Protein AF-0000000076642488 (afdb_homodimer)

Radius of gyration: 38.29 Å; Cα contacts (8 Å, |Δi|>4): 2053; chains: 2; bounding box: 122×156×118 Å

InterPro domains:
  IPR004659 Ribonuclease E/G [PTHR30001] (4-519)
  IPR004659 Ribonuclease E/G [TIGR00757] (14-444)
  IPR012340 Nucleic acid-binding, OB-fold [G3DSA:2.40.50.140] (31-150)
  IPR012340 Nucleic acid-binding, OB-fold [SSF50249] (39-150)
  IPR019307 RNA-binding protein AU-1/Ribonuclease E/G [PF10150] (146-414)

Foldseek 3Di:
DFWEWEWEDDDFKIKIFIDDPLATQAIAMDGPLFWDFAQWKWWWFFAAFDVVQLWTWIGLPDPGTAIEHLLLADPCVQVQQCVQPNPVLAPPVLVVVVVVDDPVPDDSVVSSVSSRRGDDGGTIAIWGFQFCADDPHHTYIHSQHWFDFLFKIKTAQDDEEAEPPVPPDPVQRVVVCVLVVVQDDPRMYMYGYPQCGPPDSVLVNLRVVVSVVQVVQLVVQSVPDDPGDGSDGDDIPVQVCCSHPDPPPHQAYEYADPVVLVVNLVSCCSNPVVSSVRRDHDPDPDDSCVVSPCVVVVVCLQAQWAAFPQGKIWGWDDDPQEIEIETGLHPPCPDPCNQVSQLVSLLRVLLVVLSSCSHQVPFAKYKYQGDDHDDPVSQVVSVVSNVVNCVPHPWDKDWDTQDPRRMIMMGTDHRYDTNNSSVDDADQAARNPPDADDLVVVLVVVLVLLQLCLVLHPAQEKEKEAAPVSVCQQPPDPCGVQNVSCVVSVHHYHYHHDSNHYNRDMFMDRVPDPDTCSVVSVVSHDPVVVVVVVVVVVVVVVVVVVVVVVVVVVVDPPPVPPPPPCPPPDPDDDDDDDDDDDD/DFWEWEWEDDDFKIKIFIDDPLATQAIAMDGPLFWDFAQWKWWWFFAAFDVVQLWTWIGLPDPGTAIEHLLLADPCVQVQQCVQPNPVLAPPVLVVVVVVDDPVPDDSVVSSVSSRRNDDGGTIAIWGFQFCADDPHHTYIHSQHWFDFLFKIKTAQDDEEAEPPVPPDPVQRVVVCVLVVVQDDPRMYMYGYPQCGPPDSVLVNLRVVVRVVQVVQLVVQSVPDDPGDGSDGDDIPVQVCCSHDDPRPHQAYEYADPVVLVVNLVSCCRNPVVSSVRRDHDPDPDDSCVVSPCVVVVVCLQAQWAAFPQGKIWGWDDDPQEIEIETGNHPPCPDPCNQVSQLVSLLRVLLVVLSSCSHQVPFAKYKYQGDDHDDPVSQVVSVVSNVVNCVPHPWDKDWDTADPRRMIMMGTDHRYDTNNSSPDDADQAARNPPDADDLVVVLVVVLVLLQLCLVLHDAQEKEKEAAPVSVCQQPPDPCGVQNVSCVVSVHHYHYHHDSNHYNRDMFMDRVPDPDTCSVVSVVSHDPVVVVVVVVVVVVVVVVVVVVVVVVVPVVDPPPPPPPCPVDPPDDDDDDDDDDDDDD

Nearest PDB structures (foldseek):
  6g63-assembly1_L  TM=8.323E-01  e=1.233E-46  Escherichia coli K-12
  6g63-assembly1_N  TM=8.115E-01  e=4.714E-47  Escherichia coli K-12
  6g63-assembly1_G  TM=8.360E-01  e=3.671E-45  Escherichia coli K-12
  6g63-assembly1_A  TM=7.919E-01  e=3.671E-45  Escherichia coli K-12
  5f6c-assembly1_B  TM=5.666E-01  e=3.357E-47  Escherichia coli K-12

Solvent-accessible surface area (backbone atoms only — not comparable to full-atom values): 62747 Å² total; per-residue (Å²): 129,66,16,30,38,39,37,46,58,53,94,69,37,34,39,39,36,35,25,53,70,71,35,79,48,31,51,45,68,39,31,85,88,38,62,64,52,50,56,21,29,30,36,18,28,31,61,41,73,31,59,18,72,41,29,30,36,29,38,56,78,52,101,47,49,26,38,32,40,23,86,33,48,30,96,55,44,67,60,52,37,30,72,64,53,35,79,75,60,41,53,67,72,56,50,56,52,50,74,72,49,60,73,89,77,48,53,72,67,58,54,26,54,47,42,57,68,53,56,51,61,72,39,44,39,64,34,21,30,68,22,41,51,46,90,95,42,36,27,30,33,22,49,60,51,65,39,77,46,71,35,39,31,40,22,74,77,23,84,47,78,45,69,36,82,81,54,73,52,64,70,57,48,52,49,50,49,53,60,49,60,74,64,58,55,88,57,38,14,37,36,36,40,61,72,38,63,92,57,55,68,66,61,52,49,54,37,49,53,50,36,51,51,53,49,51,51,35,53,59,43,54,75,74,57,61,66,48,30,84,51,40,79,48,61,48,63,69,56,42,48,46,54,76,33,47,80,70,67,21,68,36,37,41,25,57,30,71,68,58,42,52,53,50,44,54,51,33,49,73,76,40,53,87,50,42,82,35,53,41,76,50,81,69,88,56,43,67,44,55,75,63,67,38,42,51,63,62,56,46,64,74,43,48,59,44,78,42,94,80,52,18,35,35,39,56,44,79,54,95,72,33,34,40,33,32,54,42,55,53,82,65,51,53,50,88,56,40,69,60,51,38,48,52,48,42,48,54,44,37,52,48,49,50,48,46,33,50,29,35,41,53,46,40,41,33,38,35,41,47,60,75,69,88,49,65,70,60,44,49,50,45,44,52,50,37,56,59,52,46,70,74,44,90,51,60,68,51,78,46,64,61,45,97,85,26,37,30,41,34,39,27,60,61,51,49,57,25,47,60,60,59,45,38,41,69,18,48,57,34,65,40,65,13,38,28,51,40,69,68,53,53,50,52,51,48,51,52,47,52,40,44,40,49,74,75,41,88,65,50,47,35,32,36,35,27,19,50,72,56,50,56,63,34,57,45,67,92,85,9,60,52,53,50,48,27,66,73,63,62,31,50,74,42,80,40,71,30,77,80,38,15,63,71,48,70,43,31,21,47,61,96,46,90,52,76,39,52,64,37,50,61,64,69,46,63,61,66,58,49,51,50,48,50,51,48,49,47,49,49,50,50,47,50,48,49,49,52,48,52,56,51,63,65,60,61,86,72,70,66,66,74,70,79,72,64,77,76,73,77,78,80,82,83,94,89,63,106,66,92,83,74,131,129,64,16,31,39,39,35,46,59,53,94,71,37,35,39,38,37,36,25,52,70,72,34,79,47,32,51,44,68,39,31,86,88,38,61,63,52,50,56,21,29,30,36,19,27,32,61,42,73,31,60,18,71,40,29,31,34,28,38,56,79,52,100,47,51,25,39,30,41,23,86,33,49,30,96,56,46,66,59,53,36,31,72,65,53,35,76,75,60,42,52,67,73,56,51,58,51,52,74,70,50,60,72,88,78,48,53,72,69,57,54,26,54,45,42,59,68,54,58,50,62,71,38,44,41,65,35,23,29,68,22,41,53,46,91,94,43,37,27,30,34,22,50,60,52,65,38,77,46,71,36,39,32,39,23,74,76,24,84,48,78,45,68,35,81,82,55,73,52,64,68,58,48,54,49,51,48,54,59,48,60,76,66,59,56,88,55,36,14,37,38,36,39,64,73,40,63,92,58,55,69,66,62,52,47,50,36,50,52,51,37,51,50,52,50,51,50,35,53,58,44,54,75,74,57,59,69,49,30,83,51,40,79,50,62,47,62,69,57,43,47,45,54,75,33,49,80,70,66,21,67,34,36,42,25,57,29,70,69,57,41,52,52,51,45,55,52,32,50,73,77,39,51,88,48,42,84,36,54,42,76,51,80,67,88,56,42,68,43,56,75,62,67,38,41,51,62,61,57,46,63,76,43,49,59,45,78,43,93,80,51,19,36,35,38,55,44,79,52,95,71,34,35,38,34,32,53,43,56,52,82,65,48,52,49,88,56,40,68,61,51,37,49,52,48,40,47,54,44,37,51,48,50,49,50,47,32,50,29,36,42,53,47,40,41,33,37,35,40,46,60,74,68,89,51,65,69,60,44,48,50,43,45,52,50,36,53,59,51,46,68,75,43,92,50,61,69,50,76,45,64,63,46,99,86,26,36,28,41,35,38,28,59,62,50,50,56,24,46,61,60,58,45,38,42,69,19,49,56,35,65,40,66,12,37,26,50,38,70,68,54,52,49,50,51,49,52,50,48,51,40,43,40,48,73,75,42,88,63,50,45,35,33,36,34,26,20,50,73,56,48,56,63,35,58,43,68,90,84,9,61,51,53,49,48,26,64,72,62,64,31,51,75,42,80,41,71,30,76,80,37,16,64,71,48,69,43,29,19,47,62,97,46,88,52,76,40,51,65,38,48,61,65,68,46,64,61,66,58,51,50,51,49,51,52,47,50,49,50,48,50,50,47,50,50,47,49,54,48,53,58,50,61,68,61,60,83,75,71,62,76,70,72,78,66,70,70,76,71,82,74,76,80,71,90,87,77,92,91,93,82,78,135

Organism: NCBI:txid1194090

pLDDT: mean 85.5, std 17.12, range [14.73, 98.62]

Sequence (1166 aa):
MKNQIIIHASGKQTRIALLENGELAQLFIESEENQRTVGNIYLAKVHKVMSGIRAAFIDMGTPKDAFLHFSDAGDHLKEYVQMLNGKNAIHKNVRGELKKTNFDKISNYEKQKWAGKILRPGQQLLVQIVKEPIGSKGPRVSTDITVAGRFLVLIPMGEYIAVSRKINNYKERRRLKSVVGSMVPDGFGVIIRTVAKGKDKEAIEDDMRNVLKKWERILEQLETAKPPALLYKDLDMTESLVRDLFAKQYDRVLVDDPDMFKQIKSYVSQVAPQMIPNVELYKGREHIFDFMKVAKDVDSIFSPRVRMPSGGYLIFEQTEAMYVVDVNSGPYAAKERQEDNSLKTNLEAAREVAKQLRLRDIGGIIVVDFIDLRKGKNRKKIYDELKKEFKKDPAKTNVIGMSDFGLVQITRQRIRPSVVNSVSKVCPTCGGSGSVVTQNTIIADLDAWLSKFRTTTDYRAVDIYINPYLKSYLEKGFMSIKWKWMLRYWVKISLVPDETISLNEYKATIAGSDIDITDVVMQEKDIDEIIAKAREDEELAAAKERRKNLDYYKKGPNGEKKKDTRKPRPTRSERSNSKYYKNMKNQIIIHASGKQTRIALLENGELAQLFIESEENQRTVGNIYLAKVHKVMSGIRAAFIDMGTPKDAFLHFSDAGDHLKEYVQMLNGKNAIHKNVRGELKKTNFDKISNYEKQKWAGKILRPGQQLLVQIVKEPIGSKGPRVSTDITVAGRFLVLIPMGEYIAVSRKINNYKERRRLKSVVGSMVPDGFGVIIRTVAKGKDKEAIEDDMRNVLKKWERILEQLETAKPPALLYKDLDMTESLVRDLFAKQYDRVLVDDPDMFKQIKSYVSQVAPQMIPNVELYKGREHIFDFMKVAKDVDSIFSPRVRMPSGGYLIFEQTEAMYVVDVNSGPYAAKERQEDNSLKTNLEAAREVAKQLRLRDIGGIIVVDFIDLRKGKNRKKIYDELKKEFKKDPAKTNVIGMSDFGLVQITRQRIRPSVVNSVSKVCPTCGGSGSVVTQNTIIADLDAWLSKFRTTTDYRAVDIYINPYLKSYLEKGFMSIKWKWMLRYWVKISLVPDETISLNEYKATIAGSDIDITDVVMQEKDIDEIIAKAREDEELAAAKERRKNLDYYKKGPNGEKKKDTRKPRPTRSERSNSKYYKN

Secondary structure (DSSP, 8-state):
---EEEEEEETTEEEEEEEETTEEEEEEEEESSS---TT-EEEEEEEEEEGGGTEEEEE-SSSS-EEEEGGGS-TTHHHHHHHHH-GGGS-HHHHHHHHH--GGGS-HHHHHHHHHHH--TT-EEEEEEEE--BTTB--EEESS--EE-SSEEEEET---EEE-TT---HHHHHHHHHHHHTTPPTTEEEEE-GGGTT--HHHHHHHHHHHHHHHHHHHHHHHH--SSEEEE----HHHHHHHHHBTTTB-EEEES-HHHHHHHHHHHHHH-GGGGGGEEE---SS-HHHHTT-HHHHHHTT-SEEE-TTS-EEEEEE-SS-EEEEEE-GGGGGSS-HHHHHHHHHHHHHHHHHHHHHHHT--EEEEEEPPP---HHHHHHHHHHHHHHHTT-SS-EEEE---TTSEEEEEE--SS--HHHHTEEE-TTTTTSSEEE-HHHHHHHHHHHHHHHHHH----EEEEEE-HHHHHHHT-STT-HHHHHHHHHT-EEEEEE-TTS-TT--EEEETT---B-HHHHHTT--HHHHHHHHHHHHHHHHHHHHHHHHHHHTS-S--------------------------/---EEEEEEETTEEEEEEEETTEEEEEEEEESSS---TT-EEEEEEEEEEGGGTEEEEE-SSSS-EEEEGGGS-TTHHHHHHHHH-GGGS-HHHHHHHHH--GGGS-HHHHHHHHHHH--TT-EEEEEEEE--BTTB--EEESS--EE-SSEEEEET---EEE-TT---HHHHHHHHHHHHTTPPTTEEEEE-GGGTT--HHHHHHHHHHHHHHHHHHHHHHHH--SSEEEE----HHHHHHHHHBTTTB-EEEES-HHHHHHHHHHHHHH-GGGGGGEEE---SS-HHHHTT-HHHHHHTT-SEEE-TTS-EEEEEE-SS-EEEEEE-GGGGGSS-HHHHHHHHHHHHHHHHHHHHHHHT--EEEEEEPPP---HHHHHHHHHHHHHHHTT-SS-EEEE---TTSEEEEEE--SS--HHHHTEEE-TTTTTSSEEE-HHHHHHHHHHHHHHHHHH----EEEEEE-HHHHHHHT-STT-HHHHHHHHHT-EEEEEE-TTS-TT--EEEETT---B-HHHHHTT--HHHHHHHHHHHHHHHHHHHHHHHHHHHTS-S--------------------------

Structure (mmCIF, N/CA/C/O backbone):
data_AF-0000000076642488-model_v1
#
loop_
_entity.id
_entity.type
_entity.pdbx_description
1 polymer 'Ribonuclease G'
#
loop_
_atom_site.group_PDB
_atom_site.id
_atom_site.type_symbol
_atom_site.label_atom_id
_atom_site.label_alt_id
_atom_site.label_comp_id
_atom_site.label_asym_id
_atom_site.label_entity_id
_atom_site.label_seq_id
_atom_site.pdbx_PDB_ins_code
_atom_site.Cartn_x
_atom_site.Cartn_y
_atom_site.Cartn_z
_atom_site.occupancy
_atom_site.B_iso_or_equiv
_atom_site.auth_seq_id
_atom_site.auth_comp_id
_atom_site.auth_asym_id
_atom_site.auth_atom_id
_atom_site.pdbx_PDB_model_num
ATOM 1 N N . MET A 1 1 ? -24.594 -30.844 2.332 1 49.03 1 MET A N 1
ATOM 2 C CA . MET A 1 1 ? -24.359 -29.406 2.164 1 49.03 1 MET A CA 1
ATOM 3 C C . MET A 1 1 ? -23.391 -29.156 1.01 1 49.03 1 MET A C 1
ATOM 5 O O . MET A 1 1 ? -22.312 -29.734 0.946 1 49.03 1 MET A O 1
ATOM 9 N N . LYS A 1 2 ? -23.797 -28.641 -0.274 1 76.94 2 LYS A N 1
ATOM 10 C CA . LYS A 1 2 ? -23.375 -29.078 -1.604 1 76.94 2 LYS A CA 1
ATOM 11 C C . LYS A 1 2 ? -22.375 -28.109 -2.221 1 76.94 2 LYS A C 1
ATOM 13 O O . LYS A 1 2 ? -22.641 -26.906 -2.297 1 76.94 2 LYS A O 1
ATOM 18 N N . ASN A 1 3 ? -21.062 -28.453 -2.141 1 91.56 3 ASN A N 1
ATOM 19 C CA . ASN A 1 3 ? -20.016 -27.703 -2.812 1 91.56 3 ASN A CA 1
ATOM 20 C C . ASN A 1 3 ? -20.094 -27.844 -4.328 1 91.56 3 ASN A C 1
ATOM 22 O O . ASN A 1 3 ? -20.344 -28.938 -4.836 1 91.56 3 ASN A O 1
ATOM 26 N N . GLN A 1 4 ? -20.078 -26.672 -4.953 1 95.25 4 GLN A N 1
ATOM 27 C CA . GLN A 1 4 ? -20.234 -26.672 -6.402 1 95.25 4 GLN A CA 1
ATOM 28 C C . GLN A 1 4 ? -19.141 -25.844 -7.078 1 95.25 4 GLN A C 1
ATOM 30 O O . GLN A 1 4 ? -18.641 -24.875 -6.5 1 95.25 4 GLN A O 1
ATOM 35 N N . ILE A 1 5 ? -18.797 -26.219 -8.281 1 96.19 5 ILE A N 1
ATOM 36 C CA . ILE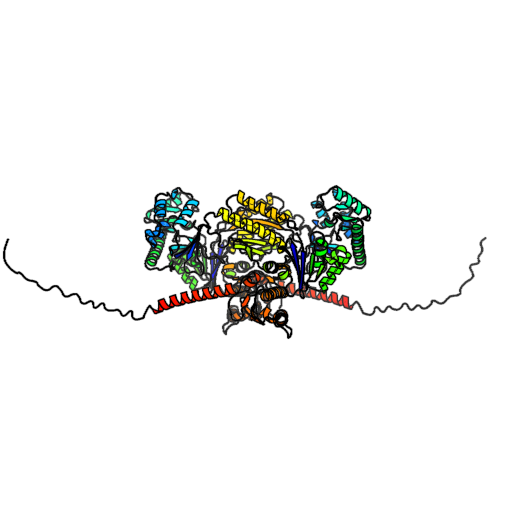 A 1 5 ? -17.906 -25.453 -9.148 1 96.19 5 ILE A CA 1
ATOM 37 C C . ILE A 1 5 ? -18.688 -24.797 -10.266 1 96.19 5 ILE A C 1
ATOM 39 O O . ILE A 1 5 ? -19.328 -25.469 -11.078 1 96.19 5 ILE A O 1
ATOM 43 N N . ILE A 1 6 ? -18.703 -23.5 -10.258 1 97 6 ILE A N 1
ATOM 44 C CA . ILE A 1 6 ? -19.438 -22.75 -11.266 1 97 6 ILE A CA 1
ATOM 45 C C . ILE A 1 6 ? -18.453 -22.094 -12.242 1 97 6 ILE A C 1
ATOM 47 O O . ILE A 1 6 ? -17.547 -21.359 -11.836 1 97 6 ILE A O 1
ATOM 51 N N . ILE A 1 7 ? -18.656 -22.328 -13.578 1 96.44 7 ILE A N 1
ATOM 52 C CA . ILE A 1 7 ? -17.703 -21.859 -14.578 1 96.44 7 ILE A CA 1
ATOM 53 C C . ILE A 1 7 ? -18.422 -20.953 -15.586 1 96.44 7 ILE A C 1
ATOM 55 O O . ILE A 1 7 ? -19.359 -21.391 -16.266 1 96.44 7 ILE A O 1
ATOM 59 N N . HIS A 1 8 ? -17.984 -19.75 -15.641 1 94.44 8 HIS A N 1
ATOM 60 C CA . HIS A 1 8 ? -18.453 -18.797 -16.656 1 94.44 8 HIS A CA 1
ATOM 61 C C . HIS A 1 8 ? -17.375 -18.5 -17.672 1 94.44 8 HIS A C 1
ATOM 63 O O . HIS A 1 8 ? -16.328 -17.938 -17.344 1 94.44 8 HIS A O 1
ATOM 69 N N . ALA A 1 9 ? -17.594 -18.906 -18.859 1 90.25 9 ALA A N 1
ATOM 70 C CA . ALA A 1 9 ? -16.625 -18.641 -19.938 1 90.25 9 ALA A CA 1
ATOM 71 C C . ALA A 1 9 ? -17.188 -17.641 -20.938 1 90.25 9 ALA A C 1
ATOM 73 O O . ALA A 1 9 ? -18.25 -17.844 -21.516 1 90.25 9 ALA A O 1
ATOM 74 N N . SER A 1 10 ? -16.578 -16.484 -20.953 1 79.62 10 SER A N 1
ATOM 75 C CA . SER A 1 10 ? -17 -15.445 -21.891 1 79.62 10 SER A CA 1
ATOM 76 C C . SER A 1 10 ? -15.812 -14.922 -22.688 1 79.62 10 SER A C 1
ATOM 78 O O . SER A 1 10 ? -14.938 -14.234 -22.156 1 79.62 10 SER A O 1
ATOM 80 N N . GLY A 1 11 ? -15.867 -15.18 -23.938 1 74.19 11 GLY A N 1
ATOM 81 C CA . GLY A 1 11 ? -14.812 -14.664 -24.797 1 74.19 11 GLY A CA 1
ATOM 82 C C . GLY A 1 11 ? -13.438 -15.172 -24.406 1 74.19 11 GLY A C 1
ATOM 83 O O . GLY A 1 11 ? -13.188 -16.375 -24.406 1 74.19 11 GLY A O 1
ATOM 84 N N . LYS A 1 12 ? -12.641 -14.156 -23.922 1 80.56 12 LYS A N 1
ATOM 85 C CA . LYS A 1 12 ? -11.227 -14.469 -23.703 1 80.56 12 LYS A CA 1
ATOM 86 C C . LYS A 1 12 ? -10.938 -14.641 -22.203 1 80.56 12 LYS A C 1
ATOM 88 O O . LYS A 1 12 ? -9.773 -14.672 -21.797 1 80.56 12 LYS A O 1
ATOM 93 N N . GLN A 1 13 ? -12.008 -14.734 -21.438 1 88.56 13 GLN A N 1
ATOM 94 C CA . GLN A 1 13 ? -11.812 -14.883 -19.984 1 88.56 13 GLN A CA 1
ATOM 95 C C . GLN A 1 13 ? -12.742 -15.945 -19.422 1 88.56 13 GLN A C 1
ATOM 97 O O . GLN A 1 13 ? -13.906 -16.047 -19.828 1 88.56 13 GLN A O 1
ATOM 102 N N . THR A 1 14 ? -12.25 -16.797 -18.594 1 93 14 THR A N 1
ATOM 103 C CA . THR A 1 14 ? -13.023 -17.781 -17.859 1 93 14 THR A CA 1
ATOM 104 C C . THR A 1 14 ? -12.969 -17.516 -16.359 1 93 14 THR A C 1
ATOM 106 O O . THR A 1 14 ? -11.883 -17.344 -15.797 1 93 14 THR A O 1
ATOM 109 N N . ARG A 1 15 ? -14.109 -17.391 -15.781 1 94.12 15 ARG A N 1
ATOM 110 C CA . ARG A 1 15 ? -14.203 -17.219 -14.336 1 94.12 15 ARG A CA 1
ATOM 111 C C . ARG A 1 15 ? -14.727 -18.484 -13.664 1 94.12 15 ARG A C 1
ATOM 113 O O . ARG A 1 15 ? -15.742 -19.047 -14.094 1 94.12 15 ARG A O 1
ATOM 120 N N . ILE A 1 16 ? -14.055 -18.984 -12.695 1 95.94 16 ILE A N 1
ATOM 121 C CA . ILE A 1 16 ? -14.414 -20.203 -11.977 1 95.94 16 ILE A CA 1
ATOM 122 C C . ILE A 1 16 ? -14.727 -19.859 -10.523 1 95.94 16 ILE A C 1
ATOM 124 O O . ILE A 1 16 ? -13.852 -19.406 -9.789 1 95.94 16 ILE A O 1
ATOM 128 N N . ALA A 1 17 ? -15.945 -20.094 -10.125 1 96.44 17 ALA A N 1
ATOM 129 C CA . ALA A 1 17 ? -16.375 -19.844 -8.758 1 96.44 17 ALA A CA 1
ATOM 130 C C . ALA A 1 17 ? -16.547 -21.141 -7.98 1 96.44 17 ALA A C 1
ATOM 132 O O . ALA A 1 17 ? -17.266 -22.047 -8.43 1 96.44 17 ALA A O 1
ATOM 133 N N . LEU A 1 18 ? -15.906 -21.312 -6.879 1 95.81 18 LEU A N 1
ATOM 134 C CA . LEU A 1 18 ? -16.125 -22.422 -5.953 1 95.81 18 LEU A CA 1
ATOM 135 C C . LEU A 1 18 ? -17.141 -22.031 -4.883 1 95.81 18 LEU A C 1
ATOM 137 O O . LEU A 1 18 ? -16.906 -21.094 -4.105 1 95.81 18 LEU A O 1
ATOM 141 N N . LEU A 1 19 ? -18.203 -22.672 -4.859 1 95.75 19 LEU A N 1
ATOM 142 C CA . LEU A 1 19 ? -19.25 -22.406 -3.877 1 95.75 19 LEU A CA 1
ATOM 143 C C . LEU A 1 19 ? -19.266 -23.469 -2.785 1 95.75 19 LEU A C 1
ATOM 145 O O . LEU A 1 19 ? -19.25 -24.672 -3.078 1 95.75 19 LEU A O 1
ATOM 149 N N . GLU A 1 20 ? -19.188 -23.078 -1.567 1 93.25 20 GLU A N 1
ATOM 150 C CA . GLU A 1 20 ? -19.328 -23.953 -0.402 1 93.25 20 GLU A CA 1
ATOM 151 C C . GLU A 1 20 ? -20.531 -23.562 0.44 1 93.25 20 GLU A C 1
ATOM 153 O O . GLU A 1 20 ? -20.594 -22.453 0.982 1 93.25 20 GLU A O 1
ATOM 158 N N . ASN A 1 21 ? -21.5 -24.375 0.552 1 90.56 21 ASN A N 1
ATOM 159 C CA . ASN A 1 21 ? -22.75 -24.125 1.261 1 90.56 21 ASN A CA 1
ATOM 160 C C . ASN A 1 21 ? -23.469 -22.891 0.72 1 90.56 21 ASN A C 1
ATOM 162 O O . ASN A 1 21 ? -23.891 -22.031 1.489 1 90.56 21 ASN A O 1
ATOM 166 N N . GLY A 1 22 ? -23.344 -22.766 -0.544 1 91 22 GLY A N 1
ATOM 167 C CA . GLY A 1 22 ? -24.078 -21.703 -1.228 1 91 22 GLY A CA 1
ATOM 168 C C . GLY A 1 22 ? -23.344 -20.375 -1.227 1 91 22 GLY A C 1
ATOM 169 O O . GLY A 1 22 ? -23.828 -19.391 -1.794 1 91 22 GLY A O 1
ATOM 170 N N . GLU A 1 23 ? -22.172 -20.375 -0.636 1 92.75 23 GLU A N 1
ATOM 171 C CA . GLU A 1 23 ? -21.391 -19.141 -0.556 1 92.75 23 GLU A CA 1
ATOM 172 C C . GLU A 1 23 ? -20.141 -19.219 -1.418 1 92.75 23 GLU A C 1
ATOM 174 O O . GLU A 1 23 ? -19.531 -20.281 -1.538 1 92.75 23 GLU A O 1
ATOM 179 N N . LEU A 1 24 ? -19.828 -18.062 -1.996 1 95.25 24 LEU A N 1
ATOM 180 C CA . LEU A 1 24 ? -18.609 -18 -2.799 1 95.25 24 LEU A CA 1
ATOM 181 C C . LEU A 1 24 ? -17.375 -18.141 -1.921 1 95.25 24 LEU A C 1
ATOM 183 O O . LEU A 1 24 ? -17.094 -17.266 -1.092 1 95.25 24 LEU A O 1
ATOM 187 N N . ALA A 1 25 ? -16.625 -19.172 -2.102 1 93.94 25 ALA A N 1
ATOM 188 C CA . ALA A 1 25 ? -15.445 -19.438 -1.276 1 93.94 25 ALA A CA 1
ATOM 189 C C . ALA A 1 25 ? -14.172 -18.953 -1.958 1 93.94 25 ALA A C 1
ATOM 191 O O . ALA A 1 25 ? -13.273 -18.422 -1.3 1 93.94 25 ALA A O 1
ATOM 192 N N . GLN A 1 26 ? -14.141 -19.188 -3.258 1 95.12 26 GLN A N 1
ATOM 193 C CA . GLN A 1 26 ? -12.961 -18.797 -4.027 1 95.12 26 GLN A CA 1
ATOM 194 C C . GLN A 1 26 ? -13.328 -18.469 -5.473 1 95.12 26 GLN A C 1
ATOM 196 O O . GLN A 1 26 ? -14.289 -19.016 -6.012 1 95.12 26 GLN A O 1
ATOM 201 N N . LEU A 1 27 ? -12.586 -17.578 -5.996 1 95.12 27 LEU A N 1
ATOM 202 C CA . LEU A 1 27 ? -12.734 -17.203 -7.402 1 95.12 27 LEU A CA 1
ATOM 203 C C . LEU A 1 27 ? -11.406 -17.328 -8.141 1 95.12 27 LEU A C 1
ATOM 205 O O . LEU A 1 27 ? -10.359 -16.953 -7.605 1 95.12 27 LEU A O 1
ATOM 209 N N . PHE A 1 28 ? -11.484 -17.891 -9.305 1 94.5 28 PHE A N 1
ATOM 210 C CA . PHE A 1 28 ? -10.336 -17.953 -10.203 1 94.5 28 PHE A CA 1
ATOM 211 C C . PHE A 1 28 ? -10.672 -17.328 -11.555 1 94.5 28 PHE A C 1
ATOM 213 O O . PHE A 1 28 ? -11.805 -17.438 -12.031 1 94.5 28 PHE A O 1
ATOM 220 N N . ILE A 1 29 ? -9.734 -16.641 -12.078 1 93 29 ILE A N 1
ATOM 221 C CA . ILE A 1 29 ? -9.906 -16.094 -13.414 1 93 29 ILE A CA 1
ATOM 222 C C . ILE A 1 29 ? -8.766 -16.547 -14.32 1 93 29 ILE A C 1
ATOM 224 O O . ILE A 1 29 ? -7.59 -16.438 -13.961 1 93 29 ILE A O 1
ATOM 228 N N . GLU A 1 30 ? -9.125 -17.062 -15.391 1 91.12 30 GLU A N 1
ATOM 229 C CA . GLU A 1 30 ? -8.164 -17.531 -16.391 1 91.12 30 GLU A CA 1
ATOM 230 C C . GLU A 1 30 ? -8.359 -16.797 -17.719 1 91.12 30 GLU A C 1
ATOM 232 O O . GLU A 1 30 ? -9.492 -16.547 -18.125 1 91.12 30 GLU A O 1
ATOM 237 N N . SER A 1 31 ? -7.305 -16.344 -18.266 1 87.94 31 SER A N 1
ATOM 238 C CA . SER A 1 31 ? -7.285 -15.727 -19.594 1 87.94 31 SER A CA 1
ATOM 239 C C . SER A 1 31 ? -6.047 -16.141 -20.375 1 87.94 31 SER A C 1
ATOM 241 O O . SER A 1 31 ? -5.219 -16.906 -19.875 1 87.94 31 SER A O 1
ATOM 243 N N . GLU A 1 32 ? -6.039 -15.734 -21.578 1 81.62 32 GLU A N 1
ATOM 244 C CA . GLU A 1 32 ? -4.867 -16.047 -22.391 1 81.62 32 GLU A CA 1
ATOM 245 C C . GLU A 1 32 ? -3.6 -15.445 -21.797 1 81.62 32 GLU A C 1
ATOM 247 O O . GLU A 1 32 ? -2.521 -16.031 -21.891 1 81.62 32 GLU A O 1
ATOM 252 N N . GLU A 1 33 ? -3.768 -14.367 -21.141 1 80.25 33 GLU A N 1
ATOM 253 C CA . GLU A 1 33 ? -2.621 -13.672 -20.562 1 80.25 33 GLU A CA 1
ATOM 254 C C . GLU A 1 33 ? -2.25 -14.258 -19.203 1 80.25 33 GLU A C 1
ATOM 256 O O . GLU A 1 33 ? -1.114 -14.117 -18.75 1 80.25 33 GLU A O 1
ATOM 261 N N . ASN A 1 34 ? -3.186 -14.867 -18.656 1 85.81 34 ASN A N 1
ATOM 262 C CA . ASN A 1 34 ? -2.988 -15.414 -17.312 1 85.81 34 ASN A CA 1
ATOM 263 C C . ASN A 1 34 ? -3.305 -16.906 -17.266 1 85.81 34 ASN A C 1
ATOM 265 O O . ASN A 1 34 ? -4.293 -17.312 -16.656 1 85.81 34 ASN A O 1
ATOM 269 N N . GLN A 1 35 ? -2.396 -17.641 -17.797 1 89.38 35 GLN A N 1
ATOM 270 C CA . GLN A 1 35 ? -2.576 -19.094 -17.797 1 89.38 35 GLN A CA 1
ATOM 271 C C . GLN A 1 35 ? -1.834 -19.734 -16.625 1 89.38 35 GLN A C 1
ATOM 273 O O . GLN A 1 35 ? -0.743 -19.297 -16.266 1 89.38 35 GLN A O 1
ATOM 278 N N . ARG A 1 36 ? -2.459 -20.734 -16.172 1 91.81 36 ARG A N 1
ATOM 279 C CA . ARG A 1 36 ? -1.826 -21.516 -15.109 1 91.81 36 ARG A CA 1
ATOM 280 C C . ARG A 1 36 ? -0.563 -22.203 -15.609 1 91.81 36 ARG A C 1
ATOM 282 O O . ARG A 1 36 ? -0.583 -22.859 -16.656 1 91.81 36 ARG A O 1
ATOM 289 N N . THR A 1 37 ? 0.519 -22.016 -14.82 1 93.81 37 THR A N 1
ATOM 290 C CA . THR A 1 37 ? 1.766 -22.625 -15.266 1 93.81 37 THR A CA 1
ATOM 291 C C . THR A 1 37 ? 2.324 -23.547 -14.195 1 93.81 37 THR A C 1
ATOM 293 O O . THR A 1 37 ? 3.26 -24.312 -14.453 1 93.81 37 THR A O 1
ATOM 296 N N . VAL A 1 38 ? 1.779 -23.531 -13.023 1 94.25 38 VAL A N 1
ATOM 297 C CA . VAL A 1 38 ? 2.246 -24.406 -11.953 1 94.25 38 VAL A CA 1
ATOM 298 C C . VAL A 1 38 ? 2.152 -25.859 -12.406 1 94.25 38 VAL A C 1
ATOM 300 O O . VAL A 1 38 ? 1.146 -26.266 -12.984 1 94.25 38 VAL A O 1
ATOM 303 N N . GLY A 1 39 ? 3.199 -26.656 -12.148 1 94.88 39 GLY A N 1
ATOM 304 C CA . GLY A 1 39 ? 3.219 -28.062 -12.508 1 94.88 39 GLY A CA 1
ATOM 305 C C . GLY A 1 39 ? 3.91 -28.328 -13.828 1 94.88 39 GLY A C 1
ATOM 306 O O . GLY A 1 39 ? 4.273 -29.469 -14.125 1 94.88 39 GLY A O 1
ATOM 307 N N . ASN A 1 40 ? 4.027 -27.25 -14.609 1 96.56 40 ASN A N 1
ATOM 308 C CA . ASN A 1 40 ? 4.766 -27.422 -15.859 1 96.56 40 ASN A CA 1
ATOM 309 C C . ASN A 1 40 ? 6.199 -27.875 -15.602 1 96.56 40 ASN A C 1
ATOM 311 O O . ASN A 1 40 ? 6.828 -27.453 -14.633 1 96.56 40 ASN A O 1
ATOM 315 N N . ILE A 1 41 ? 6.652 -28.75 -16.453 1 97.75 41 ILE A N 1
ATOM 316 C CA . ILE A 1 41 ? 8.016 -29.25 -16.344 1 97.75 41 ILE A CA 1
ATOM 317 C C . ILE A 1 41 ? 8.828 -28.797 -17.562 1 97.75 41 ILE A C 1
ATOM 319 O O . ILE A 1 41 ? 8.383 -28.922 -18.703 1 97.75 41 ILE A O 1
ATOM 323 N N . TYR A 1 42 ? 9.992 -28.266 -17.281 1 97.69 42 TYR A N 1
ATOM 324 C CA . TYR A 1 42 ? 10.852 -27.719 -18.328 1 97.69 42 TYR A CA 1
ATOM 325 C C . TYR A 1 42 ? 12.227 -28.359 -18.297 1 97.69 42 TYR A C 1
ATOM 327 O O . TYR A 1 42 ? 12.711 -28.75 -17.234 1 97.69 42 TYR A O 1
ATOM 335 N N . LEU A 1 43 ? 12.789 -28.531 -19.5 1 98.06 43 LEU A N 1
ATOM 336 C CA . LEU A 1 43 ? 14.242 -28.594 -19.609 1 98.06 43 LEU A CA 1
ATOM 337 C C . LEU A 1 43 ? 14.852 -27.203 -19.719 1 98.06 43 LEU A C 1
ATOM 339 O O . LEU A 1 43 ? 14.555 -26.469 -20.656 1 98.06 43 LEU A O 1
ATOM 343 N N . ALA A 1 44 ? 15.625 -26.844 -18.719 1 97.81 44 ALA A N 1
ATOM 344 C CA . ALA A 1 44 ? 16.109 -25.469 -18.641 1 97.81 44 ALA A CA 1
ATOM 345 C C . ALA A 1 44 ? 17.641 -25.438 -18.531 1 97.81 44 ALA A C 1
ATOM 347 O O . ALA A 1 44 ? 18.297 -26.484 -18.641 1 97.81 44 ALA A O 1
ATOM 348 N N . LYS A 1 45 ? 18.141 -24.188 -18.469 1 97.5 45 LYS A N 1
ATOM 349 C CA . LYS A 1 45 ? 19.578 -23.984 -18.312 1 97.5 45 LYS A CA 1
ATOM 350 C C . LYS A 1 45 ? 19.875 -23.078 -17.109 1 97.5 45 LYS A C 1
ATOM 352 O O . LYS A 1 45 ? 19.203 -22.078 -16.906 1 97.5 45 LYS A O 1
ATOM 357 N N . VAL A 1 46 ? 20.906 -23.531 -16.359 1 96.94 46 VAL A N 1
ATOM 358 C CA . VAL A 1 46 ? 21.328 -22.672 -15.25 1 96.94 46 VAL A CA 1
ATOM 359 C C . VAL A 1 46 ? 21.953 -21.391 -15.805 1 96.94 46 VAL A C 1
ATOM 361 O O . VAL A 1 46 ? 22.969 -21.438 -16.516 1 96.94 46 VAL A O 1
ATOM 364 N N . HIS A 1 47 ? 21.359 -20.266 -15.516 1 96.19 47 HIS A N 1
ATOM 365 C CA . HIS A 1 47 ? 21.875 -18.984 -15.953 1 96.19 47 HIS A CA 1
ATOM 366 C C . HIS A 1 47 ? 22.953 -18.453 -15 1 96.19 47 HIS A C 1
ATOM 368 O O . HIS A 1 47 ? 24.047 -18.109 -15.43 1 96.19 47 HIS A O 1
ATOM 374 N N . LYS A 1 48 ? 22.656 -18.406 -13.75 1 94.06 48 LYS A N 1
ATOM 375 C CA . LYS A 1 48 ? 23.594 -17.953 -12.727 1 94.06 48 LYS A CA 1
ATOM 376 C C . LYS A 1 48 ? 23.281 -18.578 -11.375 1 94.06 48 LYS A C 1
ATOM 378 O O . LYS A 1 48 ? 22.125 -18.906 -11.078 1 94.06 48 LYS A O 1
ATOM 383 N N . VAL A 1 49 ? 24.406 -18.797 -10.609 1 91.94 49 VAL A N 1
ATOM 384 C CA . VAL A 1 49 ? 24.281 -19.328 -9.258 1 91.94 49 VAL A CA 1
ATOM 385 C C . VAL A 1 49 ? 24.703 -18.266 -8.242 1 91.94 49 VAL A C 1
ATOM 387 O O . VAL A 1 49 ? 25.781 -17.688 -8.359 1 91.94 49 VAL A O 1
ATOM 390 N N . MET A 1 50 ? 23.797 -18.016 -7.332 1 85.69 50 MET A N 1
ATOM 391 C CA . MET A 1 50 ? 24.062 -17.016 -6.301 1 85.69 50 MET A CA 1
ATOM 392 C C . MET A 1 50 ? 23.969 -17.625 -4.91 1 85.69 50 MET A C 1
ATOM 394 O O . MET A 1 50 ? 22.906 -17.625 -4.285 1 85.69 50 MET A O 1
ATOM 398 N N . SER A 1 51 ? 25.031 -18 -4.363 1 80.19 51 SER A N 1
ATOM 399 C CA . SER A 1 51 ? 25.078 -18.688 -3.078 1 80.19 51 SER A CA 1
ATOM 400 C C . SER A 1 51 ? 24.703 -17.75 -1.934 1 80.19 51 SER A C 1
ATOM 402 O O . SER A 1 51 ? 24.188 -18.188 -0.907 1 80.19 51 SER A O 1
ATOM 404 N N . GLY A 1 52 ? 24.984 -16.516 -2.125 1 73.44 52 GLY A N 1
ATOM 405 C CA . GLY A 1 52 ? 24.656 -15.531 -1.1 1 73.44 52 GLY A CA 1
ATOM 406 C C . GLY A 1 52 ? 23.188 -15.531 -0.72 1 73.44 52 GLY A C 1
ATOM 407 O O . GLY A 1 52 ? 22.844 -15.398 0.457 1 73.44 52 GLY A O 1
ATOM 408 N N . ILE A 1 53 ? 22.344 -15.781 -1.768 1 76.69 53 ILE A N 1
ATOM 409 C CA . ILE A 1 53 ? 20.906 -15.789 -1.484 1 76.69 53 ILE A CA 1
ATOM 410 C C . ILE A 1 53 ? 20.375 -17.219 -1.572 1 76.69 53 ILE A C 1
ATOM 412 O O . ILE A 1 53 ? 19.156 -17.438 -1.621 1 76.69 53 ILE A O 1
ATOM 416 N N . ARG A 1 54 ? 21.281 -18.109 -1.721 1 84.06 54 ARG A N 1
ATOM 417 C CA . ARG A 1 54 ? 20.969 -19.531 -1.752 1 84.06 54 ARG A CA 1
ATOM 418 C C . ARG A 1 54 ? 19.984 -19.859 -2.871 1 84.06 54 ARG A C 1
ATOM 420 O O . ARG A 1 54 ? 18.969 -20.5 -2.635 1 84.06 54 ARG A O 1
ATOM 427 N N . ALA A 1 55 ? 20.375 -19.312 -3.984 1 91.06 55 ALA A N 1
ATOM 428 C CA . ALA A 1 55 ? 19.469 -19.562 -5.102 1 91.06 55 ALA A CA 1
ATOM 429 C C . ALA A 1 55 ? 20.234 -19.547 -6.43 1 91.06 55 ALA A C 1
ATOM 431 O O . ALA A 1 55 ? 21.391 -19.156 -6.488 1 91.06 55 ALA A O 1
ATOM 432 N N . ALA A 1 56 ? 19.625 -20.078 -7.379 1 93.94 56 ALA A N 1
ATOM 433 C CA . ALA A 1 56 ? 20.094 -20.016 -8.766 1 93.94 56 ALA A CA 1
ATOM 434 C C . ALA A 1 56 ? 19 -19.453 -9.672 1 93.94 56 ALA A C 1
ATOM 436 O O . ALA A 1 56 ? 17.812 -19.641 -9.414 1 93.94 56 ALA A O 1
ATOM 437 N N . PHE A 1 57 ? 19.438 -18.766 -10.625 1 94.94 57 PHE A N 1
ATOM 438 C CA . PHE A 1 57 ? 18.516 -18.266 -11.648 1 94.94 57 PHE A CA 1
ATOM 439 C C . PHE A 1 57 ? 18.547 -19.172 -12.883 1 94.94 57 PHE A C 1
ATOM 441 O O . PHE A 1 57 ? 19.625 -19.516 -13.375 1 94.94 57 PHE A O 1
ATOM 448 N N . ILE A 1 58 ? 17.391 -19.531 -13.297 1 97.44 58 ILE A N 1
ATOM 449 C CA . ILE A 1 58 ? 17.25 -20.562 -14.32 1 97.44 58 ILE A CA 1
ATOM 450 C C . ILE A 1 58 ? 16.609 -19.969 -15.57 1 97.44 58 ILE A C 1
ATOM 452 O O . ILE A 1 58 ? 15.547 -19.359 -15.5 1 97.44 58 ILE A O 1
ATOM 456 N N . ASP A 1 59 ? 17.234 -20.188 -16.656 1 96.88 59 ASP A N 1
ATOM 457 C CA . ASP A 1 59 ? 16.688 -19.781 -17.938 1 96.88 59 ASP A CA 1
ATOM 458 C C . ASP A 1 59 ? 15.734 -20.828 -18.5 1 96.88 59 ASP A C 1
ATOM 460 O O . ASP A 1 59 ? 16.172 -21.891 -18.969 1 96.88 59 ASP A O 1
ATOM 464 N N . MET A 1 60 ? 14.516 -20.578 -18.516 1 95.38 60 MET A N 1
ATOM 465 C CA . MET A 1 60 ? 13.508 -21.5 -19.031 1 95.38 60 MET A CA 1
ATOM 466 C C . MET A 1 60 ? 12.875 -20.969 -20.312 1 95.38 60 MET A C 1
ATOM 468 O O . MET A 1 60 ? 11.859 -21.5 -20.766 1 95.38 60 MET A O 1
ATOM 472 N N . GLY A 1 61 ? 13.367 -19.891 -20.828 1 92.31 61 GLY A N 1
ATOM 473 C CA . GLY A 1 61 ? 12.805 -19.297 -22.031 1 92.31 61 GLY A CA 1
ATOM 474 C C . GLY A 1 61 ? 11.664 -18.344 -21.734 1 92.31 61 GLY A C 1
ATOM 475 O O . GLY A 1 61 ? 10.922 -17.953 -22.641 1 92.31 61 GLY A O 1
ATOM 476 N N . THR A 1 62 ? 11.453 -18.031 -20.531 1 88.5 62 THR A N 1
ATOM 477 C CA . THR A 1 62 ? 10.445 -17.062 -20.125 1 88.5 62 THR A CA 1
ATOM 478 C C . THR A 1 62 ? 11.047 -15.664 -20.047 1 88.5 62 THR A C 1
ATOM 480 O O . THR A 1 62 ? 12.266 -15.508 -20 1 88.5 62 THR A O 1
ATOM 483 N N . PRO A 1 63 ? 10.18 -14.648 -20.094 1 83.62 63 PRO A N 1
ATOM 484 C CA . PRO A 1 63 ? 10.695 -13.273 -20.078 1 83.62 63 PRO A CA 1
ATOM 485 C C . PRO A 1 63 ? 11.602 -13.008 -18.875 1 83.62 63 PRO A C 1
ATOM 487 O O . PRO A 1 63 ? 12.594 -12.273 -18.984 1 83.62 63 PRO A O 1
ATOM 490 N N . LYS A 1 64 ? 11.32 -13.625 -17.781 1 89.19 64 LYS A N 1
ATOM 491 C CA . LYS A 1 64 ? 12.141 -13.523 -16.578 1 89.19 64 LYS A CA 1
ATOM 492 C C . LYS A 1 64 ? 12.695 -14.891 -16.172 1 89.19 64 LYS A C 1
ATOM 494 O O . LYS A 1 64 ? 12.016 -15.914 -16.328 1 89.19 64 LYS A O 1
ATOM 499 N N . ASP A 1 65 ? 13.859 -14.789 -15.602 1 93.75 65 ASP A N 1
ATOM 500 C CA . ASP A 1 65 ? 14.453 -16.031 -15.109 1 93.75 65 ASP A CA 1
ATOM 501 C C . ASP A 1 65 ? 13.625 -16.609 -13.961 1 93.75 65 ASP A C 1
ATOM 503 O O . ASP A 1 65 ? 13.078 -15.875 -13.148 1 93.75 65 ASP A O 1
ATOM 507 N N . ALA A 1 66 ? 13.641 -17.906 -14.023 1 96.62 66 ALA A N 1
ATOM 508 C CA . ALA A 1 66 ? 13.039 -18.594 -12.883 1 96.62 66 ALA A CA 1
ATOM 509 C C . ALA A 1 66 ? 13.984 -18.609 -11.688 1 96.62 66 ALA A C 1
ATOM 511 O O . ALA A 1 66 ? 15.195 -18.438 -11.844 1 96.62 66 ALA A O 1
ATOM 512 N N . PHE A 1 67 ? 13.406 -18.766 -10.578 1 94.19 67 PHE A N 1
ATOM 513 C CA . PHE A 1 67 ? 14.133 -18.75 -9.312 1 94.19 67 PHE A CA 1
ATOM 514 C C . PHE A 1 67 ? 14.164 -20.141 -8.688 1 94.19 67 PHE A C 1
ATOM 516 O O . PHE A 1 67 ? 13.117 -20.688 -8.352 1 94.19 67 PHE A O 1
ATOM 523 N N . LEU A 1 68 ? 15.328 -20.703 -8.484 1 96.44 68 LEU A N 1
ATOM 524 C CA . LEU A 1 68 ? 15.516 -21.969 -7.801 1 96.44 68 LEU A CA 1
ATOM 525 C C . LEU A 1 68 ? 16.203 -21.766 -6.453 1 96.44 68 LEU A C 1
ATOM 527 O O . LEU A 1 68 ? 17.422 -21.641 -6.379 1 96.44 68 LEU A O 1
ATOM 531 N N . HIS A 1 69 ? 15.352 -21.781 -5.492 1 93.44 69 HIS A N 1
ATOM 532 C CA . HIS A 1 69 ? 15.945 -21.75 -4.156 1 93.44 69 HIS A CA 1
ATOM 533 C C . HIS A 1 69 ? 16.625 -23.078 -3.816 1 93.44 69 HIS A C 1
ATOM 535 O O . HIS A 1 69 ? 16.094 -24.141 -4.152 1 93.44 69 HIS A O 1
ATOM 541 N N . PHE A 1 70 ? 17.672 -23.047 -3.076 1 91.69 70 PHE A N 1
ATOM 542 C CA . PHE A 1 70 ? 18.438 -24.266 -2.799 1 91.69 70 PHE A CA 1
ATOM 543 C C . PHE A 1 70 ? 17.609 -25.25 -1.977 1 91.69 70 PHE A C 1
ATOM 545 O O . PHE A 1 70 ? 17.859 -26.453 -1.998 1 91.69 70 PHE A O 1
ATOM 552 N N . SER A 1 71 ? 16.641 -24.734 -1.261 1 90.19 71 SER A N 1
ATOM 553 C CA . SER A 1 71 ? 15.734 -25.641 -0.54 1 90.19 71 SER A CA 1
ATOM 554 C C . SER A 1 71 ? 14.844 -26.422 -1.502 1 90.19 71 SER A C 1
ATOM 556 O O . SER A 1 71 ? 14.266 -27.438 -1.128 1 90.19 71 SER A O 1
ATOM 558 N N . ASP A 1 72 ? 14.727 -25.922 -2.703 1 92.56 72 ASP A N 1
ATOM 559 C CA . ASP A 1 72 ? 13.898 -26.578 -3.711 1 92.56 72 ASP A CA 1
ATOM 560 C C . ASP A 1 72 ? 14.742 -27.453 -4.645 1 92.56 72 ASP A C 1
ATOM 562 O O . ASP A 1 72 ? 14.227 -28.031 -5.594 1 92.56 72 ASP A O 1
ATOM 566 N N . ALA A 1 73 ? 16.047 -27.391 -4.336 1 91.19 73 ALA A N 1
ATOM 567 C CA . ALA A 1 73 ? 16.922 -28.328 -5.02 1 91.19 73 ALA A CA 1
ATOM 568 C C . ALA A 1 73 ? 16.859 -29.703 -4.367 1 91.19 73 ALA A C 1
ATOM 570 O O . ALA A 1 73 ? 17.453 -29.922 -3.305 1 91.19 73 ALA A O 1
ATOM 571 N N . GLY A 1 74 ? 16.109 -30.531 -4.871 1 81.56 74 GLY A N 1
ATOM 572 C CA . GLY A 1 74 ? 15.727 -31.797 -4.273 1 81.56 74 GLY A CA 1
ATOM 573 C C . GLY A 1 74 ? 16.922 -32.688 -3.984 1 81.56 74 GLY A C 1
ATOM 574 O O . GLY A 1 74 ? 18.031 -32.406 -4.398 1 81.56 74 GLY A O 1
ATOM 575 N N . ASP A 1 75 ? 16.609 -33.75 -3.305 1 79.44 75 ASP A N 1
ATOM 576 C CA . ASP A 1 75 ? 17.609 -34.719 -2.844 1 79.44 75 ASP A CA 1
ATOM 577 C C . ASP A 1 75 ? 18.266 -35.406 -4.02 1 79.44 75 ASP A C 1
ATOM 579 O O . ASP A 1 75 ? 19.375 -35.969 -3.885 1 79.44 75 ASP A O 1
ATOM 583 N N . HIS A 1 76 ? 17.703 -35.312 -5.164 1 85.25 76 HIS A N 1
ATOM 584 C CA . HIS A 1 76 ? 18.219 -36.062 -6.312 1 85.25 76 HIS A CA 1
ATOM 585 C C . HIS A 1 76 ? 18.828 -35.094 -7.344 1 85.25 76 HIS A C 1
ATOM 587 O O . HIS A 1 76 ? 18.953 -35.469 -8.516 1 85.25 76 HIS A O 1
ATOM 593 N N . LEU A 1 77 ? 19.141 -33.938 -6.914 1 90 77 LEU A N 1
ATOM 594 C CA . LEU A 1 77 ? 19.734 -32.938 -7.793 1 90 77 LEU A CA 1
ATOM 595 C C . LEU A 1 77 ? 20.969 -33.469 -8.492 1 90 77 LEU A C 1
ATOM 597 O O . LEU A 1 77 ? 21.125 -33.344 -9.703 1 90 77 LEU A O 1
ATOM 601 N N . LYS A 1 78 ? 21.812 -34.125 -7.758 1 87.5 78 LYS A N 1
ATOM 602 C CA . LYS A 1 78 ? 23.062 -34.688 -8.297 1 87.5 78 LYS A CA 1
ATOM 603 C C . LYS A 1 78 ? 22.781 -35.656 -9.453 1 87.5 78 LYS A C 1
ATOM 605 O O . LYS A 1 78 ? 23.406 -35.531 -10.516 1 87.5 78 LYS A O 1
ATOM 610 N N . GLU A 1 79 ? 21.859 -36.5 -9.234 1 87.38 79 GLU A N 1
ATOM 611 C CA . GLU A 1 79 ? 21.516 -37.531 -10.227 1 87.38 79 GLU A CA 1
ATOM 612 C C . GLU A 1 79 ? 20.969 -36.875 -11.492 1 87.38 79 GLU A C 1
ATOM 614 O O . GLU A 1 79 ? 21.344 -37.25 -12.609 1 87.38 79 GLU A O 1
ATOM 619 N N . TYR A 1 80 ? 20.141 -35.906 -11.305 1 89.62 80 TYR A N 1
ATOM 620 C CA . TYR A 1 80 ? 19.547 -35.25 -12.453 1 89.62 80 TYR A CA 1
ATOM 621 C C . TYR A 1 80 ? 20.594 -34.469 -13.242 1 89.62 80 TYR A C 1
ATOM 623 O O . TYR A 1 80 ? 20.594 -34.5 -14.477 1 89.62 80 TYR A O 1
ATOM 631 N N . VAL A 1 81 ? 21.484 -33.812 -12.578 1 92.75 81 VAL A N 1
ATOM 632 C CA . VAL A 1 81 ? 22.531 -33.031 -13.227 1 92.75 81 VAL A CA 1
ATOM 633 C C . VAL A 1 81 ? 23.469 -33.969 -14.016 1 92.75 81 VAL A C 1
ATOM 635 O O . VAL A 1 81 ? 23.812 -33.656 -15.164 1 92.75 81 VAL A O 1
ATOM 638 N N . GLN A 1 82 ? 23.781 -35.031 -13.438 1 91.31 82 GLN A N 1
ATOM 639 C CA . GLN A 1 82 ? 24.688 -35.969 -14.102 1 91.31 82 GLN A CA 1
ATOM 640 C C . GLN A 1 82 ? 24 -36.656 -15.297 1 91.31 82 GLN A C 1
ATOM 642 O O . GLN A 1 82 ? 24.641 -36.875 -16.328 1 91.31 82 GLN A O 1
ATOM 647 N N . MET A 1 83 ? 22.797 -36.906 -15.141 1 89.44 83 MET A N 1
ATOM 648 C CA . MET A 1 83 ? 22.031 -37.531 -16.203 1 89.44 83 MET A CA 1
ATOM 649 C C . MET A 1 83 ? 21.938 -36.625 -17.422 1 89.44 83 MET A C 1
ATOM 651 O O . MET A 1 83 ? 22.078 -37.062 -18.562 1 89.44 83 MET A O 1
ATOM 655 N N . LEU A 1 84 ? 21.828 -35.375 -17.203 1 93.81 84 LEU A N 1
ATOM 656 C CA . LEU A 1 84 ? 21.547 -34.438 -18.266 1 93.81 84 LEU A CA 1
ATOM 657 C C . LEU A 1 84 ? 22.828 -33.844 -18.828 1 93.81 84 LEU A C 1
ATOM 659 O O . LEU A 1 84 ? 22.859 -33.375 -19.984 1 93.81 84 LEU A O 1
ATOM 663 N N . ASN A 1 85 ? 23.891 -33.812 -17.984 1 94.56 85 ASN A N 1
ATOM 664 C CA . ASN A 1 85 ? 25.094 -33.094 -18.391 1 94.56 85 ASN A CA 1
ATOM 665 C C . ASN A 1 85 ? 26.312 -34 -18.422 1 94.56 85 ASN A C 1
ATOM 667 O O . ASN A 1 85 ? 27.391 -33.594 -18.828 1 94.56 85 ASN A O 1
ATOM 671 N N . GLY A 1 86 ? 26.188 -35.188 -18.062 1 91 86 GLY A N 1
ATOM 672 C CA . GLY A 1 86 ? 27.312 -36.094 -17.984 1 91 86 GLY A CA 1
ATOM 673 C C . GLY A 1 86 ? 27.953 -36.156 -16.609 1 91 86 GLY A C 1
ATOM 674 O O . GLY A 1 86 ? 27.75 -35.25 -15.797 1 91 86 GLY A O 1
ATOM 675 N N . LYS A 1 87 ? 28.719 -37.156 -16.312 1 85.06 87 LYS A N 1
ATOM 676 C CA . LYS A 1 87 ? 29.328 -37.406 -15.016 1 85.06 87 LYS A CA 1
ATOM 677 C C . LYS A 1 87 ? 30.312 -36.281 -14.648 1 85.06 87 LYS A C 1
ATOM 679 O O . LYS A 1 87 ? 30.484 -35.969 -13.469 1 85.06 87 LYS A O 1
ATOM 684 N N . ASN A 1 88 ? 30.859 -35.656 -15.609 1 86.12 88 ASN A N 1
ATOM 685 C CA . ASN A 1 88 ? 31.891 -34.656 -15.359 1 86.12 88 ASN A CA 1
ATOM 686 C C . ASN A 1 88 ? 31.297 -33.281 -15.164 1 86.12 88 ASN A C 1
ATOM 688 O O . ASN A 1 88 ? 32.031 -32.281 -14.992 1 86.12 88 ASN A O 1
ATOM 692 N N . ALA A 1 89 ? 30 -33.219 -15.133 1 88.88 89 ALA A N 1
ATOM 693 C CA . ALA A 1 89 ? 29.359 -31.906 -14.969 1 88.88 89 ALA A CA 1
ATOM 694 C C . ALA A 1 89 ? 29.562 -31.375 -13.555 1 88.88 89 ALA A C 1
ATOM 696 O O . ALA A 1 89 ? 29.516 -30.156 -13.328 1 88.88 89 ALA A O 1
ATOM 697 N N . ILE A 1 90 ? 29.812 -32.25 -12.625 1 88.5 90 ILE A N 1
ATOM 698 C CA . ILE A 1 90 ? 30.141 -31.859 -11.25 1 88.5 90 ILE A CA 1
ATOM 699 C C . ILE A 1 90 ? 31.641 -32.031 -11.008 1 88.5 90 ILE A C 1
ATOM 701 O O . ILE A 1 90 ? 32.219 -33.031 -11.367 1 88.5 90 ILE A O 1
ATOM 705 N N . HIS A 1 91 ? 32.125 -30.953 -10.469 1 86.44 91 HIS A N 1
ATOM 706 C CA . HIS A 1 91 ? 33.562 -30.938 -10.258 1 86.44 91 HIS A CA 1
ATOM 707 C C . HIS A 1 91 ? 34 -32.156 -9.445 1 86.44 91 HIS A C 1
ATOM 709 O O . HIS A 1 91 ? 33.312 -32.562 -8.5 1 86.44 91 HIS A O 1
ATOM 715 N N . LYS A 1 92 ? 35.188 -32.625 -9.734 1 83.94 92 LYS A N 1
ATOM 716 C CA . LYS A 1 92 ? 35.75 -33.844 -9.133 1 83.94 92 LYS A CA 1
ATOM 717 C C . LYS A 1 92 ? 35.844 -33.719 -7.617 1 83.94 92 LYS A C 1
ATOM 719 O O . LYS A 1 92 ? 35.5 -34.625 -6.883 1 83.94 92 LYS A O 1
ATOM 724 N N . ASN A 1 93 ? 36.281 -32.531 -7.195 1 84.38 93 ASN A N 1
ATOM 725 C CA . ASN A 1 93 ? 36.438 -32.312 -5.758 1 84.38 93 ASN A CA 1
ATOM 726 C C . ASN A 1 93 ? 35.094 -32.375 -5.043 1 84.38 93 ASN A C 1
ATOM 728 O O . ASN A 1 93 ? 35 -32.938 -3.951 1 84.38 93 ASN A O 1
ATOM 732 N N . VAL A 1 94 ? 34.125 -31.844 -5.703 1 86.88 94 VAL A N 1
ATOM 733 C CA . VAL A 1 94 ? 32.781 -31.828 -5.117 1 86.88 94 VAL A CA 1
ATOM 734 C C . VAL A 1 94 ? 32.188 -33.25 -5.121 1 86.88 94 VAL A C 1
ATOM 736 O O . VAL A 1 94 ? 31.562 -33.656 -4.148 1 86.88 94 VAL A O 1
ATOM 739 N N . ARG A 1 95 ? 32.469 -34 -6.109 1 84.81 95 ARG A N 1
ATOM 740 C CA . ARG A 1 95 ? 31.969 -35.375 -6.219 1 84.81 95 ARG A CA 1
ATOM 741 C C . ARG A 1 95 ? 32.531 -36.25 -5.102 1 84.81 95 ARG A C 1
ATOM 743 O O . ARG A 1 95 ? 31.812 -37.062 -4.512 1 84.81 95 ARG A O 1
ATOM 750 N N . GLY A 1 96 ? 33.812 -36 -4.906 1 80.81 96 GLY A N 1
ATOM 751 C CA . GLY A 1 96 ? 34.438 -36.75 -3.834 1 80.81 96 GLY A CA 1
ATOM 752 C C . GLY A 1 96 ? 33.875 -36.438 -2.465 1 80.81 96 GLY A C 1
ATOM 753 O O . GLY A 1 96 ? 33.656 -37.375 -1.661 1 80.81 96 GLY A O 1
ATOM 754 N N . GLU A 1 97 ? 33.562 -35.25 -2.227 1 84.88 97 GLU A N 1
ATOM 755 C CA . GLU A 1 97 ? 32.969 -34.844 -0.955 1 84.88 97 GLU A CA 1
ATOM 756 C C . GLU A 1 97 ? 31.547 -35.344 -0.811 1 84.88 97 GLU A C 1
ATOM 758 O O . GLU A 1 97 ? 31.141 -35.781 0.274 1 84.88 97 GLU A O 1
ATOM 763 N N . LEU A 1 98 ? 30.875 -35.312 -1.898 1 82.06 98 LEU A N 1
ATOM 764 C CA . LEU A 1 98 ? 29.484 -35.75 -1.913 1 82.06 98 LEU A CA 1
ATOM 765 C C . LEU A 1 98 ? 29.375 -37.25 -1.595 1 82.06 98 LEU A C 1
ATOM 767 O O . LEU A 1 98 ? 28.453 -37.656 -0.891 1 82.06 98 LEU A O 1
ATOM 771 N N . LYS A 1 99 ? 30.297 -38 -2.158 1 79.94 99 LYS A N 1
ATOM 772 C CA . LYS A 1 99 ? 30.281 -39.438 -1.933 1 79.94 99 LYS A CA 1
ATOM 773 C C . LYS A 1 99 ? 30.484 -39.781 -0.455 1 79.94 99 LYS A C 1
ATOM 775 O O . LYS A 1 99 ? 29.969 -40.781 0.036 1 79.94 99 LYS A O 1
ATOM 780 N N . LYS A 1 100 ? 31.141 -38.875 0.211 1 79.38 100 LYS A N 1
ATOM 781 C CA . LYS A 1 100 ? 31.453 -39.094 1.619 1 79.38 100 LYS A CA 1
ATOM 782 C C . LYS A 1 100 ? 30.359 -38.531 2.521 1 79.38 100 LYS A C 1
ATOM 784 O O . LYS A 1 100 ? 30.359 -38.781 3.729 1 79.38 100 LYS A O 1
ATOM 789 N N . THR A 1 101 ? 29.453 -37.812 1.903 1 79.38 101 THR A N 1
ATOM 790 C CA . THR A 1 101 ? 28.438 -37.156 2.703 1 79.38 101 THR A CA 1
ATOM 791 C C . THR A 1 101 ? 27.172 -38 2.805 1 79.38 101 THR A C 1
ATOM 793 O O . THR A 1 101 ? 26.672 -38.5 1.795 1 79.38 101 THR A O 1
ATOM 796 N N . ASN A 1 102 ? 26.781 -38.312 3.977 1 77.12 102 ASN A N 1
ATOM 797 C CA . ASN A 1 102 ? 25.5 -38.969 4.211 1 77.12 102 ASN A CA 1
ATOM 798 C C . ASN A 1 102 ? 24.359 -37.969 4.281 1 77.12 102 ASN A C 1
ATOM 800 O O . ASN A 1 102 ? 24.109 -37.375 5.336 1 77.12 102 ASN A O 1
ATOM 804 N N . PHE A 1 103 ? 23.562 -37.781 3.238 1 75.94 103 PHE A N 1
ATOM 805 C CA . PHE A 1 103 ? 22.547 -36.75 3.088 1 75.94 103 PHE A CA 1
ATOM 806 C C . PHE A 1 103 ? 21.406 -36.969 4.078 1 75.94 103 PHE A C 1
ATOM 808 O O . PHE A 1 103 ? 20.688 -36 4.41 1 75.94 103 PHE A O 1
ATOM 815 N N . ASP A 1 104 ? 21.25 -38.156 4.496 1 71.62 104 ASP A N 1
ATOM 816 C CA . ASP A 1 104 ? 20.172 -38.438 5.453 1 71.62 104 ASP A CA 1
ATOM 817 C C . ASP A 1 104 ? 20.516 -37.875 6.832 1 71.62 104 ASP A C 1
ATOM 819 O O . ASP A 1 104 ? 19.625 -37.688 7.668 1 71.62 104 ASP A O 1
ATOM 823 N N . LYS A 1 105 ? 21.75 -37.594 7.066 1 77.19 105 LYS A N 1
ATOM 824 C CA . LYS A 1 105 ? 22.188 -37.219 8.414 1 77.19 105 LYS A CA 1
ATOM 825 C C . LYS A 1 105 ? 22.547 -35.75 8.477 1 77.19 105 LYS A C 1
ATOM 827 O O . LYS A 1 105 ? 23.078 -35.281 9.484 1 77.19 105 LYS A O 1
ATOM 832 N N . ILE A 1 106 ? 22.375 -35.125 7.41 1 77.19 106 ILE A N 1
ATOM 833 C CA . ILE A 1 106 ? 22.781 -33.719 7.449 1 77.19 106 ILE A CA 1
ATOM 834 C C . ILE A 1 106 ? 21.531 -32.844 7.484 1 77.19 106 ILE A C 1
ATOM 836 O O . ILE A 1 106 ? 20.453 -33.25 7.078 1 77.19 106 ILE A O 1
ATOM 840 N N . SER A 1 107 ? 21.703 -31.641 8.047 1 77.5 107 SER A N 1
ATOM 841 C CA . SER A 1 107 ? 20.609 -30.688 8.203 1 77.5 107 SER A CA 1
ATOM 842 C C . SER A 1 107 ? 20.141 -30.156 6.855 1 77.5 107 SER A C 1
ATOM 844 O O . SER A 1 107 ? 20.859 -30.281 5.855 1 77.5 107 SER A O 1
ATOM 846 N N . ASN A 1 108 ? 18.922 -29.672 6.816 1 76.81 108 ASN A N 1
ATOM 847 C CA . ASN A 1 108 ? 18.391 -29.062 5.609 1 76.81 108 ASN A CA 1
ATOM 848 C C . ASN A 1 108 ? 19.266 -27.891 5.137 1 76.81 108 ASN A C 1
ATOM 850 O O . ASN A 1 108 ? 19.438 -27.688 3.936 1 76.81 108 ASN A O 1
ATOM 854 N N . TYR A 1 109 ? 19.766 -27.297 6.066 1 75.94 109 TYR A N 1
ATOM 855 C CA . TYR A 1 109 ? 20.641 -26.172 5.742 1 75.94 109 TYR A CA 1
ATOM 856 C C . TYR A 1 109 ? 21.906 -26.656 5.035 1 75.94 109 TYR A C 1
ATOM 858 O O . TYR A 1 109 ? 22.344 -26.047 4.047 1 75.94 109 TYR A O 1
ATOM 866 N N . GLU A 1 110 ? 22.469 -27.703 5.496 1 78 110 GLU A N 1
ATOM 867 C CA . GLU A 1 110 ? 23.688 -28.266 4.891 1 78 110 GLU A CA 1
ATOM 868 C C . GLU A 1 110 ? 23.391 -28.812 3.494 1 78 110 GLU A C 1
ATOM 870 O O . GLU A 1 110 ? 24.219 -28.688 2.59 1 78 110 GLU A O 1
ATOM 875 N N . LYS A 1 111 ? 22.25 -29.375 3.371 1 79.19 111 LYS A N 1
ATOM 876 C CA . LYS A 1 111 ? 21.859 -29.875 2.059 1 79.19 111 LYS A CA 1
ATOM 877 C C . LYS A 1 111 ? 21.812 -28.75 1.033 1 79.19 111 LYS A C 1
ATOM 879 O O . LYS A 1 111 ? 22.219 -28.938 -0.117 1 79.19 111 LYS A O 1
ATOM 884 N N . GLN A 1 112 ? 21.391 -27.578 1.471 1 81.69 112 GLN A N 1
ATOM 885 C CA . GLN A 1 112 ? 21.281 -26.422 0.595 1 81.69 112 GLN A CA 1
ATOM 886 C C . GLN A 1 112 ? 22.672 -25.969 0.118 1 81.69 112 GLN A C 1
ATOM 888 O O . GLN A 1 112 ? 22.828 -25.531 -1.026 1 81.69 112 GLN A O 1
ATOM 893 N N . LYS A 1 113 ? 23.625 -26.141 0.986 1 80.81 113 LYS A N 1
ATOM 894 C CA . LYS A 1 113 ? 24.984 -25.781 0.613 1 80.81 113 LYS A CA 1
ATOM 895 C C . LYS A 1 113 ? 25.5 -26.625 -0.55 1 80.81 113 LYS A C 1
ATOM 897 O O . LYS A 1 113 ? 26.25 -26.141 -1.396 1 80.81 113 LYS A O 1
ATOM 902 N N . TRP A 1 114 ? 25.031 -27.75 -0.534 1 85 114 TRP A N 1
ATOM 903 C CA . TRP A 1 114 ? 25.469 -28.672 -1.579 1 85 114 TRP A CA 1
ATOM 904 C C . TRP A 1 114 ? 24.906 -28.266 -2.936 1 85 114 TRP A C 1
ATOM 906 O O . TRP A 1 114 ? 25.578 -28.406 -3.963 1 85 114 TRP A O 1
ATOM 916 N N . ALA A 1 115 ? 23.734 -27.75 -2.979 1 88.44 115 ALA A N 1
ATOM 917 C CA . ALA A 1 115 ? 23.141 -27.281 -4.23 1 88.44 115 ALA A CA 1
ATOM 918 C C . ALA A 1 115 ? 24 -26.203 -4.871 1 88.44 115 ALA A C 1
ATOM 920 O O . ALA A 1 115 ? 24.219 -26.219 -6.086 1 88.44 115 ALA A O 1
ATOM 921 N N . GLY A 1 116 ? 24.516 -25.359 -4.031 1 87.81 116 GLY A N 1
ATOM 922 C CA . GLY A 1 116 ? 25.391 -24.312 -4.52 1 87.81 116 GLY A CA 1
ATOM 923 C C . GLY A 1 116 ? 26.688 -24.844 -5.105 1 87.81 116 GLY A C 1
ATOM 924 O O . GLY A 1 116 ? 27.25 -24.25 -6.023 1 87.81 116 GLY A O 1
ATOM 925 N N . LYS A 1 117 ? 27.094 -25.938 -4.617 1 88.06 117 LYS A N 1
ATOM 926 C CA . LYS A 1 117 ? 28.344 -26.531 -5.078 1 88.06 117 LYS A CA 1
ATOM 927 C C . LYS A 1 117 ? 28.125 -27.359 -6.348 1 88.06 117 LYS A C 1
ATOM 929 O O . LYS A 1 117 ? 29.031 -27.484 -7.176 1 88.06 117 LYS A O 1
ATOM 934 N N . ILE A 1 118 ? 27.016 -27.844 -6.484 1 91.88 118 ILE A N 1
ATOM 935 C CA . ILE A 1 118 ? 26.703 -28.75 -7.586 1 91.88 118 ILE A CA 1
ATOM 936 C C . ILE A 1 118 ? 26.344 -27.953 -8.836 1 91.88 118 ILE A C 1
ATOM 938 O O . ILE A 1 118 ? 26.797 -28.281 -9.938 1 91.88 118 ILE A O 1
ATOM 942 N N . LEU A 1 119 ? 25.609 -26.906 -8.664 1 93.69 119 LEU A N 1
ATOM 943 C CA . LEU A 1 119 ? 25.062 -26.141 -9.781 1 93.69 119 LEU A CA 1
ATOM 944 C C . LEU A 1 119 ? 26.125 -25.234 -10.391 1 93.69 119 LEU A C 1
ATOM 946 O O . LEU A 1 119 ? 26.922 -24.625 -9.672 1 93.69 119 LEU A O 1
ATOM 950 N N . ARG A 1 120 ? 26.094 -25.234 -11.719 1 93.56 120 ARG A N 1
ATOM 951 C CA . ARG A 1 120 ? 26.984 -24.359 -12.477 1 93.56 120 ARG A CA 1
ATOM 952 C C . ARG A 1 120 ? 26.266 -23.734 -13.664 1 93.56 120 ARG A C 1
ATOM 954 O O . ARG A 1 120 ? 25.391 -24.359 -14.266 1 93.56 120 ARG A O 1
ATOM 961 N N . PRO A 1 121 ? 26.703 -22.5 -13.953 1 94.12 121 PRO A N 1
ATOM 962 C CA . PRO A 1 121 ? 26.094 -21.891 -15.133 1 94.12 121 PRO A CA 1
ATOM 963 C C . PRO A 1 121 ? 26.266 -22.734 -16.391 1 94.12 121 PRO A C 1
ATOM 965 O O . PRO A 1 121 ? 27.312 -23.328 -16.609 1 94.12 121 PRO A O 1
ATOM 968 N N . GLY A 1 122 ? 25.234 -22.812 -17.172 1 94.5 122 GLY A N 1
ATOM 969 C CA . GLY A 1 122 ? 25.297 -23.516 -18.438 1 94.5 122 GLY A CA 1
ATOM 970 C C . GLY A 1 122 ? 24.75 -24.922 -18.359 1 94.5 122 GLY A C 1
ATOM 971 O O . GLY A 1 122 ? 24.406 -25.531 -19.391 1 94.5 122 GLY A O 1
ATOM 972 N N . GLN A 1 123 ? 24.609 -25.469 -17.156 1 95.44 123 GLN A N 1
ATOM 973 C CA . GLN A 1 123 ? 24.109 -26.812 -16.953 1 95.44 123 GLN A CA 1
ATOM 974 C C . GLN A 1 123 ? 22.625 -26.922 -17.344 1 95.44 123 GLN A C 1
ATOM 976 O O . GLN A 1 123 ? 21.859 -25.984 -17.109 1 95.44 123 GLN A O 1
ATOM 981 N N . GLN A 1 124 ? 22.328 -28.094 -17.953 1 96.81 124 GLN A N 1
ATOM 982 C CA . GLN A 1 124 ? 20.922 -28.406 -18.188 1 96.81 124 GLN A CA 1
ATOM 983 C C . GLN A 1 124 ? 20.266 -28.938 -16.922 1 96.81 124 GLN A C 1
ATOM 985 O O . GLN A 1 124 ? 20.891 -29.672 -16.156 1 96.81 124 GLN A O 1
ATOM 990 N N . LEU A 1 125 ? 19.031 -28.516 -16.703 1 95.75 125 LEU A N 1
ATOM 991 C CA . LEU A 1 125 ? 18.312 -28.906 -15.508 1 95.75 125 LEU A CA 1
ATOM 992 C C . LEU A 1 125 ? 16.844 -29.203 -15.82 1 95.75 125 LEU A C 1
ATOM 994 O O . LEU A 1 125 ? 16.219 -28.469 -16.594 1 95.75 125 LEU A O 1
ATOM 998 N N . LEU A 1 126 ? 16.375 -30.266 -15.273 1 96.38 126 LEU A N 1
ATOM 999 C CA . LEU A 1 126 ? 14.93 -30.516 -15.25 1 96.38 126 LEU A CA 1
ATOM 1000 C C . LEU A 1 126 ? 14.273 -29.766 -14.094 1 96.38 126 LEU A C 1
ATOM 1002 O O . LEU A 1 126 ? 14.633 -29.969 -12.93 1 96.38 126 LEU A O 1
ATOM 1006 N N . VAL A 1 127 ? 13.328 -28.844 -14.453 1 97.5 127 VAL A N 1
ATOM 1007 C CA . VAL A 1 127 ? 12.719 -28.062 -13.391 1 97.5 127 VAL A CA 1
ATOM 1008 C C . VAL A 1 127 ? 11.195 -28.062 -13.539 1 97.5 127 VAL A C 1
ATOM 1010 O O . VAL A 1 127 ? 10.68 -28.219 -14.648 1 97.5 127 VAL A O 1
ATOM 1013 N N . GLN A 1 128 ? 10.562 -27.969 -12.43 1 97.69 128 GLN A N 1
ATOM 1014 C CA . GLN A 1 128 ? 9.109 -27.875 -12.375 1 97.69 128 GLN A CA 1
ATOM 1015 C C . GLN A 1 128 ? 8.664 -26.594 -11.68 1 97.69 128 GLN A C 1
ATOM 1017 O O . GLN A 1 128 ? 9.195 -26.234 -10.625 1 97.69 128 GLN A O 1
ATOM 1022 N N . ILE A 1 129 ? 7.68 -25.875 -12.273 1 97 129 ILE A N 1
ATOM 1023 C CA . ILE A 1 129 ? 7.203 -24.625 -11.68 1 97 129 ILE A CA 1
ATOM 1024 C C . ILE A 1 129 ? 6.375 -24.938 -10.43 1 97 129 ILE A C 1
ATOM 1026 O O . ILE A 1 129 ? 5.426 -25.719 -10.492 1 97 129 ILE A O 1
ATOM 1030 N N . VAL A 1 130 ? 6.758 -24.328 -9.305 1 95.56 130 VAL A N 1
ATOM 1031 C CA . VAL A 1 130 ? 6.043 -24.578 -8.055 1 95.56 130 VAL A CA 1
ATOM 1032 C C . VAL A 1 130 ? 5.297 -23.312 -7.629 1 95.56 130 VAL A C 1
ATOM 1034 O O . VAL A 1 130 ? 4.355 -23.391 -6.836 1 95.56 130 VAL A O 1
ATOM 1037 N N . LYS A 1 131 ? 5.715 -22.188 -8.086 1 94.31 131 LYS A N 1
ATOM 1038 C CA . LYS A 1 131 ? 5.02 -20.906 -7.938 1 94.31 131 LYS A CA 1
ATOM 1039 C C . LYS A 1 131 ? 5.027 -20.109 -9.242 1 94.31 131 LYS A C 1
ATOM 1041 O O . LYS A 1 131 ? 6.043 -20.062 -9.938 1 94.31 131 LYS A O 1
ATOM 1046 N N . GLU A 1 132 ? 3.904 -19.531 -9.539 1 93.81 132 GLU A N 1
ATOM 1047 C CA . GLU A 1 132 ? 3.799 -18.719 -10.75 1 93.81 132 GLU A CA 1
ATOM 1048 C C . GLU A 1 132 ? 4.516 -17.391 -10.586 1 93.81 132 GLU A C 1
ATOM 1050 O O . GLU A 1 132 ? 4.816 -16.969 -9.461 1 93.81 132 GLU A O 1
ATOM 1055 N N . PRO A 1 133 ? 4.898 -16.781 -11.727 1 89.81 133 PRO A N 1
ATOM 1056 C CA . PRO A 1 133 ? 5.496 -15.453 -11.625 1 89.81 133 PRO A CA 1
ATOM 1057 C C . PRO A 1 133 ? 4.559 -14.438 -10.984 1 89.81 133 PRO A C 1
ATOM 1059 O O . PRO A 1 133 ? 3.363 -14.414 -11.289 1 89.81 133 PRO A O 1
ATOM 1062 N N . ILE A 1 134 ? 5.012 -13.656 -10.133 1 84.94 134 ILE A N 1
ATOM 1063 C CA . ILE A 1 134 ? 4.223 -12.641 -9.445 1 84.94 134 ILE A CA 1
ATOM 1064 C C . ILE A 1 134 ? 4.957 -11.305 -9.484 1 84.94 134 ILE A C 1
ATOM 1066 O O . ILE A 1 134 ? 6.07 -11.18 -8.961 1 84.94 134 ILE A O 1
ATOM 1070 N N . GLY A 1 135 ? 4.348 -10.281 -10.047 1 76.69 135 GLY A N 1
ATOM 1071 C CA . GLY A 1 135 ? 4.98 -8.969 -10.148 1 76.69 135 GLY A CA 1
ATOM 1072 C C . GLY A 1 135 ? 6.23 -8.977 -11.008 1 76.69 135 GLY A C 1
ATOM 1073 O O . GLY A 1 135 ? 6.188 -9.406 -12.164 1 76.69 135 GLY A O 1
ATOM 1074 N N . SER A 1 136 ? 7.324 -8.523 -10.344 1 75.81 136 SER A N 1
ATOM 1075 C CA . SER A 1 136 ? 8.586 -8.414 -11.07 1 75.81 136 SER A CA 1
ATOM 1076 C C . SER A 1 136 ? 9.414 -9.688 -10.93 1 75.81 136 SER A C 1
ATOM 1078 O O . SER A 1 136 ? 10.461 -9.828 -11.57 1 75.81 136 SER A O 1
ATOM 1080 N N . LYS A 1 137 ? 8.875 -10.656 -10.219 1 83.31 137 LYS A N 1
ATOM 1081 C CA . LYS A 1 137 ? 9.609 -11.891 -9.969 1 83.31 137 LYS A CA 1
ATOM 1082 C C . LYS A 1 137 ? 9.188 -12.984 -10.945 1 83.31 137 LYS A C 1
ATOM 1084 O O . LYS A 1 137 ? 8.008 -13.109 -11.273 1 83.31 137 LYS A O 1
ATOM 1089 N N . GLY A 1 138 ? 10.156 -13.734 -11.383 1 90.44 138 GLY A N 1
ATOM 1090 C CA . GLY A 1 138 ? 9.859 -14.883 -12.219 1 90.44 138 GLY A CA 1
ATOM 1091 C C . GLY A 1 138 ? 9.305 -16.062 -11.453 1 90.44 138 GLY A C 1
ATOM 1092 O O . GLY A 1 138 ? 9.078 -15.969 -10.242 1 90.44 138 GLY A O 1
ATOM 1093 N N . PRO A 1 139 ? 9.016 -17.141 -12.148 1 95 139 PRO A N 1
ATOM 1094 C CA . PRO A 1 139 ? 8.469 -18.312 -11.469 1 95 139 PRO A CA 1
ATOM 1095 C C . PRO A 1 139 ? 9.484 -18.984 -10.531 1 95 139 PRO A C 1
ATOM 1097 O O . PRO A 1 139 ? 10.688 -18.906 -10.766 1 95 139 PRO A O 1
ATOM 1100 N N . ARG A 1 140 ? 8.984 -19.562 -9.516 1 95.94 140 ARG A N 1
ATOM 1101 C CA . ARG A 1 140 ? 9.805 -20.422 -8.664 1 95.94 140 ARG A CA 1
ATOM 1102 C C . ARG A 1 140 ? 9.766 -21.875 -9.141 1 95.94 140 ARG A C 1
ATOM 1104 O O . ARG A 1 140 ? 8.703 -22.375 -9.523 1 95.94 140 ARG A O 1
ATOM 1111 N N . VAL A 1 141 ? 10.93 -22.516 -9.086 1 97.31 141 VAL A N 1
ATOM 1112 C CA . VAL A 1 141 ? 10.977 -23.875 -9.648 1 97.31 141 VAL A CA 1
ATOM 1113 C C . VAL A 1 141 ? 11.633 -24.828 -8.648 1 97.31 141 VAL A C 1
ATOM 1115 O O . VAL A 1 141 ? 12.273 -24.375 -7.691 1 97.31 141 VAL A O 1
ATOM 1118 N N . SER A 1 142 ? 11.375 -26.078 -8.867 1 96.62 142 SER A N 1
ATOM 1119 C CA . SER A 1 142 ? 11.953 -27.172 -8.094 1 96.62 142 SER A CA 1
ATOM 1120 C C . SER A 1 142 ? 12.562 -28.234 -9.008 1 96.62 142 SER A C 1
ATOM 1122 O O . SER A 1 142 ? 12.125 -28.406 -10.141 1 96.62 142 SER A O 1
ATOM 1124 N N . THR A 1 143 ? 13.625 -28.859 -8.492 1 95.31 143 THR A N 1
ATOM 1125 C CA . THR A 1 143 ? 14.172 -30.016 -9.219 1 95.31 143 THR A CA 1
ATOM 1126 C C . THR A 1 143 ? 13.562 -31.312 -8.711 1 95.31 143 THR A C 1
ATOM 1128 O O . THR A 1 143 ? 13.844 -32.375 -9.242 1 95.31 143 THR A O 1
ATOM 1131 N N . ASP A 1 144 ? 12.734 -31.141 -7.656 1 93.38 144 ASP A N 1
ATOM 1132 C CA . ASP A 1 144 ? 11.914 -32.281 -7.238 1 93.38 144 ASP A CA 1
ATOM 1133 C C . ASP A 1 144 ? 10.68 -32.406 -8.125 1 93.38 144 ASP A C 1
ATOM 1135 O O . ASP A 1 144 ? 9.617 -31.859 -7.812 1 93.38 144 ASP A O 1
ATOM 1139 N N . ILE A 1 145 ? 10.844 -33.25 -9.078 1 95.5 145 ILE A N 1
ATOM 1140 C CA . ILE A 1 145 ? 9.805 -33.375 -10.094 1 95.5 145 ILE A CA 1
ATOM 1141 C C . ILE A 1 145 ? 8.703 -34.312 -9.578 1 95.5 145 ILE A C 1
ATOM 1143 O O . ILE A 1 145 ? 8.992 -35.344 -8.984 1 95.5 145 ILE A O 1
ATOM 1147 N N . THR A 1 146 ? 7.496 -33.906 -9.812 1 96.06 146 THR A N 1
ATOM 1148 C CA . THR A 1 146 ? 6.352 -34.719 -9.469 1 96.06 146 THR A CA 1
ATOM 1149 C C . THR A 1 146 ? 5.328 -34.75 -10.602 1 96.06 146 THR A C 1
ATOM 1151 O O . THR A 1 146 ? 5.25 -33.781 -11.383 1 96.06 146 THR A O 1
ATOM 1154 N N . VAL A 1 147 ? 4.641 -35.781 -10.719 1 95.5 147 VAL A N 1
ATOM 1155 C CA . VAL A 1 147 ? 3.549 -35.906 -11.672 1 95.5 147 VAL A CA 1
ATOM 1156 C C . VAL A 1 147 ? 2.25 -36.219 -10.938 1 95.5 147 VAL A C 1
ATOM 1158 O O . VAL A 1 147 ? 2.096 -37.312 -10.398 1 95.5 147 VAL A O 1
ATOM 1161 N N . ALA A 1 148 ? 1.326 -35.312 -11.055 1 91.94 148 ALA A N 1
ATOM 1162 C CA . ALA A 1 148 ? 0.106 -35.438 -10.258 1 91.94 148 ALA A CA 1
ATOM 1163 C C . ALA A 1 148 ? -0.992 -36.156 -11.047 1 91.94 148 ALA A C 1
ATOM 1165 O O . ALA A 1 148 ? -1.216 -35.844 -12.227 1 91.94 148 ALA A O 1
ATOM 1166 N N . GLY A 1 149 ? -1.568 -37.094 -10.438 1 89.38 149 GLY A N 1
ATOM 1167 C CA . GLY A 1 149 ? -2.818 -37.719 -10.883 1 89.38 149 GLY A CA 1
ATOM 1168 C C . GLY A 1 149 ? -4 -37.344 -10.008 1 89.38 149 GLY A C 1
ATOM 1169 O O . GLY A 1 149 ? -3.988 -36.281 -9.352 1 89.38 149 GLY A O 1
ATOM 1170 N N . ARG A 1 150 ? -5 -38.062 -10.07 1 83.88 150 ARG A N 1
ATOM 1171 C CA . ARG A 1 150 ? -6.172 -37.781 -9.242 1 83.88 150 ARG A CA 1
ATOM 1172 C C . ARG A 1 150 ? -5.953 -38.281 -7.812 1 83.88 150 ARG A C 1
ATOM 1174 O O . ARG A 1 150 ? -6.207 -37.531 -6.863 1 83.88 150 ARG A O 1
ATOM 1181 N N . PHE A 1 151 ? -5.406 -39.531 -7.691 1 89.44 151 PHE A N 1
ATOM 1182 C CA . PHE A 1 151 ? -5.289 -40.156 -6.375 1 89.44 151 PHE A CA 1
ATOM 1183 C C . PHE A 1 151 ? -3.836 -40.188 -5.918 1 89.44 151 PHE A C 1
ATOM 1185 O O . PHE A 1 151 ? -3.559 -40.312 -4.727 1 89.44 151 PHE A O 1
ATOM 1192 N N . LEU A 1 152 ? -3.012 -40.125 -6.926 1 93.62 152 LEU A N 1
ATOM 1193 C CA . LEU A 1 152 ? -1.603 -40.375 -6.625 1 93.62 152 LEU A CA 1
ATOM 1194 C C . LEU A 1 152 ? -0.739 -39.25 -7.176 1 93.62 152 LEU A C 1
ATOM 1196 O O . LEU A 1 152 ? -1.106 -38.594 -8.164 1 93.62 152 LEU A O 1
ATOM 1200 N N . VAL A 1 153 ? 0.339 -38.938 -6.512 1 95.81 153 VAL A N 1
ATOM 1201 C CA . VAL A 1 153 ? 1.421 -38.125 -7.043 1 95.81 153 VAL A CA 1
ATOM 1202 C C . VAL A 1 153 ? 2.684 -38.969 -7.199 1 95.81 153 VAL A C 1
ATOM 1204 O O . VAL A 1 153 ? 3.221 -39.469 -6.215 1 95.81 153 VAL A O 1
ATOM 1207 N N . LEU A 1 154 ? 3.086 -39.125 -8.422 1 96.44 154 LEU A N 1
ATOM 1208 C CA . LEU A 1 154 ? 4.277 -39.906 -8.727 1 96.44 154 LEU A CA 1
ATOM 1209 C C . LEU A 1 154 ? 5.543 -39.094 -8.492 1 96.44 154 LEU A C 1
ATOM 1211 O O . LEU A 1 154 ? 5.613 -37.906 -8.875 1 96.44 154 LEU A O 1
ATOM 1215 N N . ILE A 1 155 ? 6.473 -39.688 -7.844 1 95.5 155 ILE A N 1
ATOM 1216 C CA . ILE A 1 155 ? 7.762 -39.062 -7.59 1 95.5 155 ILE A CA 1
ATOM 1217 C C . ILE A 1 155 ? 8.875 -39.875 -8.25 1 95.5 155 ILE A C 1
ATOM 1219 O O . ILE A 1 155 ? 9.383 -40.812 -7.66 1 95.5 155 ILE A O 1
ATOM 1223 N N . PRO A 1 156 ? 9.32 -39.375 -9.398 1 93.56 156 PRO A N 1
ATOM 1224 C CA . PRO A 1 156 ? 10.453 -40.062 -10.008 1 93.56 156 PRO A CA 1
ATOM 1225 C C . PRO A 1 156 ? 11.695 -40.062 -9.125 1 93.56 156 PRO A C 1
ATOM 1227 O O . PRO A 1 156 ? 11.992 -39.062 -8.477 1 93.56 156 PRO A O 1
ATOM 1230 N N . MET A 1 157 ? 12.391 -41.156 -9 1 86.88 157 MET A N 1
ATOM 1231 C CA . MET A 1 157 ? 13.609 -41.375 -8.219 1 86.88 157 MET A CA 1
ATOM 1232 C C . MET A 1 157 ? 13.305 -41.312 -6.723 1 86.88 157 MET A C 1
ATOM 1234 O O . MET A 1 157 ? 14.227 -41.312 -5.898 1 86.88 157 MET A O 1
ATOM 1238 N N . GLY A 1 158 ? 12 -41.25 -6.637 1 84.75 158 GLY A N 1
ATOM 1239 C CA . GLY A 1 158 ? 11.602 -41.344 -5.242 1 84.75 158 GLY A CA 1
ATOM 1240 C C . GLY A 1 158 ? 11.492 -42.781 -4.758 1 84.75 158 GLY A C 1
ATOM 1241 O O . GLY A 1 158 ? 11.352 -43.688 -5.566 1 84.75 158 GLY A O 1
ATOM 1242 N N . GLU A 1 159 ? 11.852 -43.156 -3.434 1 84.94 159 GLU A N 1
ATOM 1243 C CA . GLU A 1 159 ? 11.789 -44.531 -2.955 1 84.94 159 GLU A CA 1
ATOM 1244 C C . GLU A 1 159 ? 10.953 -44.656 -1.68 1 84.94 159 GLU A C 1
ATOM 1246 O O . GLU A 1 159 ? 11.328 -45.375 -0.749 1 84.94 159 GLU A O 1
ATOM 1251 N N . TYR A 1 160 ? 9.852 -43.938 -1.77 1 90.44 160 TYR A N 1
ATOM 1252 C CA . TYR A 1 160 ? 9.008 -44 -0.581 1 90.44 160 TYR A CA 1
ATOM 1253 C C . TYR A 1 160 ? 7.535 -43.844 -0.945 1 90.44 160 TYR A C 1
ATOM 1255 O O . TYR A 1 160 ? 7.203 -43.375 -2.029 1 90.44 160 TYR A O 1
ATOM 1263 N N . ILE A 1 161 ? 6.727 -44.406 -0.113 1 94.81 161 ILE A N 1
ATOM 1264 C CA . ILE A 1 161 ? 5.281 -44.25 -0.227 1 94.81 161 ILE A CA 1
ATOM 1265 C C . ILE A 1 161 ? 4.758 -43.438 0.954 1 94.81 161 ILE A C 1
ATOM 1267 O O . ILE A 1 161 ? 4.949 -43.812 2.111 1 94.81 161 ILE A O 1
ATOM 1271 N N . ALA A 1 162 ? 4.223 -42.312 0.689 1 95.12 162 ALA A N 1
ATOM 1272 C CA . ALA A 1 162 ? 3.658 -41.469 1.726 1 95.12 162 ALA A CA 1
ATOM 1273 C C . ALA A 1 162 ? 2.145 -41.344 1.575 1 95.12 162 ALA A C 1
ATOM 1275 O O . ALA A 1 162 ? 1.625 -41.312 0.457 1 95.12 162 ALA A O 1
ATOM 1276 N N . VAL A 1 163 ? 1.478 -41.406 2.709 1 95.06 163 VAL A N 1
ATOM 1277 C CA . VAL A 1 163 ? 0.03 -41.219 2.736 1 95.06 163 VAL A CA 1
ATOM 1278 C C . VAL A 1 163 ? -0.305 -39.844 3.305 1 95.06 163 VAL A C 1
ATOM 1280 O O . VAL A 1 163 ? 0.301 -39.406 4.285 1 95.06 163 VAL A O 1
ATOM 1283 N N . SER A 1 164 ? -1.239 -39.156 2.594 1 89.62 164 SER A N 1
ATOM 1284 C CA . SER A 1 164 ? -1.662 -37.844 3.055 1 89.62 164 SER A CA 1
ATOM 1285 C C . SER A 1 164 ? -1.938 -37.844 4.555 1 89.62 164 SER A C 1
ATOM 1287 O O . SER A 1 164 ? -2.609 -38.719 5.066 1 89.62 164 SER A O 1
ATOM 1289 N N . ARG A 1 165 ? -1.462 -36.812 5.238 1 85.62 165 ARG A N 1
ATOM 1290 C CA . ARG A 1 165 ? -1.621 -36.688 6.684 1 85.62 165 ARG A CA 1
ATOM 1291 C C . ARG A 1 165 ? -3.088 -36.5 7.059 1 85.62 165 ARG A C 1
ATOM 1293 O O . ARG A 1 165 ? -3.479 -36.75 8.203 1 85.62 165 ARG A O 1
ATOM 1300 N N . LYS A 1 166 ? -3.842 -36.156 6.094 1 79.31 166 LYS A N 1
ATOM 1301 C CA . LYS A 1 166 ? -5.258 -35.906 6.34 1 79.31 166 LYS A CA 1
ATOM 1302 C C . LYS A 1 166 ? -6.035 -37.188 6.484 1 79.31 166 LYS A C 1
ATOM 1304 O O . LYS A 1 166 ? -7.16 -37.219 6.984 1 79.31 166 LYS A O 1
ATOM 1309 N N . ILE A 1 167 ? -5.457 -38.281 6.023 1 87.81 167 ILE A N 1
ATOM 1310 C CA . ILE A 1 167 ? -6.043 -39.594 6.242 1 87.81 167 ILE A CA 1
ATOM 1311 C C . ILE A 1 167 ? -5.613 -40.125 7.605 1 87.81 167 ILE A C 1
ATOM 1313 O O . ILE A 1 167 ? -4.508 -40.656 7.754 1 87.81 167 ILE A O 1
ATOM 1317 N N . ASN A 1 168 ? -6.449 -40 8.57 1 87 168 ASN A N 1
ATOM 1318 C CA . ASN A 1 168 ? -6.086 -40.281 9.961 1 87 168 ASN A CA 1
ATOM 1319 C C . ASN A 1 168 ? -6.391 -41.719 10.352 1 87 168 ASN A C 1
ATOM 1321 O O . ASN A 1 168 ? -5.863 -42.219 11.344 1 87 168 ASN A O 1
ATOM 1325 N N . ASN A 1 169 ? -7.262 -42.406 9.695 1 90.38 169 ASN A N 1
ATOM 1326 C CA . ASN A 1 169 ? -7.621 -43.781 10.008 1 90.38 169 ASN A CA 1
ATOM 1327 C C . ASN A 1 169 ? -6.461 -44.75 9.734 1 90.38 169 ASN A C 1
ATOM 1329 O O . ASN A 1 169 ? -6.051 -44.906 8.586 1 90.38 169 ASN A O 1
ATOM 1333 N N . TYR A 1 170 ? -6.02 -45.406 10.766 1 93.31 170 TYR A N 1
ATOM 1334 C CA . TYR A 1 170 ? -4.836 -46.25 10.68 1 93.31 170 TYR A CA 1
ATOM 1335 C C . TYR A 1 170 ? -5.082 -47.438 9.75 1 93.31 170 TYR A C 1
ATOM 1337 O O . TYR A 1 170 ? -4.207 -47.812 8.961 1 93.31 170 TYR A O 1
ATOM 1345 N N . LYS A 1 171 ? -6.211 -48.031 9.875 1 94.25 171 LYS A N 1
ATOM 1346 C CA . LYS A 1 171 ? -6.539 -49.156 9.023 1 94.25 171 LYS A CA 1
ATOM 1347 C C . LYS A 1 171 ? -6.539 -48.781 7.547 1 94.25 171 LYS A C 1
ATOM 1349 O O . LYS A 1 171 ? -6.012 -49.5 6.703 1 94.25 171 LYS A O 1
ATOM 1354 N N . GLU A 1 172 ? -7.086 -47.625 7.297 1 94.88 172 GLU A N 1
ATOM 1355 C CA . GLU A 1 172 ? -7.152 -47.125 5.926 1 94.88 172 GLU A CA 1
ATOM 1356 C C . GLU A 1 172 ? -5.766 -46.781 5.402 1 94.88 172 GLU A C 1
ATOM 1358 O O . GLU A 1 172 ? -5.453 -47.031 4.238 1 94.88 172 GLU A O 1
ATOM 1363 N N . ARG A 1 173 ? -4.93 -46.219 6.152 1 95.5 173 ARG A N 1
ATOM 1364 C CA . ARG A 1 173 ? -3.562 -45.875 5.777 1 95.5 173 ARG A CA 1
ATOM 1365 C C . ARG A 1 173 ? -2.775 -47.125 5.395 1 95.5 173 ARG A C 1
ATOM 1367 O O . ARG A 1 173 ? -2.09 -47.156 4.371 1 95.5 173 ARG A O 1
ATOM 1374 N N . ARG A 1 174 ? -2.959 -48.125 6.238 1 95.06 174 ARG A N 1
ATOM 1375 C CA . ARG A 1 174 ? -2.262 -49.375 5.992 1 95.06 174 ARG A CA 1
ATOM 1376 C C . ARG A 1 174 ? -2.758 -50.031 4.707 1 95.06 174 ARG A C 1
ATOM 1378 O O . ARG A 1 174 ? -1.962 -50.562 3.924 1 95.06 174 ARG A O 1
ATOM 1385 N N . ARG A 1 175 ? -4.059 -49.969 4.547 1 95.44 175 ARG A N 1
ATOM 1386 C CA . ARG A 1 175 ? -4.641 -50.531 3.338 1 95.44 175 ARG A CA 1
ATOM 1387 C C . ARG A 1 175 ? -4.082 -49.875 2.09 1 95.44 175 ARG A C 1
ATOM 1389 O O . ARG A 1 175 ? -3.635 -50.531 1.16 1 95.44 175 ARG A O 1
ATOM 1396 N N . LEU A 1 176 ? -4.125 -48.594 2.102 1 96.31 176 LEU A N 1
ATOM 1397 C CA . LEU A 1 176 ? -3.689 -47.812 0.95 1 96.31 176 LEU A CA 1
ATOM 1398 C C . LEU A 1 176 ? -2.207 -48.031 0.669 1 96.31 176 LEU A C 1
ATOM 1400 O O . LEU A 1 176 ? -1.804 -48.156 -0.488 1 96.31 176 LEU A O 1
ATOM 1404 N N . LYS A 1 177 ? -1.412 -48.062 1.668 1 95.5 177 LYS A N 1
ATOM 1405 C CA . LYS A 1 177 ? 0.017 -48.344 1.508 1 95.5 177 LYS A CA 1
ATOM 1406 C C . LYS A 1 177 ? 0.269 -49.688 0.872 1 95.5 177 LYS A C 1
ATOM 1408 O O . LYS A 1 177 ? 1.155 -49.844 0.027 1 95.5 177 LYS A O 1
ATOM 1413 N N . SER A 1 178 ? -0.476 -50.594 1.333 1 95 178 SER A N 1
ATOM 1414 C CA . SER A 1 178 ? -0.32 -51.938 0.81 1 95 178 SER A CA 1
ATOM 1415 C C . SER A 1 178 ? -0.726 -52.031 -0.659 1 95 178 SER A C 1
ATOM 1417 O O . SER A 1 178 ? -0.01 -52.594 -1.477 1 95 178 SER A O 1
ATOM 1419 N N . VAL A 1 179 ? -1.846 -51.406 -0.94 1 95.12 179 VAL A N 1
ATOM 1420 C CA . VAL A 1 179 ? -2.361 -51.438 -2.305 1 95.12 179 VAL A CA 1
ATOM 1421 C C . VAL A 1 179 ? -1.366 -50.75 -3.24 1 95.12 179 VAL A C 1
ATOM 1423 O O . VAL A 1 179 ? -1.014 -51.281 -4.289 1 95.12 179 VAL A O 1
ATOM 1426 N N . VAL A 1 180 ? -0.873 -49.625 -2.869 1 96.25 180 VAL A N 1
ATOM 1427 C CA . VAL A 1 180 ? 0.01 -48.812 -3.713 1 96.25 180 VAL A CA 1
ATOM 1428 C C . VAL A 1 180 ? 1.399 -49.469 -3.75 1 96.25 180 VAL A C 1
ATOM 1430 O O . VAL A 1 180 ? 2.068 -49.438 -4.785 1 96.25 180 VAL A O 1
ATOM 1433 N N . GLY A 1 181 ? 1.807 -49.969 -2.639 1 94.25 181 GLY A N 1
ATOM 1434 C CA . GLY A 1 181 ? 3.105 -50.625 -2.555 1 94.25 181 GLY A CA 1
ATOM 1435 C C . GLY A 1 181 ? 3.289 -51.75 -3.578 1 94.25 181 GLY A C 1
ATOM 1436 O O . GLY A 1 181 ? 4.387 -51.938 -4.105 1 94.25 181 GLY A O 1
ATOM 1437 N N . SER A 1 182 ? 2.281 -52.375 -3.881 1 92.19 182 SER A N 1
ATOM 1438 C CA . SER A 1 182 ? 2.348 -53.5 -4.797 1 92.19 182 SER A CA 1
ATOM 1439 C C . SER A 1 182 ? 2.396 -53.062 -6.25 1 92.19 182 SER A C 1
ATOM 1441 O O . SER A 1 182 ? 2.76 -53.812 -7.141 1 92.19 182 SER A O 1
ATOM 1443 N N . MET A 1 183 ? 2.137 -51.812 -6.449 1 93.88 183 MET A N 1
ATOM 1444 C CA . MET A 1 183 ? 1.987 -51.344 -7.82 1 93.88 183 MET A CA 1
ATOM 1445 C C . MET A 1 183 ? 3.119 -50.406 -8.195 1 93.88 183 MET A C 1
ATOM 1447 O O . MET A 1 183 ? 3.385 -50.188 -9.375 1 93.88 183 MET A O 1
ATOM 1451 N N . VAL A 1 184 ? 3.836 -49.875 -7.32 1 94.62 184 VAL A N 1
ATOM 1452 C CA . VAL A 1 184 ? 4.844 -48.844 -7.578 1 94.62 184 VAL A CA 1
ATOM 1453 C C . VAL A 1 184 ? 6.105 -49.5 -8.141 1 94.62 184 VAL A C 1
ATOM 1455 O O . VAL A 1 184 ? 6.676 -50.406 -7.523 1 94.62 184 VAL A O 1
ATOM 1458 N N . PRO A 1 185 ? 6.504 -49.156 -9.305 1 94.06 185 PRO A N 1
ATOM 1459 C CA . PRO A 1 185 ? 7.746 -49.688 -9.844 1 94.06 185 PRO A CA 1
ATOM 1460 C C . PRO A 1 185 ? 8.977 -49.25 -9.055 1 94.06 185 PRO A C 1
ATOM 1462 O O . PRO A 1 185 ? 8.938 -48.25 -8.352 1 94.06 185 PRO A O 1
ATOM 1465 N N . ASP A 1 186 ? 10.008 -49.969 -9.25 1 92.12 186 ASP A N 1
ATOM 1466 C CA . ASP A 1 186 ? 11.273 -49.625 -8.617 1 92.12 186 ASP A CA 1
ATOM 1467 C C . ASP A 1 186 ? 11.766 -48.25 -9.094 1 92.12 186 ASP A C 1
ATOM 1469 O O . ASP A 1 186 ? 11.641 -47.938 -10.273 1 92.12 186 ASP A O 1
ATOM 1473 N N . GLY A 1 187 ? 12.242 -47.531 -8.078 1 91.5 187 GLY A N 1
ATOM 1474 C CA . GLY A 1 187 ? 12.836 -46.281 -8.445 1 91.5 187 GLY A CA 1
ATOM 1475 C C . GLY A 1 187 ? 11.867 -45.094 -8.344 1 91.5 187 GLY A C 1
ATOM 1476 O O . GLY A 1 187 ? 12.227 -43.969 -8.609 1 91.5 187 GLY A O 1
ATOM 1477 N N . PHE A 1 188 ? 10.648 -45.438 -7.996 1 95.12 188 PHE A N 1
ATOM 1478 C CA . PHE A 1 188 ? 9.648 -44.375 -7.891 1 95.12 188 PHE A CA 1
ATOM 1479 C C . PHE A 1 188 ? 9.109 -44.281 -6.469 1 95.12 188 PHE A C 1
ATOM 1481 O O . PHE A 1 188 ? 9.125 -45.25 -5.73 1 95.12 188 PHE A O 1
ATOM 1488 N N . GLY A 1 189 ? 8.844 -43.094 -6.07 1 94.81 189 GLY A N 1
ATOM 1489 C CA . GLY A 1 189 ? 8.008 -42.844 -4.902 1 94.81 189 GLY A CA 1
ATOM 1490 C C . GLY A 1 189 ? 6.617 -42.375 -5.258 1 94.81 189 GLY A C 1
ATOM 1491 O O . GLY A 1 189 ? 6.363 -41.969 -6.398 1 94.81 189 GLY A O 1
ATOM 1492 N N . VAL A 1 190 ? 5.723 -42.5 -4.254 1 96.81 190 VAL A N 1
ATOM 1493 C CA . VAL A 1 190 ? 4.344 -42.094 -4.516 1 96.81 190 VAL A CA 1
ATOM 1494 C C . VAL A 1 190 ? 3.754 -41.469 -3.266 1 96.81 190 VAL A C 1
ATOM 1496 O O . VAL A 1 190 ? 4.016 -41.906 -2.145 1 96.81 190 VAL A O 1
ATOM 1499 N N . ILE A 1 191 ? 3.049 -40.375 -3.473 1 95.88 191 ILE A N 1
ATOM 1500 C CA . ILE A 1 191 ? 2.23 -39.781 -2.42 1 95.88 191 ILE A CA 1
ATOM 1501 C C . ILE A 1 191 ? 0.756 -40.094 -2.682 1 95.88 191 ILE A C 1
ATOM 1503 O O . ILE A 1 191 ? 0.24 -39.812 -3.764 1 95.88 191 ILE A O 1
ATOM 1507 N N . ILE A 1 192 ? 0.151 -40.688 -1.683 1 95 192 ILE A N 1
ATOM 1508 C CA . ILE A 1 192 ? -1.274 -41 -1.774 1 95 192 ILE A CA 1
ATOM 1509 C C . ILE A 1 192 ? -2.082 -39.812 -1.275 1 95 192 ILE A C 1
ATOM 1511 O O . ILE A 1 192 ? -1.987 -39.406 -0.105 1 95 192 ILE A O 1
ATOM 1515 N N . ARG A 1 193 ? -2.846 -39.219 -2.156 1 88.62 193 ARG A N 1
ATOM 1516 C CA . ARG A 1 193 ? -3.594 -38 -1.846 1 88.62 193 ARG A CA 1
ATOM 1517 C C . ARG A 1 193 ? -4.824 -38.312 -1.001 1 88.62 193 ARG A C 1
ATOM 1519 O O . ARG A 1 193 ? -5.277 -39.469 -0.96 1 88.62 193 ARG A O 1
ATOM 1526 N N . THR A 1 194 ? -5.434 -37.438 -0.389 1 82.56 194 THR A N 1
ATOM 1527 C CA . THR A 1 194 ? -6.566 -37.594 0.519 1 82.56 194 THR A CA 1
ATOM 1528 C C . THR A 1 194 ? -7.77 -38.188 -0.209 1 82.56 194 THR A C 1
ATOM 1530 O O . THR A 1 194 ? -8.523 -38.969 0.365 1 82.56 194 THR A O 1
ATOM 1533 N N . VAL A 1 195 ? -7.977 -37.906 -1.463 1 78.81 195 VAL A N 1
ATOM 1534 C CA . VAL A 1 195 ? -9.148 -38.312 -2.238 1 78.81 195 VAL A CA 1
ATOM 1535 C C . VAL A 1 195 ? -9.086 -39.812 -2.537 1 78.81 195 VAL A C 1
ATOM 1537 O O . VAL A 1 195 ? -10.086 -40.406 -2.936 1 78.81 195 VAL A O 1
ATOM 1540 N N . ALA A 1 196 ? -7.969 -40.375 -2.301 1 87.88 196 ALA A N 1
ATOM 1541 C CA . ALA A 1 196 ? -7.816 -41.812 -2.514 1 87.88 196 ALA A CA 1
ATOM 1542 C C . ALA A 1 196 ? -8.516 -42.625 -1.413 1 87.88 196 ALA A C 1
ATOM 1544 O O . ALA A 1 196 ? -8.711 -43.844 -1.543 1 87.88 196 ALA A O 1
ATOM 1545 N N . LYS A 1 197 ? -8.891 -41.906 -0.387 1 87.44 197 LYS A N 1
ATOM 1546 C CA . LYS A 1 197 ? -9.531 -42.594 0.74 1 87.44 197 LYS A CA 1
ATOM 1547 C C . LYS A 1 197 ? -10.781 -43.344 0.293 1 87.44 197 LYS A C 1
ATOM 1549 O O . LYS A 1 197 ? -11.648 -42.781 -0.378 1 87.44 197 LYS A O 1
ATOM 1554 N N . GLY A 1 198 ? -10.867 -44.562 0.73 1 85.5 198 GLY A N 1
ATOM 1555 C CA . GLY A 1 198 ? -12.047 -45.375 0.472 1 85.5 198 GLY A CA 1
ATOM 1556 C C . GLY A 1 198 ? -12.148 -45.844 -0.968 1 85.5 198 GLY A C 1
ATOM 1557 O O . GLY A 1 198 ? -13.078 -46.562 -1.329 1 85.5 198 GLY A O 1
ATOM 1558 N N . LYS A 1 199 ? -11.203 -45.5 -1.83 1 86.5 199 LYS A N 1
ATOM 1559 C CA . LYS A 1 199 ? -11.25 -45.906 -3.23 1 86.5 199 LYS A CA 1
ATOM 1560 C C . LYS A 1 199 ? -10.758 -47.344 -3.396 1 86.5 199 LYS A C 1
ATOM 1562 O O . LYS A 1 199 ? -9.945 -47.844 -2.6 1 86.5 199 LYS A O 1
ATOM 1567 N N . ASP A 1 200 ? -11.273 -48 -4.434 1 88.38 200 ASP A N 1
ATOM 1568 C CA . ASP A 1 200 ? -10.906 -49.375 -4.641 1 88.38 200 ASP A CA 1
ATOM 1569 C C . ASP A 1 200 ? -9.562 -49.5 -5.355 1 88.38 200 ASP A C 1
ATOM 1571 O O . ASP A 1 200 ? -9.047 -48.531 -5.887 1 88.38 200 ASP A O 1
ATOM 1575 N N . LYS A 1 201 ? -9.047 -50.656 -5.355 1 92.44 201 LYS A N 1
ATOM 1576 C CA . LYS A 1 201 ? -7.73 -50.938 -5.914 1 92.44 201 LYS A CA 1
ATOM 1577 C C . LYS A 1 201 ? -7.688 -50.625 -7.406 1 92.44 201 LYS A C 1
ATOM 1579 O O . LYS A 1 201 ? -6.684 -50.125 -7.91 1 92.44 201 LYS A O 1
ATOM 1584 N N . GLU A 1 202 ? -8.734 -50.906 -8.07 1 89.81 202 GLU A N 1
ATOM 1585 C CA . GLU A 1 202 ? -8.781 -50.719 -9.523 1 89.81 202 GLU A CA 1
ATOM 1586 C C . GLU A 1 202 ? -8.648 -49.25 -9.891 1 89.81 202 GLU A C 1
ATOM 1588 O O . GLU A 1 202 ? -7.914 -48.906 -10.82 1 89.81 202 GLU A O 1
ATOM 1593 N N . ALA A 1 203 ? -9.312 -48.438 -9.188 1 87.06 203 ALA A N 1
ATOM 1594 C CA . ALA A 1 203 ? -9.25 -47 -9.438 1 87.06 203 ALA A CA 1
ATOM 1595 C C . ALA A 1 203 ? -7.848 -46.469 -9.188 1 87.06 203 ALA A C 1
ATOM 1597 O O . ALA A 1 203 ? -7.352 -45.656 -9.961 1 87.06 203 ALA A O 1
ATOM 1598 N N . ILE A 1 204 ? -7.246 -46.906 -8.195 1 92.06 204 ILE A N 1
ATOM 1599 C CA . ILE A 1 204 ? -5.902 -46.469 -7.832 1 92.06 204 ILE A CA 1
ATOM 1600 C C . ILE A 1 204 ? -4.898 -46.969 -8.867 1 92.06 204 ILE A C 1
ATOM 1602 O O . ILE A 1 204 ? -3.982 -46.25 -9.258 1 92.06 204 ILE A O 1
ATOM 1606 N N . GLU A 1 205 ? -5.152 -48.156 -9.297 1 93.19 205 GLU A N 1
ATOM 1607 C CA . GLU A 1 205 ? -4.281 -48.75 -10.305 1 93.19 205 GLU A CA 1
ATOM 1608 C C . GLU A 1 205 ? -4.363 -48 -11.625 1 93.19 205 GLU A C 1
ATOM 1610 O O . GLU A 1 205 ? -3.348 -47.781 -12.297 1 93.19 205 GLU A O 1
ATOM 1615 N N . ASP A 1 206 ? -5.531 -47.625 -11.953 1 89.88 206 ASP A N 1
ATOM 1616 C CA . ASP A 1 206 ? -5.719 -46.844 -13.164 1 89.88 206 ASP A CA 1
ATOM 1617 C C . ASP A 1 206 ? -4.988 -45.5 -13.07 1 89.88 206 ASP A C 1
ATOM 1619 O O . ASP A 1 206 ? -4.383 -45.062 -14.047 1 89.88 206 ASP A O 1
ATOM 1623 N N . ASP A 1 207 ? -5.066 -44.938 -11.992 1 91.44 207 ASP A N 1
ATOM 1624 C CA . ASP A 1 207 ? -4.375 -43.656 -11.766 1 91.44 207 ASP A CA 1
ATOM 1625 C C . ASP A 1 207 ? -2.859 -43.844 -11.844 1 91.44 207 ASP A C 1
ATOM 1627 O O . ASP A 1 207 ? -2.158 -43 -12.414 1 91.44 207 ASP A O 1
ATOM 1631 N N . MET A 1 208 ? -2.393 -44.906 -11.336 1 94.5 208 MET A N 1
ATOM 1632 C CA . MET A 1 208 ? -0.969 -45.25 -11.383 1 94.5 208 MET A CA 1
ATOM 1633 C C . MET A 1 208 ? -0.495 -45.406 -12.828 1 94.5 208 MET A C 1
ATOM 1635 O O . MET A 1 208 ? 0.539 -44.844 -13.203 1 94.5 208 MET A O 1
ATOM 1639 N N . ARG A 1 209 ? -1.257 -46.094 -13.539 1 93.75 209 ARG A N 1
ATOM 1640 C CA . ARG A 1 209 ? -0.915 -46.281 -14.945 1 93.75 209 ARG A CA 1
ATOM 1641 C C . ARG A 1 209 ? -0.854 -44.938 -15.68 1 93.75 209 ARG A C 1
ATOM 1643 O O . ARG A 1 209 ? 0.045 -44.719 -16.484 1 93.75 209 ARG A O 1
ATOM 1650 N N . ASN A 1 210 ? -1.786 -44.156 -15.359 1 91.06 210 ASN A N 1
ATOM 1651 C CA . ASN A 1 210 ? -1.865 -42.844 -16.016 1 91.06 210 ASN A CA 1
ATOM 1652 C C . ASN A 1 210 ? -0.659 -41.969 -15.68 1 91.06 210 ASN A C 1
ATOM 1654 O O . ASN A 1 210 ? -0.089 -41.344 -16.562 1 91.06 210 ASN A O 1
ATOM 1658 N N . VAL A 1 211 ? -0.278 -41.875 -14.453 1 94.81 211 VAL A N 1
ATOM 1659 C CA . VAL A 1 211 ? 0.831 -41.031 -14.047 1 94.81 211 VAL A CA 1
ATOM 1660 C C . VAL A 1 211 ? 2.145 -41.594 -14.586 1 94.81 211 VAL A C 1
ATOM 1662 O O . VAL A 1 211 ? 3.049 -40.844 -14.945 1 94.81 211 VAL A O 1
ATOM 1665 N N . LEU A 1 212 ? 2.264 -42.875 -14.688 1 96 212 LEU A N 1
ATOM 1666 C CA . LEU A 1 212 ? 3.457 -43.5 -15.258 1 96 212 LEU A CA 1
ATOM 1667 C C . LEU A 1 212 ? 3.566 -43.188 -16.75 1 96 212 LEU A C 1
ATOM 1669 O O . LEU A 1 212 ? 4.656 -42.938 -17.25 1 96 212 LEU A O 1
ATOM 1673 N N . LYS A 1 213 ? 2.436 -43.281 -17.359 1 95.38 213 LYS A N 1
ATOM 1674 C CA . LYS A 1 213 ? 2.412 -42.969 -18.781 1 95.38 213 LYS A CA 1
ATOM 1675 C C . LYS A 1 213 ? 2.826 -41.5 -19.031 1 95.38 213 LYS A C 1
ATOM 1677 O O . LYS A 1 213 ? 3.545 -41.219 -20 1 95.38 213 LYS A O 1
ATOM 1682 N N . LYS A 1 214 ? 2.33 -40.625 -18.234 1 94.62 214 LYS A N 1
ATOM 1683 C CA . LYS A 1 214 ? 2.725 -39.219 -18.328 1 94.62 214 LYS A CA 1
ATOM 1684 C C . LYS A 1 214 ? 4.234 -39.062 -18.172 1 94.62 214 LYS A C 1
ATOM 1686 O O . LYS A 1 214 ? 4.867 -38.312 -18.938 1 94.62 214 LYS A O 1
ATOM 1691 N N . TRP A 1 215 ? 4.766 -39.75 -17.219 1 96.5 215 TRP A N 1
ATOM 1692 C CA . TRP A 1 215 ? 6.203 -39.656 -16.969 1 96.5 215 TRP A CA 1
ATOM 1693 C C . TRP A 1 215 ? 6.988 -40.188 -18.156 1 96.5 215 TRP A C 1
ATOM 1695 O O . TRP A 1 215 ? 7.984 -39.594 -18.578 1 96.5 215 TRP A O 1
ATOM 1705 N N . GLU A 1 216 ? 6.555 -41.25 -18.734 1 96.38 216 GLU A N 1
ATOM 1706 C CA . GLU A 1 216 ? 7.195 -41.812 -19.906 1 96.38 216 GLU A CA 1
ATOM 1707 C C . GLU A 1 216 ? 7.207 -40.844 -21.078 1 96.38 216 GLU A C 1
ATOM 1709 O O . GLU A 1 216 ? 8.203 -40.719 -21.781 1 96.38 216 GLU A O 1
ATOM 1714 N N . ARG A 1 217 ? 6.133 -40.219 -21.203 1 96.06 217 ARG A N 1
ATOM 1715 C CA . ARG A 1 217 ? 6.035 -39.219 -22.266 1 96.06 217 ARG A CA 1
ATOM 1716 C C . ARG A 1 217 ? 7.023 -38.062 -22.031 1 96.06 217 ARG A C 1
ATOM 1718 O O . ARG A 1 217 ? 7.609 -37.562 -22.984 1 96.06 217 ARG A O 1
ATOM 1725 N N . ILE A 1 218 ? 7.129 -37.625 -20.797 1 96.62 218 ILE A N 1
ATOM 1726 C CA . ILE A 1 218 ? 8.07 -36.562 -20.453 1 96.62 218 ILE A CA 1
ATOM 1727 C C . ILE A 1 218 ? 9.492 -37 -20.797 1 96.62 218 ILE A C 1
ATOM 1729 O O . ILE A 1 218 ? 10.258 -36.219 -21.375 1 96.62 218 ILE A O 1
ATOM 1733 N N . LEU A 1 219 ? 9.852 -38.25 -20.516 1 95.5 219 LEU A N 1
ATOM 1734 C CA . LEU A 1 219 ? 11.18 -38.781 -20.797 1 95.5 219 LEU A CA 1
ATOM 1735 C C . LEU A 1 219 ? 11.414 -38.875 -22.312 1 95.5 219 LEU A C 1
ATOM 1737 O O . LEU A 1 219 ? 12.516 -38.594 -22.781 1 95.5 219 LEU A O 1
ATOM 1741 N N . GLU A 1 220 ? 10.398 -39.281 -22.984 1 96.31 220 GLU A N 1
ATOM 1742 C CA . GLU A 1 220 ? 10.5 -39.344 -24.438 1 96.31 220 GLU A CA 1
ATOM 1743 C C . GLU A 1 220 ? 10.805 -37.969 -25.031 1 96.31 220 GLU A C 1
ATOM 1745 O O . GLU A 1 220 ? 11.648 -37.844 -25.922 1 96.31 220 GLU A O 1
ATOM 1750 N N . GLN A 1 221 ? 10.141 -37 -24.484 1 96.31 221 GLN A N 1
ATOM 1751 C CA . GLN A 1 221 ? 10.367 -35.625 -24.953 1 96.31 221 GLN A CA 1
ATOM 1752 C C . GLN A 1 221 ? 11.758 -35.125 -24.578 1 96.31 221 GLN A C 1
ATOM 1754 O O . GLN A 1 221 ? 12.391 -34.375 -25.328 1 96.31 221 GLN A O 1
ATOM 1759 N N . LEU A 1 222 ? 12.164 -35.562 -23.484 1 95.81 222 LEU A N 1
ATOM 1760 C CA . LEU A 1 222 ? 13.453 -35.125 -22.953 1 95.81 222 LEU A CA 1
ATOM 1761 C C . LEU A 1 222 ? 14.586 -35.594 -23.859 1 95.81 222 LEU A C 1
ATOM 1763 O O . LEU A 1 222 ? 15.609 -34.906 -23.984 1 95.81 222 LEU A O 1
ATOM 1767 N N . GLU A 1 223 ? 14.492 -36.688 -24.516 1 93.75 223 GLU A N 1
ATOM 1768 C CA . GLU A 1 223 ? 15.531 -37.312 -25.344 1 93.75 223 GLU A CA 1
ATOM 1769 C C . GLU A 1 223 ? 15.914 -36.406 -26.5 1 93.75 223 GLU A C 1
ATOM 1771 O O . GLU A 1 223 ? 17.078 -36.344 -26.891 1 93.75 223 GLU A O 1
ATOM 1776 N N . THR A 1 224 ? 15.008 -35.656 -26.969 1 94.56 224 THR A N 1
ATOM 1777 C CA . THR A 1 224 ? 15.289 -34.875 -28.156 1 94.56 224 THR A CA 1
ATOM 1778 C C . THR A 1 224 ? 15.227 -33.375 -27.844 1 94.56 224 THR A C 1
ATOM 1780 O O . THR A 1 224 ? 15.516 -32.531 -28.703 1 94.56 224 THR A O 1
ATOM 1783 N N . ALA A 1 225 ? 14.945 -33.031 -26.656 1 94.75 225 ALA A N 1
ATOM 1784 C CA . ALA A 1 225 ? 14.695 -31.625 -26.328 1 94.75 225 ALA A CA 1
ATOM 1785 C C . ALA A 1 225 ? 16 -30.859 -26.172 1 94.75 225 ALA A C 1
ATOM 1787 O O . ALA A 1 225 ? 17.016 -31.422 -25.75 1 94.75 225 ALA A O 1
ATOM 1788 N N . LYS A 1 226 ? 15.93 -29.594 -26.656 1 94.31 226 LYS A N 1
ATOM 1789 C CA . LYS A 1 226 ? 17 -28.641 -26.391 1 94.31 226 LYS A CA 1
ATOM 1790 C C . LYS A 1 226 ? 16.531 -27.516 -25.469 1 94.31 226 LYS A C 1
ATOM 1792 O O . LYS A 1 226 ? 15.461 -26.922 -25.703 1 94.31 226 LYS A O 1
ATOM 1797 N N . PRO A 1 227 ? 17.266 -27.297 -24.391 1 94.12 227 PRO A N 1
ATOM 1798 C CA . PRO A 1 227 ? 16.828 -26.25 -23.469 1 94.12 227 PRO A CA 1
ATOM 1799 C C . PRO A 1 227 ? 16.891 -24.859 -24.078 1 94.12 227 PRO A C 1
ATOM 1801 O O . PRO A 1 227 ? 17.781 -24.578 -24.891 1 94.12 227 PRO A O 1
ATOM 1804 N N . PRO A 1 228 ? 16.062 -23.969 -23.797 1 96 228 PRO A N 1
ATOM 1805 C CA . PRO A 1 228 ? 14.898 -24.188 -22.922 1 96 228 PRO A CA 1
ATOM 1806 C C . PRO A 1 228 ? 13.727 -24.844 -23.656 1 96 228 PRO A C 1
ATOM 1808 O O . PRO A 1 228 ? 13.492 -24.562 -24.844 1 96 228 PRO A O 1
ATOM 1811 N N . ALA A 1 229 ? 13.102 -25.766 -23.016 1 97 229 ALA A N 1
ATOM 1812 C CA . ALA A 1 229 ? 12 -26.469 -23.672 1 97 229 ALA A CA 1
ATOM 1813 C C . ALA A 1 229 ? 10.938 -26.891 -22.656 1 97 229 ALA A C 1
ATOM 1815 O O . ALA A 1 229 ? 11.258 -27.359 -21.562 1 97 229 ALA A O 1
ATOM 1816 N N . LEU A 1 230 ? 9.727 -26.609 -23.031 1 97.06 230 LEU A N 1
ATOM 1817 C CA . LEU A 1 230 ? 8.602 -27.141 -22.266 1 97.06 230 LEU A CA 1
ATOM 1818 C C . LEU A 1 230 ? 8.391 -28.625 -22.562 1 97.06 230 LEU A C 1
ATOM 1820 O O . LEU A 1 230 ? 8.109 -29 -23.703 1 97.06 230 LEU A O 1
ATOM 1824 N N . LEU A 1 231 ? 8.531 -29.5 -21.578 1 97.12 231 LEU A N 1
ATOM 1825 C CA . LEU A 1 231 ? 8.414 -30.938 -21.766 1 97.12 231 LEU A CA 1
ATOM 1826 C C . LEU A 1 231 ? 7.008 -31.422 -21.438 1 97.12 231 LEU A C 1
ATOM 1828 O O . LEU A 1 231 ? 6.535 -32.406 -22.016 1 97.12 231 LEU A O 1
ATOM 1832 N N . TYR A 1 232 ? 6.422 -30.797 -20.422 1 96.56 232 TYR A N 1
ATOM 1833 C CA . TYR A 1 232 ? 5.109 -31.188 -19.922 1 96.56 232 TYR A CA 1
ATOM 1834 C C . TYR A 1 232 ? 4.305 -29.984 -19.469 1 96.56 232 TYR A C 1
ATOM 1836 O O . TYR A 1 232 ? 4.75 -29.219 -18.625 1 96.56 232 TYR A O 1
ATOM 1844 N N . LYS A 1 233 ? 3.205 -29.812 -20.094 1 95 233 LYS A N 1
ATOM 1845 C CA . LYS A 1 233 ? 2.242 -28.797 -19.672 1 95 233 LYS A CA 1
ATOM 1846 C C . LYS A 1 233 ? 1.149 -29.406 -18.797 1 95 233 LYS A C 1
ATOM 1848 O O . LYS A 1 233 ? 0.396 -30.266 -19.25 1 95 233 LYS A O 1
ATOM 1853 N N . ASP A 1 234 ? 1.1 -28.969 -17.609 1 92.25 234 ASP A N 1
ATOM 1854 C CA . ASP A 1 234 ? 0.057 -29.453 -16.703 1 92.25 234 ASP A CA 1
ATOM 1855 C C . ASP A 1 234 ? -1.311 -28.906 -17.094 1 92.25 234 ASP A C 1
ATOM 1857 O O . ASP A 1 234 ? -1.423 -28.125 -18.047 1 92.25 234 ASP A O 1
ATOM 1861 N N . LEU A 1 235 ? -2.303 -29.359 -16.375 1 87.69 235 LEU A N 1
ATOM 1862 C CA . LEU A 1 235 ? -3.693 -29 -16.656 1 87.69 235 LEU A CA 1
ATOM 1863 C C . LEU A 1 235 ? -3.92 -27.5 -16.5 1 87.69 235 LEU A C 1
ATOM 1865 O O . LEU A 1 235 ? -3.197 -26.828 -15.758 1 87.69 235 LEU A O 1
ATOM 1869 N N . ASP A 1 236 ? -4.879 -26.984 -17.281 1 89.25 236 ASP A N 1
ATOM 1870 C CA . ASP A 1 236 ? -5.27 -25.594 -17.078 1 89.25 236 ASP A CA 1
ATOM 1871 C C . ASP A 1 236 ? -6.023 -25.422 -15.766 1 89.25 236 ASP A C 1
ATOM 1873 O O . ASP A 1 236 ? -6.215 -26.391 -15.023 1 89.25 236 ASP A O 1
ATOM 1877 N N . MET A 1 237 ? -6.379 -24.25 -15.484 1 89.69 237 MET A N 1
ATOM 1878 C CA . MET A 1 237 ? -6.969 -23.938 -14.188 1 89.69 237 MET A CA 1
ATOM 1879 C C . MET A 1 237 ? -8.273 -24.703 -13.984 1 89.69 237 MET A C 1
ATOM 1881 O O . MET A 1 237 ? -8.484 -25.312 -12.93 1 89.69 237 MET A O 1
ATOM 1885 N N . THR A 1 238 ? -9.109 -24.719 -14.969 1 90.25 238 THR A N 1
ATOM 1886 C CA . THR A 1 238 ? -10.406 -25.375 -14.875 1 90.25 238 THR A CA 1
ATOM 1887 C C . THR A 1 238 ? -10.242 -26.875 -14.633 1 90.25 238 THR A C 1
ATOM 1889 O O . THR A 1 238 ? -10.805 -27.422 -13.68 1 90.25 238 THR A O 1
ATOM 1892 N N . GLU A 1 239 ? -9.469 -27.469 -15.391 1 89 239 GLU A N 1
ATOM 1893 C CA . GLU A 1 239 ? -9.266 -28.906 -15.281 1 89 239 GLU A CA 1
ATOM 1894 C C . GLU A 1 239 ? -8.57 -29.281 -13.977 1 89 239 GLU A C 1
ATOM 1896 O O . GLU A 1 239 ? -8.875 -30.312 -13.375 1 89 239 GLU A O 1
ATOM 1901 N N . SER A 1 240 ? -7.672 -28.453 -13.617 1 90.12 240 SER A N 1
ATOM 1902 C CA . SER A 1 240 ? -6.965 -28.734 -12.375 1 90.12 240 SER A CA 1
ATOM 1903 C C . SER A 1 240 ? -7.906 -28.672 -11.18 1 90.12 240 SER A C 1
ATOM 1905 O O . SER A 1 240 ? -7.809 -29.5 -10.266 1 90.12 240 SER A O 1
ATOM 1907 N N . LEU A 1 241 ? -8.789 -27.734 -11.188 1 90.31 241 LEU A N 1
ATOM 1908 C CA . LEU A 1 241 ? -9.758 -27.609 -10.102 1 90.31 241 LEU A CA 1
ATOM 1909 C C . LEU A 1 241 ? -10.727 -28.781 -10.102 1 90.31 241 LEU A C 1
ATOM 1911 O O . LEU A 1 241 ? -11.086 -29.297 -9.039 1 90.31 241 LEU A O 1
ATOM 1915 N N . VAL A 1 242 ? -11.094 -29.172 -11.258 1 88.75 242 VAL A N 1
ATOM 1916 C CA . VAL A 1 242 ? -11.992 -30.312 -11.367 1 88.75 242 VAL A CA 1
ATOM 1917 C C . VAL A 1 242 ? -11.281 -31.578 -10.867 1 88.75 242 VAL A C 1
ATOM 1919 O O . VAL A 1 242 ? -11.859 -32.344 -10.109 1 88.75 242 VAL A O 1
ATOM 1922 N N . ARG A 1 243 ? -10.086 -31.75 -11.203 1 82.69 243 ARG A N 1
ATOM 1923 C CA . ARG A 1 243 ? -9.297 -32.906 -10.758 1 82.69 243 ARG A CA 1
ATOM 1924 C C . ARG A 1 243 ? -9.156 -32.906 -9.242 1 82.69 243 ARG A C 1
ATOM 1926 O O . ARG A 1 243 ? -9.398 -33.938 -8.602 1 82.69 243 ARG A O 1
ATOM 1933 N N . ASP A 1 244 ? -8.859 -31.812 -8.688 1 83.19 244 ASP A N 1
ATOM 1934 C CA . ASP A 1 244 ? -8.445 -31.75 -7.289 1 83.19 244 ASP A CA 1
ATOM 1935 C C . ASP A 1 244 ? -9.664 -31.719 -6.363 1 83.19 244 ASP A C 1
ATOM 1937 O O . ASP A 1 244 ? -9.594 -32.188 -5.227 1 83.19 244 ASP A O 1
ATOM 1941 N N . LEU A 1 245 ? -10.773 -31.156 -6.898 1 83.06 245 LEU A N 1
ATOM 1942 C CA . LEU A 1 245 ? -11.852 -30.859 -5.961 1 83.06 245 LEU A CA 1
ATOM 1943 C C . LEU A 1 245 ? -13.094 -31.688 -6.277 1 83.06 245 LEU A C 1
ATOM 1945 O O . LEU A 1 245 ? -13.836 -32.062 -5.371 1 83.06 245 LEU A O 1
ATOM 1949 N N . PHE A 1 246 ? -13.297 -32 -7.5 1 78.44 246 PHE A N 1
ATOM 1950 C CA . PHE A 1 246 ? -14.547 -32.625 -7.934 1 78.44 246 PHE A CA 1
ATOM 1951 C C . PHE A 1 246 ? -14.641 -34.062 -7.449 1 78.44 246 PHE A C 1
ATOM 1953 O O . PHE A 1 246 ? -13.648 -34.781 -7.469 1 78.44 246 PHE A O 1
ATOM 1960 N N . ALA A 1 247 ? -15.703 -34.406 -6.973 1 64.56 247 ALA A N 1
ATOM 1961 C CA . ALA A 1 247 ? -16.047 -35.719 -6.48 1 64.56 247 ALA A CA 1
ATOM 1962 C C . ALA A 1 247 ? -15.508 -35.938 -5.07 1 64.56 247 ALA A C 1
ATOM 1964 O O . ALA A 1 247 ? -15.703 -37 -4.48 1 64.56 247 ALA A O 1
ATOM 1965 N N . LYS A 1 248 ? -14.812 -35.031 -4.539 1 67.31 248 LYS A N 1
ATOM 1966 C CA . LYS A 1 248 ? -14.32 -35.125 -3.168 1 67.31 248 LYS A CA 1
ATOM 1967 C C . LYS A 1 248 ? -15.055 -34.125 -2.26 1 67.31 248 LYS A C 1
ATOM 1969 O O . LYS A 1 248 ? -15.812 -34.531 -1.381 1 67.31 248 LYS A O 1
ATOM 1974 N N . GLN A 1 249 ? -14.867 -33.031 -2.633 1 73.94 249 GLN A N 1
ATOM 1975 C CA . GLN A 1 249 ? -15.383 -31.953 -1.803 1 73.94 249 GLN A CA 1
ATOM 1976 C C . GLN A 1 249 ? -16.531 -31.234 -2.496 1 73.94 249 GLN A C 1
ATOM 1978 O O . GLN A 1 249 ? -17.375 -30.609 -1.837 1 73.94 249 GLN A O 1
ATOM 1983 N N . TYR A 1 250 ? -16.531 -31.453 -3.828 1 83.62 250 TYR A N 1
ATOM 1984 C CA . TYR A 1 250 ? -17.531 -30.766 -4.637 1 83.62 250 TYR A CA 1
ATOM 1985 C C . TYR A 1 250 ? -18.375 -31.766 -5.43 1 83.62 250 TYR A C 1
ATOM 1987 O O . TYR A 1 250 ? -17.844 -32.75 -5.977 1 83.62 250 TYR A O 1
ATOM 1995 N N . ASP A 1 251 ? -19.625 -31.516 -5.547 1 88.06 251 ASP A N 1
ATOM 1996 C CA . ASP A 1 251 ? -20.516 -32.562 -6.055 1 88.06 251 ASP A CA 1
ATOM 1997 C C . ASP A 1 251 ? -21.141 -32.125 -7.383 1 88.06 251 ASP A C 1
ATOM 1999 O O . ASP A 1 251 ? -21.875 -32.906 -8 1 88.06 251 ASP A O 1
ATOM 2003 N N . ARG A 1 252 ? -20.844 -30.906 -7.801 1 93.69 252 ARG A N 1
ATOM 2004 C CA . ARG A 1 252 ? -21.469 -30.422 -9.023 1 93.69 252 ARG A CA 1
ATOM 2005 C C . ARG A 1 252 ? -20.562 -29.422 -9.75 1 93.69 252 ARG A C 1
ATOM 2007 O O . ARG A 1 252 ? -19.891 -28.625 -9.117 1 93.69 252 ARG A O 1
ATOM 2014 N N . VAL A 1 253 ? -20.562 -29.578 -11.125 1 95.69 253 VAL A N 1
ATOM 2015 C CA . VAL A 1 253 ? -19.938 -28.594 -12 1 95.69 253 VAL A CA 1
ATOM 2016 C C . VAL A 1 253 ? -20.969 -27.984 -12.938 1 95.69 253 VAL A C 1
ATOM 2018 O O . VAL A 1 253 ? -21.641 -28.719 -13.672 1 95.69 253 VAL A O 1
ATOM 2021 N N . LEU A 1 254 ? -21.172 -26.719 -12.859 1 96.88 254 LEU A N 1
ATOM 2022 C CA . LEU A 1 254 ? -22.094 -26 -13.734 1 96.88 254 LEU A CA 1
ATOM 2023 C C . LEU A 1 254 ? -21.328 -25.047 -14.648 1 96.88 254 LEU A C 1
ATOM 2025 O O . LEU A 1 254 ? -20.562 -24.203 -14.18 1 96.88 254 LEU A O 1
ATOM 2029 N N . VAL A 1 255 ? -21.469 -25.219 -15.938 1 96.88 255 VAL A N 1
ATOM 2030 C CA . VAL A 1 255 ? -20.719 -24.438 -16.922 1 96.88 255 VAL A CA 1
ATOM 2031 C C . VAL A 1 255 ? -21.688 -23.828 -17.938 1 96.88 255 VAL A C 1
ATOM 2033 O O . VAL A 1 255 ? -22.656 -24.469 -18.328 1 96.88 255 VAL A O 1
ATOM 2036 N N . ASP A 1 256 ? -21.406 -22.609 -18.406 1 95.06 256 ASP A N 1
ATOM 2037 C CA . ASP A 1 256 ? -22.375 -21.953 -19.281 1 95.06 256 ASP A CA 1
ATOM 2038 C C . ASP A 1 256 ? -21.859 -21.906 -20.719 1 95.06 256 ASP A C 1
ATOM 2040 O O . ASP A 1 256 ? -22.453 -21.234 -21.578 1 95.06 256 ASP A O 1
ATOM 2044 N N . ASP A 1 257 ? -20.719 -22.453 -21.016 1 93.88 257 ASP A N 1
ATOM 2045 C CA . ASP A 1 257 ? -20.156 -22.5 -22.359 1 93.88 257 ASP A CA 1
ATOM 2046 C C . ASP A 1 257 ? -20.125 -23.922 -22.906 1 93.88 257 ASP A C 1
ATOM 2048 O O . ASP A 1 257 ? -19.547 -24.812 -22.281 1 93.88 257 ASP A O 1
ATOM 2052 N N . PRO A 1 258 ? -20.625 -24.188 -24.078 1 94.81 258 PRO A N 1
ATOM 2053 C CA . PRO A 1 258 ? -20.719 -25.547 -24.609 1 94.81 258 PRO A CA 1
ATOM 2054 C C . PRO A 1 258 ? -19.359 -26.188 -24.859 1 94.81 258 PRO A C 1
ATOM 2056 O O . PRO A 1 258 ? -19.188 -27.391 -24.641 1 94.81 258 PRO A O 1
ATOM 2059 N N . ASP A 1 259 ? -18.469 -25.391 -25.359 1 93.25 259 ASP A N 1
ATOM 2060 C CA . ASP A 1 259 ? -17.156 -25.953 -25.641 1 93.25 259 ASP A CA 1
ATOM 2061 C C . ASP A 1 259 ? -16.453 -26.375 -24.359 1 93.25 259 ASP A C 1
ATOM 2063 O O . ASP A 1 259 ? -15.875 -27.469 -24.297 1 93.25 259 ASP A O 1
ATOM 2067 N N . MET A 1 260 ? -16.547 -25.547 -23.453 1 92.69 260 MET A N 1
ATOM 2068 C CA . MET A 1 260 ? -15.961 -25.875 -22.156 1 92.69 260 MET A CA 1
ATOM 2069 C C . MET A 1 260 ? -16.672 -27.062 -21.516 1 92.69 260 MET A C 1
ATOM 2071 O O . MET A 1 260 ? -16.031 -27.891 -20.859 1 92.69 260 MET A O 1
ATOM 2075 N N . PHE A 1 261 ? -17.969 -27.156 -21.656 1 94.69 261 PHE A N 1
ATOM 2076 C CA . PHE A 1 261 ? -18.75 -28.281 -21.156 1 94.69 261 PHE A CA 1
ATOM 2077 C C . PHE A 1 261 ? -18.25 -29.594 -21.734 1 94.69 261 PHE A C 1
ATOM 2079 O O . PHE A 1 261 ? -18 -30.562 -20.984 1 94.69 261 PHE A O 1
ATOM 2086 N N . LYS A 1 262 ? -18.016 -29.594 -22.953 1 95.12 262 LYS A N 1
ATOM 2087 C CA . LYS A 1 262 ? -17.516 -30.797 -23.625 1 95.12 262 LYS A CA 1
ATOM 2088 C C . LYS A 1 262 ? -16.125 -31.156 -23.141 1 95.12 262 LYS A C 1
ATOM 2090 O O . LYS A 1 262 ? -15.828 -32.344 -22.906 1 95.12 262 LYS A O 1
ATOM 2095 N N . GLN A 1 263 ? -15.352 -30.156 -23.016 1 91.94 263 GLN A N 1
ATOM 2096 C CA . GLN A 1 263 ? -13.977 -30.375 -22.562 1 91.94 263 GLN A CA 1
ATOM 2097 C C . GLN A 1 263 ? -13.945 -30.953 -21.156 1 91.94 263 GLN A C 1
ATOM 2099 O O . GLN A 1 263 ? -13.234 -31.938 -20.891 1 91.94 263 GLN A O 1
ATOM 2104 N N . ILE A 1 264 ? -14.727 -30.406 -20.281 1 93 264 ILE A N 1
ATOM 2105 C CA . ILE A 1 264 ? -14.758 -30.859 -18.891 1 93 264 ILE A CA 1
ATOM 2106 C C . ILE A 1 264 ? -15.352 -32.25 -18.812 1 93 264 ILE A C 1
ATOM 2108 O O . ILE A 1 264 ? -14.844 -33.125 -18.078 1 93 264 ILE A O 1
ATOM 2112 N N . LYS A 1 265 ? -16.359 -32.469 -19.516 1 93.38 265 LYS A N 1
ATOM 2113 C CA . LYS A 1 265 ? -17 -33.781 -19.547 1 93.38 265 LYS A CA 1
ATOM 2114 C C . LYS A 1 265 ? -16.031 -34.844 -20.031 1 93.38 265 LYS A C 1
ATOM 2116 O O . LYS A 1 265 ? -15.992 -35.938 -19.5 1 93.38 265 LYS A O 1
ATOM 2121 N N . SER A 1 266 ? -15.352 -34.5 -21.031 1 91.81 266 SER A N 1
ATOM 2122 C CA . SER A 1 266 ? -14.352 -35.406 -21.562 1 91.81 266 SER A CA 1
ATOM 2123 C C . SER A 1 266 ? -13.297 -35.75 -20.5 1 91.81 266 SER A C 1
ATOM 2125 O O . SER A 1 266 ? -12.93 -36.906 -20.344 1 91.81 266 SER A O 1
ATOM 2127 N N . TYR A 1 267 ? -12.859 -34.812 -19.859 1 86.25 267 TYR A N 1
ATOM 2128 C CA . TYR A 1 267 ? -11.867 -35.031 -18.812 1 86.25 267 TYR A CA 1
ATOM 2129 C C . TYR A 1 267 ? -12.438 -35.906 -17.688 1 86.25 267 TYR A C 1
ATOM 2131 O O . TYR A 1 267 ? -11.789 -36.844 -17.25 1 86.25 267 TYR A O 1
ATOM 2139 N N . VAL A 1 268 ? -13.633 -35.562 -17.266 1 86.88 268 VAL A N 1
ATOM 2140 C CA . VAL A 1 268 ? -14.273 -36.25 -16.156 1 86.88 268 VAL A CA 1
ATOM 2141 C C . VAL A 1 268 ? -14.562 -37.688 -16.547 1 86.88 268 VAL A C 1
ATOM 2143 O O . VAL A 1 268 ? -14.469 -38.594 -15.719 1 86.88 268 VAL A O 1
ATOM 2146 N N . SER A 1 269 ? -14.805 -37.906 -17.797 1 86.62 269 SER A N 1
ATOM 2147 C CA . SER A 1 269 ? -15.078 -39.25 -18.281 1 86.62 269 SER A CA 1
ATOM 2148 C C . SER A 1 269 ? -13.859 -40.156 -18.125 1 86.62 269 SER A C 1
ATOM 2150 O O . SER A 1 269 ? -14 -41.344 -17.922 1 86.62 269 SER A O 1
ATOM 2152 N N . GLN A 1 270 ? -12.734 -39.531 -18.125 1 74.75 270 GLN A N 1
ATOM 2153 C CA . GLN A 1 270 ? -11.477 -40.281 -18.031 1 74.75 270 GLN A CA 1
ATOM 2154 C C . GLN A 1 270 ? -11.102 -40.531 -16.578 1 74.75 270 GLN A C 1
ATOM 2156 O O . GLN A 1 270 ? -10.555 -41.594 -16.25 1 74.75 270 GLN A O 1
ATOM 2161 N N . VAL A 1 271 ? -11.461 -39.656 -15.789 1 72.94 271 VAL A N 1
ATOM 2162 C CA . VAL A 1 271 ? -10.891 -39.719 -14.445 1 72.94 271 VAL A CA 1
ATOM 2163 C C . VAL A 1 271 ? -11.953 -40.156 -13.453 1 72.94 271 VAL A C 1
ATOM 2165 O O . VAL A 1 271 ? -11.625 -40.719 -12.398 1 72.94 271 VAL A O 1
ATOM 2168 N N . ALA A 1 272 ? -13.227 -39.75 -13.695 1 76.88 272 ALA A N 1
ATOM 2169 C CA . ALA A 1 272 ? -14.328 -40.125 -12.805 1 76.88 272 ALA A CA 1
ATOM 2170 C C . ALA A 1 272 ? -15.633 -40.281 -13.586 1 76.88 272 ALA A C 1
ATOM 2172 O O . ALA A 1 272 ? -16.578 -39.531 -13.398 1 76.88 272 ALA A O 1
ATOM 2173 N N . PRO A 1 273 ? -15.664 -41.312 -14.273 1 79.06 273 PRO A N 1
ATOM 2174 C CA . PRO A 1 273 ? -16.812 -41.531 -15.156 1 79.06 273 PRO A CA 1
ATOM 2175 C C . PRO A 1 273 ? -18.141 -41.469 -14.406 1 79.06 273 PRO A C 1
ATOM 2177 O O . PRO A 1 273 ? -19.156 -41.062 -14.969 1 79.06 273 PRO A O 1
ATOM 2180 N N . GLN A 1 274 ? -18.188 -41.875 -13.156 1 78.06 274 GLN A N 1
ATOM 2181 C CA . GLN A 1 274 ? -19.422 -41.906 -12.383 1 78.06 274 GLN A CA 1
ATOM 2182 C C . GLN A 1 274 ? -19.922 -40.5 -12.078 1 78.06 274 GLN A C 1
ATOM 2184 O O . GLN A 1 274 ? -21.078 -40.312 -11.711 1 78.06 274 GLN A O 1
ATOM 2189 N N . MET A 1 275 ? -19.062 -39.562 -12.297 1 86.19 275 MET A N 1
ATOM 2190 C CA . MET A 1 275 ? -19.422 -38.219 -11.938 1 86.19 275 MET A CA 1
ATOM 2191 C C . MET A 1 275 ? -19.891 -37.406 -13.164 1 86.19 275 MET A C 1
ATOM 2193 O O . MET A 1 275 ? -20.234 -36.25 -13.055 1 86.19 275 MET A O 1
ATOM 2197 N N . ILE A 1 276 ? -19.953 -37.969 -14.258 1 89.62 276 ILE A N 1
ATOM 2198 C CA . ILE A 1 276 ? -20.312 -37.312 -15.516 1 89.62 276 ILE A CA 1
ATOM 2199 C C . ILE A 1 276 ? -21.672 -36.625 -15.367 1 89.62 276 ILE A C 1
ATOM 2201 O O . ILE A 1 276 ? -21.859 -35.5 -15.797 1 89.62 276 ILE A O 1
ATOM 2205 N N . PRO A 1 277 ? -22.672 -37.281 -14.734 1 91.31 277 PRO A N 1
ATOM 2206 C CA . PRO A 1 277 ? -23.984 -36.625 -14.602 1 91.31 277 PRO A CA 1
ATOM 2207 C C . PRO A 1 277 ? -23.938 -35.375 -13.758 1 91.31 277 PRO A C 1
ATOM 2209 O O . PRO A 1 277 ? -24.844 -34.531 -13.828 1 91.31 277 PRO A O 1
ATOM 2212 N N . ASN A 1 278 ? -22.906 -35.25 -12.992 1 93.06 278 ASN A N 1
ATOM 2213 C CA . ASN A 1 278 ? -22.781 -34.094 -12.109 1 93.06 278 ASN A CA 1
ATOM 2214 C C . ASN A 1 278 ? -22.188 -32.906 -12.828 1 93.06 278 ASN A C 1
ATOM 2216 O O . ASN A 1 278 ? -22.062 -31.828 -12.258 1 93.06 278 ASN A O 1
ATOM 2220 N N . VAL A 1 279 ? -21.844 -33.094 -14.117 1 95.38 279 VAL A N 1
ATOM 2221 C CA . VAL A 1 279 ? -21.406 -32 -14.969 1 95.38 279 VAL A CA 1
ATOM 2222 C C . VAL A 1 279 ? -22.578 -31.516 -15.812 1 95.38 279 VAL A C 1
ATOM 2224 O O . VAL A 1 279 ? -23.125 -32.25 -16.625 1 95.38 279 VAL A O 1
ATOM 2227 N N . GLU A 1 280 ? -22.938 -30.281 -15.609 1 96.88 280 GLU A N 1
ATOM 2228 C CA . GLU A 1 280 ? -24.156 -29.766 -16.25 1 96.88 280 GLU A CA 1
ATOM 2229 C C . GLU A 1 280 ? -23.875 -28.5 -17.047 1 96.88 280 GLU A C 1
ATOM 2231 O O . GLU A 1 280 ? -23.016 -27.703 -16.672 1 96.88 280 GLU A O 1
ATOM 2236 N N . LEU A 1 281 ? -24.594 -28.406 -18.109 1 97.31 281 LEU A N 1
ATOM 2237 C CA . LEU A 1 281 ? -24.547 -27.203 -18.922 1 97.31 281 LEU A CA 1
ATOM 2238 C C . LEU A 1 281 ? -25.672 -26.25 -18.547 1 97.31 281 LEU A C 1
ATOM 2240 O O . LEU A 1 281 ? -26.844 -26.625 -18.547 1 97.31 281 LEU A O 1
ATOM 2244 N N . TYR A 1 282 ? -25.328 -25.078 -18.156 1 96.62 282 TYR A N 1
ATOM 2245 C CA . TYR A 1 282 ? -26.312 -24.031 -17.859 1 96.62 282 TYR A CA 1
ATOM 2246 C C . TYR A 1 282 ? -26.766 -23.344 -19.141 1 96.62 282 TYR A C 1
ATOM 2248 O O . TYR A 1 282 ? -25.953 -22.797 -19.875 1 96.62 282 TYR A O 1
ATOM 2256 N N . LYS A 1 283 ? -28.047 -23.234 -19.344 1 93.06 283 LYS A N 1
ATOM 2257 C CA . LYS A 1 283 ? -28.594 -22.656 -20.578 1 93.06 283 LYS A CA 1
ATOM 2258 C C . LYS A 1 283 ? -29.578 -21.531 -20.25 1 93.06 283 LYS A C 1
ATOM 2260 O O . LYS A 1 283 ? -30.359 -21.125 -21.125 1 93.06 283 LYS A O 1
ATOM 2265 N N . GLY A 1 284 ? -29.547 -21.109 -19.078 1 87.5 284 GLY A N 1
ATOM 2266 C CA . GLY A 1 284 ? -30.469 -20.062 -18.688 1 87.5 284 GLY A CA 1
ATOM 2267 C C . GLY A 1 284 ? -30.141 -18.703 -19.297 1 87.5 284 GLY A C 1
ATOM 2268 O O . GLY A 1 284 ? -29.031 -18.5 -19.797 1 87.5 284 GLY A O 1
ATOM 2269 N N . ARG A 1 285 ? -31.062 -17.781 -19.203 1 79.88 285 ARG A N 1
ATOM 2270 C CA . ARG A 1 285 ? -30.906 -16.438 -19.766 1 79.88 285 ARG A CA 1
ATOM 2271 C C . ARG A 1 285 ? -30.109 -15.539 -18.828 1 79.88 285 ARG A C 1
ATOM 2273 O O . ARG A 1 285 ? -29.359 -14.672 -19.281 1 79.88 285 ARG A O 1
ATOM 2280 N N . GLU A 1 286 ? -30.281 -15.727 -17.641 1 86.56 286 GLU A N 1
ATOM 2281 C CA . GLU A 1 286 ? -29.547 -14.906 -16.656 1 86.56 286 GLU A CA 1
ATOM 2282 C C . GLU A 1 286 ? -28.078 -15.336 -16.562 1 86.56 286 GLU A C 1
ATOM 2284 O O . GLU A 1 286 ? -27.734 -16.469 -16.906 1 86.56 286 GLU A O 1
ATOM 2289 N N . HIS A 1 287 ? -27.312 -14.375 -16.188 1 88.94 287 HIS A N 1
ATOM 2290 C CA . HIS A 1 287 ? -25.906 -14.695 -15.961 1 88.94 287 HIS A CA 1
ATOM 2291 C C . HIS A 1 287 ? -25.766 -15.805 -14.922 1 88.94 287 HIS A C 1
ATOM 2293 O O . HIS A 1 287 ? -26.469 -15.812 -13.914 1 88.94 287 HIS A O 1
ATOM 2299 N N . ILE A 1 288 ? -24.922 -16.703 -15.148 1 93.81 288 ILE A N 1
ATOM 2300 C CA . ILE A 1 288 ? -24.781 -17.906 -14.344 1 93.81 288 ILE A CA 1
ATOM 2301 C C . ILE A 1 288 ? -24.516 -17.531 -12.891 1 93.81 288 ILE A C 1
ATOM 2303 O O . ILE A 1 288 ? -25.016 -18.188 -11.969 1 93.81 288 ILE A O 1
ATOM 2307 N N . PHE A 1 289 ? -23.734 -16.484 -12.648 1 93.19 289 PHE A N 1
ATOM 2308 C CA . PHE A 1 289 ? -23.422 -16.078 -11.281 1 93.19 289 PHE A CA 1
ATOM 2309 C C . PHE A 1 289 ? -24.656 -15.461 -10.609 1 93.19 289 PHE A C 1
ATOM 2311 O O . PHE A 1 289 ? -24.781 -15.523 -9.383 1 93.19 289 PHE A O 1
ATOM 2318 N N . ASP A 1 290 ? -25.484 -14.812 -11.422 1 88.94 290 ASP A N 1
ATOM 2319 C CA . ASP A 1 290 ? -26.75 -14.328 -10.875 1 88.94 290 ASP A CA 1
ATOM 2320 C C . ASP A 1 290 ? -27.688 -15.484 -10.523 1 88.94 290 ASP A C 1
ATOM 2322 O O . ASP A 1 290 ? -28.328 -15.469 -9.469 1 88.94 290 ASP A O 1
ATOM 2326 N N . PHE A 1 291 ? -27.766 -16.438 -11.383 1 91 291 PHE A N 1
ATOM 2327 C CA . PHE A 1 291 ? -28.578 -17.625 -11.164 1 91 291 PHE A CA 1
ATOM 2328 C C . PHE A 1 291 ? -28.156 -18.328 -9.875 1 91 291 PHE A C 1
ATOM 2330 O O . PHE A 1 291 ? -29.016 -18.797 -9.117 1 91 291 PHE A O 1
ATOM 2337 N N . MET A 1 292 ? -26.859 -18.312 -9.609 1 93.38 292 MET A N 1
ATOM 2338 C CA . MET A 1 292 ? -26.328 -19 -8.438 1 93.38 292 MET A CA 1
ATOM 2339 C C . MET A 1 292 ? -26.266 -18.062 -7.234 1 93.38 292 MET A C 1
ATOM 2341 O O . MET A 1 292 ? -25.781 -18.438 -6.168 1 93.38 292 MET A O 1
ATOM 2345 N N . LYS A 1 293 ? -26.656 -16.828 -7.383 1 90.38 293 LYS A N 1
ATOM 2346 C CA . LYS A 1 293 ? -26.797 -15.828 -6.336 1 90.38 293 LYS A CA 1
ATOM 2347 C C . LYS A 1 293 ? -25.438 -15.453 -5.75 1 90.38 293 LYS A C 1
ATOM 2349 O O . LYS A 1 293 ? -25.297 -15.281 -4.539 1 90.38 293 LYS A O 1
ATOM 2354 N N . VAL A 1 294 ? -24.375 -15.414 -6.648 1 92.31 294 VAL A N 1
ATOM 2355 C CA . VAL A 1 294 ? -23.047 -15.055 -6.156 1 92.31 294 VAL A CA 1
ATOM 2356 C C . VAL A 1 294 ? -22.484 -13.898 -6.973 1 92.31 294 VAL A C 1
ATOM 2358 O O . VAL A 1 294 ? -21.328 -13.516 -6.809 1 92.31 294 VAL A O 1
ATOM 2361 N N . ALA A 1 295 ? -23.266 -13.281 -7.809 1 88.88 295 ALA A N 1
ATOM 2362 C CA . ALA A 1 295 ? -22.812 -12.211 -8.688 1 88.88 295 ALA A CA 1
ATOM 2363 C C . ALA A 1 295 ? -22.281 -11.031 -7.879 1 88.88 295 ALA A C 1
ATOM 2365 O O . ALA A 1 295 ? -21.234 -10.453 -8.211 1 88.88 295 ALA A O 1
ATOM 2366 N N . LYS A 1 296 ? -22.938 -10.719 -6.844 1 84.56 296 LYS A N 1
ATOM 2367 C CA . LYS A 1 296 ? -22.531 -9.609 -5.988 1 84.56 296 LYS A CA 1
ATOM 2368 C C . LYS A 1 296 ? -21.172 -9.875 -5.359 1 84.56 296 LYS A C 1
ATOM 2370 O O . LYS A 1 296 ? -20.312 -8.984 -5.32 1 84.56 296 LYS A O 1
ATOM 2375 N N . ASP A 1 297 ? -21 -11.039 -4.906 1 88.75 297 ASP A N 1
ATOM 2376 C CA . ASP A 1 297 ? -19.734 -11.414 -4.273 1 88.75 297 ASP A CA 1
ATOM 2377 C C . ASP A 1 297 ? -18.578 -11.375 -5.273 1 88.75 297 ASP A C 1
ATOM 2379 O O . ASP A 1 297 ? -17.5 -10.891 -4.957 1 88.75 297 ASP A O 1
ATOM 2383 N N . VAL A 1 298 ? -18.891 -11.852 -6.441 1 90.94 298 VAL A N 1
ATOM 2384 C CA . VAL A 1 298 ? -17.875 -11.852 -7.492 1 90.94 298 VAL A CA 1
ATOM 2385 C C . VAL A 1 298 ? -17.484 -10.414 -7.836 1 90.94 298 VAL A C 1
ATOM 2387 O O . VAL A 1 298 ? -16.297 -10.094 -7.957 1 90.94 298 VAL A O 1
ATOM 2390 N N . ASP A 1 299 ? -18.438 -9.586 -7.879 1 86.56 299 ASP A N 1
ATOM 2391 C CA . ASP A 1 299 ? -18.219 -8.18 -8.211 1 86.56 299 ASP A CA 1
ATOM 2392 C C . ASP A 1 299 ? -17.422 -7.477 -7.113 1 86.56 299 ASP A C 1
ATOM 2394 O O . ASP A 1 299 ? -16.562 -6.648 -7.402 1 86.56 299 ASP A O 1
ATOM 2398 N N . SER A 1 300 ? -17.625 -7.805 -5.957 1 86.44 300 SER A N 1
ATOM 2399 C CA . SER A 1 300 ? -17.031 -7.137 -4.809 1 86.44 300 SER A CA 1
ATOM 2400 C C . SER A 1 300 ? -15.531 -7.414 -4.73 1 86.44 300 SER A C 1
ATOM 2402 O O . SER A 1 300 ? -14.789 -6.668 -4.094 1 86.44 300 SER A O 1
ATOM 2404 N N . ILE A 1 301 ? -15.102 -8.453 -5.402 1 90.62 301 ILE A N 1
ATOM 2405 C CA . ILE A 1 301 ? -13.711 -8.875 -5.348 1 90.62 301 ILE A CA 1
ATOM 2406 C C . ILE A 1 301 ? -12.812 -7.789 -5.938 1 90.62 301 ILE A C 1
ATOM 2408 O O . ILE A 1 301 ? -11.68 -7.605 -5.496 1 90.62 301 ILE A O 1
ATOM 2412 N N . PHE A 1 302 ? -13.32 -7.051 -6.777 1 87.56 302 PHE A N 1
ATOM 2413 C CA . PHE A 1 302 ? -12.516 -6.086 -7.52 1 87.56 302 PHE A CA 1
ATOM 2414 C C . PHE A 1 302 ? -12.484 -4.742 -6.801 1 87.56 302 PHE A C 1
ATOM 2416 O O . PHE A 1 302 ? -11.742 -3.84 -7.199 1 87.56 302 PHE A O 1
ATOM 2423 N N . SER A 1 303 ? -13.234 -4.637 -5.781 1 87.06 303 SER A N 1
ATOM 2424 C CA . SER A 1 303 ? -13.227 -3.414 -4.98 1 87.06 303 SER A CA 1
ATOM 2425 C C . SER A 1 303 ? -12.258 -3.527 -3.812 1 87.06 303 SER A C 1
ATOM 2427 O O . SER A 1 303 ? -12.227 -4.543 -3.115 1 87.06 303 SER A O 1
ATOM 2429 N N . PRO A 1 304 ? -11.461 -2.459 -3.645 1 90.69 304 PRO A N 1
ATOM 2430 C CA . PRO A 1 304 ? -10.609 -2.477 -2.455 1 90.69 304 PRO A CA 1
ATOM 2431 C C . PRO A 1 304 ? -11.398 -2.336 -1.156 1 90.69 304 PRO A C 1
ATOM 2433 O O . PRO A 1 304 ? -10.883 -2.646 -0.079 1 90.69 304 PRO A O 1
ATOM 2436 N N . ARG A 1 305 ? -12.594 -1.834 -1.263 1 90.81 305 ARG A N 1
ATOM 2437 C CA . ARG A 1 305 ? -13.438 -1.617 -0.093 1 90.81 305 ARG A CA 1
ATOM 2438 C C . ARG A 1 305 ? -14.461 -2.74 0.06 1 90.81 305 ARG A C 1
ATOM 2440 O O . ARG A 1 305 ? -15.125 -3.117 -0.906 1 90.81 305 ARG A O 1
ATOM 2447 N N . VAL A 1 306 ? -14.539 -3.285 1.237 1 93.81 306 VAL A N 1
ATOM 2448 C CA . VAL A 1 306 ? -15.477 -4.355 1.547 1 93.81 306 VAL A CA 1
ATOM 2449 C C . VAL A 1 306 ? -16.375 -3.936 2.711 1 93.81 306 VAL A C 1
ATOM 2451 O O . VAL A 1 306 ? -15.898 -3.715 3.824 1 93.81 306 VAL A O 1
ATOM 2454 N N . ARG A 1 307 ? -17.609 -3.904 2.488 1 90.12 307 ARG A N 1
ATOM 2455 C CA . ARG A 1 307 ? -18.547 -3.527 3.531 1 90.12 307 ARG A CA 1
ATOM 2456 C C . ARG A 1 307 ? -18.906 -4.727 4.402 1 90.12 307 ARG A C 1
ATOM 2458 O O . ARG A 1 307 ? -19.031 -5.852 3.904 1 90.12 307 ARG A O 1
ATOM 2465 N N . MET A 1 308 ? -19.109 -4.453 5.613 1 92 308 MET A N 1
ATOM 2466 C CA . MET A 1 308 ? -19.531 -5.477 6.562 1 92 308 MET A CA 1
ATOM 2467 C C . MET A 1 308 ? -20.984 -5.254 6.992 1 92 308 MET A C 1
ATOM 2469 O O . MET A 1 308 ? -21.484 -4.133 6.926 1 92 308 MET A O 1
ATOM 2473 N N . PRO A 1 309 ? -21.609 -6.262 7.422 1 87 309 PRO A N 1
ATOM 2474 C CA . PRO A 1 309 ? -23.031 -6.16 7.809 1 87 309 PRO A CA 1
ATOM 2475 C C . PRO A 1 309 ? -23.266 -5.129 8.906 1 87 309 PRO A C 1
ATOM 2477 O O . PRO A 1 309 ? -24.297 -4.461 8.922 1 87 309 PRO A O 1
ATOM 2480 N N . SER A 1 310 ? -22.344 -4.93 9.797 1 85.94 310 SER A N 1
ATOM 2481 C CA . SER A 1 310 ? -22.516 -4.02 10.922 1 85.94 310 SER A CA 1
ATOM 2482 C C . SER A 1 310 ? -22.422 -2.564 10.469 1 85.94 310 SER A C 1
ATOM 2484 O O . SER A 1 310 ? -22.766 -1.652 11.234 1 85.94 310 SER A O 1
ATOM 2486 N N . GLY A 1 311 ? -22.031 -2.361 9.25 1 86 311 GLY A N 1
ATOM 2487 C CA . GLY A 1 311 ? -21.844 -1.006 8.758 1 86 311 GLY A CA 1
ATOM 2488 C C . GLY A 1 311 ? -20.375 -0.601 8.656 1 86 311 GLY A C 1
ATOM 2489 O O . GLY A 1 311 ? -20.047 0.362 7.965 1 86 311 GLY A O 1
ATOM 2490 N N . GLY A 1 312 ? -19.547 -1.367 9.328 1 90.38 312 GLY A N 1
ATOM 2491 C CA . GLY A 1 312 ? -18.125 -1.167 9.148 1 90.38 312 GLY A CA 1
ATOM 2492 C C . GLY A 1 312 ? -17.625 -1.61 7.781 1 90.38 312 GLY A C 1
ATOM 2493 O O . GLY A 1 312 ? -18.391 -2.174 6.992 1 90.38 312 GLY A O 1
ATOM 2494 N N . TYR A 1 313 ? -16.406 -1.246 7.473 1 93.5 313 TYR A N 1
ATOM 2495 C CA . TYR A 1 313 ? -15.852 -1.673 6.191 1 93.5 313 TYR A CA 1
ATOM 2496 C C . TYR A 1 313 ? -14.344 -1.881 6.285 1 93.5 313 TYR A C 1
ATOM 2498 O O . TYR A 1 313 ? -13.703 -1.384 7.215 1 93.5 313 TYR A O 1
ATOM 2506 N N . LEU A 1 314 ? -13.828 -2.648 5.391 1 96.5 314 LEU A N 1
ATOM 2507 C CA . LEU A 1 314 ? -12.406 -2.943 5.258 1 96.5 314 LEU A CA 1
ATOM 2508 C C . LEU A 1 314 ? -11.836 -2.318 3.988 1 96.5 314 LEU A C 1
ATOM 2510 O O . LEU A 1 314 ? -12.555 -2.158 2.996 1 96.5 314 LEU A O 1
ATOM 2514 N N . ILE A 1 315 ? -10.641 -1.914 4.039 1 95.75 315 ILE A N 1
ATOM 2515 C CA . ILE A 1 315 ? -9.945 -1.451 2.842 1 95.75 315 ILE A CA 1
ATOM 2516 C C . ILE A 1 315 ? -8.703 -2.309 2.604 1 95.75 315 ILE A C 1
ATOM 2518 O O . ILE A 1 315 ? -7.805 -2.355 3.445 1 95.75 315 ILE A O 1
ATOM 2522 N N . PHE A 1 316 ? -8.633 -2.996 1.472 1 96 316 PHE A N 1
ATOM 2523 C CA . PHE A 1 316 ? -7.504 -3.828 1.069 1 96 316 PHE A CA 1
ATOM 2524 C C . PHE A 1 316 ? -6.598 -3.078 0.102 1 96 316 PHE A C 1
ATOM 2526 O O . PHE A 1 316 ? -7.047 -2.609 -0.944 1 96 316 PHE A O 1
ATOM 2533 N N . GLU A 1 317 ? -5.309 -2.977 0.448 1 94.69 317 GLU A N 1
ATOM 2534 C CA . GLU A 1 317 ? -4.363 -2.299 -0.432 1 94.69 317 GLU A CA 1
ATOM 2535 C C . GLU A 1 317 ? -3.076 -3.105 -0.583 1 94.69 317 GLU A C 1
ATOM 2537 O O . GLU A 1 317 ? -2.566 -3.66 0.392 1 94.69 317 GLU A O 1
ATOM 2542 N N . GLN A 1 318 ? -2.598 -3.146 -1.771 1 92.81 318 GLN A N 1
ATOM 2543 C CA . GLN A 1 318 ? -1.39 -3.91 -2.064 1 92.81 318 GLN A CA 1
ATOM 2544 C C . GLN A 1 318 ? -0.177 -2.992 -2.191 1 92.81 318 GLN A C 1
ATOM 2546 O O . GLN A 1 318 ? -0.269 -1.914 -2.781 1 92.81 318 GLN A O 1
ATOM 2551 N N . THR A 1 319 ? 0.886 -3.357 -1.581 1 93.44 319 THR A N 1
ATOM 2552 C CA . THR A 1 319 ? 2.197 -2.748 -1.78 1 93.44 319 THR A CA 1
ATOM 2553 C C . THR A 1 319 ? 3.186 -3.768 -2.34 1 93.44 319 THR A C 1
ATOM 2555 O O . THR A 1 319 ? 2.838 -4.934 -2.543 1 93.44 319 THR A O 1
ATOM 2558 N N . GLU A 1 320 ? 4.375 -3.314 -2.582 1 89.69 320 GLU A N 1
ATOM 2559 C CA . GLU A 1 320 ? 5.41 -4.215 -3.08 1 89.69 320 GLU A CA 1
ATOM 2560 C C . GLU A 1 320 ? 5.734 -5.301 -2.059 1 89.69 320 GLU A C 1
ATOM 2562 O O . GLU A 1 320 ? 5.883 -6.473 -2.416 1 89.69 320 GLU A O 1
ATOM 2567 N N . ALA A 1 3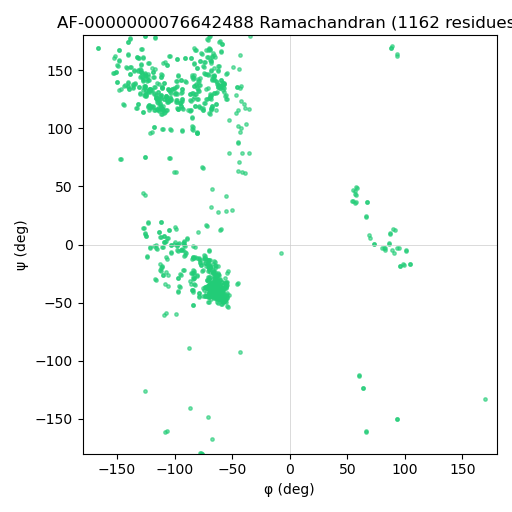21 ? 5.66 -4.953 -0.833 1 92.62 321 ALA A N 1
ATOM 2568 C CA . ALA A 1 321 ? 6.16 -5.852 0.203 1 92.62 321 ALA A CA 1
ATOM 2569 C C . ALA A 1 321 ? 5.027 -6.668 0.817 1 92.62 321 ALA A C 1
ATOM 2571 O O . ALA A 1 321 ? 5.258 -7.762 1.344 1 92.62 321 ALA A O 1
ATOM 2572 N N . MET A 1 322 ? 3.816 -6.086 0.808 1 96.25 322 MET A N 1
ATOM 2573 C CA . MET A 1 322 ? 2.758 -6.734 1.577 1 96.25 322 MET A CA 1
ATOM 2574 C C . MET A 1 322 ? 1.391 -6.168 1.203 1 96.25 322 MET A C 1
ATOM 2576 O O . MET A 1 322 ? 1.303 -5.156 0.503 1 96.25 322 MET A O 1
ATOM 2580 N N . TYR A 1 323 ? 0.368 -6.855 1.685 1 96.5 323 TYR A N 1
ATOM 2581 C CA . TYR A 1 323 ? -0.984 -6.309 1.691 1 96.5 323 TYR A CA 1
ATOM 2582 C C . TYR A 1 323 ? -1.297 -5.645 3.027 1 96.5 323 TYR A C 1
ATOM 2584 O O . TYR A 1 323 ? -0.9 -6.145 4.082 1 96.5 323 TYR A O 1
ATOM 2592 N N . VAL A 1 324 ? -1.993 -4.547 2.936 1 97.94 324 VAL A N 1
ATOM 2593 C CA . VAL A 1 324 ? -2.451 -3.852 4.133 1 97.94 324 VAL A CA 1
ATOM 2594 C C . VAL A 1 324 ? -3.977 -3.816 4.16 1 97.94 324 VAL A C 1
ATOM 2596 O O . VAL A 1 324 ? -4.613 -3.494 3.154 1 97.94 324 VAL A O 1
ATOM 2599 N N . VAL A 1 325 ? -4.535 -4.199 5.266 1 98.38 325 VAL A N 1
ATOM 2600 C CA . VAL A 1 325 ? -5.98 -4.141 5.457 1 98.38 325 VAL A CA 1
ATOM 2601 C C . VAL A 1 325 ? -6.312 -3.166 6.582 1 98.38 325 VAL A C 1
ATOM 2603 O O . VAL A 1 325 ? -5.781 -3.279 7.688 1 98.38 325 VAL A O 1
ATOM 2606 N N . ASP A 1 326 ? -7.133 -2.244 6.336 1 96.81 326 ASP A N 1
ATOM 2607 C CA . ASP A 1 326 ? -7.602 -1.272 7.32 1 96.81 326 ASP A CA 1
ATOM 2608 C C . ASP A 1 326 ? -9.031 -1.589 7.766 1 96.81 326 ASP A C 1
ATOM 2610 O O . ASP A 1 326 ? -9.914 -1.789 6.934 1 96.81 326 ASP A O 1
ATOM 2614 N N . VAL A 1 327 ? -9.266 -1.578 9.039 1 96.81 327 VAL A N 1
ATOM 2615 C CA . VAL A 1 327 ? -10.594 -1.83 9.602 1 96.81 327 VAL A CA 1
ATOM 2616 C C . VAL A 1 327 ? -11.227 -0.513 10.039 1 96.81 327 VAL A C 1
ATOM 2618 O O . VAL A 1 327 ? -10.648 0.219 10.852 1 96.81 327 VAL A O 1
ATOM 2621 N N . ASN A 1 328 ? -12.383 -0.252 9.531 1 90.19 328 ASN A N 1
ATOM 2622 C CA . ASN A 1 328 ? -13.133 0.948 9.883 1 90.19 328 ASN A CA 1
ATOM 2623 C C . ASN A 1 328 ? -14.508 0.603 10.461 1 90.19 328 ASN A C 1
ATOM 2625 O O . ASN A 1 328 ? -15.219 -0.246 9.922 1 90.19 328 ASN A O 1
ATOM 2629 N N . SER A 1 329 ? -14.906 1.198 11.539 1 86.81 329 SER A N 1
ATOM 2630 C CA . SER A 1 329 ? -16.156 0.884 12.219 1 86.81 329 SER A CA 1
ATOM 2631 C C . SER A 1 329 ? -17.344 1.52 11.5 1 86.81 329 SER A C 1
ATOM 2633 O O . SER A 1 329 ? -18.484 1.083 11.672 1 86.81 329 SER A O 1
ATOM 2635 N N . GLY A 1 330 ? -17.109 2.441 10.664 1 76.44 330 GLY A N 1
ATOM 2636 C CA . GLY A 1 330 ? -18.219 3.141 10.047 1 76.44 330 GLY A CA 1
ATOM 2637 C C . GLY A 1 330 ? -19.031 3.967 11.031 1 76.44 330 GLY A C 1
ATOM 2638 O O . GLY A 1 330 ? -18.531 4.344 12.086 1 76.44 330 GLY A O 1
ATOM 2639 N N . PRO A 1 331 ? -20.25 4.348 10.734 1 62.69 331 PRO A N 1
ATOM 2640 C CA . PRO A 1 331 ? -21.062 5.262 11.547 1 62.69 331 PRO A CA 1
ATOM 2641 C C . PRO A 1 331 ? -21.531 4.629 12.852 1 62.69 331 PRO A C 1
ATOM 2643 O O . PRO A 1 331 ? -21.969 5.336 13.766 1 62.69 331 PRO A O 1
ATOM 2646 N N . TYR A 1 332 ? -21.531 3.414 13.055 1 57.88 332 TYR A N 1
ATOM 2647 C CA . TYR A 1 332 ? -22.125 2.738 14.195 1 57.88 332 TYR A CA 1
ATOM 2648 C C . TYR A 1 332 ? -21.344 3.018 15.469 1 57.88 332 TYR A C 1
ATOM 2650 O O . TYR A 1 332 ? -21.797 2.709 16.578 1 57.88 332 TYR A O 1
ATOM 2658 N N . ALA A 1 333 ? -20.172 3.701 15.523 1 59.12 333 ALA A N 1
ATOM 2659 C CA . ALA A 1 333 ? -19.328 3.852 16.703 1 59.12 333 ALA A CA 1
ATOM 2660 C C . ALA A 1 333 ? -19.969 4.805 17.719 1 59.12 333 ALA A C 1
ATOM 2662 O O . ALA A 1 333 ? -19.344 5.145 18.734 1 59.12 333 ALA A O 1
ATOM 2663 N N . ALA A 1 334 ? -21.203 5.18 17.719 1 53.12 334 ALA A N 1
ATOM 2664 C CA . ALA A 1 334 ? -21.797 6.285 18.469 1 53.12 334 ALA A CA 1
ATOM 2665 C C . ALA A 1 334 ? -22.109 5.863 19.906 1 53.12 334 ALA A C 1
ATOM 2667 O O . ALA A 1 334 ? -22.281 6.711 20.781 1 53.12 334 ALA A O 1
ATOM 2668 N N . LYS A 1 335 ? -22.016 4.555 20.219 1 56.28 335 LYS A N 1
ATOM 2669 C CA . LYS A 1 335 ? -22.656 4.289 21.516 1 56.28 335 LYS A CA 1
ATOM 2670 C C . LYS A 1 335 ? -21.625 4.242 22.641 1 56.28 335 LYS A C 1
ATOM 2672 O O . LYS A 1 335 ? -20.422 4.211 22.391 1 56.28 335 LYS A O 1
ATOM 2677 N N . GLU A 1 336 ? -21.969 4.418 23.953 1 58.12 336 GLU A N 1
ATOM 2678 C CA . GLU A 1 336 ? -21.281 4.594 25.234 1 58.12 336 GLU A CA 1
ATOM 2679 C C . GLU A 1 336 ? -20.281 3.477 25.484 1 58.12 336 GLU A C 1
ATOM 2681 O O . GLU A 1 336 ? -19.312 3.658 26.234 1 58.12 336 GLU A O 1
ATOM 2686 N N . ARG A 1 337 ? -20.297 2.264 24.938 1 69.06 337 ARG A N 1
ATOM 2687 C CA . ARG A 1 337 ? -19.406 1.158 25.25 1 69.06 337 ARG A CA 1
ATOM 2688 C C . ARG A 1 337 ? -18.375 0.958 24.141 1 69.06 337 ARG A C 1
ATOM 2690 O O . ARG A 1 337 ? -18.344 -0.094 23.5 1 69.06 337 ARG A O 1
ATOM 2697 N N . GLN A 1 338 ? -17.359 1.914 24.109 1 76.81 338 GLN A N 1
ATOM 2698 C CA . GLN A 1 338 ? -16.422 2.006 22.984 1 76.81 338 GLN A CA 1
ATOM 2699 C C . GLN A 1 338 ? -15.633 0.715 22.828 1 76.81 338 GLN A C 1
ATOM 2701 O O . GLN A 1 338 ? -15.523 0.173 21.734 1 76.81 338 GLN A O 1
ATOM 2706 N N . GLU A 1 339 ? -15.188 0.118 23.969 1 84.19 339 GLU A N 1
ATOM 2707 C CA . GLU A 1 339 ? -14.352 -1.076 23.922 1 84.19 339 GLU A CA 1
ATOM 2708 C C . GLU A 1 339 ? -15.125 -2.273 23.375 1 84.19 339 GLU A C 1
ATOM 2710 O O . GLU A 1 339 ? -14.625 -3.016 22.531 1 84.19 339 GLU A O 1
ATOM 2715 N N . ASP A 1 340 ? -16.266 -2.416 23.812 1 86.81 340 ASP A N 1
ATOM 2716 C CA . ASP A 1 340 ? -17.094 -3.535 23.375 1 86.81 340 ASP A CA 1
ATOM 2717 C C . ASP A 1 340 ? -17.484 -3.389 21.906 1 86.81 340 ASP A C 1
ATOM 2719 O O . ASP A 1 340 ? -17.5 -4.371 21.156 1 86.81 340 ASP A O 1
ATOM 2723 N N . ASN A 1 341 ? -17.781 -2.201 21.531 1 85.88 341 ASN A N 1
ATOM 2724 C CA . ASN A 1 341 ? -18.125 -1.947 20.125 1 85.88 341 ASN A CA 1
ATOM 2725 C C . ASN A 1 341 ? -16.938 -2.205 19.203 1 85.88 341 ASN A C 1
ATOM 2727 O O . ASN A 1 341 ? -17.094 -2.793 18.141 1 85.88 341 ASN A O 1
ATOM 2731 N N . SER A 1 342 ? -15.82 -1.75 19.672 1 89.56 342 SER A N 1
ATOM 2732 C CA . SER A 1 342 ? -14.602 -1.986 18.906 1 89.56 342 SER A CA 1
ATOM 2733 C C . SER A 1 342 ? -14.32 -3.479 18.75 1 89.56 342 SER A C 1
ATOM 2735 O O . SER A 1 342 ? -13.938 -3.945 17.688 1 89.56 342 SER A O 1
ATOM 2737 N N . LEU A 1 343 ? -14.523 -4.168 19.891 1 93.69 343 LEU A N 1
ATOM 2738 C CA . LEU A 1 343 ? -14.305 -5.609 19.875 1 93.69 343 LEU A CA 1
ATOM 2739 C C . LEU A 1 343 ? -15.25 -6.285 18.891 1 93.69 343 LEU A C 1
ATOM 2741 O O . LEU A 1 343 ? -14.828 -7.125 18.094 1 93.69 343 LEU A O 1
ATOM 2745 N N . LYS A 1 344 ? -16.453 -5.934 18.922 1 93.06 344 LYS A N 1
ATOM 2746 C CA . LYS A 1 344 ? -17.453 -6.52 18.031 1 93.06 344 LYS A CA 1
ATOM 2747 C C . LYS A 1 344 ? -17.078 -6.266 16.562 1 93.06 344 LYS A C 1
ATOM 2749 O O . LYS A 1 344 ? -17.125 -7.184 15.742 1 93.06 344 LYS A O 1
ATOM 2754 N N . THR A 1 345 ? -16.75 -5.074 16.281 1 93.25 345 THR A N 1
ATOM 2755 C CA . THR A 1 345 ? -16.359 -4.719 14.914 1 93.25 345 THR A CA 1
ATOM 2756 C C . THR A 1 345 ? -15.117 -5.496 14.484 1 93.25 345 THR A C 1
ATOM 2758 O O . THR A 1 345 ? -15.07 -6.031 13.375 1 93.25 345 THR A O 1
ATOM 2761 N N . ASN A 1 346 ? -14.156 -5.574 15.383 1 96.38 346 ASN A N 1
ATOM 2762 C CA . ASN A 1 346 ? -12.914 -6.27 15.078 1 96.38 346 ASN A CA 1
ATOM 2763 C C . ASN A 1 346 ? -13.141 -7.762 14.859 1 96.38 346 ASN A C 1
ATOM 2765 O O . ASN A 1 346 ? -12.492 -8.375 14.016 1 96.38 346 ASN A O 1
ATOM 2769 N N . LEU A 1 347 ? -14.008 -8.352 15.648 1 97.75 347 LEU A N 1
ATOM 2770 C CA . LEU A 1 347 ? -14.312 -9.766 15.469 1 97.75 347 LEU A CA 1
ATOM 2771 C C . LEU A 1 347 ? -14.977 -10.008 14.117 1 97.75 347 LEU A C 1
ATOM 2773 O O . LEU A 1 347 ? -14.641 -10.969 13.422 1 97.75 347 LEU A O 1
ATOM 2777 N N . GLU A 1 348 ? -15.898 -9.172 13.781 1 97 348 GLU A N 1
ATOM 2778 C CA . GLU A 1 348 ? -16.516 -9.242 12.461 1 97 348 GLU A CA 1
ATOM 2779 C C . GLU A 1 348 ? -15.477 -9.062 11.359 1 97 348 GLU A C 1
ATOM 2781 O O . GLU A 1 348 ? -15.492 -9.797 10.367 1 97 348 GLU A O 1
ATOM 2786 N N . ALA A 1 349 ? -14.633 -8.109 11.57 1 97.81 349 ALA A N 1
ATOM 2787 C CA . ALA A 1 349 ? -13.562 -7.84 10.617 1 97.81 349 ALA A CA 1
ATOM 2788 C C . ALA A 1 349 ? -12.648 -9.055 10.461 1 97.81 349 ALA A C 1
ATOM 2790 O O . ALA A 1 349 ? -12.242 -9.398 9.344 1 97.81 349 ALA A O 1
ATOM 2791 N N . ALA A 1 350 ? -12.312 -9.664 11.578 1 98.31 350 ALA A N 1
ATOM 2792 C CA . ALA A 1 350 ? -11.438 -10.828 11.539 1 98.31 350 ALA A CA 1
ATOM 2793 C C . ALA A 1 350 ? -12.023 -11.922 10.648 1 98.31 350 ALA A C 1
ATOM 2795 O O . ALA A 1 350 ? -11.312 -12.5 9.82 1 98.31 350 ALA A O 1
ATOM 2796 N N . ARG A 1 351 ? -13.258 -12.227 10.781 1 97.56 351 ARG A N 1
ATOM 2797 C CA . ARG A 1 351 ? -13.93 -13.227 9.961 1 97.56 351 ARG A CA 1
ATOM 2798 C C . ARG A 1 351 ? -13.93 -12.812 8.492 1 97.56 351 ARG A C 1
ATOM 2800 O O . ARG A 1 351 ? -13.633 -13.633 7.613 1 97.56 351 ARG A O 1
ATOM 2807 N N . GLU A 1 352 ? -14.203 -11.547 8.273 1 96.75 352 GLU A N 1
ATOM 2808 C CA . GLU A 1 352 ? -14.281 -11.047 6.906 1 96.75 352 GLU A CA 1
ATOM 2809 C C . GLU A 1 352 ? -12.898 -11.031 6.246 1 96.75 352 GLU A C 1
ATOM 2811 O O . GLU A 1 352 ? -12.773 -11.32 5.055 1 96.75 352 GLU A O 1
ATOM 2816 N N . VAL A 1 353 ? -11.898 -10.664 6.988 1 98 353 VAL A N 1
ATOM 2817 C CA . VAL A 1 353 ? -10.539 -10.656 6.465 1 98 353 VAL A CA 1
ATOM 2818 C C . VAL A 1 353 ? -10.156 -12.055 5.98 1 98 353 VAL A C 1
ATOM 2820 O O . VAL A 1 353 ? -9.688 -12.219 4.852 1 98 353 VAL A O 1
ATOM 2823 N N . ALA A 1 354 ? -10.383 -13.062 6.824 1 97.81 354 ALA A N 1
ATOM 2824 C CA . ALA A 1 354 ? -10.062 -14.438 6.445 1 97.81 354 ALA A CA 1
ATOM 2825 C C . ALA A 1 354 ? -10.82 -14.852 5.188 1 97.81 354 ALA A C 1
ATOM 2827 O O . ALA A 1 354 ? -10.242 -15.445 4.27 1 97.81 354 ALA A O 1
ATOM 2828 N N . LYS A 1 355 ? -12.039 -14.5 5.137 1 95.88 355 LYS A N 1
ATOM 2829 C CA . LYS A 1 355 ? -12.883 -14.82 3.988 1 95.88 355 LYS A CA 1
ATOM 2830 C C . LYS A 1 355 ? -12.352 -14.164 2.715 1 95.88 355 LYS A C 1
ATOM 2832 O O . LYS A 1 355 ? -12.211 -14.82 1.683 1 95.88 355 LYS A O 1
ATOM 2837 N N . GLN A 1 356 ? -11.992 -12.93 2.771 1 96.56 356 GLN A N 1
ATOM 2838 C CA . GLN A 1 356 ? -11.562 -12.156 1.605 1 96.56 356 GLN A CA 1
ATOM 2839 C C . GLN A 1 356 ? -10.195 -12.625 1.111 1 96.56 356 GLN A C 1
ATOM 2841 O O . GLN A 1 356 ? -9.938 -12.648 -0.095 1 96.56 356 GLN A O 1
ATOM 2846 N N . LEU A 1 357 ? -9.344 -12.953 2.055 1 97.62 357 LEU A N 1
ATOM 2847 C CA . LEU A 1 357 ? -8.031 -13.445 1.651 1 97.62 357 LEU A CA 1
ATOM 2848 C C . LEU A 1 357 ? -8.164 -14.719 0.819 1 97.62 357 LEU A C 1
ATOM 2850 O O . LEU A 1 357 ? -7.484 -14.875 -0.197 1 97.62 357 LEU A O 1
ATOM 2854 N N . ARG A 1 358 ? -9.016 -15.586 1.204 1 95.75 358 ARG A N 1
ATOM 2855 C CA . ARG A 1 358 ? -9.266 -16.812 0.458 1 95.75 358 ARG A CA 1
ATOM 2856 C C . ARG A 1 358 ? -9.984 -16.516 -0.856 1 95.75 358 ARG A C 1
ATOM 2858 O O . ARG A 1 358 ? -9.555 -16.984 -1.918 1 95.75 358 ARG A O 1
ATOM 2865 N N . LEU A 1 359 ? -10.969 -15.688 -0.763 1 95.81 359 LEU A N 1
ATOM 2866 C CA . LEU A 1 359 ? -11.812 -15.344 -1.902 1 95.81 359 LEU A CA 1
ATOM 2867 C C . LEU A 1 359 ? -10.992 -14.695 -3.01 1 95.81 359 LEU A C 1
ATOM 2869 O O . LEU A 1 359 ? -11.172 -15.008 -4.188 1 95.81 359 LEU A O 1
ATOM 2873 N N . ARG A 1 360 ? -10.062 -13.859 -2.662 1 95.44 360 ARG A N 1
ATOM 2874 C CA . ARG A 1 360 ? -9.273 -13.078 -3.613 1 95.44 360 ARG A CA 1
ATOM 2875 C C . ARG A 1 360 ? -7.938 -13.75 -3.895 1 95.44 360 ARG A C 1
ATOM 2877 O O . ARG A 1 360 ? -7.145 -13.25 -4.699 1 95.44 360 ARG A O 1
ATOM 2884 N N . ASP A 1 361 ? -7.691 -14.805 -3.174 1 95.31 361 ASP A N 1
ATOM 2885 C CA . ASP A 1 361 ? -6.434 -15.539 -3.254 1 95.31 361 ASP A CA 1
ATOM 2886 C C . ASP A 1 361 ? -5.242 -14.633 -2.963 1 95.31 361 ASP A C 1
ATOM 2888 O O . ASP A 1 361 ? -4.266 -14.625 -3.713 1 95.31 361 ASP A O 1
ATOM 2892 N N . ILE A 1 362 ? -5.414 -13.828 -1.965 1 96.5 362 ILE A N 1
ATOM 2893 C CA . ILE A 1 362 ? -4.34 -12.945 -1.52 1 96.5 362 ILE A CA 1
ATOM 2894 C C . ILE A 1 362 ? -3.346 -13.734 -0.667 1 96.5 362 ILE A C 1
ATOM 2896 O O . ILE A 1 362 ? -3.744 -14.484 0.223 1 96.5 362 ILE A O 1
ATOM 2900 N N . GLY A 1 363 ? -2.049 -13.578 -0.978 1 95.88 363 GLY A N 1
ATOM 2901 C CA . GLY A 1 363 ? -1.025 -14.281 -0.22 1 95.88 363 GLY A CA 1
ATOM 2902 C C . GLY A 1 363 ? 0.193 -13.422 0.07 1 95.88 363 GLY A C 1
ATOM 2903 O O . GLY A 1 363 ? 0.24 -12.25 -0.311 1 95.88 363 GLY A O 1
ATOM 2904 N N . GLY A 1 364 ? 1.171 -13.953 0.821 1 95.38 364 GLY A N 1
ATOM 2905 C CA . GLY A 1 364 ? 2.326 -13.219 1.307 1 95.38 364 GLY A CA 1
ATOM 2906 C C . GLY A 1 364 ? 2.127 -12.648 2.697 1 95.38 364 GLY A C 1
ATOM 2907 O O . GLY A 1 364 ? 1.469 -13.258 3.539 1 95.38 364 GLY A O 1
ATOM 2908 N N . ILE A 1 365 ? 2.791 -11.562 2.9 1 97.06 365 ILE A N 1
ATOM 2909 C CA . ILE A 1 365 ? 2.639 -10.906 4.195 1 97.06 365 ILE A CA 1
ATOM 2910 C C . ILE A 1 365 ? 1.431 -9.977 4.16 1 97.06 365 ILE A C 1
ATOM 2912 O O . ILE A 1 365 ? 1.258 -9.211 3.211 1 97.06 365 ILE A O 1
ATOM 2916 N N . ILE A 1 366 ? 0.6 -10.086 5.09 1 98.44 366 ILE A N 1
ATOM 2917 C CA . ILE A 1 366 ? -0.583 -9.25 5.242 1 98.44 366 ILE A CA 1
ATOM 2918 C C . ILE A 1 366 ? -0.575 -8.594 6.621 1 98.44 366 ILE A C 1
ATOM 2920 O O . ILE A 1 366 ? -0.334 -9.258 7.633 1 98.44 366 ILE A O 1
ATOM 2924 N N . VAL A 1 367 ? -0.75 -7.324 6.633 1 98.62 367 VAL A N 1
ATOM 2925 C CA . VAL A 1 367 ? -0.864 -6.602 7.895 1 98.62 367 VAL A CA 1
ATOM 2926 C C . VAL A 1 367 ? -2.262 -6 8.023 1 98.62 367 VAL A C 1
ATOM 2928 O O . VAL A 1 367 ? -2.725 -5.293 7.121 1 98.62 367 VAL A O 1
ATOM 2931 N N . VAL A 1 368 ? -2.9 -6.289 9.078 1 98.62 368 VAL A N 1
ATOM 2932 C CA . VAL A 1 368 ? -4.242 -5.77 9.32 1 98.62 368 VAL A CA 1
ATOM 2933 C C . VAL A 1 368 ? -4.199 -4.738 10.445 1 98.62 368 VAL A C 1
ATOM 2935 O O . VAL A 1 368 ? -3.676 -5.008 11.531 1 98.62 368 VAL A O 1
ATOM 2938 N N . ASP A 1 369 ? -4.668 -3.607 10.203 1 97.88 369 ASP A N 1
ATOM 2939 C CA . ASP A 1 369 ? -4.797 -2.537 11.188 1 97.88 369 ASP A CA 1
ATOM 2940 C C . ASP A 1 369 ? -6.18 -2.549 11.828 1 97.88 369 ASP A C 1
ATOM 2942 O O . ASP A 1 369 ? -7.125 -1.958 11.297 1 97.88 369 ASP A O 1
ATOM 2946 N N . PHE A 1 370 ? -6.281 -3.139 13.008 1 97.31 370 PHE A N 1
ATOM 2947 C CA . PHE A 1 370 ? -7.543 -3.254 13.734 1 97.31 370 PHE A CA 1
ATOM 2948 C C . PHE A 1 370 ? -7.801 -2.01 14.57 1 97.31 370 PHE A C 1
ATOM 2950 O O . PHE A 1 370 ? -6.879 -1.235 14.844 1 97.31 370 PHE A O 1
ATOM 2957 N N . ILE A 1 371 ? -9.023 -1.867 14.914 1 92.06 371 ILE A N 1
ATOM 2958 C CA . ILE A 1 371 ? -9.352 -0.809 15.859 1 92.06 371 ILE A CA 1
ATOM 2959 C C . ILE A 1 371 ? -8.68 -1.083 17.203 1 92.06 371 ILE A C 1
ATOM 2961 O O . ILE A 1 371 ? -8.656 -2.223 17.672 1 92.06 371 ILE A O 1
ATOM 2965 N N . ASP A 1 372 ? -8.203 -0.107 17.812 1 88.12 372 ASP A N 1
ATOM 2966 C CA . ASP A 1 372 ? -7.441 -0.244 19.047 1 88.12 372 ASP A CA 1
ATOM 2967 C C . ASP A 1 372 ? -8.289 -0.88 20.141 1 88.12 372 ASP A C 1
ATOM 2969 O O . ASP A 1 372 ? -9.461 -0.53 20.312 1 88.12 372 ASP A O 1
ATOM 2973 N N . LEU A 1 373 ? -7.668 -1.811 20.781 1 90.5 373 LEU A N 1
ATOM 2974 C CA . LEU A 1 373 ? -8.242 -2.459 21.953 1 90.5 373 LEU A CA 1
ATOM 2975 C C . LEU A 1 373 ? -7.336 -2.299 23.172 1 90.5 373 LEU A C 1
ATOM 2977 O O . LEU A 1 373 ? -6.141 -2.592 23.094 1 90.5 373 LEU A O 1
ATOM 2981 N N . ARG A 1 374 ? -7.828 -1.917 24.25 1 85.94 374 ARG A N 1
ATOM 2982 C CA . ARG A 1 374 ? -7.047 -1.638 25.453 1 85.94 374 ARG A CA 1
ATOM 2983 C C . ARG A 1 374 ? -6.793 -2.912 26.25 1 85.94 374 ARG A C 1
ATOM 2985 O O . ARG A 1 374 ? -5.699 -3.109 26.781 1 85.94 374 ARG A O 1
ATOM 2992 N N . LYS A 1 375 ? -7.777 -3.768 26.312 1 91.44 375 LYS A N 1
ATOM 2993 C CA . LYS A 1 375 ? -7.691 -4.969 27.141 1 91.44 375 LYS A CA 1
ATOM 2994 C C . LYS A 1 375 ? -6.984 -6.098 26.391 1 91.44 375 LYS A C 1
ATOM 2996 O O . LYS A 1 375 ? -7.379 -6.457 25.281 1 91.44 375 LYS A O 1
ATOM 3001 N N . GLY A 1 376 ? -6.035 -6.695 27.031 1 93.31 376 GLY A N 1
ATOM 3002 C CA . GLY A 1 376 ? -5.297 -7.812 26.469 1 93.31 376 GLY A CA 1
ATOM 3003 C C . GLY A 1 376 ? -6.18 -8.992 26.125 1 93.31 376 GLY A C 1
ATOM 3004 O O . GLY A 1 376 ? -5.98 -9.648 25.094 1 93.31 376 GLY A O 1
ATOM 3005 N N . LYS A 1 377 ? -7.109 -9.195 26.984 1 95.56 377 LYS A N 1
ATOM 3006 C CA . LYS A 1 377 ? -8.031 -10.305 26.75 1 95.56 377 LYS A CA 1
ATOM 3007 C C . LYS A 1 377 ? -8.773 -10.148 25.422 1 95.56 377 LYS A C 1
ATOM 3009 O O . LYS A 1 377 ? -9.008 -11.125 24.719 1 95.56 377 LYS A O 1
ATOM 3014 N N . ASN A 1 378 ? -9.148 -8.938 25.125 1 95.44 378 ASN A N 1
ATOM 3015 C CA . ASN A 1 378 ? -9.852 -8.672 23.875 1 95.44 378 ASN A CA 1
ATOM 3016 C C . ASN A 1 378 ? -8.945 -8.844 22.672 1 95.44 378 ASN A C 1
ATOM 3018 O O . ASN A 1 378 ? -9.375 -9.344 21.625 1 95.44 378 ASN A O 1
ATOM 3022 N N . ARG A 1 379 ? -7.727 -8.5 22.812 1 96.56 379 ARG A N 1
ATOM 3023 C CA . ARG A 1 379 ? -6.754 -8.703 21.75 1 96.56 379 ARG A CA 1
ATOM 3024 C C . ARG A 1 379 ? -6.574 -10.188 21.453 1 96.56 379 ARG A C 1
ATOM 3026 O O . ARG A 1 379 ? -6.473 -10.586 20.281 1 96.56 379 ARG A O 1
ATOM 3033 N N . LYS A 1 380 ? -6.535 -10.977 22.469 1 97.25 380 LYS A N 1
ATOM 3034 C CA . LYS A 1 380 ? -6.402 -12.422 22.312 1 97.25 380 LYS A CA 1
ATOM 3035 C C . LYS A 1 380 ? -7.605 -13.016 21.578 1 97.25 380 LYS A C 1
ATOM 3037 O O . LYS A 1 380 ? -7.461 -13.945 20.781 1 97.25 380 LYS A O 1
ATOM 3042 N N . LYS A 1 381 ? -8.758 -12.453 21.828 1 97.75 381 LYS A N 1
ATOM 3043 C CA . LYS A 1 381 ? -9.961 -12.938 21.172 1 97.75 381 LYS A CA 1
ATOM 3044 C C . LYS A 1 381 ? -9.859 -12.766 19.656 1 97.75 381 LYS A C 1
ATOM 3046 O O . LYS A 1 381 ? -10.328 -13.609 18.891 1 97.75 381 LYS A O 1
ATOM 3051 N N . ILE A 1 382 ? -9.281 -11.688 19.234 1 97.94 382 ILE A N 1
ATOM 3052 C CA . ILE A 1 382 ? -9.109 -11.445 17.812 1 97.94 382 ILE A CA 1
ATOM 3053 C C . ILE A 1 382 ? -8.172 -12.484 17.219 1 97.94 382 ILE A C 1
ATOM 3055 O O . ILE A 1 382 ? -8.453 -13.055 16.156 1 97.94 382 ILE A O 1
ATOM 3059 N N . TYR A 1 383 ? -7.113 -12.742 17.938 1 97.88 383 TYR A N 1
ATOM 3060 C CA . TYR A 1 383 ? -6.141 -13.75 17.516 1 97.88 383 TYR A CA 1
ATOM 3061 C C . TYR A 1 383 ? -6.801 -15.117 17.375 1 97.88 383 TYR A C 1
ATOM 3063 O O . TYR A 1 383 ? -6.629 -15.789 16.344 1 97.88 383 TYR A O 1
ATOM 3071 N N . ASP A 1 384 ? -7.531 -15.477 18.344 1 98.06 384 ASP A N 1
ATOM 3072 C CA . ASP A 1 384 ? -8.195 -16.781 18.344 1 98.06 384 ASP A CA 1
ATOM 3073 C C . ASP A 1 384 ? -9.227 -16.875 17.219 1 98.06 384 ASP A C 1
ATOM 3075 O O . ASP A 1 384 ? -9.359 -17.922 16.594 1 98.06 384 ASP A O 1
ATOM 3079 N N . GLU A 1 385 ? -9.914 -15.766 17.016 1 98.19 385 GLU A N 1
ATOM 3080 C CA . GLU A 1 385 ? -10.914 -15.75 15.953 1 98.19 385 GLU A CA 1
ATOM 3081 C C . GLU A 1 385 ? -10.266 -15.945 14.586 1 98.19 385 GLU A C 1
ATOM 3083 O O . GLU A 1 385 ? -10.773 -16.703 13.758 1 98.19 385 GLU A O 1
ATOM 3088 N N . LEU A 1 386 ? -9.219 -15.305 14.344 1 98.25 386 LEU A N 1
ATOM 3089 C CA . LEU A 1 386 ? -8.492 -15.453 13.086 1 98.25 386 LEU A CA 1
ATOM 3090 C C . LEU A 1 386 ? -8 -16.891 12.906 1 98.25 386 LEU A C 1
ATOM 3092 O O . LEU A 1 386 ? -8.172 -17.469 11.836 1 98.25 386 LEU A O 1
ATOM 3096 N N . LYS A 1 387 ? -7.414 -17.438 13.906 1 97.38 387 LYS A N 1
ATOM 3097 C CA . LYS A 1 387 ? -6.914 -18.812 13.844 1 97.38 387 LYS A CA 1
ATOM 3098 C C . LYS A 1 387 ? -8.039 -19.797 13.516 1 97.38 387 LYS A C 1
ATOM 3100 O O . LYS A 1 387 ? -7.855 -20.703 12.695 1 97.38 387 LYS A O 1
ATOM 3105 N N . LYS A 1 388 ? -9.117 -19.578 14.164 1 97.25 388 LYS A N 1
ATOM 3106 C CA . LYS A 1 388 ? -10.289 -20.406 13.914 1 97.25 388 LYS A CA 1
ATOM 3107 C C . LYS A 1 388 ? -10.734 -20.328 12.453 1 97.25 388 LYS A C 1
ATOM 3109 O O . LYS A 1 388 ? -10.945 -21.344 11.805 1 97.25 388 LYS A O 1
ATOM 3114 N N . GLU A 1 389 ? -10.812 -19.125 11.914 1 96.56 389 GLU A N 1
ATOM 3115 C CA . GLU A 1 389 ? -11.273 -18.922 10.539 1 96.56 389 GLU A CA 1
ATOM 3116 C C . GLU A 1 389 ? -10.266 -19.484 9.539 1 96.56 389 GLU A C 1
ATOM 3118 O O . GLU A 1 389 ? -10.648 -20.016 8.5 1 96.56 389 GLU A O 1
ATOM 3123 N N . PHE A 1 390 ? -8.992 -19.453 9.82 1 96.12 390 PHE A N 1
ATOM 3124 C CA . PHE A 1 390 ? -7.945 -19.844 8.891 1 96.12 390 PHE A CA 1
ATOM 3125 C C . PHE A 1 390 ? -7.836 -21.359 8.812 1 96.12 390 PHE A C 1
ATOM 3127 O O . PHE A 1 390 ? -7.195 -21.906 7.91 1 96.12 390 PHE A O 1
ATOM 3134 N N . LYS A 1 391 ? -8.43 -22.047 9.703 1 92.06 391 LYS A N 1
ATOM 3135 C CA . LYS A 1 391 ? -8.484 -23.516 9.625 1 92.06 391 LYS A CA 1
ATOM 3136 C C . LYS A 1 391 ? -9.227 -23.969 8.375 1 92.06 391 LYS A C 1
ATOM 3138 O O . LYS A 1 391 ? -8.945 -25.047 7.844 1 92.06 391 LYS A O 1
ATOM 3143 N N . LYS A 1 392 ? -10.07 -23.094 7.895 1 87 392 LYS A N 1
ATOM 3144 C CA . LYS A 1 392 ? -10.867 -23.422 6.715 1 87 392 LYS A CA 1
ATOM 3145 C C . LYS A 1 392 ? -10.094 -23.125 5.43 1 87 392 LYS A C 1
ATOM 3147 O O . LYS A 1 392 ? -10.516 -23.516 4.34 1 87 392 LYS A O 1
ATOM 3152 N N . ASP A 1 393 ? -9.023 -22.422 5.574 1 90.75 393 ASP A N 1
ATOM 3153 C CA . ASP A 1 393 ? -8.25 -21.984 4.414 1 90.75 393 ASP A CA 1
ATOM 3154 C C . ASP A 1 393 ? -7.359 -23.109 3.889 1 90.75 393 ASP A C 1
ATOM 3156 O O . ASP A 1 393 ? -6.578 -23.688 4.645 1 90.75 393 ASP A O 1
ATOM 3160 N N . PRO A 1 394 ? -7.484 -23.422 2.613 1 86.44 394 PRO A N 1
ATOM 3161 C CA . PRO A 1 394 ? -6.617 -24.469 2.062 1 86.44 394 PRO A CA 1
ATOM 3162 C C . PRO A 1 394 ? -5.145 -24.062 2.035 1 86.44 394 PRO A C 1
ATOM 3164 O O . PRO A 1 394 ? -4.262 -24.922 2.004 1 86.44 394 PRO A O 1
ATOM 3167 N N . ALA A 1 395 ? -4.832 -22.797 2.023 1 91.56 395 ALA A N 1
ATOM 3168 C CA . ALA A 1 395 ? -3.453 -22.312 2.045 1 91.56 395 ALA A CA 1
ATOM 3169 C C . ALA A 1 395 ? -2.91 -22.266 3.471 1 91.56 395 ALA A C 1
ATOM 3171 O O . ALA A 1 395 ? -3.646 -21.953 4.41 1 91.56 395 ALA A O 1
ATOM 3172 N N . LYS A 1 396 ? -1.69 -22.578 3.59 1 92.38 396 LYS A N 1
ATOM 3173 C CA . LYS A 1 396 ? -1.046 -22.469 4.895 1 92.38 396 LYS A CA 1
ATOM 3174 C C . LYS A 1 396 ? -0.996 -21.016 5.363 1 92.38 396 LYS A C 1
ATOM 3176 O O . LYS A 1 396 ? -0.625 -20.125 4.598 1 92.38 396 LYS A O 1
ATOM 3181 N N . THR A 1 397 ? -1.433 -20.781 6.605 1 96.06 397 THR A N 1
ATOM 3182 C CA . THR A 1 397 ? -1.449 -19.438 7.164 1 96.06 397 THR A CA 1
ATOM 3183 C C . THR A 1 397 ? -0.777 -19.406 8.531 1 96.06 397 THR A C 1
ATOM 3185 O O . THR A 1 397 ? -0.784 -20.406 9.25 1 96.06 397 THR A O 1
ATOM 3188 N N . ASN A 1 398 ? -0.098 -18.359 8.867 1 97 398 ASN A N 1
ATOM 3189 C CA . ASN A 1 398 ? 0.443 -18.062 10.188 1 97 398 ASN A CA 1
ATOM 3190 C C . ASN A 1 398 ? 0.028 -16.672 10.664 1 97 398 ASN A C 1
ATOM 3192 O O . ASN A 1 398 ? -0.038 -15.734 9.875 1 97 398 ASN A O 1
ATOM 3196 N N . VAL A 1 399 ? -0.272 -16.609 11.992 1 97.81 399 VAL A N 1
ATOM 3197 C CA . VAL A 1 399 ? -0.761 -15.344 12.539 1 97.81 399 VAL A CA 1
ATOM 3198 C C . VAL A 1 399 ? 0.098 -14.922 13.727 1 97.81 399 VAL A C 1
ATOM 3200 O O . VAL A 1 399 ? 0.419 -15.75 14.594 1 97.81 399 VAL A O 1
ATOM 3203 N N . ILE A 1 400 ? 0.562 -13.703 13.719 1 96.69 400 ILE A N 1
ATOM 3204 C CA . ILE A 1 400 ? 1.17 -13.078 14.891 1 96.69 400 ILE A CA 1
ATOM 3205 C C . ILE A 1 400 ? 0.163 -12.148 15.562 1 96.69 400 ILE A C 1
ATOM 3207 O O . ILE A 1 400 ? -0.465 -11.32 14.898 1 96.69 400 ILE A O 1
ATOM 3211 N N . GLY A 1 401 ? 0.059 -12.242 16.828 1 94.69 401 GLY A N 1
ATOM 3212 C CA . GLY A 1 401 ? -0.935 -11.5 17.578 1 94.69 401 GLY A CA 1
ATOM 3213 C C . GLY A 1 401 ? -0.793 -10 17.438 1 94.69 401 GLY A C 1
ATOM 3214 O O . GLY A 1 401 ? 0.192 -9.508 16.875 1 94.69 401 GLY A O 1
ATOM 3215 N N . MET A 1 402 ? -1.738 -9.312 18.016 1 95.38 402 MET A N 1
ATOM 3216 C CA . MET A 1 402 ? -1.849 -7.859 17.875 1 95.38 402 MET A CA 1
ATOM 3217 C C . MET A 1 402 ? -0.703 -7.156 18.594 1 95.38 402 MET A C 1
ATOM 3219 O O . MET A 1 402 ? -0.417 -7.449 19.75 1 95.38 402 MET A O 1
ATOM 3223 N N . SER A 1 403 ? -0.006 -6.262 17.891 1 95.19 403 SER A N 1
ATOM 3224 C CA . SER A 1 403 ? 1.066 -5.477 18.484 1 95.19 403 SER A CA 1
ATOM 3225 C C . SER A 1 403 ? 0.509 -4.332 19.328 1 95.19 403 SER A C 1
ATOM 3227 O O . SER A 1 403 ? -0.703 -4.109 19.359 1 95.19 403 SER A O 1
ATOM 3229 N N . ASP A 1 404 ? 1.399 -3.553 19.891 1 92.44 404 ASP A N 1
ATOM 3230 C CA . ASP A 1 404 ? 1.021 -2.4 20.719 1 92.44 404 ASP A CA 1
ATOM 3231 C C . ASP A 1 404 ? 0.436 -1.286 19.844 1 92.44 404 ASP A C 1
ATOM 3233 O O . ASP A 1 404 ? -0.271 -0.41 20.344 1 92.44 404 ASP A O 1
ATOM 3237 N N . PHE A 1 405 ? 0.689 -1.439 18.547 1 93.31 405 PHE A N 1
ATOM 3238 C CA . PHE A 1 405 ? 0.168 -0.417 17.641 1 93.31 405 PHE A CA 1
ATOM 3239 C C . PHE A 1 405 ? -1.149 -0.865 17.031 1 93.31 405 PHE A C 1
ATOM 3241 O O . PHE A 1 405 ? -1.707 -0.171 16.172 1 93.31 405 PHE A O 1
ATOM 3248 N N . GLY A 1 406 ? -1.646 -2.074 17.391 1 94 406 GLY A N 1
ATOM 3249 C CA . GLY A 1 406 ? -2.939 -2.549 16.922 1 94 406 GLY A CA 1
ATOM 3250 C C . GLY A 1 406 ? -2.854 -3.346 15.641 1 94 406 GLY A C 1
ATOM 3251 O O . GLY A 1 406 ? -3.869 -3.594 14.984 1 94 406 GLY A O 1
ATOM 3252 N N . LEU A 1 407 ? -1.655 -3.736 15.234 1 97.44 407 LEU A N 1
ATOM 3253 C CA . LEU A 1 407 ? -1.456 -4.43 13.969 1 97.44 407 LEU A CA 1
ATOM 3254 C C . LEU A 1 407 ? -1.373 -5.938 14.172 1 97.44 407 LEU A C 1
ATOM 3256 O O . LEU A 1 407 ? -0.75 -6.402 15.133 1 97.44 407 LEU A O 1
ATOM 3260 N N . VAL A 1 408 ? -2.014 -6.625 13.359 1 98.19 408 VAL A N 1
ATOM 3261 C CA . VAL A 1 408 ? -1.866 -8.078 13.289 1 98.19 408 VAL A CA 1
ATOM 3262 C C . VAL A 1 408 ? -1.142 -8.461 12 1 98.19 408 VAL A C 1
ATOM 3264 O O . VAL A 1 408 ? -1.414 -7.895 10.938 1 98.19 408 VAL A O 1
ATOM 3267 N N . GLN A 1 409 ? -0.241 -9.43 12.141 1 98.25 409 GLN A N 1
ATOM 3268 C CA . GLN A 1 409 ? 0.507 -9.891 10.969 1 98.25 409 GLN A CA 1
ATOM 3269 C C . GLN A 1 409 ? 0.095 -11.305 10.578 1 98.25 409 GLN A C 1
ATOM 3271 O O . GLN A 1 409 ? -0.06 -12.172 11.43 1 98.25 409 GLN A O 1
ATOM 3276 N N . ILE A 1 410 ? -0.088 -11.453 9.258 1 98.5 410 ILE A N 1
ATOM 3277 C CA . ILE A 1 410 ? -0.5 -12.734 8.703 1 98.5 410 ILE A CA 1
ATOM 3278 C C . ILE A 1 410 ? 0.405 -13.109 7.535 1 98.5 410 ILE A C 1
ATOM 3280 O O . ILE A 1 410 ? 0.762 -12.25 6.723 1 98.5 410 ILE A O 1
ATOM 3284 N N . THR A 1 411 ? 0.841 -14.328 7.473 1 97.5 411 THR A N 1
ATOM 3285 C CA . THR A 1 411 ? 1.398 -14.859 6.234 1 97.5 411 THR A CA 1
ATOM 3286 C C . THR A 1 411 ? 0.475 -15.914 5.633 1 97.5 411 THR A C 1
ATOM 3288 O O . THR A 1 411 ? -0.112 -16.719 6.359 1 97.5 411 THR A O 1
ATOM 3291 N N . ARG A 1 412 ? 0.275 -15.852 4.426 1 96.88 412 ARG A N 1
ATOM 3292 C CA . ARG A 1 412 ? -0.52 -16.812 3.68 1 96.88 412 ARG A CA 1
ATOM 3293 C C . ARG A 1 412 ? 0.229 -17.312 2.443 1 96.88 412 ARG A C 1
ATOM 3295 O O . ARG A 1 412 ? 0.772 -16.5 1.684 1 96.88 412 ARG A O 1
ATOM 3302 N N . GLN A 1 413 ? 0.275 -18.578 2.299 1 94.06 413 GLN A N 1
ATOM 3303 C CA . GLN A 1 413 ? 1.005 -19.188 1.188 1 94.06 413 GLN A CA 1
ATOM 3304 C C . GLN A 1 413 ? 0.512 -18.641 -0.15 1 94.06 413 GLN A C 1
ATOM 3306 O O . GLN A 1 413 ? -0.696 -18.547 -0.381 1 94.06 413 GLN A O 1
ATOM 3311 N N . ARG A 1 414 ? 1.492 -18.219 -0.869 1 88.44 414 ARG A N 1
ATOM 3312 C CA . ARG A 1 414 ? 1.214 -17.641 -2.18 1 88.44 414 ARG A CA 1
ATOM 3313 C C . ARG A 1 414 ? 1.744 -18.531 -3.297 1 88.44 414 ARG A C 1
ATOM 3315 O O . ARG A 1 414 ? 2.951 -18.766 -3.389 1 88.44 414 ARG A O 1
ATOM 3322 N N . ILE A 1 415 ? 0.867 -19.062 -4.191 1 89 415 ILE A N 1
ATOM 3323 C CA . ILE A 1 415 ? 1.28 -19.938 -5.277 1 89 415 ILE A CA 1
ATOM 3324 C C . ILE A 1 415 ? 1.122 -19.219 -6.613 1 89 415 ILE A C 1
ATOM 3326 O O . ILE A 1 415 ? 1.837 -19.516 -7.574 1 89 415 ILE A O 1
ATOM 3330 N N . ARG A 1 416 ? 0.267 -18.297 -6.715 1 91.44 416 ARG A N 1
ATOM 3331 C CA . ARG A 1 416 ? -0.041 -17.516 -7.906 1 91.44 416 ARG A CA 1
ATOM 3332 C C . ARG A 1 416 ? -0.466 -16.094 -7.535 1 91.44 416 ARG A C 1
ATOM 3334 O O . ARG A 1 416 ? -0.706 -15.805 -6.359 1 91.44 416 ARG A O 1
ATOM 3341 N N . PRO A 1 417 ? -0.52 -15.227 -8.562 1 90.81 417 PRO A N 1
ATOM 3342 C CA . PRO A 1 417 ? -1.01 -13.883 -8.242 1 90.81 417 PRO A CA 1
ATOM 3343 C C . PRO A 1 417 ? -2.451 -13.883 -7.734 1 90.81 417 PRO A C 1
ATOM 3345 O O . PRO A 1 417 ? -3.213 -14.805 -8.031 1 90.81 417 PRO A O 1
ATOM 3348 N N . SER A 1 418 ? -2.791 -12.922 -6.98 1 93.75 418 SER A N 1
ATOM 3349 C CA . SER A 1 418 ? -4.176 -12.766 -6.555 1 93.75 418 SER A CA 1
ATOM 3350 C C . SER A 1 418 ? -5.105 -12.602 -7.754 1 93.75 418 SER A C 1
ATOM 3352 O O . SER A 1 418 ? -4.652 -12.312 -8.867 1 93.75 418 SER A O 1
ATOM 3354 N N . VAL A 1 419 ? -6.324 -12.734 -7.504 1 93.75 419 VAL A N 1
ATOM 3355 C CA . VAL A 1 419 ? -7.332 -12.672 -8.555 1 93.75 419 VAL A CA 1
ATOM 3356 C C . VAL A 1 419 ? -7.254 -11.32 -9.266 1 93.75 419 VAL A C 1
ATOM 3358 O O . VAL A 1 419 ? -7.156 -11.266 -10.492 1 93.75 419 VAL A O 1
ATOM 3361 N N . VAL A 1 420 ? -7.188 -10.281 -8.523 1 91.31 420 VAL A N 1
ATOM 3362 C CA . VAL A 1 420 ? -7.195 -8.945 -9.102 1 91.31 420 VAL A CA 1
ATOM 3363 C C . VAL A 1 420 ? -5.879 -8.688 -9.828 1 91.31 420 VAL A C 1
ATOM 3365 O O . VAL A 1 420 ? -5.867 -8.141 -10.93 1 91.31 420 VAL A O 1
ATOM 3368 N N . ASN A 1 421 ? -4.781 -9.094 -9.258 1 90 421 ASN A N 1
ATOM 3369 C CA . ASN A 1 421 ? -3.473 -8.875 -9.867 1 90 421 ASN A CA 1
ATOM 3370 C C . ASN A 1 421 ? -3.338 -9.625 -11.188 1 90 421 ASN A C 1
ATOM 3372 O O . ASN A 1 421 ? -2.637 -9.172 -12.094 1 90 421 ASN A O 1
ATOM 3376 N N . SER A 1 422 ? -4.02 -10.727 -11.281 1 90.06 422 SER A N 1
ATOM 3377 C CA . SER A 1 422 ? -3.922 -11.539 -12.492 1 90.06 422 SER A CA 1
ATOM 3378 C C . SER A 1 422 ? -4.598 -10.852 -13.68 1 90.06 422 SER A C 1
ATOM 3380 O O . SER A 1 422 ? -4.301 -11.164 -14.828 1 90.06 422 SER A O 1
ATOM 3382 N N . VAL A 1 423 ? -5.43 -9.922 -13.391 1 91.12 423 VAL A N 1
ATOM 3383 C CA . VAL A 1 423 ? -6.148 -9.289 -14.484 1 91.12 423 VAL A CA 1
ATOM 3384 C C . VAL A 1 423 ? -5.891 -7.781 -14.469 1 91.12 423 VAL A C 1
ATOM 3386 O O . VAL A 1 423 ? -6.738 -6.996 -14.898 1 91.12 423 VAL A O 1
ATOM 3389 N N . SER A 1 424 ? -4.867 -7.383 -13.812 1 90.88 424 SER A N 1
ATOM 3390 C CA . SER A 1 424 ? -4.551 -5.965 -13.719 1 90.88 424 SER A CA 1
ATOM 3391 C C . SER A 1 424 ? -3.15 -5.672 -14.258 1 90.88 424 SER A C 1
ATOM 3393 O O . SER A 1 424 ? -2.314 -6.57 -14.344 1 90.88 424 SER A O 1
ATOM 3395 N N . LYS A 1 425 ? -3.006 -4.426 -14.656 1 88.06 425 LYS A N 1
ATOM 3396 C CA . LYS A 1 425 ? -1.704 -3.893 -15.047 1 88.06 425 LYS A CA 1
ATOM 3397 C C . LYS A 1 425 ? -1.391 -2.604 -14.289 1 88.06 425 LYS A C 1
ATOM 3399 O O . LYS A 1 425 ? -2.291 -1.963 -13.742 1 88.06 425 LYS A O 1
ATOM 3404 N N . VAL A 1 426 ? -0.134 -2.281 -14.281 1 87.81 426 VAL A N 1
ATOM 3405 C CA . VAL A 1 426 ? 0.285 -1.046 -13.625 1 87.81 426 VAL A CA 1
ATOM 3406 C C . VAL A 1 426 ? -0.355 0.151 -14.328 1 87.81 426 VAL A C 1
ATOM 3408 O O . VAL A 1 426 ? -0.398 0.209 -15.555 1 87.81 426 VAL A O 1
ATOM 3411 N N . CYS A 1 427 ? -0.852 1.065 -13.555 1 88.56 427 CYS A N 1
ATOM 3412 C CA . CYS A 1 427 ? -1.481 2.256 -14.117 1 88.56 427 CYS A CA 1
ATOM 3413 C C . CYS A 1 427 ? -0.469 3.098 -14.883 1 88.56 427 CYS A C 1
ATOM 3415 O O . CYS A 1 427 ? 0.535 3.537 -14.32 1 88.56 427 CYS A O 1
ATOM 3417 N N . PRO A 1 428 ? -0.725 3.311 -16.125 1 82.38 428 PRO A N 1
ATOM 3418 C CA . PRO A 1 428 ? 0.247 4.059 -16.922 1 82.38 428 PRO A CA 1
ATOM 3419 C C . PRO A 1 428 ? 0.31 5.535 -16.547 1 82.38 428 PRO A C 1
ATOM 3421 O O . PRO A 1 428 ? 1.311 6.207 -16.812 1 82.38 428 PRO A O 1
ATOM 3424 N N . THR A 1 429 ? -0.739 6.012 -15.945 1 84.31 429 THR A N 1
ATOM 3425 C CA . THR A 1 429 ? -0.823 7.434 -15.625 1 84.31 429 THR A CA 1
ATOM 3426 C C . THR A 1 429 ? 0.002 7.758 -14.383 1 84.31 429 THR A C 1
ATOM 3428 O O . THR A 1 429 ? 0.711 8.766 -14.352 1 84.31 429 THR A O 1
ATOM 3431 N N . CYS A 1 430 ? -0.073 6.922 -13.406 1 87.38 430 CYS A N 1
ATOM 3432 C CA . CYS A 1 430 ? 0.626 7.242 -12.164 1 87.38 430 CYS A CA 1
ATOM 3433 C C . CYS A 1 430 ? 1.814 6.309 -11.953 1 87.38 430 CYS A C 1
ATOM 3435 O O . CYS A 1 430 ? 2.535 6.434 -10.961 1 87.38 430 CYS A O 1
ATOM 3437 N N . GLY A 1 431 ? 1.989 5.391 -12.828 1 83.56 431 GLY A N 1
ATOM 3438 C CA . GLY A 1 431 ? 3.104 4.465 -12.727 1 83.56 431 GLY A CA 1
ATOM 3439 C C . GLY A 1 431 ? 3.004 3.549 -11.516 1 83.56 431 GLY A C 1
ATOM 3440 O O . GLY A 1 431 ? 4.02 3.162 -10.938 1 83.56 431 GLY A O 1
ATOM 3441 N N . GLY A 1 432 ? 1.811 3.348 -11.039 1 87 432 GLY A N 1
ATOM 3442 C CA . GLY A 1 432 ? 1.614 2.398 -9.953 1 87 432 GLY A CA 1
ATOM 3443 C C . GLY A 1 432 ? 1.477 3.064 -8.594 1 87 432 GLY A C 1
ATOM 3444 O O . GLY A 1 432 ? 1.144 2.406 -7.605 1 87 432 GLY A O 1
ATOM 3445 N N . SER A 1 433 ? 1.632 4.312 -8.516 1 86.75 433 SER A N 1
ATOM 3446 C CA . SER A 1 433 ? 1.675 4.977 -7.215 1 86.75 433 SER A CA 1
ATOM 3447 C C . SER A 1 433 ? 0.271 5.27 -6.695 1 86.75 433 SER A C 1
ATOM 3449 O O . SER A 1 433 ? 0.072 5.445 -5.492 1 86.75 433 SER A O 1
ATOM 3451 N N . GLY A 1 434 ? -0.662 5.367 -7.582 1 87.69 434 GLY A N 1
ATOM 3452 C CA . GLY A 1 434 ? -2.02 5.723 -7.203 1 87.69 434 GLY A CA 1
ATOM 3453 C C . GLY A 1 434 ? -2.223 7.215 -7.039 1 87.69 434 GLY A C 1
ATOM 3454 O O . GLY A 1 434 ? -3.342 7.672 -6.793 1 87.69 434 GLY A O 1
ATOM 3455 N N . SER A 1 435 ? -1.127 7.98 -7.199 1 89.5 435 SER A N 1
ATOM 3456 C CA . SER A 1 435 ? -1.21 9.43 -7.062 1 89.5 435 SER A CA 1
ATOM 3457 C C . SER A 1 435 ? -0.396 10.133 -8.148 1 89.5 435 SER A C 1
ATOM 3459 O O . SER A 1 435 ? 0.54 9.555 -8.703 1 89.5 435 SER A O 1
ATOM 3461 N N . VAL A 1 436 ? -0.859 11.367 -8.461 1 89.62 436 VAL A N 1
ATOM 3462 C CA . VAL A 1 436 ? -0.16 12.195 -9.438 1 89.62 436 VAL A CA 1
ATOM 3463 C C . VAL A 1 436 ? 0.183 13.547 -8.82 1 89.62 436 VAL A C 1
ATOM 3465 O O . VAL A 1 436 ? -0.638 14.141 -8.117 1 89.62 436 VAL A O 1
ATOM 3468 N N . VAL A 1 437 ? 1.417 13.945 -9.008 1 88.38 437 VAL A N 1
ATOM 3469 C CA . VAL A 1 437 ? 1.833 15.242 -8.469 1 88.38 437 VAL A CA 1
ATOM 3470 C C . VAL A 1 437 ? 1.181 16.359 -9.273 1 88.38 437 VAL A C 1
ATOM 3472 O O . VAL A 1 437 ? 0.763 16.156 -10.414 1 88.38 437 VAL A O 1
ATOM 3475 N N . THR A 1 438 ? 1.16 17.531 -8.672 1 86.94 438 THR A N 1
ATOM 3476 C CA . THR A 1 438 ? 0.595 18.688 -9.359 1 86.94 438 THR A CA 1
ATOM 3477 C C . THR A 1 438 ? 1.474 19.109 -10.531 1 86.94 438 THR A C 1
ATOM 3479 O O . THR A 1 438 ? 2.67 18.812 -10.555 1 86.94 438 THR A O 1
ATOM 3482 N N . GLN A 1 439 ? 0.877 19.812 -11.422 1 85.81 439 GLN A N 1
ATOM 3483 C CA . GLN A 1 439 ? 1.606 20.328 -12.578 1 85.81 439 GLN A CA 1
ATOM 3484 C C . GLN A 1 439 ? 2.744 21.25 -12.133 1 85.81 439 GLN A C 1
ATOM 3486 O O . GLN A 1 439 ? 3.85 21.172 -12.672 1 85.81 439 GLN A O 1
ATOM 3491 N N . ASN A 1 440 ? 2.486 22 -11.133 1 86.75 440 ASN A N 1
ATOM 3492 C CA . ASN A 1 440 ? 3.5 22.938 -10.641 1 86.75 440 ASN A CA 1
ATOM 3493 C C . ASN A 1 440 ? 4.719 22.188 -10.094 1 86.75 440 ASN A C 1
ATOM 3495 O O . ASN A 1 440 ? 5.852 22.672 -10.234 1 86.75 440 ASN A O 1
ATOM 3499 N N . THR A 1 441 ? 4.438 21.094 -9.555 1 87.75 441 THR A N 1
ATOM 3500 C CA . THR A 1 441 ? 5.523 20.312 -8.969 1 87.75 441 THR A CA 1
ATOM 3501 C C . THR A 1 441 ? 6.418 19.734 -10.055 1 87.75 441 THR A C 1
ATOM 3503 O O . THR A 1 441 ? 7.645 19.844 -9.984 1 87.75 441 THR A O 1
ATOM 3506 N N . ILE A 1 442 ? 5.844 19.125 -11.016 1 87.75 442 ILE A N 1
ATOM 3507 C CA . ILE A 1 442 ? 6.633 18.516 -12.086 1 87.75 442 ILE A CA 1
ATOM 3508 C C . ILE A 1 442 ? 7.363 19.609 -12.867 1 87.75 442 ILE A C 1
ATOM 3510 O O . ILE A 1 442 ? 8.484 19.406 -13.328 1 87.75 442 ILE A O 1
ATOM 3514 N N . ILE A 1 443 ? 6.77 20.75 -13.023 1 88.56 443 ILE A N 1
ATOM 3515 C CA . ILE A 1 443 ? 7.387 21.891 -13.695 1 88.56 443 ILE A CA 1
ATOM 3516 C C . ILE A 1 443 ? 8.602 22.359 -12.898 1 88.56 443 ILE A C 1
ATOM 3518 O O . ILE A 1 443 ? 9.656 22.641 -13.469 1 88.56 443 ILE A O 1
ATOM 3522 N N . ALA A 1 444 ? 8.414 22.422 -11.609 1 87.12 444 ALA A N 1
ATOM 3523 C CA . ALA A 1 444 ? 9.531 22.812 -10.75 1 87.12 444 ALA A CA 1
ATOM 3524 C C . ALA A 1 444 ? 10.68 21.812 -10.875 1 87.12 444 ALA A C 1
ATOM 3526 O O . ALA A 1 444 ? 11.852 22.203 -10.875 1 87.12 444 ALA A O 1
ATOM 3527 N N . ASP A 1 445 ? 10.383 20.562 -10.93 1 88.69 445 ASP A N 1
ATOM 3528 C CA . ASP A 1 445 ? 11.398 19.531 -11.078 1 88.69 445 ASP A CA 1
ATOM 3529 C C . ASP A 1 445 ? 12.141 19.672 -12.406 1 88.69 445 ASP A C 1
ATOM 3531 O O . ASP A 1 445 ? 13.367 19.547 -12.453 1 88.69 445 ASP A O 1
ATOM 3535 N N . LEU A 1 446 ? 11.398 19.891 -13.438 1 90 446 LEU A N 1
ATOM 3536 C CA . LEU A 1 446 ? 11.977 20.062 -14.766 1 90 446 LEU A CA 1
ATOM 3537 C C . LEU A 1 446 ? 12.867 21.312 -14.812 1 90 446 LEU A C 1
ATOM 3539 O O . LEU A 1 446 ? 13.93 21.281 -15.43 1 90 446 LEU A O 1
ATOM 3543 N N . ASP A 1 447 ? 12.406 22.312 -14.18 1 88.62 447 ASP A N 1
ATOM 3544 C CA . ASP A 1 447 ? 13.195 23.531 -14.094 1 88.62 447 ASP A CA 1
ATOM 3545 C C . ASP A 1 447 ? 14.547 23.281 -13.438 1 88.62 447 ASP A C 1
ATOM 3547 O O . ASP A 1 447 ? 15.586 23.688 -13.953 1 88.62 447 ASP A O 1
ATOM 3551 N N . ALA A 1 448 ? 14.453 22.594 -12.32 1 87.38 448 ALA A N 1
ATOM 3552 C CA . ALA A 1 448 ? 15.68 22.266 -11.602 1 87.38 448 ALA A CA 1
ATOM 3553 C C . ALA A 1 448 ? 16.578 21.375 -12.461 1 87.38 448 ALA A C 1
ATOM 3555 O O . ALA A 1 448 ? 17.812 21.547 -12.461 1 87.38 448 ALA A O 1
ATOM 3556 N N . TRP A 1 449 ? 16 20.422 -13.125 1 90.44 449 TRP A N 1
ATOM 3557 C CA . TRP A 1 449 ? 16.766 19.516 -13.961 1 90.44 449 TRP A CA 1
ATOM 3558 C C . TRP A 1 449 ? 17.453 20.266 -15.102 1 90.44 449 TRP A C 1
ATOM 3560 O O . TRP A 1 449 ? 18.625 20.031 -15.383 1 90.44 449 TRP A O 1
ATOM 3570 N N . LEU A 1 450 ? 16.75 21.172 -15.789 1 91.31 450 LEU A N 1
ATOM 3571 C CA . LEU A 1 450 ? 17.297 21.953 -16.891 1 91.31 450 LEU A CA 1
ATOM 3572 C C . LEU A 1 450 ? 18.453 22.828 -16.438 1 91.31 450 LEU A C 1
ATOM 3574 O O . LEU A 1 450 ? 19.453 22.984 -17.141 1 91.31 450 LEU A O 1
ATOM 3578 N N . SER A 1 451 ? 18.234 23.391 -15.273 1 89.19 451 SER A N 1
ATOM 3579 C CA . SER A 1 451 ? 19.328 24.172 -14.695 1 89.19 451 SER A CA 1
ATOM 3580 C C . SER A 1 451 ? 20.578 23.344 -14.508 1 89.19 451 SER A C 1
ATOM 3582 O O . SER A 1 451 ? 21.672 23.766 -14.883 1 89.19 451 SER A O 1
ATOM 3584 N N . LYS A 1 452 ? 20.359 22.203 -13.953 1 89.19 452 LYS A N 1
ATOM 3585 C CA . LYS A 1 452 ? 21.5 21.328 -13.719 1 89.19 452 LYS A CA 1
ATOM 3586 C C . LYS A 1 452 ? 22.125 20.875 -15.039 1 89.19 452 LYS A C 1
ATOM 3588 O O . LYS A 1 452 ? 23.344 20.812 -15.172 1 89.19 452 LYS A O 1
ATOM 3593 N N . PHE A 1 453 ? 21.344 20.562 -16.062 1 92.06 453 PHE A N 1
ATOM 3594 C CA . PHE A 1 453 ? 21.797 20.156 -17.391 1 92.06 453 PHE A CA 1
ATOM 3595 C C . PHE A 1 453 ? 22.688 21.234 -18 1 92.06 453 PHE A C 1
ATOM 3597 O O . PHE A 1 453 ? 23.766 20.922 -18.516 1 92.06 453 PHE A O 1
ATOM 3604 N N . ARG A 1 454 ? 22.281 22.391 -17.812 1 89 454 ARG A N 1
ATOM 3605 C CA . ARG A 1 454 ? 23 23.516 -18.422 1 89 454 ARG A CA 1
ATOM 3606 C C . ARG A 1 454 ? 24.328 23.766 -17.688 1 89 454 ARG A C 1
ATOM 3608 O O . ARG A 1 454 ? 25.328 24.125 -18.328 1 89 454 ARG A O 1
ATOM 3615 N N . THR A 1 455 ? 24.312 23.594 -16.406 1 87.12 455 THR A N 1
ATOM 3616 C CA . THR A 1 455 ? 25.484 23.953 -15.617 1 87.12 455 THR A CA 1
ATOM 3617 C C . THR A 1 455 ? 26.5 22.828 -15.594 1 87.12 455 THR A C 1
ATOM 3619 O O . THR A 1 455 ? 27.703 23.062 -15.383 1 87.12 455 THR A O 1
ATOM 3622 N N . THR A 1 456 ? 26.031 21.609 -15.812 1 87.06 456 THR A N 1
ATOM 3623 C CA . THR A 1 456 ? 26.938 20.484 -15.609 1 87.06 456 THR A CA 1
ATOM 3624 C C . THR A 1 456 ? 27.359 19.875 -16.938 1 87.06 456 THR A C 1
ATOM 3626 O O . THR A 1 456 ? 28.266 19.031 -17 1 87.06 456 THR A O 1
ATOM 3629 N N . THR A 1 457 ? 26.688 20.297 -17.984 1 87.75 457 THR A N 1
ATOM 3630 C CA . THR A 1 457 ? 27.016 19.734 -19.281 1 87.75 457 THR A CA 1
ATOM 3631 C C . THR A 1 457 ? 27.266 20.828 -20.312 1 87.75 457 THR A C 1
ATOM 3633 O O . THR A 1 457 ? 26.922 21.984 -20.078 1 87.75 457 THR A O 1
ATOM 3636 N N . ASP A 1 458 ? 27.812 20.438 -21.469 1 87.75 458 ASP A N 1
ATOM 3637 C CA . ASP A 1 458 ? 28.062 21.391 -22.562 1 87.75 458 ASP A CA 1
ATOM 3638 C C . ASP A 1 458 ? 27.016 21.266 -23.656 1 87.75 458 ASP A C 1
ATOM 3640 O O . ASP A 1 458 ? 27.047 22 -24.641 1 87.75 458 ASP A O 1
ATOM 3644 N N . TYR A 1 459 ? 26.172 20.422 -23.453 1 89.69 459 TYR A N 1
ATOM 3645 C CA . TYR A 1 459 ? 25.141 20.234 -24.453 1 89.69 459 TYR A CA 1
ATOM 3646 C C . TYR A 1 459 ? 24.125 21.375 -24.406 1 89.69 459 TYR A C 1
ATOM 3648 O O . TYR A 1 459 ? 23.859 21.938 -23.344 1 89.69 459 TYR A O 1
ATOM 3656 N N . ARG A 1 460 ? 23.578 21.688 -25.609 1 92.56 460 ARG A N 1
ATOM 3657 C CA . ARG A 1 460 ? 22.688 22.844 -25.672 1 92.56 460 ARG A CA 1
ATOM 3658 C C . ARG A 1 460 ? 21.328 22.453 -26.266 1 92.56 460 ARG A C 1
ATOM 3660 O O . ARG A 1 460 ? 20.516 23.328 -26.609 1 92.56 460 ARG A O 1
ATOM 3667 N N . ALA A 1 461 ? 21.094 21.203 -26.484 1 94.31 461 ALA A N 1
ATOM 3668 C CA . ALA A 1 461 ? 19.797 20.719 -26.969 1 94.31 461 ALA A CA 1
ATOM 3669 C C . ALA A 1 461 ? 19.391 19.422 -26.266 1 94.31 461 ALA A C 1
ATOM 3671 O O . ALA A 1 461 ? 20.234 18.547 -26.047 1 94.31 461 ALA A O 1
ATOM 3672 N N . VAL A 1 462 ? 18.125 19.375 -25.828 1 95 462 VAL A N 1
ATOM 3673 C CA . VAL A 1 462 ? 17.656 18.203 -25.094 1 95 462 VAL A CA 1
ATOM 3674 C C . VAL A 1 462 ? 16.234 17.859 -25.516 1 95 462 VAL A C 1
ATOM 3676 O O . VAL A 1 462 ? 15.43 18.766 -25.812 1 95 462 VAL A O 1
ATOM 3679 N N . ASP A 1 463 ? 15.977 16.578 -25.641 1 95.44 463 ASP A N 1
ATOM 3680 C CA . ASP A 1 463 ? 14.617 16.078 -25.828 1 95.44 463 ASP A CA 1
ATOM 3681 C C . ASP A 1 463 ? 14.031 15.586 -24.5 1 95.44 463 ASP A C 1
ATOM 3683 O O . ASP A 1 463 ? 14.609 14.703 -23.859 1 95.44 463 ASP A O 1
ATOM 3687 N N . ILE A 1 464 ? 12.898 16.188 -24.141 1 95.69 464 ILE A N 1
ATOM 3688 C CA . ILE A 1 464 ? 12.25 15.789 -22.891 1 95.69 464 ILE A CA 1
ATOM 3689 C C . ILE A 1 464 ? 10.953 15.055 -23.203 1 95.69 464 ILE A C 1
ATOM 3691 O O . ILE A 1 464 ? 10.039 15.617 -23.812 1 95.69 464 ILE A O 1
ATOM 3695 N N . TYR A 1 465 ? 10.906 13.805 -22.828 1 94.38 465 TYR A N 1
ATOM 3696 C CA . TYR A 1 465 ? 9.703 12.992 -22.984 1 94.38 465 TYR A CA 1
ATOM 3697 C C . TYR A 1 465 ? 8.781 13.156 -21.781 1 94.38 465 TYR A C 1
ATOM 3699 O O . TYR A 1 465 ? 9.203 12.961 -20.641 1 94.38 465 TYR A O 1
ATOM 3707 N N . ILE A 1 466 ? 7.582 13.539 -22.062 1 92.56 466 ILE A N 1
ATOM 3708 C CA . ILE A 1 466 ? 6.629 13.789 -21 1 92.56 466 ILE A CA 1
ATOM 3709 C C . ILE A 1 466 ? 5.25 13.273 -21.391 1 92.56 466 ILE A C 1
ATOM 3711 O O . ILE A 1 466 ? 5.016 12.953 -22.562 1 92.56 466 ILE A O 1
ATOM 3715 N N . ASN A 1 467 ? 4.41 13.141 -20.391 1 87.69 467 ASN A N 1
ATOM 3716 C CA . ASN A 1 467 ? 3.021 12.797 -20.672 1 87.69 467 ASN A CA 1
ATOM 3717 C C . ASN A 1 467 ? 2.365 13.828 -21.594 1 87.69 467 ASN A C 1
ATOM 3719 O O . ASN A 1 467 ? 2.58 15.031 -21.438 1 87.69 467 ASN A O 1
ATOM 3723 N N . PRO A 1 468 ? 1.596 13.438 -22.516 1 85.12 468 PRO A N 1
ATOM 3724 C CA . PRO A 1 468 ? 0.986 14.344 -23.484 1 85.12 468 PRO A CA 1
ATOM 3725 C C . PRO A 1 468 ? 0.192 15.469 -22.828 1 85.12 468 PRO A C 1
ATOM 3727 O O . PRO A 1 468 ? 0.175 16.594 -23.328 1 85.12 468 PRO A O 1
ATOM 3730 N N . TYR A 1 469 ? -0.438 15.172 -21.781 1 81.75 469 TYR A N 1
ATOM 3731 C CA . TYR A 1 469 ? -1.206 16.188 -21.078 1 81.75 469 TYR A CA 1
ATOM 3732 C C . TYR A 1 469 ? -0.306 17.328 -20.609 1 81.75 469 TYR A C 1
ATOM 3734 O O . TYR A 1 469 ? -0.686 18.5 -20.703 1 81.75 469 TYR A O 1
ATOM 3742 N N . LEU A 1 470 ? 0.8 17.078 -20.141 1 87.88 470 LEU A N 1
ATOM 3743 C CA . LEU A 1 470 ? 1.732 18.078 -19.625 1 87.88 470 LEU A CA 1
ATOM 3744 C C . LEU A 1 470 ? 2.322 18.906 -20.766 1 87.88 470 LEU A C 1
ATOM 3746 O O . LEU A 1 470 ? 2.609 20.094 -20.609 1 87.88 470 LEU A O 1
ATOM 3750 N N . LYS A 1 471 ? 2.543 18.188 -21.891 1 91 471 LYS A N 1
ATOM 3751 C CA . LYS A 1 471 ? 3.09 18.906 -23.047 1 91 471 LYS A CA 1
ATOM 3752 C C . LYS A 1 471 ? 2.213 20.094 -23.422 1 91 471 LYS A C 1
ATOM 3754 O O . LYS A 1 471 ? 2.719 21.203 -23.656 1 91 471 LYS A O 1
ATOM 3759 N N . SER A 1 472 ? 0.962 19.828 -23.469 1 88.44 472 SER A N 1
ATOM 3760 C CA . SER A 1 472 ? 0.021 20.875 -23.844 1 88.44 472 SER A CA 1
ATOM 3761 C C . SER A 1 472 ? 0.104 22.047 -22.875 1 88.44 472 SER A C 1
ATOM 3763 O O . SER A 1 472 ? 0.016 23.203 -23.281 1 88.44 472 SER A O 1
ATOM 3765 N N . TYR A 1 473 ? 0.279 21.812 -21.688 1 87.94 473 TYR A N 1
ATOM 3766 C CA . TYR A 1 473 ? 0.369 22.828 -20.656 1 87.94 473 TYR A CA 1
ATOM 3767 C C . TYR A 1 473 ? 1.661 23.625 -20.781 1 87.94 473 TYR A C 1
ATOM 3769 O O . TYR A 1 473 ? 1.662 24.844 -20.625 1 87.94 473 TYR A O 1
ATOM 3777 N N . LEU A 1 474 ? 2.762 23 -21.109 1 92.62 474 LEU A N 1
ATOM 3778 C CA . LEU A 1 474 ? 4.09 23.609 -21.156 1 92.62 474 LEU A CA 1
ATOM 3779 C C . LEU A 1 474 ? 4.25 24.469 -22.406 1 92.62 474 LEU A C 1
ATOM 3781 O O . LEU A 1 474 ? 5.082 25.375 -22.438 1 92.62 474 LEU A O 1
ATOM 3785 N N . GLU A 1 475 ? 3.438 24.172 -23.422 1 93 475 GLU A N 1
ATOM 3786 C CA . GLU A 1 475 ? 3.57 24.875 -24.688 1 93 475 GLU A CA 1
ATOM 3787 C C . GLU A 1 475 ? 2.441 25.891 -24.891 1 93 475 GLU A C 1
ATOM 3789 O O . GLU A 1 475 ? 2.328 26.5 -25.953 1 93 475 GLU A O 1
ATOM 3794 N N . LYS A 1 476 ? 1.706 26 -23.922 1 89.44 476 LYS A N 1
ATOM 3795 C CA . LYS A 1 476 ? 0.535 26.859 -24.031 1 89.44 476 LYS A CA 1
ATOM 3796 C C . LYS A 1 476 ? 0.942 28.328 -24.109 1 89.44 476 LYS A C 1
ATOM 3798 O O . LYS A 1 476 ? 1.716 28.812 -23.266 1 89.44 476 LYS A O 1
ATOM 3803 N N . GLY A 1 477 ? 0.472 29.031 -25.125 1 86.12 477 GLY A N 1
ATOM 3804 C CA . GLY A 1 477 ? 0.647 30.469 -25.234 1 86.12 477 GLY A CA 1
ATOM 3805 C C . GLY A 1 477 ? 1.942 30.859 -25.922 1 86.12 477 GLY A C 1
ATOM 3806 O O . GLY A 1 477 ? 2.793 30.016 -26.188 1 86.12 477 GLY A O 1
ATOM 3807 N N . PHE A 1 478 ? 2.1 32.156 -26.281 1 85.19 478 PHE A N 1
ATOM 3808 C CA . PHE A 1 478 ? 3.268 32.688 -26.953 1 85.19 478 PHE A CA 1
ATOM 3809 C C . PHE A 1 478 ? 4.484 32.688 -26.047 1 85.19 478 PHE A C 1
ATOM 3811 O O . PHE A 1 478 ? 5.574 32.281 -26.453 1 85.19 478 PHE A O 1
ATOM 3818 N N . MET A 1 479 ? 4.336 33.125 -24.766 1 89.81 479 MET A N 1
ATOM 3819 C CA . MET A 1 479 ? 5.402 33.062 -23.766 1 89.81 479 MET A CA 1
ATOM 3820 C C . MET A 1 479 ? 5.195 31.859 -22.844 1 89.81 479 MET A C 1
ATOM 3822 O O . MET A 1 479 ? 5.09 32.031 -21.625 1 89.81 479 MET A O 1
ATOM 3826 N N . SER A 1 480 ? 5.246 30.719 -23.516 1 92.62 480 SER A N 1
ATOM 3827 C CA . SER A 1 480 ? 4.988 29.469 -22.797 1 92.62 480 SER A CA 1
ATOM 3828 C C . SER A 1 480 ? 6.098 29.172 -21.797 1 92.62 480 SER A C 1
ATOM 3830 O O . SER A 1 480 ? 7.156 29.812 -21.812 1 92.62 480 SER A O 1
ATOM 3832 N N . ILE A 1 481 ? 5.844 28.312 -20.828 1 91.56 481 ILE A N 1
ATOM 3833 C CA . ILE A 1 481 ? 6.836 27.891 -19.844 1 91.56 481 ILE A CA 1
ATOM 3834 C C . ILE A 1 481 ? 8.07 27.344 -20.562 1 91.56 481 ILE A C 1
ATOM 3836 O O . ILE A 1 481 ? 9.203 27.641 -20.188 1 91.56 481 ILE A O 1
ATOM 3840 N N . LYS A 1 482 ? 7.828 26.547 -21.641 1 94 482 LYS A N 1
ATOM 3841 C CA . LYS A 1 482 ? 8.922 26.016 -22.453 1 94 482 LYS A CA 1
ATOM 3842 C C . LYS A 1 482 ? 9.797 27.141 -23 1 94 482 LYS A C 1
ATOM 3844 O O . LYS A 1 482 ? 11.023 27.078 -22.906 1 94 482 LYS A O 1
ATOM 3849 N N . TRP A 1 483 ? 9.188 28.078 -23.531 1 93.44 483 TRP A N 1
ATOM 3850 C CA . TRP A 1 483 ? 9.914 29.203 -24.125 1 93.44 483 TRP A CA 1
ATOM 3851 C C . TRP A 1 483 ? 10.727 29.938 -23.062 1 93.44 483 TRP A C 1
ATOM 3853 O O . TRP A 1 483 ? 11.883 30.312 -23.312 1 93.44 483 TRP A O 1
ATOM 3863 N N . LYS A 1 484 ? 10.141 30.172 -21.953 1 90.5 484 LYS A N 1
ATOM 3864 C CA . LYS A 1 484 ? 10.852 30.844 -20.859 1 90.5 484 LYS A CA 1
ATOM 3865 C C . LYS A 1 484 ? 12.094 30.047 -20.453 1 90.5 484 LYS A C 1
ATOM 3867 O O . LYS A 1 484 ? 13.141 30.641 -20.172 1 90.5 484 LYS A O 1
ATOM 3872 N N . TRP A 1 485 ? 11.883 28.75 -20.375 1 91.88 485 TRP A N 1
ATOM 3873 C CA . TRP A 1 485 ? 13.016 27.891 -20.047 1 91.88 485 TRP A CA 1
ATOM 3874 C C . TRP A 1 485 ? 14.125 28.016 -21.078 1 91.88 485 TRP A C 1
ATOM 3876 O O . TRP A 1 485 ? 15.305 28.109 -20.734 1 91.88 485 TRP A O 1
ATOM 3886 N N . MET A 1 486 ? 13.789 28.031 -22.344 1 93.81 486 MET A N 1
ATOM 3887 C CA . MET A 1 486 ? 14.766 28.109 -23.422 1 93.81 486 MET A CA 1
ATOM 3888 C C . MET A 1 486 ? 15.547 29.422 -23.359 1 93.81 486 MET A C 1
ATOM 3890 O O . MET A 1 486 ? 16.766 29.438 -23.578 1 93.81 486 MET A O 1
ATOM 3894 N N . LEU A 1 487 ? 14.891 30.406 -23.016 1 91.25 487 LEU A N 1
ATOM 3895 C CA . LEU A 1 487 ? 15.539 31.703 -22.906 1 91.25 487 LEU A CA 1
ATOM 3896 C C . LEU A 1 487 ? 16.422 31.781 -21.672 1 91.25 487 LEU A C 1
ATOM 3898 O O . LEU A 1 487 ? 17.531 32.281 -21.719 1 91.25 487 LEU A O 1
ATOM 3902 N N . ARG A 1 488 ? 15.891 31.312 -20.609 1 87.75 488 ARG A N 1
ATOM 3903 C CA . ARG A 1 488 ? 16.578 31.406 -19.328 1 87.75 488 ARG A CA 1
ATOM 3904 C C . ARG A 1 488 ? 17.859 30.594 -19.344 1 87.75 488 ARG A C 1
ATOM 3906 O O . ARG A 1 488 ? 18.891 31.031 -18.828 1 87.75 488 ARG A O 1
ATOM 3913 N N . TYR A 1 489 ? 17.766 29.406 -19.875 1 90.69 489 TYR A N 1
ATOM 3914 C CA . TYR A 1 489 ? 18.891 28.484 -19.781 1 90.69 489 TYR A CA 1
ATOM 3915 C C . TYR A 1 489 ? 19.656 28.406 -21.094 1 90.69 489 TYR A C 1
ATOM 3917 O O . TYR A 1 489 ? 20.719 27.781 -21.172 1 90.69 489 TYR A O 1
ATOM 3925 N N . TRP A 1 490 ? 19.156 29.031 -22.141 1 91.88 490 TRP A N 1
ATOM 3926 C CA . TRP A 1 490 ? 19.797 29.047 -23.453 1 91.88 490 TRP A CA 1
ATOM 3927 C C . TRP A 1 490 ? 20.016 27.625 -23.953 1 91.88 490 TRP A C 1
ATOM 3929 O O . TRP A 1 490 ? 21.141 27.266 -24.328 1 91.88 490 TRP A O 1
ATOM 3939 N N . VAL A 1 491 ? 19.047 26.844 -23.844 1 93.94 491 VAL A N 1
ATOM 3940 C CA . VAL A 1 491 ? 19.031 25.453 -24.297 1 93.94 491 VAL A CA 1
ATOM 3941 C C . VAL A 1 491 ? 17.828 25.219 -25.188 1 93.94 491 VAL A C 1
ATOM 3943 O O . VAL A 1 491 ? 16.734 25.719 -24.922 1 93.94 491 VAL A O 1
ATOM 3946 N N . LYS A 1 492 ? 18.016 24.578 -26.328 1 95 492 LYS A N 1
ATOM 3947 C CA . LYS A 1 492 ? 16.906 24.156 -27.172 1 95 492 LYS A CA 1
ATOM 3948 C C . LYS A 1 492 ? 16.188 22.953 -26.562 1 95 492 LYS A C 1
ATOM 3950 O O . LYS A 1 492 ? 16.797 21.922 -26.297 1 95 492 LYS A O 1
ATOM 3955 N N . ILE A 1 493 ? 14.906 23.125 -26.312 1 95.88 493 ILE A N 1
ATOM 3956 C CA . ILE A 1 493 ? 14.125 22.078 -25.641 1 95.88 493 ILE A CA 1
ATOM 3957 C C . ILE A 1 493 ? 13.062 21.547 -26.594 1 95.88 493 ILE A C 1
ATOM 3959 O O . ILE A 1 493 ? 12.273 22.328 -27.156 1 95.88 493 ILE A O 1
ATOM 3963 N N . SER A 1 494 ? 13.047 20.281 -26.859 1 95.06 494 SER A N 1
ATOM 3964 C CA . SER A 1 494 ? 11.969 19.594 -27.562 1 95.06 494 SER A CA 1
ATOM 3965 C C . SER A 1 494 ? 11.141 18.75 -26.609 1 95.06 494 SER A C 1
ATOM 3967 O O . SER A 1 494 ? 11.68 17.922 -25.875 1 95.06 494 SER A O 1
ATOM 3969 N N . LEU A 1 495 ? 9.875 19.031 -26.578 1 95.06 495 LEU A N 1
ATOM 3970 C CA . LEU A 1 495 ? 8.969 18.219 -25.766 1 95.06 495 LEU A CA 1
ATOM 3971 C C . LEU A 1 495 ? 8.328 17.125 -26.609 1 95.06 495 LEU A C 1
ATOM 3973 O O . LEU A 1 495 ? 7.629 17.406 -27.578 1 95.06 495 LEU A O 1
ATOM 3977 N N . VAL A 1 496 ? 8.547 15.859 -26.266 1 94.06 496 VAL A N 1
ATOM 3978 C CA . VAL A 1 496 ? 8.031 14.711 -27 1 94.06 496 VAL A CA 1
ATOM 3979 C C . VAL A 1 496 ? 6.949 14.016 -26.172 1 94.06 496 VAL A C 1
ATOM 3981 O O . VAL A 1 496 ? 7.219 13.5 -25.094 1 94.06 496 VAL A O 1
ATOM 3984 N N . PRO A 1 497 ? 5.719 14.023 -26.734 1 91.81 497 PRO A N 1
ATOM 3985 C CA . PRO A 1 497 ? 4.664 13.32 -25.984 1 91.81 497 PRO A CA 1
ATOM 3986 C C . PRO A 1 497 ? 4.852 11.812 -25.984 1 91.81 497 PRO A C 1
ATOM 3988 O O . PRO A 1 497 ? 5.141 11.211 -27.031 1 91.81 497 PRO A O 1
ATOM 3991 N N . ASP A 1 498 ? 4.879 11.195 -24.797 1 88.69 498 ASP A N 1
ATOM 3992 C CA . ASP A 1 498 ? 5.02 9.758 -24.594 1 88.69 498 ASP A CA 1
ATOM 3993 C C . ASP A 1 498 ? 3.998 9.234 -23.594 1 88.69 498 ASP A C 1
ATOM 3995 O O . ASP A 1 498 ? 4.066 9.562 -22.406 1 88.69 498 ASP A O 1
ATOM 3999 N N . GLU A 1 499 ? 3.115 8.359 -24.016 1 79.5 499 GLU A N 1
ATOM 4000 C CA . GLU A 1 499 ? 2.02 7.859 -23.188 1 79.5 499 GLU A CA 1
ATOM 4001 C C . GLU A 1 499 ? 2.523 6.887 -22.125 1 79.5 499 GLU A C 1
ATOM 4003 O O . GLU A 1 499 ? 1.822 6.602 -21.156 1 79.5 499 GLU A O 1
ATOM 4008 N N . THR A 1 500 ? 3.746 6.426 -22.344 1 81.06 500 THR A N 1
ATOM 4009 C CA . THR A 1 500 ? 4.293 5.457 -21.406 1 81.06 500 THR A CA 1
ATOM 4010 C C . THR A 1 500 ? 4.91 6.16 -20.203 1 81.06 500 THR A C 1
ATOM 4012 O O . THR A 1 500 ? 5.215 5.523 -19.188 1 81.06 500 THR A O 1
ATOM 4015 N N . ILE A 1 501 ? 5.031 7.434 -20.344 1 86.56 501 ILE A N 1
ATOM 4016 C CA . ILE A 1 501 ? 5.594 8.203 -19.234 1 86.56 501 ILE A CA 1
ATOM 4017 C C . ILE A 1 501 ? 4.465 8.734 -18.344 1 86.56 501 ILE A C 1
ATOM 4019 O O . ILE A 1 501 ? 3.518 9.352 -18.844 1 86.56 501 ILE A O 1
ATOM 4023 N N . SER A 1 502 ? 4.57 8.414 -17.094 1 85.06 502 SER A N 1
ATOM 4024 C CA . SER A 1 502 ? 3.537 8.836 -16.156 1 85.06 502 SER A CA 1
ATOM 4025 C C . SER A 1 502 ? 3.559 10.352 -15.945 1 85.06 502 SER A C 1
ATOM 4027 O O . SER A 1 502 ? 4.516 11.023 -16.344 1 85.06 502 SER A O 1
ATOM 4029 N N . LEU A 1 503 ? 2.551 10.844 -15.344 1 85.69 503 LEU A N 1
ATOM 4030 C CA . LEU A 1 503 ? 2.432 12.266 -15.07 1 85.69 503 LEU A CA 1
ATOM 4031 C C . LEU A 1 503 ? 3.426 12.703 -13.992 1 85.69 503 LEU A C 1
ATOM 4033 O O . LEU A 1 503 ? 3.672 13.891 -13.812 1 85.69 503 LEU A O 1
ATOM 4037 N N . ASN A 1 504 ? 3.996 11.695 -13.328 1 85.62 504 ASN A N 1
ATOM 4038 C CA . ASN A 1 504 ? 4.91 11.977 -12.227 1 85.62 504 ASN A CA 1
ATOM 4039 C C . ASN A 1 504 ? 6.363 11.992 -12.695 1 85.62 504 ASN A C 1
ATOM 4041 O O . ASN A 1 504 ? 7.27 12.258 -11.906 1 85.62 504 ASN A O 1
ATOM 4045 N N . GLU A 1 505 ? 6.555 11.664 -13.914 1 87.25 505 GLU A N 1
ATOM 4046 C CA . GLU A 1 505 ? 7.918 11.43 -14.383 1 87.25 505 GLU A CA 1
ATOM 4047 C C . GLU A 1 505 ? 8.18 12.156 -15.703 1 87.25 505 GLU A C 1
ATOM 4049 O O . GLU A 1 505 ? 7.25 12.68 -16.328 1 87.25 505 GLU A O 1
ATOM 4054 N N . TYR A 1 506 ? 9.414 12.344 -16.031 1 90.81 506 TYR A N 1
ATOM 4055 C CA . TYR A 1 506 ? 9.898 12.773 -17.344 1 90.81 506 TYR A CA 1
ATOM 4056 C C . TYR A 1 506 ? 11.195 12.055 -17.703 1 90.81 506 TYR A C 1
ATOM 4058 O O . TYR A 1 506 ? 11.859 11.5 -16.828 1 90.81 506 TYR A O 1
ATOM 4066 N N . LYS A 1 507 ? 11.375 11.93 -18.922 1 93 507 LYS A N 1
ATOM 4067 C CA . LYS A 1 507 ? 12.617 11.352 -19.438 1 93 507 LYS A CA 1
ATOM 4068 C C . LYS A 1 507 ? 13.312 12.32 -20.391 1 93 507 LYS A C 1
ATOM 4070 O O . LYS A 1 507 ? 12.672 12.914 -21.25 1 93 507 LYS A O 1
ATOM 4075 N N . ALA A 1 508 ? 14.609 12.5 -20.156 1 94.56 508 ALA A N 1
ATOM 4076 C CA . ALA A 1 508 ? 15.375 13.414 -21 1 94.56 508 ALA A CA 1
ATOM 4077 C C . ALA A 1 508 ? 16.469 12.68 -21.766 1 94.56 508 ALA A C 1
ATOM 4079 O O . ALA A 1 508 ? 17.141 11.797 -21.203 1 94.56 508 ALA A O 1
ATOM 4080 N N . THR A 1 509 ? 16.594 12.984 -22.984 1 92.94 509 THR A N 1
ATOM 4081 C CA . THR A 1 509 ? 17.672 12.469 -23.812 1 92.94 509 THR A CA 1
ATOM 4082 C C . THR A 1 509 ? 18.391 13.602 -24.547 1 92.94 509 THR A C 1
ATOM 4084 O O . THR A 1 509 ? 17.828 14.68 -24.719 1 92.94 509 THR A O 1
ATOM 4087 N N . ILE A 1 510 ? 19.656 13.328 -24.891 1 89.12 510 ILE A N 1
ATOM 4088 C CA . ILE A 1 510 ? 20.344 14.289 -25.75 1 89.12 510 ILE A CA 1
ATOM 4089 C C . ILE A 1 510 ? 19.672 14.32 -27.125 1 89.12 510 ILE A C 1
ATOM 4091 O O . ILE A 1 510 ? 19.281 13.281 -27.656 1 89.12 510 ILE A O 1
ATOM 4095 N N . ALA A 1 511 ? 19.594 15.523 -27.641 1 86 511 ALA A N 1
ATOM 4096 C CA . ALA A 1 511 ? 18.953 15.656 -28.953 1 86 511 ALA A CA 1
ATOM 4097 C C . ALA A 1 511 ? 19.609 14.742 -29.984 1 86 511 ALA A C 1
ATOM 4099 O O . ALA A 1 511 ? 20.828 14.773 -30.156 1 86 511 ALA A O 1
ATOM 4100 N N . GLY A 1 512 ? 18.797 13.93 -30.609 1 78.19 512 GLY A N 1
ATOM 4101 C CA . GLY A 1 512 ? 19.297 13.039 -31.641 1 78.19 512 GLY A CA 1
ATOM 4102 C C . GLY A 1 512 ? 19.766 11.695 -31.109 1 78.19 512 GLY A C 1
ATOM 4103 O O . GLY A 1 512 ? 20.188 10.828 -31.875 1 78.19 512 GLY A O 1
ATOM 4104 N N . SER A 1 513 ? 19.75 11.539 -29.688 1 80.88 513 SER A N 1
ATOM 4105 C CA . SER A 1 513 ? 20.172 10.289 -29.062 1 80.88 513 SER A CA 1
ATOM 4106 C C . SER A 1 513 ? 19.031 9.68 -28.25 1 80.88 513 SER A C 1
ATOM 4108 O O . SER A 1 513 ? 18.109 10.383 -27.828 1 80.88 513 SER A O 1
ATOM 4110 N N . ASP A 1 514 ? 19.031 8.398 -28.125 1 82.56 514 ASP A N 1
ATOM 4111 C CA . ASP A 1 514 ? 17.984 7.719 -27.359 1 82.56 514 ASP A CA 1
ATOM 4112 C C . ASP A 1 514 ? 18.484 7.367 -25.953 1 82.56 514 ASP A C 1
ATOM 4114 O O . ASP A 1 514 ? 17.828 6.613 -25.234 1 82.56 514 ASP A O 1
ATOM 4118 N N . ILE A 1 515 ? 19.562 7.988 -25.641 1 84.12 515 ILE A N 1
ATOM 4119 C CA . ILE A 1 515 ? 20.141 7.656 -24.344 1 84.12 515 ILE A CA 1
ATOM 4120 C C . ILE A 1 515 ? 19.453 8.484 -23.25 1 84.12 515 ILE A C 1
ATOM 4122 O O . ILE A 1 515 ? 19.422 9.719 -23.344 1 84.12 515 ILE A O 1
ATOM 4126 N N . ASP A 1 516 ? 18.938 7.816 -22.25 1 89.06 516 ASP A N 1
ATOM 4127 C CA . ASP A 1 516 ? 18.281 8.469 -21.125 1 89.06 516 ASP A CA 1
ATOM 4128 C C . ASP A 1 516 ? 19.297 9.109 -20.188 1 89.06 516 ASP A C 1
ATOM 4130 O O . ASP A 1 516 ? 20.094 8.406 -19.547 1 89.06 516 ASP A O 1
ATOM 4134 N N . ILE A 1 517 ? 19.297 10.406 -20.047 1 89.81 517 ILE A N 1
ATOM 4135 C CA . ILE A 1 517 ? 20.281 11.102 -19.234 1 89.81 517 ILE A CA 1
ATOM 4136 C C . ILE A 1 517 ? 19.609 11.734 -18.016 1 89.81 517 ILE A C 1
ATOM 4138 O O . ILE A 1 517 ? 20.203 12.586 -17.344 1 89.81 517 ILE A O 1
ATOM 4142 N N . THR A 1 518 ? 18.375 11.43 -17.719 1 90 518 THR A N 1
ATOM 4143 C CA . THR A 1 518 ? 17.609 12.047 -16.656 1 90 518 THR A CA 1
ATOM 4144 C C . THR A 1 518 ? 18.344 11.953 -15.32 1 90 518 THR A C 1
ATOM 4146 O O . THR A 1 518 ? 18.641 12.977 -14.695 1 90 518 THR A O 1
ATOM 4149 N N . ASP A 1 519 ? 18.734 10.734 -14.984 1 84.25 519 ASP A N 1
ATOM 4150 C CA . ASP A 1 519 ? 19.406 10.508 -13.711 1 84.25 519 ASP A CA 1
ATOM 4151 C C . ASP A 1 519 ? 20.891 10.875 -13.789 1 84.25 519 ASP A C 1
ATOM 4153 O O . ASP A 1 519 ? 21.5 11.25 -12.789 1 84.25 519 ASP A O 1
ATOM 4157 N N . VAL A 1 520 ? 21.406 10.781 -14.977 1 84.19 520 VAL A N 1
ATOM 4158 C CA . VAL A 1 520 ? 22.812 11.055 -15.195 1 84.19 520 VAL A CA 1
ATOM 4159 C C . VAL A 1 520 ? 23.125 12.508 -14.852 1 84.19 520 VAL A C 1
ATOM 4161 O O . VAL A 1 520 ? 24.109 12.797 -14.172 1 84.19 520 VAL A O 1
ATOM 4164 N N . VAL A 1 521 ? 22.312 13.336 -15.281 1 87.12 521 VAL A N 1
ATOM 4165 C CA . VAL A 1 521 ? 22.484 14.766 -15.039 1 87.12 521 VAL A CA 1
ATOM 4166 C C . VAL A 1 521 ? 22.328 15.07 -13.555 1 87.12 521 VAL A C 1
ATOM 4168 O O . VAL A 1 521 ? 23.156 15.781 -12.969 1 87.12 521 VAL A O 1
ATOM 4171 N N . MET A 1 522 ? 21.344 14.43 -12.945 1 82.31 522 MET A N 1
ATOM 4172 C CA . MET A 1 522 ? 21.062 14.703 -11.539 1 82.31 522 MET A CA 1
ATOM 4173 C C . MET A 1 522 ? 22.172 14.156 -10.648 1 82.31 522 MET A C 1
ATOM 4175 O O . MET A 1 522 ? 22.469 14.734 -9.602 1 82.31 522 MET A O 1
ATOM 4179 N N . GLN A 1 523 ? 22.781 13.094 -11.141 1 79.44 523 GLN A N 1
ATOM 4180 C CA . GLN A 1 523 ? 23.844 12.469 -10.352 1 79.44 523 GLN A CA 1
ATOM 4181 C C . GLN A 1 523 ? 25.203 13.031 -10.727 1 79.44 523 GLN A C 1
ATOM 4183 O O . GLN A 1 523 ? 26.219 12.617 -10.18 1 79.44 523 GLN A O 1
ATOM 4188 N N . GLU A 1 524 ? 25.266 13.969 -11.625 1 78.44 524 GLU A N 1
ATOM 4189 C CA . GLU A 1 524 ? 26.484 14.625 -12.102 1 78.44 524 GLU A CA 1
ATOM 4190 C C . GLU A 1 524 ? 27.5 13.609 -12.609 1 78.44 524 GLU A C 1
ATOM 4192 O O . GLU A 1 524 ? 28.688 13.695 -12.281 1 78.44 524 GLU A O 1
ATOM 4197 N N . LYS A 1 525 ? 26.938 12.664 -13.203 1 77.94 525 LYS A N 1
ATOM 4198 C CA . LYS A 1 525 ? 27.812 11.68 -13.859 1 77.94 525 LYS A CA 1
ATOM 4199 C C . LYS A 1 525 ? 28.234 12.164 -15.242 1 77.94 525 LYS A C 1
ATOM 4201 O O . LYS A 1 525 ? 27.625 13.078 -15.805 1 77.94 525 LYS A O 1
ATOM 4206 N N . ASP A 1 526 ? 29.297 11.664 -15.656 1 80.38 526 ASP A N 1
ATOM 4207 C CA . ASP A 1 526 ? 29.812 12.062 -16.969 1 80.38 526 ASP A CA 1
ATOM 4208 C C . ASP A 1 526 ? 28.938 11.531 -18.094 1 80.38 526 ASP A C 1
ATOM 4210 O O . ASP A 1 526 ? 28.922 10.328 -18.359 1 80.38 526 ASP A O 1
ATOM 4214 N N . ILE A 1 527 ? 28.328 12.43 -18.719 1 81.06 527 ILE A N 1
ATOM 4215 C CA . ILE A 1 527 ? 27.375 12.078 -19.766 1 81.06 527 ILE A CA 1
ATOM 4216 C C . ILE A 1 527 ? 28.109 11.43 -20.938 1 81.06 527 ILE A C 1
ATOM 4218 O O . ILE A 1 527 ? 27.625 10.469 -21.531 1 81.06 527 ILE A O 1
ATOM 4222 N N . ASP A 1 528 ? 29.281 11.953 -21.203 1 80.62 528 ASP A N 1
ATOM 4223 C CA . ASP A 1 528 ? 30.047 11.453 -22.344 1 80.62 528 ASP A CA 1
ATOM 4224 C C . ASP A 1 528 ? 30.469 10.008 -22.125 1 80.62 528 ASP A C 1
ATOM 4226 O O . ASP A 1 528 ? 30.453 9.195 -23.047 1 80.62 528 ASP A O 1
ATOM 4230 N N . GLU A 1 529 ? 30.781 9.719 -20.938 1 81 529 GLU A N 1
ATOM 4231 C CA . GLU A 1 529 ? 31.156 8.352 -20.609 1 81 529 GLU A CA 1
ATOM 4232 C C . GLU A 1 529 ? 29.984 7.398 -20.766 1 81 529 GLU A C 1
ATOM 4234 O O . GLU A 1 529 ? 30.141 6.281 -21.266 1 81 529 GLU A O 1
ATOM 4239 N N . ILE A 1 530 ? 28.922 7.922 -20.391 1 79.69 530 ILE A N 1
ATOM 4240 C CA . ILE A 1 530 ? 27.734 7.078 -20.438 1 79.69 530 ILE A CA 1
ATOM 4241 C C . ILE A 1 530 ? 27.297 6.879 -21.891 1 79.69 530 ILE A C 1
ATOM 4243 O O . ILE A 1 530 ? 26.906 5.773 -22.266 1 79.69 530 ILE A O 1
ATOM 4247 N N . ILE A 1 531 ? 27.422 7.875 -22.672 1 76.38 531 ILE A N 1
ATOM 4248 C CA . ILE A 1 531 ? 27.062 7.793 -24.078 1 76.38 531 ILE A CA 1
ATOM 4249 C C . ILE A 1 531 ? 28.031 6.852 -24.797 1 76.38 531 ILE A C 1
ATOM 4251 O O . ILE A 1 531 ? 27.609 6.027 -25.625 1 76.38 531 ILE A O 1
ATOM 4255 N N . ALA A 1 532 ? 29.25 6.984 -24.391 1 77.06 532 ALA A N 1
ATOM 4256 C CA . ALA A 1 532 ? 30.266 6.121 -24.984 1 77.06 532 ALA A CA 1
ATOM 4257 C C . ALA A 1 532 ? 30.016 4.66 -24.625 1 77.06 532 ALA A C 1
ATOM 4259 O O . ALA A 1 532 ? 30.109 3.777 -25.484 1 77.06 532 ALA A O 1
ATOM 4260 N N . LYS A 1 533 ? 29.688 4.445 -23.422 1 77.12 533 LYS A N 1
ATOM 4261 C CA . LYS A 1 533 ? 29.438 3.082 -22.969 1 77.12 533 LYS A CA 1
ATOM 4262 C C . LYS A 1 533 ? 28.172 2.504 -23.609 1 77.12 533 LYS A C 1
ATOM 4264 O O . LYS A 1 533 ? 28.156 1.332 -24 1 77.12 533 LYS A O 1
ATOM 4269 N N . ALA A 1 534 ? 27.172 3.336 -23.656 1 73.5 534 ALA A N 1
ATOM 4270 C CA . ALA A 1 534 ? 25.938 2.885 -24.281 1 73.5 534 ALA A CA 1
ATOM 4271 C C . ALA A 1 534 ? 26.141 2.561 -25.75 1 73.5 534 ALA A C 1
ATOM 4273 O O . ALA A 1 534 ? 25.594 1.586 -26.266 1 73.5 534 ALA A O 1
ATOM 4274 N N . ARG A 1 535 ? 26.922 3.359 -26.438 1 67.12 535 ARG A N 1
ATOM 4275 C CA . ARG A 1 535 ? 27.25 3.123 -27.844 1 67.12 535 ARG A CA 1
ATOM 4276 C C . ARG A 1 535 ? 28.047 1.843 -28.016 1 67.12 535 ARG A C 1
ATOM 4278 O O . ARG A 1 535 ? 27.828 1.08 -28.953 1 67.12 535 ARG A O 1
ATOM 4285 N N . GLU A 1 536 ? 28.859 1.653 -27.016 1 69.94 536 GLU A N 1
ATOM 4286 C CA . GLU A 1 536 ? 29.641 0.418 -27.031 1 69.94 536 GLU A CA 1
ATOM 4287 C C . GLU A 1 536 ? 28.734 -0.801 -26.828 1 69.94 536 GLU A C 1
ATOM 4289 O O . GLU A 1 536 ? 28.906 -1.816 -27.5 1 69.94 536 GLU A O 1
ATOM 4294 N N . ASP A 1 537 ? 27.859 -0.66 -25.922 1 69.38 537 ASP A N 1
ATOM 4295 C CA . ASP A 1 537 ? 26.938 -1.762 -25.641 1 69.38 537 ASP A CA 1
ATOM 4296 C C . ASP A 1 537 ? 26.047 -2.045 -26.844 1 69.38 537 ASP A C 1
ATOM 4298 O O . ASP A 1 537 ? 25.75 -3.205 -27.141 1 69.38 537 ASP A O 1
ATOM 4302 N N . GLU A 1 538 ? 25.594 -1.011 -27.438 1 64.62 538 GLU A N 1
ATOM 4303 C CA . GLU A 1 538 ? 24.797 -1.163 -28.641 1 64.62 538 GLU A CA 1
ATOM 4304 C C . GLU A 1 538 ? 25.594 -1.821 -29.766 1 64.62 538 GLU A C 1
ATOM 4306 O O . GLU A 1 538 ? 25.062 -2.664 -30.5 1 64.62 538 GLU A O 1
ATOM 4311 N N . GLU A 1 539 ? 26.766 -1.387 -29.891 1 63.41 539 GLU A N 1
ATOM 4312 C CA . GLU A 1 539 ? 27.656 -1.98 -30.891 1 63.41 539 GLU A CA 1
ATOM 4313 C C . GLU A 1 539 ? 27.922 -3.453 -30.594 1 63.41 539 GLU A C 1
ATOM 4315 O O . GLU A 1 539 ? 27.938 -4.285 -31.5 1 63.41 539 GLU A O 1
ATOM 4320 N N . LEU A 1 540 ? 28.016 -3.67 -29.359 1 65.06 540 LEU A N 1
ATOM 4321 C CA . LEU A 1 540 ? 28.234 -5.051 -28.938 1 65.06 540 LEU A CA 1
ATOM 4322 C C . LEU A 1 540 ? 26.969 -5.883 -29.172 1 65.06 540 LEU A C 1
ATOM 4324 O O . LEU A 1 540 ? 27.047 -7.031 -29.609 1 65.06 540 LEU A O 1
ATOM 4328 N N . ALA A 1 541 ? 25.906 -5.328 -28.844 1 65.56 541 ALA A N 1
ATOM 4329 C CA . ALA A 1 541 ? 24.641 -6.012 -29.078 1 65.56 541 ALA A CA 1
ATOM 4330 C C . ALA A 1 541 ? 24.391 -6.223 -30.562 1 65.56 541 ALA A C 1
ATOM 4332 O O . ALA A 1 541 ? 23.938 -7.289 -30.984 1 65.56 541 ALA A O 1
ATOM 4333 N N . ALA A 1 542 ? 24.641 -5.195 -31.344 1 62.59 542 ALA A N 1
ATOM 4334 C CA . ALA A 1 542 ? 24.531 -5.297 -32.781 1 62.59 542 ALA A CA 1
ATOM 4335 C C . ALA A 1 542 ? 25.5 -6.324 -33.344 1 62.59 542 ALA A C 1
ATOM 4337 O O . ALA A 1 542 ? 25.172 -7.086 -34.25 1 62.59 542 ALA A O 1
ATOM 4338 N N . ALA A 1 543 ? 26.578 -6.316 -32.781 1 60.97 543 ALA A N 1
ATOM 4339 C CA . ALA A 1 543 ? 27.578 -7.301 -33.188 1 60.97 543 ALA A CA 1
ATOM 4340 C C . ALA A 1 543 ? 27.141 -8.719 -32.844 1 60.97 543 ALA A C 1
ATOM 4342 O O . ALA A 1 543 ? 27.312 -9.641 -33.625 1 60.97 543 ALA A O 1
ATOM 4343 N N . LYS A 1 544 ? 26.547 -8.812 -31.734 1 61.81 544 LYS A N 1
ATOM 4344 C CA . LYS A 1 544 ? 26.016 -10.109 -31.328 1 61.81 544 LYS A CA 1
ATOM 4345 C C . LYS A 1 544 ? 24.859 -10.539 -32.219 1 61.81 544 LYS A C 1
ATOM 4347 O O . LYS A 1 544 ? 24.75 -11.711 -32.594 1 61.81 544 LYS A O 1
ATOM 4352 N N . GLU A 1 545 ? 24.094 -9.586 -32.5 1 60.16 545 GLU A N 1
ATOM 4353 C CA . GLU A 1 545 ? 23 -9.883 -33.438 1 60.16 545 GLU A CA 1
ATOM 4354 C C . GLU A 1 545 ? 23.516 -10.227 -34.812 1 60.16 545 GLU A C 1
ATOM 4356 O O . GLU A 1 545 ? 23 -11.141 -35.469 1 60.16 545 GLU A O 1
ATOM 4361 N N . ARG A 1 546 ? 24.484 -9.539 -35.438 1 59.34 546 ARG A N 1
ATOM 4362 C CA . ARG A 1 546 ? 25.109 -9.844 -36.688 1 59.34 546 ARG A CA 1
ATOM 4363 C C . ARG A 1 546 ? 25.781 -11.219 -36.656 1 59.34 546 ARG A C 1
ATOM 4365 O O . ARG A 1 546 ? 25.703 -11.969 -37.656 1 59.34 546 ARG A O 1
ATOM 4372 N N . ARG A 1 547 ? 26.328 -11.484 -35.594 1 57.12 547 ARG A N 1
ATOM 4373 C CA . ARG A 1 547 ? 26.922 -12.812 -35.438 1 57.12 547 ARG A CA 1
ATOM 4374 C C . ARG A 1 547 ? 25.844 -13.898 -35.438 1 57.12 547 ARG A C 1
ATOM 4376 O O . ARG A 1 547 ? 26.031 -14.961 -36.031 1 57.12 547 ARG A O 1
ATOM 4383 N N . LYS A 1 548 ? 24.797 -13.578 -34.781 1 57.44 548 LYS A N 1
ATOM 4384 C CA . LYS A 1 548 ? 23.672 -14.508 -34.812 1 57.44 548 LYS A CA 1
ATOM 4385 C C . LYS A 1 548 ? 23.109 -14.672 -36.219 1 57.44 548 LYS A C 1
ATOM 4387 O O . LYS A 1 548 ? 22.781 -15.781 -36.625 1 57.44 548 LYS A O 1
ATOM 4392 N N . ASN A 1 549 ? 23.047 -13.578 -36.938 1 56.25 549 ASN A N 1
ATOM 4393 C CA . ASN A 1 549 ? 22.562 -13.609 -38.312 1 56.25 549 ASN A CA 1
ATOM 4394 C C . ASN A 1 549 ? 23.578 -14.258 -39.25 1 56.25 549 ASN A C 1
ATOM 4396 O O . ASN A 1 549 ? 23.203 -14.969 -40.188 1 56.25 549 ASN A O 1
ATOM 4400 N N . LEU A 1 550 ? 24.797 -13.992 -39.125 1 54.84 550 LEU A N 1
ATOM 4401 C CA . LEU A 1 550 ? 25.844 -14.617 -39.938 1 54.84 550 LEU A CA 1
ATOM 4402 C C . LEU A 1 550 ? 25.875 -16.125 -39.688 1 54.84 550 LEU A C 1
ATOM 4404 O O . LEU A 1 550 ? 26.094 -16.906 -40.625 1 54.84 550 LEU A O 1
ATOM 4408 N N . ASP A 1 551 ? 25.594 -16.438 -38.5 1 52.84 551 ASP A N 1
ATOM 4409 C CA . ASP A 1 551 ? 25.516 -17.859 -38.188 1 52.84 551 ASP A CA 1
ATOM 4410 C C . ASP A 1 551 ? 24.266 -18.5 -38.812 1 52.84 551 ASP A C 1
ATOM 4412 O O . ASP A 1 551 ? 24.297 -19.656 -39.219 1 52.84 551 ASP A O 1
ATOM 4416 N N . TYR A 1 552 ? 23.25 -17.719 -38.938 1 52.28 552 TYR A N 1
ATOM 4417 C CA . TYR A 1 552 ? 22.031 -18.172 -39.625 1 52.28 552 TYR A CA 1
ATOM 4418 C C . TYR A 1 552 ? 22.281 -18.297 -41.125 1 52.28 552 TYR A C 1
ATOM 4420 O O . TYR A 1 552 ? 21.781 -19.219 -41.781 1 52.28 552 TYR A O 1
ATOM 4428 N N . TYR A 1 553 ? 22.906 -17.359 -41.75 1 46.19 553 TYR A N 1
ATOM 4429 C CA . TYR A 1 553 ? 23.172 -17.438 -43.156 1 46.19 553 TYR A CA 1
ATOM 4430 C C . TYR A 1 553 ? 24.203 -18.516 -43.5 1 46.19 553 TYR A C 1
ATOM 4432 O O . TYR A 1 553 ? 24.406 -18.859 -44.656 1 46.19 553 TYR A O 1
ATOM 4440 N N . LYS A 1 554 ? 25.031 -18.766 -42.594 1 43.94 554 LYS A N 1
ATOM 4441 C CA . LYS A 1 554 ? 25.922 -19.875 -42.906 1 43.94 554 LYS A CA 1
ATOM 4442 C C . LYS A 1 554 ? 25.141 -21.188 -42.969 1 43.94 554 LYS A C 1
ATOM 4444 O O . LYS A 1 554 ? 25.719 -22.25 -43.25 1 43.94 554 LYS A O 1
ATOM 4449 N N . LYS A 1 555 ? 23.953 -21.25 -42.344 1 42.31 555 LYS A N 1
ATOM 4450 C CA . LYS A 1 555 ? 23.188 -22.469 -42.594 1 42.31 555 LYS A CA 1
ATOM 4451 C C . LYS A 1 555 ? 22.562 -22.453 -43.969 1 42.31 555 LYS A C 1
ATOM 4453 O O . LYS A 1 555 ? 21.625 -21.688 -44.219 1 42.31 555 LYS A O 1
ATOM 4458 N N . GLY A 1 556 ? 23.359 -22.484 -45.094 1 32.44 556 GLY A N 1
ATOM 4459 C CA . GLY A 1 556 ? 23.062 -22.641 -46.5 1 32.44 556 GLY A CA 1
ATOM 4460 C C . GLY A 1 556 ? 22.031 -23.719 -46.781 1 32.44 556 GLY A C 1
ATOM 4461 O O . GLY A 1 556 ? 21.797 -24.594 -45.969 1 32.44 556 GLY A O 1
ATOM 4462 N N . PRO A 1 557 ? 20.969 -23.422 -47.719 1 32.94 557 PRO A N 1
ATOM 4463 C CA . PRO A 1 557 ? 19.969 -24.359 -48.219 1 32.94 557 PRO A CA 1
ATOM 4464 C C . PRO A 1 557 ? 20.562 -25.703 -48.625 1 32.94 557 PRO A C 1
ATOM 4466 O O . PRO A 1 557 ? 19.828 -26.625 -48.969 1 32.94 557 PRO A O 1
ATOM 4469 N N . ASN A 1 558 ? 21.734 -25.641 -49.094 1 28.7 558 ASN A N 1
ATOM 4470 C CA . ASN A 1 558 ? 22.25 -26.719 -49.938 1 28.7 558 ASN A CA 1
ATOM 4471 C C . ASN A 1 558 ? 22.438 -28 -49.125 1 28.7 558 ASN A C 1
ATOM 4473 O O . ASN A 1 558 ? 23.5 -28.219 -48.531 1 28.7 558 ASN A O 1
ATOM 4477 N N . GLY A 1 559 ? 21.406 -28.453 -48.281 1 25.72 559 GLY A N 1
ATOM 4478 C CA . GLY A 1 559 ? 21.688 -29.812 -47.875 1 25.72 559 GLY A CA 1
ATOM 4479 C C . GLY A 1 559 ? 21.906 -30.75 -49.062 1 25.72 559 GLY A C 1
ATOM 4480 O O . GLY A 1 559 ? 21 -31.5 -49.438 1 25.72 559 GLY A O 1
ATOM 4481 N N . GLU A 1 560 ? 22.422 -30.125 -50.188 1 23.89 560 GLU A N 1
ATOM 4482 C CA . GLU A 1 560 ? 22.609 -31.141 -51.219 1 23.89 560 GLU A CA 1
ATOM 4483 C C . GLU A 1 560 ? 23.266 -32.406 -50.656 1 23.89 560 GLU A C 1
ATOM 4485 O O . GLU A 1 560 ? 24.312 -32.344 -50 1 23.89 560 GLU A O 1
ATOM 4490 N N . LYS A 1 561 ? 22.281 -33.156 -50.219 1 22.27 561 LYS A N 1
ATOM 4491 C CA . LYS A 1 561 ? 22.734 -34.531 -50.156 1 22.27 561 LYS A CA 1
ATOM 4492 C C . LYS A 1 561 ? 23.531 -34.906 -51.406 1 22.27 561 LYS A C 1
ATOM 4494 O O . LYS A 1 561 ? 23.016 -34.781 -52.531 1 22.27 561 LYS A O 1
ATOM 4499 N N . LYS A 1 562 ? 24.703 -34.344 -51.469 1 25.47 562 LYS A N 1
ATOM 4500 C CA . LYS A 1 562 ? 25.562 -35.094 -52.406 1 25.47 562 LYS A CA 1
ATOM 4501 C C . LYS A 1 562 ? 25.266 -36.594 -52.344 1 25.47 562 LYS A C 1
ATOM 4503 O O . LYS A 1 562 ? 25.422 -37.219 -51.312 1 25.47 562 LYS A O 1
ATOM 4508 N N . LYS A 1 563 ? 24.125 -36.875 -53.062 1 22.56 563 LYS A N 1
ATOM 4509 C CA . LYS A 1 563 ? 23.703 -38.25 -53.312 1 22.56 563 LYS A CA 1
ATOM 4510 C C . LYS A 1 563 ? 24.906 -39.125 -53.688 1 22.56 563 LYS A C 1
ATOM 4512 O O . LYS A 1 563 ? 25.734 -38.75 -54.5 1 22.56 563 LYS A O 1
ATOM 4517 N N . ASP A 1 564 ? 25.453 -39.938 -52.688 1 21.59 564 ASP A N 1
ATOM 4518 C CA . ASP A 1 564 ? 26.422 -41.062 -52.719 1 21.59 564 ASP A CA 1
ATOM 4519 C C . ASP A 1 564 ? 26.172 -41.938 -53.938 1 21.59 564 ASP A C 1
ATOM 4521 O O . ASP A 1 564 ? 25.125 -42.562 -54.031 1 21.59 564 ASP A O 1
ATOM 4525 N N . THR A 1 565 ? 26.312 -41.344 -55.062 1 21.97 565 THR A N 1
ATOM 4526 C CA . THR A 1 565 ? 26.188 -42.125 -56.281 1 21.97 565 THR A CA 1
ATOM 4527 C C . THR A 1 565 ? 26.953 -43.438 -56.156 1 21.97 565 THR A C 1
ATOM 4529 O O . THR A 1 565 ? 28.109 -43.438 -55.719 1 21.97 565 THR A O 1
ATOM 4532 N N . ARG A 1 566 ? 26.234 -44.531 -56.188 1 23.66 566 ARG A N 1
ATOM 4533 C CA . ARG A 1 566 ? 26.5 -45.938 -55.875 1 23.66 566 ARG A CA 1
ATOM 4534 C C . ARG A 1 566 ? 27.594 -46.5 -56.75 1 23.66 566 ARG A C 1
ATOM 4536 O O . ARG A 1 566 ? 27.922 -47.688 -56.656 1 23.66 566 ARG A O 1
ATOM 4543 N N . LYS A 1 567 ? 28.422 -45.812 -57.531 1 21.12 567 LYS A N 1
ATOM 4544 C CA . LYS A 1 567 ? 28.688 -46.781 -58.625 1 21.12 567 LYS A CA 1
ATOM 4545 C C . LYS A 1 567 ? 29.016 -48.156 -58.062 1 21.12 567 LYS A C 1
ATOM 4547 O O . LYS A 1 567 ? 29.625 -48.281 -57 1 21.12 567 LYS A O 1
ATOM 4552 N N . PRO A 1 568 ? 28.312 -49.25 -58.562 1 20.55 568 PRO A N 1
ATOM 4553 C CA . PRO A 1 568 ? 28.422 -50.656 -58.25 1 20.55 568 PRO A CA 1
ATOM 4554 C C . PRO A 1 568 ? 29.844 -51.219 -58.375 1 20.55 568 PRO A C 1
ATOM 4556 O O . PRO A 1 568 ? 30.516 -50.906 -59.375 1 20.55 568 PRO A O 1
ATOM 4559 N N . ARG A 1 569 ? 30.703 -51.031 -57.469 1 20.88 569 ARG A N 1
ATOM 4560 C CA . ARG A 1 569 ? 32.062 -51.438 -57.781 1 20.88 569 ARG A CA 1
ATOM 4561 C C . ARG A 1 569 ? 32.062 -52.75 -58.562 1 20.88 569 ARG A C 1
ATOM 4563 O O . ARG A 1 569 ? 31.266 -53.656 -58.25 1 20.88 569 ARG A O 1
ATOM 4570 N N . PRO A 1 570 ? 32.594 -52.75 -59.719 1 19.95 570 PRO A N 1
ATOM 4571 C CA . PRO A 1 570 ? 32.625 -53.969 -60.594 1 19.95 570 PRO A CA 1
ATOM 4572 C C . PRO A 1 570 ? 33 -55.219 -59.812 1 19.95 570 PRO A C 1
ATOM 4574 O O . PRO A 1 570 ? 33.562 -55.125 -58.719 1 19.95 570 PRO A O 1
ATOM 4577 N N . THR A 1 571 ? 32.531 -56.438 -60.219 1 18.72 571 THR A N 1
ATOM 4578 C CA . THR A 1 571 ? 32.531 -57.844 -59.781 1 18.72 571 THR A CA 1
ATOM 4579 C C . THR A 1 571 ? 33.938 -58.406 -59.719 1 18.72 571 THR A C 1
ATOM 4581 O O . THR A 1 571 ? 34.125 -59.562 -59.406 1 18.72 571 THR A O 1
ATOM 4584 N N . ARG A 1 572 ? 35.062 -57.75 -59.5 1 16.66 572 ARG A N 1
ATOM 4585 C CA . ARG A 1 572 ? 36.156 -58.469 -60.125 1 16.66 572 ARG A CA 1
ATOM 4586 C C . ARG A 1 572 ? 36.156 -59.938 -59.781 1 16.66 572 ARG A C 1
ATOM 4588 O O . ARG A 1 572 ? 35.656 -60.344 -58.719 1 16.66 572 ARG A O 1
ATOM 4595 N N . SER A 1 573 ? 36.75 -60.875 -60.75 1 17.11 573 SER A N 1
ATOM 4596 C CA . SER A 1 573 ? 37.125 -62.25 -61.062 1 17.11 573 SER A CA 1
ATOM 4597 C C . SER A 1 573 ? 38.031 -62.812 -60 1 17.11 573 SER A C 1
ATOM 4599 O O . SER A 1 573 ? 37.969 -64 -59.688 1 17.11 573 SER A O 1
ATOM 4601 N N . GLU A 1 574 ? 39.156 -62.188 -59.5 1 15.7 574 GLU A N 1
ATOM 4602 C CA . GLU A 1 574 ? 40.438 -62.875 -59.719 1 15.7 574 GLU A CA 1
ATOM 4603 C C . GLU A 1 574 ? 40.531 -64.125 -58.844 1 15.7 574 GLU A C 1
ATOM 4605 O O . GLU A 1 574 ? 39.781 -64.25 -57.875 1 15.7 574 GLU A O 1
ATOM 4610 N N . ARG A 1 575 ? 41.969 -64.5 -58.375 1 17.66 575 ARG A N 1
ATOM 4611 C CA . ARG A 1 575 ? 42.938 -65.562 -58.531 1 17.66 575 ARG A CA 1
ATOM 4612 C C . ARG A 1 575 ? 42.656 -66.688 -57.562 1 17.66 575 ARG A C 1
ATOM 4614 O O . ARG A 1 575 ? 42 -66.5 -56.531 1 17.66 575 ARG A O 1
ATOM 4621 N N . SER A 1 576 ? 43.469 -67.812 -57.906 1 16.36 576 SER A N 1
ATOM 4622 C CA . SER A 1 576 ? 44.281 -69.062 -58 1 16.36 576 SER A CA 1
ATOM 4623 C C . SER A 1 576 ? 45.156 -69.188 -56.781 1 16.36 576 SER A C 1
ATOM 4625 O O . SER A 1 576 ? 45.188 -70.25 -56.156 1 16.36 576 SER A O 1
ATOM 4627 N N . ASN A 1 577 ? 46.594 -68.625 -56.781 1 14.97 577 ASN A N 1
ATOM 4628 C CA . ASN A 1 577 ? 47.844 -69.438 -56.719 1 14.97 577 ASN A CA 1
ATOM 4629 C C . ASN A 1 577 ? 48.406 -69.5 -55.312 1 14.97 577 ASN A C 1
ATOM 4631 O O . ASN A 1 577 ? 49.438 -70.125 -55.094 1 14.97 577 ASN A O 1
ATOM 4635 N N . SER A 1 578 ? 48.844 -68.812 -54.375 1 17.66 578 SER A N 1
ATOM 4636 C CA . SER A 1 578 ? 49.969 -69.5 -53.781 1 17.66 578 SER A CA 1
ATOM 4637 C C . SER A 1 578 ? 49.562 -70.812 -53.156 1 17.66 578 SER A C 1
ATOM 4639 O O . SER A 1 578 ? 48.656 -70.875 -52.312 1 17.66 578 SER A O 1
ATOM 4641 N N . LYS A 1 579 ? 50.312 -72 -54 1 14.73 579 LYS A N 1
ATOM 4642 C CA . LYS A 1 579 ? 51.094 -73.25 -54.125 1 14.73 579 LYS A CA 1
ATOM 4643 C C . LYS A 1 579 ? 52.438 -73.062 -53.438 1 14.73 579 LYS A C 1
ATOM 4645 O O . LYS A 1 579 ? 53.312 -73.938 -53.562 1 14.73 579 LYS A O 1
ATOM 4650 N N . TYR A 1 580 ? 53.219 -72.625 -52.812 1 17.78 580 TYR A N 1
ATOM 4651 C CA . TYR A 1 580 ? 54.188 -73.625 -52.438 1 17.78 580 TYR A CA 1
ATOM 4652 C C . TYR A 1 580 ? 53.594 -74.688 -51.5 1 17.78 580 TYR A C 1
ATOM 4654 O O . TYR A 1 580 ? 52.5 -74.438 -50.938 1 17.78 580 TYR A O 1
ATOM 4662 N N . TYR A 1 581 ? 54.656 -75.562 -50.844 1 16.86 581 TYR A N 1
ATOM 4663 C CA . TYR A 1 581 ? 55.75 -76.438 -50.375 1 16.86 581 TYR A CA 1
ATOM 4664 C C . TYR A 1 581 ? 55.875 -76.375 -48.875 1 16.86 581 TYR A C 1
ATOM 4666 O O . TYR A 1 581 ? 55.688 -75.312 -48.25 1 16.86 581 TYR A O 1
ATOM 4674 N N . LYS A 1 582 ? 56.094 -76.312 -47.75 1 18.95 582 LYS A N 1
ATOM 4675 C CA . LYS A 1 582 ? 56.875 -77.312 -47.094 1 18.95 582 LYS A CA 1
ATOM 4676 C C . LYS A 1 582 ? 56.094 -78.625 -46.938 1 18.95 582 LYS A C 1
ATOM 4678 O O . LYS A 1 582 ? 54.844 -78.625 -46.812 1 18.95 582 LYS A O 1
ATOM 4683 N N . ASN A 1 583 ? 57.281 -79.375 -47.094 1 17.89 583 ASN A N 1
ATOM 4684 C CA . ASN A 1 583 ? 58.469 -79.812 -46.406 1 17.89 583 ASN A CA 1
ATOM 4685 C C . ASN A 1 583 ? 58.531 -79.312 -44.969 1 17.89 583 ASN A C 1
ATOM 4687 O O . ASN A 1 583 ? 58.156 -78.125 -44.719 1 17.89 583 ASN A O 1
ATOM 4691 N N . MET B 1 1 ? 29.328 24.172 12.828 1 48.94 1 MET B N 1
ATOM 4692 C CA . MET B 1 1 ? 28.75 23.281 11.828 1 48.94 1 MET B CA 1
ATOM 4693 C C . MET B 1 1 ? 27.359 23.75 11.422 1 48.94 1 MET B C 1
ATOM 4695 O O . MET B 1 1 ? 26.5 24 12.273 1 48.94 1 MET B O 1
ATOM 4699 N N . LYS B 1 2 ? 27.047 24.422 10.164 1 77 2 LYS B N 1
ATOM 4700 C CA . LYS B 1 2 ? 26.203 25.578 9.93 1 77 2 LYS B CA 1
ATOM 4701 C C . LYS B 1 2 ? 24.844 25.172 9.336 1 77 2 LYS B C 1
ATOM 4703 O O . LYS B 1 2 ? 24.797 24.484 8.32 1 77 2 LYS B O 1
ATOM 4708 N N . ASN B 1 3 ? 23.812 25.078 10.203 1 91.56 3 ASN B N 1
ATOM 4709 C CA . ASN B 1 3 ? 22.438 24.844 9.758 1 91.56 3 ASN B CA 1
ATOM 4710 C C . ASN B 1 3 ? 21.875 26.062 9.008 1 91.56 3 ASN B C 1
ATOM 4712 O O . ASN B 1 3 ? 22.094 27.203 9.422 1 91.56 3 ASN B O 1
ATOM 4716 N N . GLN B 1 4 ? 21.344 25.719 7.836 1 95.25 4 GLN B N 1
ATOM 4717 C CA . GLN B 1 4 ? 20.859 26.797 6.98 1 95.25 4 GLN B CA 1
ATOM 4718 C C . GLN B 1 4 ? 19.438 26.516 6.504 1 95.25 4 GLN B C 1
ATOM 4720 O O . GLN B 1 4 ? 19.047 25.359 6.348 1 95.25 4 GLN B O 1
ATOM 4725 N N . ILE B 1 5 ? 18.688 27.547 6.262 1 96.19 5 ILE B N 1
ATOM 4726 C CA . ILE B 1 5 ? 17.359 27.484 5.641 1 96.19 5 ILE B CA 1
ATOM 4727 C C . ILE B 1 5 ? 17.438 28.016 4.211 1 96.19 5 ILE B C 1
ATOM 4729 O O . ILE B 1 5 ? 17.781 29.188 3.99 1 96.19 5 ILE B O 1
ATOM 4733 N N . ILE B 1 6 ? 17.188 27.156 3.287 1 97 6 ILE B N 1
ATOM 4734 C CA . ILE B 1 6 ? 17.25 27.531 1.877 1 97 6 ILE B CA 1
ATOM 4735 C C . ILE B 1 6 ? 15.828 27.609 1.308 1 97 6 ILE B C 1
ATOM 4737 O O . ILE B 1 6 ? 15.07 26.641 1.388 1 97 6 ILE B O 1
ATOM 4741 N N . ILE B 1 7 ? 15.469 28.75 0.663 1 96.44 7 ILE B N 1
ATOM 4742 C CA . ILE B 1 7 ? 14.102 28.969 0.193 1 96.44 7 ILE B CA 1
ATOM 4743 C C . ILE B 1 7 ? 14.109 29.25 -1.309 1 96.44 7 ILE B C 1
ATOM 4745 O O . ILE B 1 7 ? 14.727 30.219 -1.764 1 96.44 7 ILE B O 1
ATOM 4749 N N . HIS B 1 8 ? 13.469 28.406 -2.029 1 94.38 8 HIS B N 1
ATOM 4750 C CA . HIS B 1 8 ? 13.25 28.594 -3.459 1 94.38 8 HIS B CA 1
ATOM 4751 C C . HIS B 1 8 ? 11.789 28.922 -3.75 1 94.38 8 HIS B C 1
ATOM 4753 O O . HIS B 1 8 ? 10.906 28.078 -3.525 1 94.38 8 HIS B O 1
ATOM 4759 N N . ALA B 1 9 ? 11.555 30.062 -4.207 1 90.19 9 ALA B N 1
ATOM 4760 C CA . ALA B 1 9 ? 10.195 30.469 -4.551 1 90.19 9 ALA B CA 1
ATOM 4761 C C . ALA B 1 9 ? 10.031 30.641 -6.059 1 90.19 9 ALA B C 1
ATOM 4763 O O . ALA B 1 9 ? 10.766 31.422 -6.68 1 90.19 9 ALA B O 1
ATOM 4764 N N . SER B 1 10 ? 9.266 29.781 -6.629 1 79.44 10 SER B N 1
ATOM 4765 C CA . SER B 1 10 ? 9.008 29.844 -8.062 1 79.44 10 SER B CA 1
ATOM 4766 C C . SER B 1 10 ? 7.516 29.844 -8.367 1 79.44 10 SER B C 1
ATOM 4768 O O . SER B 1 10 ? 6.844 28.828 -8.18 1 79.44 10 SER B O 1
ATOM 4770 N N . GLY B 1 11 ? 7.078 30.922 -8.883 1 74.12 11 GLY B N 1
ATOM 4771 C CA . GLY B 1 11 ? 5.672 30.984 -9.258 1 74.12 11 GLY B CA 1
ATOM 4772 C C . GLY B 1 11 ? 4.738 30.766 -8.078 1 74.12 11 GLY B C 1
ATOM 4773 O O . GLY B 1 11 ? 4.777 31.5 -7.098 1 74.12 11 GLY B O 1
ATOM 4774 N N . LYS B 1 12 ? 4.035 29.562 -8.203 1 80.44 12 LYS B N 1
ATOM 4775 C CA . LYS B 1 12 ? 2.963 29.328 -7.238 1 80.44 12 LYS B CA 1
ATOM 4776 C C . LYS B 1 12 ? 3.389 28.312 -6.184 1 80.44 12 LYS B C 1
ATOM 4778 O O . LYS B 1 12 ? 2.555 27.797 -5.43 1 80.44 12 LYS B O 1
ATOM 4783 N N . GLN B 1 13 ? 4.691 28.031 -6.164 1 88.38 13 GLN B N 1
ATOM 4784 C CA . GLN B 1 13 ? 5.176 27.062 -5.199 1 88.38 13 GLN B CA 1
ATOM 4785 C C . GLN B 1 13 ? 6.457 27.531 -4.523 1 88.38 13 GLN B C 1
ATOM 4787 O O . GLN B 1 13 ? 7.32 28.141 -5.172 1 88.38 13 GLN B O 1
ATOM 4792 N N . THR B 1 14 ? 6.551 27.406 -3.248 1 92.94 14 THR B N 1
ATOM 4793 C CA . THR B 1 14 ? 7.754 27.688 -2.475 1 92.94 14 THR B CA 1
ATOM 4794 C C . THR B 1 14 ? 8.297 26.406 -1.839 1 92.94 14 THR B C 1
ATOM 4796 O O . THR B 1 14 ? 7.559 25.672 -1.18 1 92.94 14 THR B O 1
ATOM 4799 N N . ARG B 1 15 ? 9.523 26.141 -2.111 1 94.06 15 ARG B N 1
ATOM 4800 C CA . ARG B 1 15 ? 10.195 25 -1.493 1 94.06 15 ARG B CA 1
ATOM 4801 C C . ARG B 1 15 ? 11.211 25.469 -0.449 1 94.06 15 ARG B C 1
ATOM 4803 O O . ARG B 1 15 ? 12.031 26.359 -0.719 1 94.06 15 ARG B O 1
ATOM 4810 N N . ILE B 1 16 ? 11.141 24.969 0.727 1 95.88 16 ILE B N 1
ATOM 4811 C CA . ILE B 1 16 ? 12.016 25.328 1.834 1 95.88 16 ILE B CA 1
ATOM 4812 C C . ILE B 1 16 ? 12.852 24.125 2.25 1 95.88 16 ILE B C 1
ATOM 4814 O O . ILE B 1 16 ? 12.305 23.109 2.693 1 95.88 16 ILE B O 1
ATOM 4818 N N . ALA B 1 17 ? 14.133 24.234 2.102 1 96.44 17 ALA B N 1
ATOM 4819 C CA . ALA B 1 17 ? 15.055 23.172 2.473 1 96.44 17 ALA B CA 1
ATOM 4820 C C . ALA B 1 17 ? 15.812 23.516 3.748 1 96.44 17 ALA B C 1
ATOM 4822 O O . ALA B 1 17 ? 16.422 24.578 3.846 1 96.44 17 ALA B O 1
ATOM 4823 N N . LEU B 1 18 ? 15.766 22.703 4.75 1 95.75 18 LEU B N 1
ATOM 4824 C CA . LEU B 1 18 ? 16.594 22.828 5.949 1 95.75 18 LEU B CA 1
ATOM 4825 C C . LEU B 1 18 ? 17.859 22 5.809 1 95.75 18 LEU B C 1
ATOM 4827 O O . LEU B 1 18 ? 17.812 20.781 5.656 1 95.75 18 LEU B O 1
ATOM 4831 N N . LEU B 1 19 ? 18.938 22.625 5.824 1 95.75 19 LEU B N 1
ATOM 4832 C CA . LEU B 1 19 ? 20.219 21.953 5.711 1 95.75 19 LEU B CA 1
ATOM 4833 C C . LEU B 1 19 ? 20.922 21.875 7.066 1 95.75 19 LEU B C 1
ATOM 4835 O O . LEU B 1 19 ? 21.016 22.875 7.777 1 95.75 19 LEU B O 1
ATOM 4839 N N . GLU B 1 20 ? 21.312 20.719 7.465 1 93.19 20 GLU B N 1
ATOM 4840 C CA . GLU B 1 20 ? 22.109 20.484 8.664 1 93.19 20 GLU B CA 1
ATOM 4841 C C . GLU B 1 20 ? 23.469 19.859 8.312 1 93.19 20 GLU B C 1
ATOM 4843 O O . GLU B 1 20 ? 23.531 18.75 7.789 1 93.19 20 GLU B O 1
ATOM 4848 N N . ASN B 1 21 ? 24.516 20.516 8.555 1 90.5 21 ASN B N 1
ATOM 4849 C CA . ASN B 1 21 ? 25.875 20.094 8.219 1 90.5 21 ASN B CA 1
ATOM 4850 C C . ASN B 1 21 ? 26.031 19.812 6.723 1 90.5 21 ASN B C 1
ATOM 4852 O O . ASN B 1 21 ? 26.562 18.781 6.332 1 90.5 21 ASN B O 1
ATOM 4856 N N . GLY B 1 22 ? 25.328 20.609 5.996 1 90.94 22 GLY B N 1
ATOM 4857 C CA . GLY B 1 22 ? 25.453 20.547 4.547 1 90.94 22 GLY B CA 1
ATOM 4858 C C . GLY B 1 22 ? 24.547 19.516 3.91 1 90.94 22 GLY B C 1
ATOM 4859 O O . GLY B 1 22 ? 24.531 19.375 2.686 1 90.94 22 GLY B O 1
ATOM 4860 N N . GLU B 1 23 ? 23.781 18.859 4.734 1 92.69 23 GLU B N 1
ATOM 4861 C CA . GLU B 1 23 ? 22.875 17.828 4.227 1 92.69 23 GLU B CA 1
ATOM 4862 C C . GLU B 1 23 ? 21.422 18.234 4.363 1 92.69 23 GLU B C 1
ATOM 4864 O O . GLU B 1 23 ? 21.047 18.891 5.332 1 92.69 23 GLU B O 1
ATOM 4869 N N . LEU B 1 24 ? 20.656 17.828 3.357 1 95.19 24 LEU B N 1
ATOM 4870 C CA . LEU B 1 24 ? 19.234 18.125 3.408 1 95.19 24 LEU B CA 1
ATOM 4871 C C . LEU B 1 24 ? 18.562 17.328 4.52 1 95.19 24 LEU B C 1
ATOM 4873 O O . LEU B 1 24 ? 18.5 16.094 4.469 1 95.19 24 LEU B O 1
ATOM 4877 N N . ALA B 1 25 ? 18.031 17.984 5.48 1 93.88 25 ALA B N 1
ATOM 4878 C CA . ALA B 1 25 ? 17.406 17.344 6.633 1 93.88 25 ALA B CA 1
ATOM 4879 C C . ALA B 1 25 ? 15.891 17.25 6.469 1 93.88 25 ALA B C 1
ATOM 4881 O O . ALA B 1 25 ? 15.281 16.25 6.84 1 93.88 25 ALA B O 1
ATOM 4882 N N . GLN B 1 26 ? 15.344 18.328 5.945 1 95.06 26 GLN B N 1
ATOM 4883 C CA . GLN B 1 26 ? 13.898 18.391 5.758 1 95.06 26 GLN B CA 1
ATOM 4884 C C . GLN B 1 26 ? 13.531 19.281 4.582 1 95.06 26 GLN B C 1
ATOM 4886 O O . GLN B 1 26 ? 14.25 20.234 4.27 1 95.06 26 GLN B O 1
ATOM 4891 N N . LEU B 1 27 ? 12.461 18.922 3.975 1 95.06 27 LEU B N 1
ATOM 4892 C CA . LEU B 1 27 ? 11.914 19.719 2.889 1 95.06 27 LEU B CA 1
ATOM 4893 C C . LEU B 1 27 ? 10.445 20.062 3.158 1 95.06 27 LEU B C 1
ATOM 4895 O O . LEU B 1 27 ? 9.688 19.219 3.629 1 95.06 27 LEU B O 1
ATOM 4899 N N . PHE B 1 28 ? 10.133 21.281 2.891 1 94.44 28 PHE B N 1
ATOM 4900 C CA . PHE B 1 28 ? 8.75 21.734 2.947 1 94.44 28 PHE B CA 1
ATOM 4901 C C . PHE B 1 28 ? 8.328 22.359 1.619 1 94.44 28 PHE B C 1
ATOM 4903 O O . PHE B 1 28 ? 9.133 23.016 0.952 1 94.44 28 PHE B O 1
ATOM 4910 N N . ILE B 1 29 ? 7.137 22.109 1.254 1 92.81 29 ILE B N 1
ATOM 4911 C CA . ILE B 1 29 ? 6.594 22.734 0.053 1 92.81 29 ILE B CA 1
ATOM 4912 C C . ILE B 1 29 ? 5.297 23.453 0.392 1 92.81 29 ILE B C 1
ATOM 4914 O O . ILE B 1 29 ? 4.398 22.875 1.009 1 92.81 29 ILE B O 1
ATOM 4918 N N . GLU B 1 30 ? 5.258 24.641 0.032 1 91 30 GLU B N 1
ATOM 4919 C CA . GLU B 1 30 ? 4.074 25.469 0.232 1 91 30 GLU B CA 1
ATOM 4920 C C . GLU B 1 30 ? 3.523 25.984 -1.098 1 91 30 GLU B C 1
ATOM 4922 O O . GLU B 1 30 ? 4.285 26.344 -1.995 1 91 30 GLU B O 1
ATOM 4927 N N . SER B 1 31 ? 2.26 25.859 -1.252 1 87.75 31 SER B N 1
ATOM 4928 C CA . SER B 1 31 ? 1.543 26.406 -2.402 1 87.75 31 SER B CA 1
ATOM 4929 C C . SER B 1 31 ? 0.201 27 -1.989 1 87.75 31 SER B C 1
ATOM 4931 O O . SER B 1 31 ? -0.157 26.969 -0.81 1 87.75 31 SER B O 1
ATOM 4933 N N . GLU B 1 32 ? -0.415 27.594 -2.936 1 81.44 32 GLU B N 1
ATOM 4934 C CA . GLU B 1 32 ? -1.731 28.156 -2.645 1 81.44 32 GLU B CA 1
ATOM 4935 C C . GLU B 1 32 ? -2.707 27.078 -2.201 1 81.44 32 GLU B C 1
ATOM 4937 O O . GLU B 1 32 ? -3.58 27.312 -1.366 1 81.44 32 GLU B O 1
ATOM 4942 N N . GLU B 1 33 ? -2.494 25.922 -2.703 1 79.69 33 GLU B N 1
ATOM 4943 C CA . GLU B 1 33 ? -3.389 24.812 -2.389 1 79.69 33 GLU B CA 1
ATOM 4944 C C . GLU B 1 33 ? -3.008 24.156 -1.068 1 79.69 33 GLU B C 1
ATOM 4946 O O . GLU B 1 33 ? -3.84 23.5 -0.43 1 79.69 33 GLU B O 1
ATOM 4951 N N . ASN B 1 34 ? -1.826 24.344 -0.728 1 85.56 34 ASN B N 1
ATOM 4952 C CA . ASN B 1 34 ? -1.312 23.703 0.476 1 85.56 34 ASN B CA 1
ATOM 4953 C C . ASN B 1 34 ? -0.708 24.719 1.441 1 85.56 34 ASN B C 1
ATOM 4955 O O . ASN B 1 34 ? 0.508 24.75 1.641 1 85.56 34 ASN B O 1
ATOM 4959 N N . GLN B 1 35 ? -1.588 25.406 2.076 1 89.19 35 GLN B N 1
ATOM 4960 C CA . GLN B 1 35 ? -1.133 26.406 3.039 1 89.19 35 GLN B CA 1
ATOM 4961 C C . GLN B 1 35 ? -1.145 25.844 4.457 1 89.19 35 GLN B C 1
ATOM 4963 O O . GLN B 1 35 ? -2.029 25.062 4.816 1 89.19 35 GLN B O 1
ATOM 4968 N N . ARG B 1 36 ? -0.192 26.312 5.148 1 91.5 36 ARG B N 1
ATOM 4969 C CA . ARG B 1 36 ? -0.128 25.938 6.555 1 91.5 36 ARG B CA 1
ATOM 4970 C C . ARG B 1 36 ? -1.315 26.5 7.328 1 91.5 36 ARG B C 1
ATOM 4972 O O . ARG B 1 36 ? -1.62 27.688 7.227 1 91.5 36 ARG B O 1
ATOM 4979 N N . THR B 1 37 ? -1.956 25.594 8.094 1 93.62 37 THR B N 1
ATOM 4980 C CA . THR B 1 37 ? -3.121 26.062 8.836 1 93.62 37 THR B CA 1
ATOM 4981 C C . THR B 1 37 ? -2.961 25.797 10.328 1 93.62 37 THR B C 1
ATOM 4983 O O . THR B 1 37 ? -3.742 26.281 11.141 1 93.62 37 THR B O 1
ATOM 4986 N N . VAL B 1 38 ? -1.979 25.047 10.703 1 94.06 38 VAL B N 1
ATOM 4987 C CA . VAL B 1 38 ? -1.751 24.766 12.117 1 94.06 38 VAL B CA 1
ATOM 4988 C C . VAL B 1 38 ? -1.568 26.062 12.883 1 94.06 38 VAL B C 1
ATOM 4990 O O . VAL B 1 38 ? -0.854 26.969 12.438 1 94.06 38 VAL B O 1
ATOM 4993 N N . GLY B 1 39 ? -2.209 26.203 14.047 1 94.69 39 GLY B N 1
ATOM 4994 C CA . GLY B 1 39 ? -2.096 27.391 14.875 1 94.69 39 GLY B CA 1
ATOM 4995 C C . GLY B 1 39 ? -3.219 28.375 14.648 1 94.69 39 GLY B C 1
ATOM 4996 O O . GLY B 1 39 ? -3.434 29.281 15.469 1 94.69 39 GLY B O 1
ATOM 4997 N N . ASN B 1 40 ? -3.885 28.203 13.508 1 96.44 40 ASN B N 1
ATOM 4998 C CA . ASN B 1 40 ? -5.039 29.062 13.266 1 96.44 40 ASN B CA 1
ATOM 4999 C C . ASN B 1 40 ? -6.094 28.891 14.352 1 96.44 40 ASN B C 1
ATOM 5001 O O . ASN B 1 40 ? -6.312 27.781 14.852 1 96.44 40 ASN B O 1
ATOM 5005 N N . ILE B 1 41 ? -6.684 30 14.711 1 97.69 41 ILE B N 1
ATOM 5006 C CA . ILE B 1 41 ? -7.734 29.984 15.727 1 97.69 41 ILE B CA 1
ATOM 5007 C C . ILE B 1 41 ? -9.062 30.391 15.094 1 97.69 41 ILE B C 1
ATOM 5009 O O . ILE B 1 41 ? -9.141 31.375 14.375 1 97.69 41 ILE B O 1
ATOM 5013 N N . TYR B 1 42 ? -10.07 29.594 15.367 1 97.62 42 TYR B N 1
ATOM 5014 C CA . TYR B 1 42 ? -11.391 29.812 14.781 1 97.62 42 TYR B CA 1
ATOM 5015 C C . TYR B 1 42 ? -12.453 29.953 15.867 1 97.62 42 TYR B C 1
ATOM 5017 O O . TYR B 1 42 ? -12.336 29.344 16.938 1 97.62 42 TYR B O 1
ATOM 5025 N N . LEU B 1 43 ? -13.422 30.812 15.562 1 98 43 LEU B N 1
ATOM 5026 C CA . LEU B 1 43 ? -14.734 30.656 16.188 1 98 43 LEU B CA 1
ATOM 5027 C C . LEU B 1 43 ? -15.594 29.688 15.391 1 98 43 LEU B C 1
ATOM 5029 O O . LEU B 1 43 ? -15.906 29.938 14.219 1 98 43 LEU B O 1
ATOM 5033 N N . ALA B 1 44 ? -15.922 28.562 16 1 97.81 44 ALA B N 1
ATOM 5034 C CA . ALA B 1 44 ? -16.594 27.484 15.273 1 97.81 44 ALA B CA 1
ATOM 5035 C C . ALA B 1 44 ? -17.891 27.078 15.969 1 97.81 44 ALA B C 1
ATOM 5037 O O . ALA B 1 44 ? -18.312 27.719 16.938 1 97.81 44 ALA B O 1
ATOM 5038 N N . LYS B 1 45 ? -18.562 26.094 15.328 1 97.5 45 LYS B N 1
ATOM 5039 C CA . LYS B 1 45 ? -19.797 25.562 15.891 1 97.5 45 LYS B CA 1
ATOM 5040 C C . LYS B 1 45 ? -19.734 24.047 16.016 1 97.5 45 LYS B C 1
ATOM 5042 O O . LYS B 1 45 ? -19.25 23.359 15.117 1 97.5 45 LYS B O 1
ATOM 5047 N N . VAL B 1 46 ? -20.219 23.594 17.188 1 96.94 46 VAL B N 1
ATOM 5048 C CA . VAL B 1 46 ? -20.281 22.141 17.359 1 96.94 46 VAL B CA 1
ATOM 5049 C C . VAL B 1 46 ? -21.328 21.562 16.422 1 96.94 46 VAL B C 1
ATOM 5051 O O . VAL B 1 46 ? -22.516 21.906 16.5 1 96.94 46 VAL B O 1
ATOM 5054 N N . HIS B 1 47 ? -20.906 20.734 15.516 1 96.12 47 HIS B N 1
ATOM 5055 C CA . HIS B 1 47 ? -21.828 20.094 14.57 1 96.12 47 HIS B CA 1
ATOM 5056 C C . HIS B 1 47 ? -22.453 18.844 15.18 1 96.12 47 HIS B C 1
ATOM 5058 O O . HIS B 1 47 ? -23.672 18.703 15.172 1 96.12 47 HIS B O 1
ATOM 5064 N N . LYS B 1 48 ? -21.656 17.953 15.688 1 94.06 48 LYS B N 1
ATOM 5065 C CA . LYS B 1 48 ? -22.141 16.734 16.312 1 94.06 48 LYS B CA 1
ATOM 5066 C C . LYS B 1 48 ? -21.156 16.234 17.375 1 94.06 48 LYS B C 1
ATOM 5068 O O . LYS B 1 48 ? -19.938 16.469 17.266 1 94.06 48 LYS B O 1
ATOM 5073 N N . VAL B 1 49 ? -21.766 15.594 18.422 1 92 49 VAL B N 1
ATOM 5074 C CA . VAL B 1 49 ? -20.969 15.008 19.484 1 92 49 VAL B CA 1
ATOM 5075 C C . VAL B 1 49 ? -21.109 13.484 19.469 1 92 49 VAL B C 1
ATOM 5077 O O . VAL B 1 49 ? -22.234 12.961 19.453 1 92 49 VAL B O 1
ATOM 5080 N N . MET B 1 50 ? -19.984 12.836 19.375 1 85.62 50 MET B N 1
ATOM 5081 C CA . MET B 1 50 ? -19.969 11.375 19.328 1 85.62 50 MET B CA 1
ATOM 5082 C C . MET B 1 50 ? -19.172 10.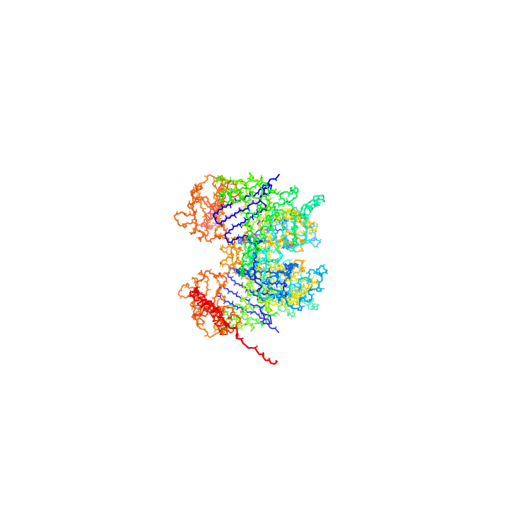797 20.5 1 85.62 50 MET B C 1
ATOM 5084 O O . MET B 1 50 ? -17.969 10.555 20.359 1 85.62 50 MET B O 1
ATOM 5088 N N . SER B 1 51 ? -19.781 10.43 21.516 1 80.25 51 SER B N 1
ATOM 5089 C CA . SER B 1 51 ? -19.125 9.961 22.734 1 80.25 51 SER B CA 1
ATOM 5090 C C . SER B 1 51 ? -18.5 8.586 22.516 1 80.25 51 SER B C 1
ATOM 5092 O O . SER B 1 51 ? -17.5 8.25 23.172 1 80.25 51 SER B O 1
ATOM 5094 N N . GLY B 1 52 ? -19.062 7.84 21.625 1 73.44 52 GLY B N 1
ATOM 5095 C CA . GLY B 1 52 ? -18.531 6.52 21.344 1 73.44 52 GLY B CA 1
ATOM 5096 C C . GLY B 1 52 ? -17.078 6.547 20.906 1 73.44 52 GLY B C 1
ATOM 5097 O O . GLY B 1 52 ? -16.297 5.68 21.297 1 73.44 52 GLY B O 1
ATOM 5098 N N . ILE B 1 53 ? -16.75 7.641 20.156 1 76.69 53 ILE B N 1
ATOM 5099 C CA . ILE B 1 53 ? -15.367 7.734 19.688 1 76.69 53 ILE B CA 1
ATOM 5100 C C . ILE B 1 53 ? -14.641 8.852 20.438 1 76.69 53 ILE B C 1
ATOM 5102 O O . ILE B 1 53 ? -13.555 9.273 20.047 1 76.69 53 ILE B O 1
ATOM 5106 N N . ARG B 1 54 ? -15.32 9.367 21.391 1 84 54 ARG B N 1
ATOM 5107 C CA . ARG B 1 54 ? -14.773 10.398 22.266 1 84 54 ARG B CA 1
ATOM 5108 C C . ARG B 1 54 ? -14.32 11.617 21.469 1 84 54 ARG B C 1
ATOM 5110 O O . ARG B 1 54 ? -13.195 12.078 21.625 1 84 54 ARG B O 1
ATOM 5117 N N . ALA B 1 55 ? -15.258 11.984 20.656 1 91.12 55 ALA B N 1
ATOM 5118 C CA . ALA B 1 55 ? -14.898 13.133 19.828 1 91.12 55 ALA B CA 1
ATOM 5119 C C . ALA B 1 55 ? -16.141 13.93 19.422 1 91.12 55 ALA B C 1
ATOM 5121 O O . ALA B 1 55 ? -17.266 13.469 19.609 1 91.12 55 ALA B O 1
ATOM 5122 N N . ALA B 1 56 ? -15.914 15.102 19.047 1 93.88 56 ALA B N 1
ATOM 5123 C CA . ALA B 1 56 ? -16.922 15.961 18.438 1 93.88 56 ALA B CA 1
ATOM 5124 C C . ALA B 1 56 ? -16.469 16.453 17.062 1 93.88 56 ALA B C 1
ATOM 5126 O O . ALA B 1 56 ? -15.273 16.641 16.828 1 93.88 56 ALA B O 1
ATOM 5127 N N . PHE B 1 57 ? -17.406 16.594 16.234 1 95 57 PHE B N 1
ATOM 5128 C CA . PHE B 1 57 ? -17.156 17.188 14.922 1 95 57 PHE B CA 1
ATOM 5129 C C . PHE B 1 57 ? -17.531 18.656 14.914 1 95 57 PHE B C 1
ATOM 5131 O O . PHE B 1 57 ? -18.609 19.031 15.359 1 95 57 PHE B O 1
ATOM 5138 N N . ILE B 1 58 ? -16.625 19.453 14.461 1 97.44 58 ILE B N 1
ATOM 5139 C CA . ILE B 1 58 ? -16.734 20.891 14.594 1 97.44 58 ILE B CA 1
ATOM 5140 C C . ILE B 1 58 ? -16.828 21.531 13.203 1 97.44 58 ILE B C 1
ATOM 5142 O O . ILE B 1 58 ? -15.992 21.281 12.336 1 97.44 58 ILE B O 1
ATOM 5146 N N . ASP B 1 59 ? -17.797 22.328 13.031 1 96.88 59 ASP B N 1
ATOM 5147 C CA . ASP B 1 59 ? -17.953 23.094 11.797 1 96.88 59 ASP B CA 1
ATOM 5148 C C . ASP B 1 59 ? -17.141 24.375 11.844 1 96.88 59 ASP B C 1
ATOM 5150 O O . ASP B 1 59 ? -17.531 25.328 12.531 1 96.88 59 ASP B O 1
ATOM 5154 N N . MET B 1 60 ? -16.141 24.469 11.117 1 95.31 60 MET B N 1
ATOM 5155 C CA . MET B 1 60 ? -15.289 25.656 11.062 1 95.31 60 MET B CA 1
ATOM 5156 C C . MET B 1 60 ? -15.398 26.344 9.711 1 95.31 60 MET B C 1
ATOM 5158 O O . MET B 1 60 ? -14.602 27.234 9.398 1 95.31 60 MET B O 1
ATOM 5162 N N . GLY B 1 61 ? -16.281 25.906 8.875 1 92.19 61 GLY B N 1
ATOM 5163 C CA . GLY B 1 61 ? -16.422 26.484 7.551 1 92.19 61 GLY B CA 1
ATOM 5164 C C . GLY B 1 61 ? -15.5 25.859 6.523 1 92.19 61 GLY B C 1
ATOM 5165 O O . GLY B 1 61 ? -15.312 26.422 5.434 1 92.19 61 GLY B O 1
ATOM 5166 N N . THR B 1 62 ? -14.859 24.828 6.863 1 88.44 62 THR B N 1
ATOM 5167 C CA . THR B 1 62 ? -13.992 24.094 5.945 1 88.44 62 THR B CA 1
ATOM 5168 C C . THR B 1 62 ? -14.773 22.984 5.242 1 88.44 62 THR B C 1
ATOM 5170 O O . THR B 1 62 ? -15.852 22.609 5.688 1 88.44 62 THR B O 1
ATOM 5173 N N . PRO B 1 63 ? -14.227 22.516 4.109 1 83.38 63 PRO B N 1
ATOM 5174 C CA . PRO B 1 63 ? -14.945 21.484 3.363 1 83.38 63 PRO B CA 1
ATOM 5175 C C . PRO B 1 63 ? -15.273 20.266 4.219 1 83.38 63 PRO B C 1
ATOM 5177 O O . PRO B 1 63 ? -16.344 19.656 4.055 1 83.38 63 PRO B O 1
ATOM 5180 N N . LYS B 1 64 ? -14.43 19.953 5.133 1 89.19 64 LYS B N 1
ATOM 5181 C CA . LYS B 1 64 ? -14.648 18.859 6.07 1 89.19 64 LYS B CA 1
ATOM 5182 C C . LYS B 1 64 ? -14.68 19.359 7.512 1 89.19 64 LYS B C 1
ATOM 5184 O O . LYS B 1 64 ? -13.945 20.281 7.867 1 89.19 64 LYS B O 1
ATOM 5189 N N . ASP B 1 65 ? -15.469 18.656 8.258 1 93.69 65 ASP B N 1
ATOM 5190 C CA . ASP B 1 65 ? -15.523 19 9.672 1 93.69 65 ASP B CA 1
ATOM 5191 C C . ASP B 1 65 ? -14.188 18.734 10.359 1 93.69 65 ASP B C 1
ATOM 5193 O O . ASP B 1 65 ? -13.5 17.766 10.031 1 93.69 65 ASP B O 1
ATOM 5197 N N . ALA B 1 66 ? -13.969 19.625 11.266 1 96.62 66 ALA B N 1
ATOM 5198 C CA . ALA B 1 66 ? -12.812 19.391 12.125 1 96.62 66 ALA B CA 1
ATOM 5199 C C . ALA B 1 66 ? -13.125 18.344 13.188 1 96.62 66 ALA B C 1
ATOM 5201 O O . ALA B 1 66 ? -14.289 18.094 13.5 1 96.62 66 ALA B O 1
ATOM 5202 N N . PHE B 1 67 ? -12.102 17.781 13.656 1 94.19 67 PHE B N 1
ATOM 5203 C CA . PHE B 1 67 ? -12.195 16.703 14.641 1 94.19 67 PHE B CA 1
ATOM 5204 C C . PHE B 1 67 ? -11.664 17.172 15.992 1 94.19 67 PHE B C 1
ATOM 5206 O O . PHE B 1 67 ? -10.484 17.516 16.125 1 94.19 67 PHE B O 1
ATOM 5213 N N . LEU B 1 68 ? -12.492 17.172 17.016 1 96.44 68 LEU B N 1
ATOM 5214 C CA . LEU B 1 68 ? -12.102 17.484 18.391 1 96.44 68 LEU B CA 1
ATOM 5215 C C . LEU B 1 68 ? -12.156 16.25 19.266 1 96.44 68 LEU B C 1
ATOM 5217 O O . LEU B 1 68 ? -13.227 15.867 19.75 1 96.44 68 LEU B O 1
ATOM 5221 N N . HIS B 1 69 ? -11 15.719 19.438 1 93.44 69 HIS B N 1
ATOM 5222 C CA . HIS B 1 69 ? -10.945 14.617 20.391 1 93.44 69 HIS B CA 1
ATOM 5223 C C . HIS B 1 69 ? -11.125 15.117 21.812 1 93.44 69 HIS B C 1
ATOM 5225 O O . HIS B 1 69 ? -10.602 16.172 22.188 1 93.44 69 HIS B O 1
ATOM 5231 N N . PHE B 1 70 ? -11.742 14.367 22.672 1 91.75 70 PHE B N 1
ATOM 5232 C CA . PHE B 1 70 ? -12.039 14.82 24.016 1 91.75 70 PHE B CA 1
ATOM 5233 C C . PHE B 1 70 ? -10.758 15.047 24.812 1 91.75 70 PHE B C 1
ATOM 5235 O O . PHE B 1 70 ? -10.75 15.812 25.781 1 91.75 70 PHE B O 1
ATOM 5242 N N . SER B 1 71 ? -9.695 14.391 24.406 1 90.12 71 SER B N 1
ATOM 5243 C CA . SER B 1 71 ? -8.406 14.648 25.047 1 90.12 71 SER B CA 1
ATOM 5244 C C . SER B 1 71 ? -7.891 16.047 24.703 1 90.12 71 SER B C 1
ATOM 5246 O O . SER B 1 71 ? -7.012 16.578 25.391 1 90.12 71 SER B O 1
ATOM 5248 N N . ASP B 1 72 ? -8.406 16.594 23.656 1 92.5 72 ASP B N 1
ATOM 5249 C CA . ASP B 1 72 ? -7.98 17.922 23.219 1 92.5 72 ASP B CA 1
ATOM 5250 C C . ASP B 1 72 ? -8.953 19 23.703 1 92.5 72 ASP B C 1
ATOM 5252 O O . ASP B 1 72 ? -8.789 20.188 23.375 1 92.5 72 ASP B O 1
ATOM 5256 N N . ALA B 1 73 ? -9.961 18.484 24.391 1 91.19 73 ALA B N 1
ATOM 5257 C CA . ALA B 1 73 ? -10.844 19.422 25.078 1 91.19 73 ALA B CA 1
ATOM 5258 C C . ALA B 1 73 ? -10.234 19.875 26.391 1 91.19 73 ALA B C 1
ATOM 5260 O O . ALA B 1 73 ? -10.266 19.141 27.391 1 91.19 73 ALA B O 1
ATOM 5261 N N . GLY B 1 74 ? -9.609 20.938 26.391 1 81.5 74 GLY B N 1
ATOM 5262 C CA . GLY B 1 74 ? -8.758 21.422 27.469 1 81.5 74 GLY B CA 1
ATOM 5263 C C . GLY B 1 74 ? -9.492 21.578 28.781 1 81.5 74 GLY B C 1
ATOM 5264 O O . GLY B 1 74 ? -10.719 21.469 28.828 1 81.5 74 GLY B O 1
ATOM 5265 N N . ASP B 1 75 ? -8.711 21.859 29.766 1 79.19 75 ASP B N 1
ATOM 5266 C CA . ASP B 1 75 ? -9.188 21.969 31.141 1 79.19 75 ASP B CA 1
ATOM 5267 C C . ASP B 1 75 ? -10.133 23.156 31.312 1 79.19 75 ASP B C 1
ATOM 5269 O O . ASP B 1 75 ? -10.938 23.203 32.25 1 79.19 75 ASP B O 1
ATOM 5273 N N . HIS B 1 76 ? -10.156 24.016 30.359 1 85.19 76 HIS B N 1
ATOM 5274 C CA . HIS B 1 76 ? -10.961 25.234 30.484 1 85.19 76 HIS B CA 1
ATOM 5275 C C . HIS B 1 76 ? -12.133 25.219 29.516 1 85.19 76 HIS B C 1
ATOM 5277 O O . HIS B 1 76 ? -12.688 26.281 29.203 1 85.19 76 HIS B O 1
ATOM 5283 N N . LEU B 1 77 ? -12.461 24.078 29.062 1 90 77 LEU B N 1
ATOM 5284 C CA . LEU B 1 77 ? -13.562 23.922 28.109 1 90 77 LEU B CA 1
ATOM 5285 C C . LEU B 1 77 ? -14.844 24.547 28.672 1 90 77 LEU B C 1
ATOM 5287 O O . LEU B 1 77 ? -15.539 25.266 27.953 1 90 77 LEU B O 1
ATOM 5291 N N . LYS B 1 78 ? -15.141 24.281 29.906 1 87.44 78 LYS B N 1
ATOM 5292 C CA . LYS B 1 78 ? -16.359 24.781 30.547 1 87.44 78 LYS B CA 1
ATOM 5293 C C . LYS B 1 78 ? -16.406 26.297 30.484 1 87.44 78 LYS B C 1
ATOM 5295 O O . LYS B 1 78 ? -17.438 26.875 30.094 1 87.44 78 LYS B O 1
ATOM 5300 N N . GLU B 1 79 ? -15.336 26.906 30.828 1 87.31 79 GLU B N 1
ATOM 5301 C CA . GLU B 1 79 ? -15.258 28.359 30.859 1 87.31 79 GLU B CA 1
ATOM 5302 C C . GLU B 1 79 ? -15.453 28.953 29.469 1 87.31 79 GLU B C 1
ATOM 5304 O O . GLU B 1 79 ? -16.188 29.938 29.297 1 87.31 79 GLU B O 1
ATOM 5309 N N . TYR B 1 80 ? -14.836 28.359 28.516 1 89.56 80 TYR B N 1
ATOM 5310 C CA . TYR B 1 80 ? -14.945 28.844 27.141 1 89.56 80 TYR B CA 1
ATOM 5311 C C . TYR B 1 80 ? -16.375 28.688 26.625 1 89.56 80 TYR B C 1
ATOM 5313 O O . TYR B 1 80 ? -16.891 29.594 25.969 1 89.56 80 TYR B O 1
ATOM 5321 N N . VAL B 1 81 ? -16.984 27.609 26.906 1 92.69 81 VAL B N 1
ATOM 5322 C CA . VAL B 1 81 ? -18.344 27.344 26.453 1 92.69 81 VAL B CA 1
ATOM 5323 C C . VAL B 1 81 ? -19.312 28.344 27.078 1 92.69 81 VAL B C 1
ATOM 5325 O O . VAL B 1 81 ? -20.172 28.906 26.406 1 92.69 81 VAL B O 1
ATOM 5328 N N . GLN B 1 82 ? -19.125 28.562 28.328 1 91.31 82 GLN B N 1
ATOM 5329 C CA . GLN B 1 82 ? -20 29.484 29.031 1 91.31 82 GLN B CA 1
ATOM 5330 C C . GLN B 1 82 ? -19.781 30.922 28.562 1 91.31 82 GLN B C 1
ATOM 5332 O O . GLN B 1 82 ? -20.734 31.703 28.453 1 91.31 82 GLN B O 1
ATOM 5337 N N . MET B 1 83 ? -18.609 31.234 28.312 1 89.38 83 MET B N 1
ATOM 5338 C CA . MET B 1 83 ? -18.266 32.562 27.844 1 89.38 83 MET B CA 1
ATOM 5339 C C . MET B 1 83 ? -18.906 32.844 26.484 1 89.38 83 MET B C 1
ATOM 5341 O O . MET B 1 83 ? -19.422 33.938 26.25 1 89.38 83 MET B O 1
ATOM 5345 N N . LEU B 1 84 ? -18.984 31.891 25.688 1 93.75 84 LEU B N 1
ATOM 5346 C CA . LEU B 1 84 ? -19.391 32.094 24.297 1 93.75 84 LEU B CA 1
ATOM 5347 C C . LEU B 1 84 ? -20.891 31.844 24.109 1 93.75 84 LEU B C 1
ATOM 5349 O O . LEU B 1 84 ? -21.5 32.375 23.188 1 93.75 84 LEU B O 1
ATOM 5353 N N . ASN B 1 85 ? -21.438 31 25.016 1 94.62 85 ASN B N 1
ATOM 5354 C CA . ASN B 1 85 ? -22.828 30.578 24.797 1 94.62 85 ASN B CA 1
ATOM 5355 C C . ASN B 1 85 ? -23.719 30.953 25.969 1 94.62 85 ASN B C 1
ATOM 5357 O O . ASN B 1 85 ? -24.938 30.75 25.938 1 94.62 85 ASN B O 1
ATOM 5361 N N . GLY B 1 86 ? -23.188 31.516 26.969 1 91.06 86 GLY B N 1
ATOM 5362 C CA . GLY B 1 86 ? -23.953 31.844 28.156 1 91.06 86 GLY B CA 1
ATOM 5363 C C . GLY B 1 86 ? -23.906 30.75 29.219 1 91.06 86 GLY B C 1
ATOM 5364 O O . GLY B 1 86 ? -23.562 29.609 28.922 1 91.06 86 GLY B O 1
ATOM 5365 N N . LYS B 1 87 ? -24.266 31.031 30.406 1 85.06 87 LYS B N 1
ATOM 5366 C CA . LYS B 1 87 ? -24.188 30.125 31.547 1 85.06 87 LYS B CA 1
ATOM 5367 C C . LYS B 1 87 ? -25.125 28.938 31.375 1 85.06 87 LYS B C 1
ATOM 5369 O O . LYS B 1 87 ? -24.828 27.844 31.859 1 85.06 87 LYS B O 1
ATOM 5374 N N . ASN B 1 88 ? -26.141 29.109 30.656 1 86.19 88 ASN B N 1
ATOM 5375 C CA . ASN B 1 88 ? -27.156 28.062 30.531 1 86.19 88 ASN B CA 1
ATOM 5376 C C . ASN B 1 88 ? -26.844 27.109 29.375 1 86.19 88 ASN B C 1
ATOM 5378 O O . ASN B 1 88 ? -27.609 26.203 29.094 1 86.19 88 ASN B O 1
ATOM 5382 N N . ALA B 1 89 ? -25.719 27.328 28.781 1 88.94 89 ALA B N 1
ATOM 5383 C CA . ALA B 1 89 ? -25.344 26.469 27.672 1 88.94 89 ALA B CA 1
ATOM 5384 C C . ALA B 1 89 ? -25.016 25.047 28.141 1 88.94 89 ALA B C 1
ATOM 5386 O O . ALA B 1 89 ? -25.125 24.094 27.375 1 88.94 89 ALA B O 1
ATOM 5387 N N . ILE B 1 90 ? -24.656 24.906 29.375 1 88.56 90 ILE B N 1
ATOM 5388 C CA . ILE B 1 90 ? -24.422 23.609 30 1 88.56 90 ILE B CA 1
ATOM 5389 C C . ILE B 1 90 ? -25.594 23.234 30.891 1 88.56 90 ILE B C 1
ATOM 5391 O O . ILE B 1 90 ? -26.047 24.047 31.703 1 88.56 90 ILE B O 1
ATOM 5395 N N . HIS B 1 91 ? -26 22.047 30.641 1 86.5 91 HIS B N 1
ATOM 5396 C CA . HIS B 1 91 ? -27.172 21.594 31.391 1 86.5 91 HIS B CA 1
ATOM 5397 C C . HIS B 1 91 ? -26.953 21.719 32.875 1 86.5 91 HIS B C 1
ATOM 5399 O O . HIS B 1 91 ? -25.859 21.453 33.406 1 86.5 91 HIS B O 1
ATOM 5405 N N . LYS B 1 92 ? -28.031 22.016 33.594 1 84.06 92 LYS B N 1
ATOM 5406 C CA . LYS B 1 92 ? -28 22.281 35.031 1 84.06 92 LYS B CA 1
ATOM 5407 C C . LYS B 1 92 ? -27.453 21.078 35.781 1 84.06 92 LYS B C 1
ATOM 5409 O O . LYS B 1 92 ? -26.625 21.234 36.719 1 84.06 92 LYS B O 1
ATOM 5414 N N . ASN B 1 93 ? -27.906 19.922 35.375 1 84.44 93 ASN B N 1
ATOM 5415 C CA . ASN B 1 93 ? -27.453 18.703 36.062 1 84.44 93 ASN B CA 1
ATOM 5416 C C . ASN B 1 93 ? -25.953 18.5 35.906 1 84.44 93 ASN B C 1
ATOM 5418 O O . ASN B 1 93 ? -25.266 18.109 36.844 1 84.44 93 ASN B O 1
ATOM 5422 N N . VAL B 1 94 ? -25.5 18.797 34.75 1 87.12 94 VAL B N 1
ATOM 5423 C CA . VAL B 1 94 ? -24.078 18.641 34.469 1 87.12 94 VAL B CA 1
ATOM 5424 C C . VAL B 1 94 ? -23.281 19.688 35.219 1 87.12 94 VAL B C 1
ATOM 5426 O O . VAL B 1 94 ? -22.219 19.391 35.75 1 87.12 94 VAL B O 1
ATOM 5429 N N . ARG B 1 95 ? -23.781 20.875 35.344 1 84.94 95 ARG B N 1
ATOM 5430 C CA . ARG B 1 95 ? -23.109 21.953 36.062 1 84.94 95 ARG B CA 1
ATOM 5431 C C . ARG B 1 95 ? -22.938 21.625 37.531 1 84.94 95 ARG B C 1
ATOM 5433 O O . ARG B 1 95 ? -21.891 21.875 38.125 1 84.94 95 ARG B O 1
ATOM 5440 N N . GLY B 1 96 ? -24.016 21.062 38 1 81.19 96 GLY B N 1
ATOM 5441 C CA . GLY B 1 96 ? -23.953 20.656 39.406 1 81.19 96 GLY B CA 1
ATOM 5442 C C . GLY B 1 96 ? -22.922 19.578 39.688 1 81.19 96 GLY B C 1
ATOM 5443 O O . GLY B 1 96 ? -22.188 19.641 40.656 1 81.19 96 GLY B O 1
ATOM 5444 N N . GLU B 1 97 ? -22.797 18.688 38.812 1 85.19 97 GLU B N 1
ATOM 5445 C CA . GLU B 1 97 ? -21.812 17.609 38.969 1 85.19 97 GLU B CA 1
ATOM 5446 C C . GLU B 1 97 ? -20.391 18.125 38.781 1 85.19 97 GLU B C 1
ATOM 5448 O O . GLU B 1 97 ? -19.469 17.703 39.5 1 85.19 97 GLU B O 1
ATOM 5453 N N . LEU B 1 98 ? -20.281 19.016 37.875 1 82.19 98 LEU B N 1
ATOM 5454 C CA . LEU B 1 98 ? -18.984 19.594 37.562 1 82.19 98 LEU B CA 1
ATOM 5455 C C . LEU B 1 98 ? -18.438 20.359 38.75 1 82.19 98 LEU B C 1
ATOM 5457 O O . LEU B 1 98 ? -17.234 20.328 39.031 1 82.19 98 LEU B O 1
ATOM 5461 N N . LYS B 1 99 ? -19.328 21.109 39.406 1 80.19 99 LYS B N 1
ATOM 5462 C CA . LYS B 1 99 ? -18.938 21.906 40.562 1 80.19 99 LYS B CA 1
ATOM 5463 C C . LYS B 1 99 ? -18.406 21.016 41.688 1 80.19 99 LYS B C 1
ATOM 5465 O O . LYS B 1 99 ? -17.531 21.438 42.469 1 80.19 99 LYS B O 1
ATOM 5470 N N . LYS B 1 100 ? -18.875 19.797 41.656 1 79.62 100 LYS B N 1
ATOM 5471 C CA . LYS B 1 100 ? -18.5 18.875 42.719 1 79.62 100 LYS B CA 1
ATOM 5472 C C . LYS B 1 100 ? -17.25 18.078 42.344 1 79.62 100 LYS B C 1
ATOM 5474 O O . LYS B 1 100 ? -16.688 17.375 43.188 1 79.62 100 LYS B O 1
ATOM 5479 N N . THR B 1 101 ? -16.891 18.219 41.094 1 79.44 101 THR B N 1
ATOM 5480 C CA . THR B 1 101 ? -15.789 17.391 40.625 1 79.44 101 THR B CA 1
ATOM 5481 C C . THR B 1 101 ? -14.461 18.125 40.75 1 79.44 101 THR B C 1
ATOM 5483 O O . THR B 1 101 ? -14.352 19.281 40.312 1 79.44 101 THR B O 1
ATOM 5486 N N . ASN B 1 102 ? -13.539 17.562 41.438 1 77.44 102 ASN B N 1
ATOM 5487 C CA . ASN B 1 102 ? -12.18 18.094 41.469 1 77.44 102 ASN B CA 1
ATOM 5488 C C . ASN B 1 102 ? -11.352 17.594 40.281 1 77.44 102 ASN B C 1
ATOM 5490 O O . ASN B 1 102 ? -10.797 16.5 40.344 1 77.44 102 ASN B O 1
ATOM 5494 N N . PHE B 1 103 ? -11.141 18.375 39.25 1 76.06 103 PHE B N 1
ATOM 5495 C CA . PHE B 1 103 ? -10.523 18 37.969 1 76.06 103 PHE B CA 1
ATOM 5496 C C . PHE B 1 103 ? -9.055 17.656 38.188 1 76.06 103 PHE B C 1
ATOM 5498 O O . PHE B 1 103 ? -8.469 16.938 37.344 1 76.06 103 PHE B O 1
ATOM 5505 N N . ASP B 1 104 ? -8.484 18.188 39.219 1 71.31 104 ASP B N 1
ATOM 5506 C CA . ASP B 1 104 ? -7.082 17.891 39.469 1 71.31 104 ASP B CA 1
ATOM 5507 C C . ASP B 1 104 ? -6.902 16.453 39.938 1 71.31 104 ASP B C 1
ATOM 5509 O O . ASP B 1 104 ? -5.801 15.906 39.875 1 71.31 104 ASP B O 1
ATOM 5513 N N . LYS B 1 105 ? -7.945 15.852 40.406 1 77.62 105 LYS B N 1
ATOM 5514 C CA . LYS B 1 105 ? -7.828 14.547 41.062 1 77.62 105 LYS B CA 1
ATOM 5515 C C . LYS B 1 105 ? -8.43 13.445 40.188 1 77.62 105 LYS B C 1
ATOM 5517 O O . LYS B 1 105 ? -8.547 12.297 40.625 1 77.62 105 LYS B O 1
ATOM 5522 N N . ILE B 1 106 ? -8.852 13.844 39.094 1 77.06 106 ILE B N 1
ATOM 5523 C CA . ILE B 1 106 ? -9.477 12.812 38.281 1 77.06 106 ILE B CA 1
ATOM 5524 C C . ILE B 1 106 ? -8.547 12.445 37.125 1 77.06 106 ILE B C 1
ATOM 5526 O O . ILE B 1 106 ? -7.68 13.234 36.719 1 77.06 106 ILE B O 1
ATOM 5530 N N . SER B 1 107 ? -8.703 11.203 36.625 1 77.31 107 SER B N 1
ATOM 5531 C CA . SER B 1 107 ? -7.871 10.68 35.531 1 77.31 107 SER B CA 1
ATOM 5532 C C . SER B 1 107 ? -8.156 11.391 34.219 1 77.31 107 SER B C 1
ATOM 5534 O O . SER B 1 107 ? -9.188 12.047 34.094 1 77.31 107 SER B O 1
ATOM 5536 N N . ASN B 1 108 ? -7.191 11.352 33.344 1 76.75 108 ASN B N 1
ATOM 5537 C CA . ASN B 1 108 ? -7.371 11.922 32 1 76.75 108 ASN B CA 1
ATOM 5538 C C . ASN B 1 108 ? -8.578 11.32 31.297 1 76.75 108 ASN B C 1
ATOM 5540 O O . ASN B 1 108 ? -9.289 12.016 30.562 1 76.75 108 ASN B O 1
ATOM 5544 N N . TYR B 1 109 ? -8.75 10.148 31.578 1 75.88 109 TYR B N 1
ATOM 5545 C CA . TYR B 1 109 ? -9.891 9.461 30.969 1 75.88 109 TYR B CA 1
ATOM 5546 C C . TYR B 1 109 ? -11.211 10.039 31.484 1 75.88 109 TYR B C 1
ATOM 5548 O O . TYR B 1 109 ? -12.141 10.258 30.703 1 75.88 109 TYR B O 1
ATOM 5556 N N . GLU B 1 110 ? -11.289 10.289 32.719 1 77.94 110 GLU B N 1
ATOM 5557 C CA . GLU B 1 110 ? -12.492 10.859 33.344 1 77.94 110 GLU B CA 1
ATOM 5558 C C . GLU B 1 110 ? -12.727 12.281 32.844 1 77.94 110 GLU B C 1
ATOM 5560 O O . GLU B 1 110 ? -13.875 12.688 32.625 1 77.94 110 GLU B O 1
ATOM 5565 N N . LYS B 1 111 ? -11.672 12.977 32.688 1 79.19 111 LYS B N 1
ATOM 5566 C CA . LYS B 1 111 ? -11.781 14.336 32.188 1 79.19 111 LYS B CA 1
ATOM 5567 C C . LYS B 1 111 ? -12.414 14.336 30.781 1 79.19 111 LYS B C 1
ATOM 5569 O O . LYS B 1 111 ? -13.227 15.211 30.469 1 79.19 111 LYS B O 1
ATOM 5574 N N . GLN B 1 112 ? -12.094 13.336 30 1 81.69 112 GLN B N 1
ATOM 5575 C CA . GLN B 1 112 ? -12.617 13.227 28.641 1 81.69 112 GLN B CA 1
ATOM 5576 C C . GLN B 1 112 ? -14.133 12.992 28.656 1 81.69 112 GLN B C 1
ATOM 5578 O O . GLN B 1 112 ? -14.844 13.5 27.797 1 81.69 112 GLN B O 1
ATOM 5583 N N . LYS B 1 113 ? -14.562 12.305 29.672 1 80.75 113 LYS B N 1
ATOM 5584 C CA . LYS B 1 113 ? -16 12.055 29.797 1 80.75 113 LYS B CA 1
ATOM 5585 C C . LYS B 1 113 ? -16.766 13.352 29.984 1 80.75 113 LYS B C 1
ATOM 5587 O O . LYS B 1 113 ? -17.906 13.492 29.516 1 80.75 113 LYS B O 1
ATOM 5592 N N . TRP B 1 114 ? -16.125 14.18 30.609 1 85 114 TRP B N 1
ATOM 5593 C CA . TRP B 1 114 ? -16.781 15.453 30.891 1 85 114 TRP B CA 1
ATOM 5594 C C . TRP B 1 114 ? -16.953 16.266 29.625 1 85 114 TRP B C 1
ATOM 5596 O O . TRP B 1 114 ? -17.953 16.984 29.469 1 85 114 TRP B O 1
ATOM 5606 N N . ALA B 1 115 ? -16.047 16.203 28.719 1 88.38 115 ALA B N 1
ATOM 5607 C CA . ALA B 1 115 ? -16.172 16.906 27.453 1 88.38 115 ALA B CA 1
ATOM 5608 C C . ALA B 1 115 ? -17.422 16.469 26.703 1 88.38 115 ALA B C 1
ATOM 5610 O O . ALA B 1 115 ? -18.141 17.312 26.141 1 88.38 115 ALA B O 1
ATOM 5611 N N . GLY B 1 116 ? -17.688 15.211 26.781 1 87.88 116 GLY B N 1
ATOM 5612 C CA . GLY B 1 116 ? -18.875 14.688 26.156 1 87.88 116 GLY B CA 1
ATOM 5613 C C . GLY B 1 116 ? -20.172 15.195 26.781 1 87.88 116 GLY B C 1
ATOM 5614 O O . GLY B 1 116 ? -21.172 15.352 26.094 1 87.88 116 GLY B O 1
ATOM 5615 N N . LYS B 1 117 ? -20.078 15.484 28 1 88.06 117 LYS B N 1
ATOM 5616 C CA . LYS B 1 117 ? -21.25 15.961 28.734 1 88.06 117 LYS B CA 1
ATOM 5617 C C . LYS B 1 117 ? -21.438 17.469 28.531 1 88.06 117 LYS B C 1
ATOM 5619 O O . LYS B 1 117 ? -22.578 17.969 28.562 1 88.06 117 LYS B O 1
ATOM 5624 N N . ILE B 1 118 ? -20.422 18.125 28.328 1 91.88 118 ILE B N 1
ATOM 5625 C CA . ILE B 1 118 ? -20.453 19.594 28.25 1 91.88 118 ILE B CA 1
ATOM 5626 C C . ILE B 1 118 ? -20.844 20.031 26.844 1 91.88 118 ILE B C 1
ATOM 5628 O O . ILE B 1 118 ? -21.641 20.938 26.672 1 91.88 118 ILE B O 1
ATOM 5632 N N . LEU B 1 119 ? -20.344 19.344 25.859 1 93.69 119 LEU B N 1
ATOM 5633 C CA . LEU B 1 119 ? -20.5 19.75 24.453 1 93.69 119 LEU B CA 1
ATOM 5634 C C . LEU B 1 119 ? -21.875 19.375 23.938 1 93.69 119 LEU B C 1
ATOM 5636 O O . LEU B 1 119 ? -22.391 18.297 24.25 1 93.69 119 LEU B O 1
ATOM 5640 N N . ARG B 1 120 ? -22.422 20.328 23.203 1 93.62 120 ARG B N 1
ATOM 5641 C CA . ARG B 1 120 ? -23.719 20.125 22.547 1 93.62 120 ARG B CA 1
ATOM 5642 C C . ARG B 1 120 ? -23.719 20.703 21.141 1 93.62 120 ARG B C 1
ATOM 5644 O O . ARG B 1 120 ? -23.094 21.734 20.891 1 93.62 120 ARG B O 1
ATOM 5651 N N . PRO B 1 121 ? -24.484 20 20.281 1 94.19 121 PRO B N 1
ATOM 5652 C CA . PRO B 1 121 ? -24.578 20.562 18.938 1 94.19 121 PRO B CA 1
ATOM 5653 C C . PRO B 1 121 ? -25.109 22 18.938 1 94.19 121 PRO B C 1
ATOM 5655 O O . PRO B 1 121 ? -26 22.344 19.703 1 94.19 121 PRO B O 1
ATOM 5658 N N . GLY B 1 122 ? -24.516 22.828 18.125 1 94.44 122 GLY B N 1
ATOM 5659 C CA . GLY B 1 122 ? -24.984 24.203 17.969 1 94.44 122 GLY B CA 1
ATOM 5660 C C . GLY B 1 122 ? -24.172 25.203 18.781 1 94.44 122 GLY B C 1
ATOM 5661 O O . GLY B 1 122 ? -24.203 26.406 18.516 1 94.44 122 GLY B O 1
ATOM 5662 N N . GLN B 1 123 ? -23.422 24.703 19.781 1 95.44 123 GLN B N 1
ATOM 5663 C CA . GLN B 1 123 ? -22.625 25.562 20.641 1 95.44 123 GLN B CA 1
ATOM 5664 C C . GLN B 1 123 ? -21.484 26.203 19.859 1 95.44 123 GLN B C 1
ATOM 5666 O O . GLN B 1 123 ? -20.891 25.578 18.984 1 95.44 123 GLN B O 1
ATOM 5671 N N . GLN B 1 124 ? -21.234 27.484 20.234 1 96.81 124 GLN B N 1
ATOM 5672 C CA . GLN B 1 124 ? -20.031 28.141 19.734 1 96.81 124 GLN B CA 1
ATOM 5673 C C . GLN B 1 124 ? -18.797 27.703 20.516 1 96.81 124 GLN B C 1
ATOM 5675 O O . GLN B 1 124 ? -18.859 27.531 21.734 1 96.81 124 GLN B O 1
ATOM 5680 N N . LEU B 1 125 ? -17.719 27.531 19.781 1 95.69 125 LEU B N 1
ATOM 5681 C CA . LEU B 1 125 ? -16.484 27.078 20.406 1 95.69 125 LEU B CA 1
ATOM 5682 C C . LEU B 1 125 ? -15.266 27.797 19.812 1 95.69 125 LEU B C 1
ATOM 5684 O O . LEU B 1 125 ? -15.195 27.984 18.594 1 95.69 125 LEU B O 1
ATOM 5688 N N . LEU B 1 126 ? -14.391 28.203 20.672 1 96.38 126 LEU B N 1
ATOM 5689 C CA . LEU B 1 126 ? -13.07 28.641 20.234 1 96.38 126 LEU B CA 1
ATOM 5690 C C . LEU B 1 126 ? -12.141 27.438 20.031 1 96.38 126 LEU B C 1
ATOM 5692 O O . LEU B 1 126 ? -11.922 26.672 20.969 1 96.38 126 LEU B O 1
ATOM 5696 N N . VAL B 1 127 ? -11.656 27.281 18.766 1 97.5 127 VAL B N 1
ATOM 5697 C CA . VAL B 1 127 ? -10.82 26.109 18.516 1 97.5 127 VAL B CA 1
ATOM 5698 C C . VAL B 1 127 ? -9.547 26.531 17.781 1 97.5 127 VAL B C 1
ATOM 5700 O O . VAL B 1 127 ? -9.539 27.531 17.062 1 97.5 127 VAL B O 1
ATOM 5703 N N . GLN B 1 128 ? -8.523 25.797 18.031 1 97.62 128 GLN B N 1
ATOM 5704 C CA . GLN B 1 128 ? -7.238 25.984 17.359 1 97.62 128 GLN B CA 1
ATOM 5705 C C . GLN B 1 128 ? -6.809 24.719 16.625 1 97.62 128 GLN B C 1
ATOM 5707 O O . GLN B 1 128 ? -6.891 23.625 17.172 1 97.62 128 GLN B O 1
ATOM 5712 N N . ILE B 1 129 ? -6.355 24.875 15.367 1 96.94 129 ILE B N 1
ATOM 5713 C CA . ILE B 1 129 ? -5.93 23.719 14.586 1 96.94 129 ILE B CA 1
ATOM 5714 C C . ILE B 1 129 ? -4.602 23.188 15.125 1 96.94 129 ILE B C 1
ATOM 5716 O O . ILE B 1 129 ? -3.631 23.938 15.25 1 96.94 129 ILE B O 1
ATOM 5720 N N . VAL B 1 130 ? -4.57 21.891 15.461 1 95.44 130 VAL B N 1
ATOM 5721 C CA . VAL B 1 130 ? -3.352 21.312 16 1 95.44 130 VAL B CA 1
ATOM 5722 C C . VAL B 1 130 ? -2.766 20.312 15.008 1 95.44 130 VAL B C 1
ATOM 5724 O O . VAL B 1 130 ? -1.583 19.969 15.086 1 95.44 130 VAL B O 1
ATOM 5727 N N . LYS B 1 131 ? -3.562 19.797 14.133 1 94.19 131 LYS B N 1
ATOM 5728 C CA . LYS B 1 131 ? -3.148 18.984 12.992 1 94.19 131 LYS B CA 1
ATOM 5729 C C . LYS B 1 131 ? -3.881 19.391 11.727 1 94.19 131 LYS B C 1
ATOM 5731 O O . LYS B 1 131 ? -5.086 19.656 11.75 1 94.19 131 LYS B O 1
ATOM 5736 N N . GLU B 1 132 ? -3.143 19.438 10.648 1 93.69 132 GLU B N 1
ATOM 5737 C CA . GLU B 1 132 ? -3.738 19.797 9.359 1 93.69 132 GLU B CA 1
ATOM 5738 C C . GLU B 1 132 ? -4.57 18.641 8.805 1 93.69 132 GLU B C 1
ATOM 5740 O O . GLU B 1 132 ? -4.434 17.5 9.242 1 93.69 132 GLU B O 1
ATOM 5745 N N . PRO B 1 133 ? -5.527 19 7.914 1 89.62 133 PRO B N 1
ATOM 5746 C CA . PRO B 1 133 ? -6.281 17.922 7.273 1 89.62 133 PRO B CA 1
ATOM 5747 C C . PRO B 1 133 ? -5.387 16.969 6.48 1 89.62 133 PRO B C 1
ATOM 5749 O O . PRO B 1 133 ? -4.473 17.422 5.781 1 89.62 133 PRO B O 1
ATOM 5752 N N . ILE B 1 134 ? -5.582 15.75 6.582 1 84.88 134 ILE B N 1
ATOM 5753 C CA . ILE B 1 134 ? -4.793 14.734 5.891 1 84.88 134 ILE B CA 1
ATOM 5754 C C . ILE B 1 134 ? -5.727 13.727 5.223 1 84.88 134 ILE B C 1
ATOM 5756 O O . ILE B 1 134 ? -6.504 13.047 5.898 1 84.88 134 ILE B O 1
ATOM 5760 N N . GLY B 1 135 ? -5.641 13.562 3.904 1 76.69 135 GLY B N 1
ATOM 5761 C CA . GLY B 1 135 ? -6.504 12.641 3.188 1 76.69 135 GLY B CA 1
ATOM 5762 C C . GLY B 1 135 ? -7.973 13.016 3.262 1 76.69 135 GLY B C 1
ATOM 5763 O O . GLY B 1 135 ? -8.352 14.141 2.926 1 76.69 135 GLY B O 1
ATOM 5764 N N . SER B 1 136 ? -8.742 12.016 3.76 1 75.88 136 SER B N 1
ATOM 5765 C CA . SER B 1 136 ? -10.188 12.219 3.836 1 75.88 136 SER B CA 1
ATOM 5766 C C . SER B 1 136 ? -10.594 12.789 5.188 1 75.88 136 SER B C 1
ATOM 5768 O O . SER B 1 136 ? -11.758 13.141 5.398 1 75.88 136 SER B O 1
ATOM 5770 N N . LYS B 1 137 ? -9.609 13.039 6.031 1 83.62 137 LYS B N 1
ATOM 5771 C CA . LYS B 1 137 ? -9.891 13.531 7.379 1 83.62 137 LYS B CA 1
ATOM 5772 C C . LYS B 1 137 ? -9.719 15.047 7.461 1 83.62 137 LYS B C 1
ATOM 5774 O O . LYS B 1 137 ? -8.805 15.602 6.852 1 83.62 137 LYS B O 1
ATOM 5779 N N . GLY B 1 138 ? -10.602 15.664 8.188 1 90.44 138 GLY B N 1
ATOM 5780 C CA . GLY B 1 138 ? -10.484 17.094 8.43 1 90.44 138 GLY B CA 1
ATOM 5781 C C . GLY B 1 138 ? -9.414 17.438 9.453 1 90.44 138 GLY B C 1
ATOM 5782 O O . GLY B 1 138 ? -8.719 16.547 9.945 1 90.44 138 GLY B O 1
ATOM 5783 N N . PRO B 1 139 ? -9.25 18.703 9.727 1 94.94 139 PRO B N 1
ATOM 5784 C CA . PRO B 1 139 ? -8.234 19.109 10.703 1 94.94 139 PRO B CA 1
ATOM 5785 C C . PRO B 1 139 ? -8.586 18.672 12.125 1 94.94 139 PRO B C 1
ATOM 5787 O O . PRO B 1 139 ? -9.766 18.562 12.469 1 94.94 139 PRO B O 1
ATOM 5790 N N . ARG B 1 140 ? -7.582 18.438 12.891 1 95.94 140 ARG B N 1
ATOM 5791 C CA . ARG B 1 140 ? -7.758 18.234 14.32 1 95.94 140 ARG B CA 1
ATOM 5792 C C . ARG B 1 140 ? -7.637 19.547 15.086 1 95.94 140 ARG B C 1
ATOM 5794 O O . ARG B 1 140 ? -6.77 20.359 14.789 1 95.94 140 ARG B O 1
ATOM 5801 N N . VAL B 1 141 ? -8.5 19.688 16.094 1 97.31 141 VAL B N 1
ATOM 5802 C CA . VAL B 1 141 ? -8.516 20.984 16.781 1 97.31 141 VAL B CA 1
ATOM 5803 C C . VAL B 1 141 ? -8.469 20.766 18.281 1 97.31 141 VAL B C 1
ATOM 5805 O O . VAL B 1 141 ? -8.703 19.656 18.766 1 97.31 141 VAL B O 1
ATOM 5808 N N . SER B 1 142 ? -8.078 21.812 18.953 1 96.62 142 SER B N 1
ATOM 5809 C CA . SER B 1 142 ? -8.031 21.859 20.422 1 96.62 142 SER B CA 1
ATOM 5810 C C . SER B 1 142 ? -8.75 23.109 20.953 1 96.62 142 SER B C 1
ATOM 5812 O O . SER B 1 142 ? -8.82 24.125 20.266 1 96.62 142 SER B O 1
ATOM 5814 N N . THR B 1 143 ? -9.328 22.953 22.141 1 95.25 143 THR B N 1
ATOM 5815 C CA . THR B 1 143 ? -9.891 24.109 22.812 1 95.25 143 THR B CA 1
ATOM 5816 C C . THR B 1 143 ? -8.875 24.734 23.766 1 95.25 143 THR B C 1
ATOM 5818 O O . THR B 1 143 ? -9.133 25.781 24.359 1 95.25 143 THR B O 1
ATOM 5821 N N . ASP B 1 144 ? -7.727 24.031 23.844 1 93.31 144 ASP B N 1
ATOM 5822 C CA . ASP B 1 144 ? -6.594 24.641 24.531 1 93.31 144 ASP B CA 1
ATOM 5823 C C . ASP B 1 144 ? -5.863 25.625 23.609 1 93.31 144 ASP B C 1
ATOM 5825 O O . ASP B 1 144 ? -4.906 25.25 22.938 1 93.31 144 ASP B O 1
ATOM 5829 N N . ILE B 1 145 ? -6.258 26.844 23.781 1 95.5 145 ILE B N 1
ATOM 5830 C CA . ILE B 1 145 ? -5.754 27.859 22.875 1 95.5 145 ILE B CA 1
ATOM 5831 C C . ILE B 1 145 ? -4.379 28.344 23.344 1 95.5 145 ILE B C 1
ATOM 5833 O O . ILE B 1 145 ? -4.16 28.547 24.547 1 95.5 145 ILE B O 1
ATOM 5837 N N . THR B 1 146 ? -3.498 28.469 22.391 1 96 146 THR B N 1
ATOM 5838 C CA . THR B 1 146 ? -2.174 29 22.688 1 96 146 THR B CA 1
ATOM 5839 C C . THR B 1 146 ? -1.763 30.031 21.641 1 96 146 THR B C 1
ATOM 5841 O O . THR B 1 146 ? -2.229 29.984 20.5 1 96 146 THR B O 1
ATOM 5844 N N . VAL B 1 147 ? -0.998 30.938 22.016 1 95.38 147 VAL B N 1
ATOM 5845 C CA . VAL B 1 147 ? -0.429 31.938 21.125 1 95.38 147 VAL B CA 1
ATOM 5846 C C . VAL B 1 147 ? 1.096 31.891 21.188 1 95.38 147 VAL B C 1
ATOM 5848 O O . VAL B 1 147 ? 1.689 32.25 22.203 1 95.38 147 VAL B O 1
ATOM 5851 N N . ALA B 1 148 ? 1.674 31.547 20.062 1 91.88 148 ALA B N 1
ATOM 5852 C CA . ALA B 1 148 ? 3.113 31.297 20.062 1 91.88 148 ALA B CA 1
ATOM 5853 C C . ALA B 1 148 ? 3.883 32.562 19.656 1 91.88 148 ALA B C 1
ATOM 5855 O O . ALA B 1 148 ? 3.506 33.25 18.719 1 91.88 148 ALA B O 1
ATOM 5856 N N . GLY B 1 149 ? 4.848 32.875 20.438 1 89.31 149 GLY B N 1
ATOM 5857 C CA . GLY B 1 149 ? 5.875 33.844 20.078 1 89.31 149 GLY B CA 1
ATOM 5858 C C . GLY B 1 149 ? 7.215 33.188 19.766 1 89.31 149 GLY B C 1
ATOM 5859 O O . GLY B 1 149 ? 7.273 32.031 19.375 1 89.31 149 GLY B O 1
ATOM 5860 N N . ARG B 1 150 ? 8.203 33.938 19.828 1 83.81 150 ARG B N 1
ATOM 5861 C CA . ARG B 1 150 ? 9.539 33.375 19.578 1 83.81 150 ARG B CA 1
ATOM 5862 C C . ARG B 1 150 ? 10.062 32.625 20.781 1 83.81 150 ARG B C 1
ATOM 5864 O O . ARG B 1 150 ? 10.539 31.5 20.656 1 83.81 150 ARG B O 1
ATOM 5871 N N . PHE B 1 151 ? 9.891 33.281 22 1 89.56 151 PHE B N 1
ATOM 5872 C CA . PHE B 1 151 ? 10.484 32.719 23.219 1 89.56 151 PHE B CA 1
ATOM 5873 C C . PHE B 1 151 ? 9.406 32.094 24.109 1 89.56 151 PHE B C 1
ATOM 5875 O O . PHE B 1 151 ? 9.703 31.281 24.969 1 89.56 151 PHE B O 1
ATOM 5882 N N . LEU B 1 152 ? 8.242 32.656 23.891 1 93.62 152 LEU B N 1
ATOM 5883 C CA . LEU B 1 152 ? 7.184 32.312 24.828 1 93.62 152 LEU B CA 1
ATOM 5884 C C . LEU B 1 152 ? 5.953 31.781 24.094 1 93.62 152 LEU B C 1
ATOM 5886 O O . LEU B 1 152 ? 5.723 32.125 22.938 1 93.62 152 LEU B O 1
ATOM 5890 N N . VAL B 1 153 ? 5.234 30.875 24.719 1 95.88 153 VAL B N 1
ATOM 5891 C CA . VAL B 1 153 ? 3.887 30.5 24.297 1 95.88 153 VAL B CA 1
ATOM 5892 C C . VAL B 1 153 ? 2.879 30.922 25.375 1 95.88 153 VAL B C 1
ATOM 5894 O O . VAL B 1 153 ? 2.938 30.453 26.5 1 95.88 153 VAL B O 1
ATOM 5897 N N . LEU B 1 154 ? 2.025 31.828 24.984 1 96.44 154 LEU B N 1
ATOM 5898 C CA . LEU B 1 154 ? 1.009 32.312 25.906 1 96.44 154 LEU B CA 1
ATOM 5899 C C . LEU B 1 154 ? -0.166 31.359 26 1 96.44 154 LEU B C 1
ATOM 5901 O O . LEU B 1 154 ? -0.636 30.844 24.984 1 96.44 154 LEU B O 1
ATOM 5905 N N . ILE B 1 155 ? -0.575 31.109 27.188 1 95.38 155 ILE B N 1
ATOM 5906 C CA . ILE B 1 155 ? -1.728 30.25 27.438 1 95.38 155 ILE B CA 1
ATOM 5907 C C . ILE B 1 155 ? -2.822 31.047 28.141 1 95.38 155 ILE B C 1
ATOM 5909 O O . ILE B 1 155 ? -2.828 31.141 29.375 1 95.38 155 ILE B O 1
ATOM 5913 N N . PRO B 1 156 ? -3.809 31.453 27.344 1 93.5 156 PRO B N 1
ATOM 5914 C CA . PRO B 1 156 ? -4.922 32.125 28.016 1 93.5 156 PRO B CA 1
ATOM 5915 C C . PRO B 1 156 ? -5.633 31.234 29.031 1 93.5 156 PRO B C 1
ATOM 5917 O O . PRO B 1 156 ? -5.82 30.047 28.797 1 93.5 156 PRO B O 1
ATOM 5920 N N . MET B 1 157 ? -5.969 31.75 30.188 1 86.81 157 MET B N 1
ATOM 5921 C CA . MET B 1 157 ? -6.66 31.078 31.281 1 86.81 157 MET B CA 1
ATOM 5922 C C . MET B 1 157 ? -5.758 30.031 31.938 1 86.81 157 MET B C 1
ATOM 5924 O O . MET B 1 157 ? -6.215 29.234 32.75 1 86.81 157 MET B O 1
ATOM 5928 N N . GLY B 1 158 ? -4.594 30.156 31.375 1 84.69 158 GLY B N 1
ATOM 5929 C CA . GLY B 1 158 ? -3.619 29.297 32.031 1 84.69 158 GLY B CA 1
ATOM 5930 C C . GLY B 1 158 ? -3.023 29.938 33.281 1 84.69 158 GLY B C 1
ATOM 5931 O O . GLY B 1 158 ? -3.053 31.156 33.438 1 84.69 158 GLY B O 1
ATOM 5932 N N . GLU B 1 159 ? -2.672 29.172 34.406 1 85 159 GLU B N 1
ATOM 5933 C CA . GLU B 1 159 ? -2.125 29.766 35.625 1 85 159 GLU B CA 1
ATOM 5934 C C . GLU B 1 159 ? -0.821 29.078 36.031 1 85 159 GLU B C 1
ATOM 5936 O O . GLU B 1 159 ? -0.593 28.812 37.219 1 85 159 GLU B O 1
ATOM 5941 N N . TYR B 1 160 ? -0.038 28.891 35 1 90.44 160 TYR B N 1
ATOM 5942 C CA . TYR B 1 160 ? 1.229 28.25 35.344 1 90.44 160 TYR B CA 1
ATOM 5943 C C . TYR B 1 160 ? 2.334 28.703 34.375 1 90.44 160 TYR B C 1
ATOM 5945 O O . TYR B 1 160 ? 2.055 29.219 33.312 1 90.44 160 TYR B O 1
ATOM 5953 N N . ILE B 1 161 ? 3.516 28.625 34.875 1 94.69 161 ILE B N 1
ATOM 5954 C CA . ILE B 1 161 ? 4.703 28.891 34.062 1 94.69 161 ILE B CA 1
ATOM 5955 C C . ILE B 1 161 ? 5.504 27.594 33.906 1 94.69 161 ILE B C 1
ATOM 5957 O O . ILE B 1 161 ? 5.914 26.984 34.906 1 94.69 161 ILE B O 1
ATOM 5961 N N . ALA B 1 162 ? 5.633 27.172 32.719 1 95.06 162 ALA B N 1
ATOM 5962 C CA . ALA B 1 162 ? 6.398 25.953 32.438 1 95.06 162 ALA B CA 1
ATOM 5963 C C . ALA B 1 162 ? 7.641 26.297 31.594 1 95.06 162 ALA B C 1
ATOM 5965 O O . ALA B 1 162 ? 7.613 27.188 30.766 1 95.06 162 ALA B O 1
ATOM 5966 N N . VAL B 1 163 ? 8.719 25.641 31.969 1 95.06 163 VAL B N 1
ATOM 5967 C CA . VAL B 1 163 ? 9.969 25.781 31.219 1 95.06 163 VAL B CA 1
ATOM 5968 C C . VAL B 1 163 ? 10.227 24.531 30.391 1 95.06 163 VAL B C 1
ATOM 5970 O O . VAL B 1 163 ? 10.023 23.406 30.859 1 95.06 163 VAL B O 1
ATOM 5973 N N . SER B 1 164 ? 10.602 24.766 29.109 1 89.62 164 SER B N 1
ATOM 5974 C CA . SER B 1 164 ? 10.906 23.641 28.234 1 89.62 164 SER B CA 1
ATOM 5975 C C . SER B 1 164 ? 11.797 22.625 28.922 1 89.62 164 SER B C 1
ATOM 5977 O O . SER B 1 164 ? 12.789 22.984 29.562 1 89.62 164 SER B O 1
ATOM 5979 N N . ARG B 1 165 ? 11.461 21.359 28.766 1 85.5 165 ARG B N 1
ATOM 5980 C CA . ARG B 1 165 ? 12.195 20.266 29.391 1 85.5 165 ARG B CA 1
ATOM 5981 C C . ARG B 1 165 ? 13.609 20.172 28.844 1 85.5 165 ARG B C 1
ATOM 5983 O O . ARG B 1 165 ? 14.492 19.594 29.469 1 85.5 165 ARG B O 1
ATOM 5990 N N . LYS B 1 166 ? 13.789 20.781 27.734 1 79 166 LYS B N 1
ATOM 5991 C CA . LYS B 1 166 ? 15.086 20.719 27.078 1 79 166 LYS B CA 1
ATOM 5992 C C . LYS B 1 166 ? 16.094 21.641 27.75 1 79 166 LYS B C 1
ATOM 5994 O O . LYS B 1 166 ? 17.312 21.5 27.547 1 79 166 LYS B O 1
ATOM 5999 N N . ILE B 1 167 ? 15.609 22.578 28.531 1 87.81 167 ILE B N 1
ATOM 6000 C CA . ILE B 1 167 ? 16.484 23.422 29.344 1 87.81 167 ILE B CA 1
ATOM 6001 C C . ILE B 1 167 ? 16.812 22.703 30.656 1 87.81 167 ILE B C 1
ATOM 6003 O O . ILE B 1 167 ? 16 22.734 31.594 1 87.81 167 ILE B O 1
ATOM 6007 N N . ASN B 1 168 ? 17.938 22.094 30.719 1 86.94 168 ASN B N 1
ATOM 6008 C CA . ASN B 1 168 ? 18.266 21.203 31.828 1 86.94 168 ASN B CA 1
ATOM 6009 C C . ASN B 1 168 ? 19 21.938 32.938 1 86.94 168 ASN B C 1
ATOM 6011 O O . ASN B 1 168 ? 19.062 21.453 34.062 1 86.94 168 ASN B O 1
ATOM 6015 N N . ASN B 1 169 ? 19.625 23.047 32.688 1 90.38 169 ASN B N 1
ATOM 6016 C CA . ASN B 1 169 ? 20.359 23.812 33.719 1 90.38 169 ASN B CA 1
ATOM 6017 C C . ASN B 1 169 ? 19.422 24.406 34.75 1 90.38 169 ASN B C 1
ATOM 6019 O O . ASN B 1 169 ? 18.609 25.266 34.438 1 90.38 169 ASN B O 1
ATOM 6023 N N . TYR B 1 170 ? 19.625 24 35.969 1 93.25 170 TYR B N 1
ATOM 6024 C CA . TYR B 1 170 ? 18.719 24.391 37.062 1 93.25 170 TYR B CA 1
ATOM 6025 C C . TYR B 1 170 ? 18.781 25.906 37.281 1 93.25 170 TYR B C 1
ATOM 6027 O O . TYR B 1 170 ? 17.734 26.531 37.5 1 93.25 170 TYR B O 1
ATOM 6035 N N . LYS B 1 171 ? 19.938 26.438 37.281 1 94.19 171 LYS B N 1
ATOM 6036 C CA . LYS B 1 171 ? 20.094 27.875 37.5 1 94.19 171 LYS B CA 1
ATOM 6037 C C . LYS B 1 171 ? 19.359 28.672 36.406 1 94.19 171 LYS B C 1
ATOM 6039 O O . LYS B 1 171 ? 18.688 29.656 36.719 1 94.19 171 LYS B O 1
ATOM 6044 N N . GLU B 1 172 ? 19.5 28.203 35.219 1 94.88 172 GLU B N 1
ATOM 6045 C CA . GLU B 1 172 ? 18.859 28.875 34.094 1 94.88 172 GLU B CA 1
ATOM 6046 C C . GLU B 1 172 ? 17.344 28.734 34.156 1 94.88 172 GLU B C 1
ATOM 6048 O O . GLU B 1 172 ? 16.625 29.672 33.844 1 94.88 172 GLU B O 1
ATOM 6053 N N . ARG B 1 173 ? 16.828 27.641 34.531 1 95.5 173 ARG B N 1
ATOM 6054 C CA . ARG B 1 173 ? 15.391 27.422 34.688 1 95.5 173 ARG B CA 1
ATOM 6055 C C . ARG B 1 173 ? 14.781 28.375 35.719 1 95.5 173 ARG B C 1
ATOM 6057 O O . ARG B 1 173 ? 13.742 28.984 35.469 1 95.5 173 ARG B O 1
ATOM 6064 N N . ARG B 1 174 ? 15.523 28.453 36.781 1 95.06 174 ARG B N 1
ATOM 6065 C CA . ARG B 1 174 ? 15.055 29.328 37.875 1 95.06 174 ARG B CA 1
ATOM 6066 C C . ARG B 1 174 ? 15.07 30.781 37.438 1 95.06 174 ARG B C 1
ATOM 6068 O O . ARG B 1 174 ? 14.141 31.531 37.719 1 95.06 174 ARG B O 1
ATOM 6075 N N . ARG B 1 175 ? 16.125 31.125 36.719 1 95.38 175 ARG B N 1
ATOM 6076 C CA . ARG B 1 175 ? 16.234 32.5 36.219 1 95.38 175 ARG B CA 1
ATOM 6077 C C . ARG B 1 175 ? 15.062 32.844 35.312 1 95.38 175 ARG B C 1
ATOM 6079 O O . ARG B 1 175 ? 14.414 33.875 35.469 1 95.38 175 ARG B O 1
ATOM 6086 N N . LEU B 1 176 ? 14.852 31.984 34.375 1 96.31 176 LEU B N 1
ATOM 6087 C CA . LEU B 1 176 ? 13.805 32.188 33.375 1 96.31 176 LEU B CA 1
ATOM 6088 C C . LEU B 1 176 ? 12.43 32.25 34.031 1 96.31 176 LEU B C 1
ATOM 6090 O O . LEU B 1 176 ? 11.602 33.094 33.688 1 96.31 176 LEU B O 1
ATOM 6094 N N . LYS B 1 177 ? 12.172 31.406 34.969 1 95.5 177 LYS B N 1
ATOM 6095 C CA . LYS B 1 177 ? 10.898 31.406 35.656 1 95.5 177 LYS B CA 1
ATOM 6096 C C . LYS B 1 177 ? 10.688 32.719 36.406 1 95.5 177 LYS B C 1
ATOM 6098 O O . LYS B 1 177 ? 9.57 33.25 36.438 1 95.5 177 LYS B O 1
ATOM 6103 N N . SER B 1 178 ? 11.727 33.125 37 1 94.88 178 SER B N 1
ATOM 6104 C CA . SER B 1 178 ? 11.641 34.375 37.75 1 94.88 178 SER B CA 1
ATOM 6105 C C . SER B 1 178 ? 11.375 35.562 36.844 1 94.88 178 SER B C 1
ATOM 6107 O O . SER B 1 178 ? 10.516 36.406 37.125 1 94.88 178 SER B O 1
ATOM 6109 N N . VAL B 1 179 ? 12.117 35.594 35.75 1 95.12 179 VAL B N 1
ATOM 6110 C CA . VAL B 1 179 ? 11.984 36.688 34.812 1 95.12 179 VAL B CA 1
ATOM 6111 C C . VAL B 1 179 ? 10.562 36.719 34.25 1 95.12 179 VAL B C 1
ATOM 6113 O O . VAL B 1 179 ? 9.914 37.75 34.219 1 95.12 179 VAL B O 1
ATOM 6116 N N . VAL B 1 180 ? 10.062 35.594 33.844 1 96.19 180 VAL B N 1
ATOM 6117 C CA . VAL B 1 180 ? 8.758 35.5 33.188 1 96.19 180 VAL B CA 1
ATOM 6118 C C . VAL B 1 180 ? 7.648 35.656 34.25 1 96.19 180 VAL B C 1
ATOM 6120 O O . VAL B 1 180 ? 6.609 36.281 33.938 1 96.19 180 VAL B O 1
ATOM 6123 N N . GLY B 1 181 ? 7.883 35.125 35.375 1 94.12 181 GLY B N 1
ATOM 6124 C CA . GLY B 1 181 ? 6.906 35.25 36.469 1 94.12 181 GLY B CA 1
ATOM 6125 C C . GLY B 1 181 ? 6.527 36.688 36.781 1 94.12 181 GLY B C 1
ATOM 6126 O O . GLY B 1 181 ? 5.375 36.969 37.125 1 94.12 181 GLY B O 1
ATOM 6127 N N . SER B 1 182 ? 7.414 37.531 36.656 1 92 182 SER B N 1
ATOM 6128 C CA . SER B 1 182 ? 7.188 38.938 37 1 92 182 SER B CA 1
ATOM 6129 C C . SER B 1 182 ? 6.422 39.656 35.875 1 92 182 SER B C 1
ATOM 6131 O O . SER B 1 182 ? 5.871 40.719 36.125 1 92 182 SER B O 1
ATOM 6133 N N . MET B 1 183 ? 6.316 39.031 34.781 1 93.81 183 MET B N 1
ATOM 6134 C CA . MET B 1 183 ? 5.758 39.719 33.625 1 93.81 183 MET B CA 1
ATOM 6135 C C . MET B 1 183 ? 4.406 39.156 33.25 1 93.81 183 MET B C 1
ATOM 6137 O O . MET B 1 183 ? 3.621 39.812 32.562 1 93.81 183 MET B O 1
ATOM 6141 N N . VAL B 1 184 ? 4.039 38.031 33.656 1 94.69 184 VAL B N 1
ATOM 6142 C CA . VAL B 1 184 ? 2.832 37.312 33.219 1 94.69 184 VAL B CA 1
ATOM 6143 C C . VAL B 1 184 ? 1.614 37.906 33.938 1 94.69 184 VAL B C 1
ATOM 6145 O O . VAL B 1 184 ? 1.563 37.969 35.156 1 94.69 184 VAL B O 1
ATOM 6148 N N . PRO B 1 185 ? 0.698 38.438 33.219 1 94 185 PRO B N 1
ATOM 6149 C CA . PRO B 1 185 ? -0.513 38.938 33.875 1 94 185 PRO B CA 1
ATOM 6150 C C . PRO B 1 185 ? -1.348 37.844 34.5 1 94 185 PRO B C 1
ATOM 6152 O O . PRO B 1 185 ? -1.217 36.656 34.125 1 94 185 PRO B O 1
ATOM 6155 N N . ASP B 1 186 ? -2.193 38.25 35.344 1 92.06 186 ASP B N 1
ATOM 6156 C CA . ASP B 1 186 ? -3.102 37.281 36 1 92.06 186 ASP B CA 1
ATOM 6157 C C . ASP B 1 186 ? -4.02 36.625 34.969 1 92.06 186 ASP B C 1
ATOM 6159 O O . ASP B 1 186 ? -4.484 37.281 34.031 1 92.06 186 ASP B O 1
ATOM 6163 N N . GLY B 1 187 ? -4.137 35.344 35.219 1 91.5 187 GLY B N 1
ATOM 6164 C CA . GLY B 1 187 ? -5.074 34.625 34.344 1 91.5 187 GLY B CA 1
ATOM 6165 C C . GLY B 1 187 ? -4.41 34 33.156 1 91.5 187 GLY B C 1
ATOM 6166 O O . GLY B 1 187 ? -5.078 33.344 32.344 1 91.5 187 GLY B O 1
ATOM 6167 N N . PHE B 1 188 ? -3.121 34.219 33.031 1 95.12 188 PHE B N 1
ATOM 6168 C CA . PHE B 1 188 ? -2.416 33.625 31.906 1 95.12 188 PHE B CA 1
ATOM 6169 C C . PHE B 1 188 ? -1.345 32.656 32.375 1 95.12 188 PHE B C 1
ATOM 6171 O O . PHE B 1 188 ? -0.834 32.781 33.5 1 95.12 188 PHE B O 1
ATOM 6178 N N . GLY B 1 189 ? -1.188 31.609 31.625 1 94.75 189 GLY B N 1
ATOM 6179 C CA . GLY B 1 189 ? 0.002 30.781 31.719 1 94.75 189 GLY B CA 1
ATOM 6180 C C . GLY B 1 189 ? 0.973 31 30.578 1 94.75 189 GLY B C 1
ATOM 6181 O O . GLY B 1 189 ? 0.62 31.609 29.562 1 94.75 189 GLY B O 1
ATOM 6182 N N . VAL B 1 190 ? 2.221 30.547 30.844 1 96.81 190 VAL B N 1
ATOM 6183 C CA . VAL B 1 190 ? 3.232 30.734 29.812 1 96.81 190 VAL B CA 1
ATOM 6184 C C . VAL B 1 190 ? 4.164 29.531 29.766 1 96.81 190 VAL B C 1
ATOM 6186 O O . VAL B 1 190 ? 4.508 28.969 30.797 1 96.81 190 VAL B O 1
ATOM 6189 N N . ILE B 1 191 ? 4.469 29.109 28.578 1 95.81 191 ILE B N 1
ATOM 6190 C CA . ILE B 1 191 ? 5.52 28.125 28.359 1 95.81 191 ILE B CA 1
ATOM 6191 C C . ILE B 1 191 ? 6.762 28.812 27.797 1 95.81 191 ILE B C 1
ATOM 6193 O O . ILE B 1 191 ? 6.691 29.5 26.781 1 95.81 191 ILE B O 1
ATOM 6197 N N . ILE B 1 192 ? 7.848 28.609 28.516 1 95.06 192 ILE B N 1
ATOM 6198 C CA . ILE B 1 192 ? 9.125 29.141 28.062 1 95.06 192 ILE B CA 1
ATOM 6199 C C . ILE B 1 192 ? 9.797 28.156 27.125 1 95.06 192 ILE B C 1
ATOM 6201 O O . ILE B 1 192 ? 10.141 27.031 27.531 1 95.06 192 ILE B O 1
ATOM 6205 N N . ARG B 1 193 ? 9.977 28.547 25.891 1 88.5 193 ARG B N 1
ATOM 6206 C CA . ARG B 1 193 ? 10.516 27.672 24.875 1 88.5 193 ARG B CA 1
ATOM 6207 C C . ARG B 1 193 ? 12.031 27.516 25.016 1 88.5 193 ARG B C 1
ATOM 6209 O O . ARG B 1 193 ? 12.68 28.328 25.672 1 88.5 193 ARG B O 1
ATOM 6216 N N . THR B 1 194 ? 12.641 26.609 24.438 1 82.31 194 THR B N 1
ATOM 6217 C CA . THR B 1 194 ? 14.062 26.281 24.547 1 82.31 194 THR B CA 1
ATOM 6218 C C . THR B 1 194 ? 14.922 27.438 24.062 1 82.31 194 THR B C 1
ATOM 6220 O O . THR B 1 194 ? 15.992 27.703 24.609 1 82.31 194 THR B O 1
ATOM 6223 N N . VAL B 1 195 ? 14.508 28.219 23.094 1 78.56 195 VAL B N 1
ATOM 6224 C CA . VAL B 1 195 ? 15.289 29.281 22.453 1 78.56 195 VAL B CA 1
ATOM 6225 C C . VAL B 1 195 ? 15.406 30.469 23.406 1 78.56 195 VAL B C 1
ATOM 6227 O O . VAL B 1 195 ? 16.25 31.359 23.188 1 78.56 195 VAL B O 1
ATOM 6230 N N . ALA B 1 196 ? 14.656 30.453 24.438 1 87.94 196 ALA B N 1
ATOM 6231 C CA . ALA B 1 196 ? 14.719 31.531 25.422 1 87.94 196 ALA B CA 1
ATOM 6232 C C . ALA B 1 196 ? 15.969 31.422 26.281 1 87.94 196 ALA B C 1
ATOM 6234 O O . ALA B 1 196 ? 16.344 32.344 26.984 1 87.94 196 ALA B O 1
ATOM 6235 N N . LYS B 1 197 ? 16.609 30.297 26.172 1 87.44 197 LYS B N 1
ATOM 6236 C CA . LYS B 1 197 ? 17.797 30.062 26.984 1 87.44 197 LYS B CA 1
ATOM 6237 C C . LYS B 1 197 ? 18.844 31.125 26.75 1 87.44 197 LYS B C 1
ATOM 6239 O O . LYS B 1 197 ? 19.203 31.406 25.609 1 87.44 197 LYS B O 1
ATOM 6244 N N . GLY B 1 198 ? 19.359 31.656 27.812 1 85.62 198 GLY B N 1
ATOM 6245 C CA . GLY B 1 198 ? 20.438 32.625 27.734 1 85.62 198 GLY B CA 1
ATOM 6246 C C . GLY B 1 198 ? 20 33.969 27.25 1 85.62 198 GLY B C 1
ATOM 6247 O O . GLY B 1 198 ? 20.812 34.906 27.172 1 85.62 198 GLY B O 1
ATOM 6248 N N . LYS B 1 199 ? 18.734 34.188 26.953 1 86.69 199 LYS B N 1
ATOM 6249 C CA . LYS B 1 199 ? 18.25 35.469 26.469 1 86.69 199 LYS B CA 1
ATOM 6250 C C . LYS B 1 199 ? 18.031 36.469 27.625 1 86.69 199 LYS B C 1
ATOM 6252 O O . LYS B 1 199 ? 17.766 36.031 28.75 1 86.69 199 LYS B O 1
ATOM 6257 N N . ASP B 1 200 ? 18.172 37.719 27.297 1 88.5 200 ASP B N 1
ATOM 6258 C CA . ASP B 1 200 ? 18.047 38.719 28.344 1 88.5 200 ASP B CA 1
ATOM 6259 C C . ASP B 1 200 ? 16.578 39.062 28.625 1 88.5 200 ASP B C 1
ATOM 6261 O O . ASP B 1 200 ? 15.695 38.688 27.859 1 88.5 200 ASP B O 1
ATOM 6265 N N . LYS B 1 201 ? 16.375 39.719 29.672 1 92.44 201 LYS B N 1
ATOM 6266 C CA . LYS B 1 201 ? 15.039 40.031 30.156 1 92.44 201 LYS B CA 1
ATOM 6267 C C . LYS B 1 201 ? 14.289 40.906 29.141 1 92.44 201 LYS B C 1
ATOM 6269 O O . LYS B 1 201 ? 13.086 40.719 28.938 1 92.44 201 LYS B O 1
ATOM 6274 N N . GLU B 1 202 ? 14.969 41.781 28.516 1 89.94 202 GLU B N 1
ATOM 6275 C CA . GLU B 1 202 ? 14.352 42.688 27.578 1 89.94 202 GLU B CA 1
ATOM 6276 C C . GLU B 1 202 ? 13.766 41.969 26.375 1 89.94 202 GLU B C 1
ATOM 6278 O O . GLU B 1 202 ? 12.648 42.25 25.938 1 89.94 202 GLU B O 1
ATOM 6283 N N . ALA B 1 203 ? 14.492 41.062 25.891 1 87.19 203 ALA B N 1
ATOM 6284 C CA . ALA B 1 203 ? 14.039 40.281 24.75 1 87.19 203 ALA B CA 1
ATOM 6285 C C . ALA B 1 203 ? 12.805 39.469 25.109 1 87.19 203 ALA B C 1
ATOM 6287 O O . ALA B 1 203 ? 11.867 39.344 24.312 1 87.19 203 ALA B O 1
ATOM 6288 N N . ILE B 1 204 ? 12.797 38.906 26.234 1 92.19 204 ILE B N 1
ATOM 6289 C CA . ILE B 1 204 ? 11.68 38.094 26.688 1 92.19 204 ILE B CA 1
ATOM 6290 C C . ILE B 1 204 ? 10.453 38.969 26.922 1 92.19 204 ILE B C 1
ATOM 6292 O O . ILE B 1 204 ? 9.336 38.594 26.594 1 92.19 204 ILE B O 1
ATOM 6296 N N . GLU B 1 205 ? 10.742 40.125 27.438 1 93.19 205 GLU B N 1
ATOM 6297 C CA . GLU B 1 205 ? 9.664 41.062 27.703 1 93.19 205 GLU B CA 1
ATOM 6298 C C . GLU B 1 205 ? 9.008 41.531 26.391 1 93.19 205 GLU B C 1
ATOM 6300 O O . GLU B 1 205 ? 7.785 41.656 26.328 1 93.19 205 GLU B O 1
ATOM 6305 N N . ASP B 1 206 ? 9.812 41.75 25.469 1 89.94 206 ASP B N 1
ATOM 6306 C CA . ASP B 1 206 ? 9.297 42.156 24.156 1 89.94 206 ASP B CA 1
ATOM 6307 C C . ASP B 1 206 ? 8.422 41.062 23.562 1 89.94 206 ASP B C 1
ATOM 6309 O O . ASP B 1 206 ? 7.379 41.344 22.969 1 89.94 206 ASP B O 1
ATOM 6313 N N . ASP B 1 207 ? 8.836 39.875 23.688 1 91.56 207 ASP B N 1
ATOM 6314 C CA . ASP B 1 207 ? 8.062 38.75 23.203 1 91.56 207 ASP B CA 1
ATOM 6315 C C . ASP B 1 207 ? 6.734 38.625 23.938 1 91.56 207 ASP B C 1
ATOM 6317 O O . ASP B 1 207 ? 5.703 38.312 23.328 1 91.56 207 ASP B O 1
ATOM 6321 N N . MET B 1 208 ? 6.777 38.875 25.203 1 94.5 208 MET B N 1
ATOM 6322 C CA . MET B 1 208 ? 5.57 38.844 26.016 1 94.5 208 MET B CA 1
ATOM 6323 C C . MET B 1 208 ? 4.562 39.875 25.562 1 94.5 208 MET B C 1
ATOM 6325 O O . MET B 1 208 ? 3.377 39.594 25.406 1 94.5 208 MET B O 1
ATOM 6329 N N . ARG B 1 209 ? 5.062 41 25.328 1 93.69 209 ARG B N 1
ATOM 6330 C CA . ARG B 1 209 ? 4.191 42.094 24.859 1 93.69 209 ARG B CA 1
ATOM 6331 C C . ARG B 1 209 ? 3.549 41.719 23.516 1 93.69 209 ARG B C 1
ATOM 6333 O O . ARG B 1 209 ? 2.363 41.969 23.312 1 93.69 209 ARG B O 1
ATOM 6340 N N . ASN B 1 210 ? 4.344 41.125 22.734 1 91.12 210 ASN B N 1
ATOM 6341 C CA . ASN B 1 210 ? 3.865 40.75 21.406 1 91.12 210 ASN B CA 1
ATOM 6342 C C . ASN B 1 210 ? 2.771 39.688 21.484 1 91.12 210 ASN B C 1
ATOM 6344 O O . ASN B 1 210 ? 1.762 39.781 20.781 1 91.12 210 ASN B O 1
ATOM 6348 N N . VAL B 1 211 ? 2.951 38.688 22.25 1 94.81 211 VAL B N 1
ATOM 6349 C CA . VAL B 1 211 ? 1.977 37.594 22.328 1 94.81 211 VAL B CA 1
ATOM 6350 C C . VAL B 1 211 ? 0.703 38.094 23 1 94.81 211 VAL B C 1
ATOM 6352 O O . VAL B 1 211 ? -0.4 37.656 22.656 1 94.81 211 VAL B O 1
ATOM 6355 N N . LEU B 1 212 ? 0.82 39 23.938 1 95.94 212 LEU B N 1
ATOM 6356 C CA . LEU B 1 212 ? -0.347 39.562 24.578 1 95.94 212 LEU B CA 1
ATOM 6357 C C . LEU B 1 212 ? -1.147 40.438 23.609 1 95.94 212 LEU B C 1
ATOM 6359 O O . LEU B 1 212 ? -2.381 40.406 23.609 1 95.94 212 LEU B O 1
ATOM 6363 N N . LYS B 1 213 ? -0.398 41.156 22.828 1 95.38 213 LYS B N 1
ATOM 6364 C CA . LYS B 1 213 ? -1.056 41.969 21.812 1 95.38 213 LYS B CA 1
ATOM 6365 C C . LYS B 1 213 ? -1.823 41.094 20.828 1 95.38 213 LYS B C 1
ATOM 6367 O O . LYS B 1 213 ? -2.926 41.469 20.406 1 95.38 213 LYS B O 1
ATOM 6372 N N . LYS B 1 214 ? -1.229 40.031 20.422 1 94.62 214 LYS B N 1
ATOM 6373 C CA . LYS B 1 214 ? -1.903 39.094 19.531 1 94.62 214 LYS B CA 1
ATOM 6374 C C . LYS B 1 214 ? -3.195 38.562 20.156 1 94.62 214 LYS B C 1
ATOM 6376 O O . LYS B 1 214 ? -4.227 38.5 19.484 1 94.62 214 LYS B O 1
ATOM 6381 N N . TRP B 1 215 ? -3.102 38.219 21.391 1 96.44 215 TRP B N 1
ATOM 6382 C CA . TRP B 1 215 ? -4.273 37.719 22.078 1 96.44 215 TRP B CA 1
ATOM 6383 C C . TRP B 1 215 ? -5.371 38.781 22.156 1 96.44 215 TRP B C 1
ATOM 6385 O O . TRP B 1 215 ? -6.547 38.469 21.938 1 96.44 215 TRP B O 1
ATOM 6395 N N . GLU B 1 216 ? -5.031 39.969 22.422 1 96.31 216 GLU B N 1
ATOM 6396 C CA . GLU B 1 216 ? -5.988 41.062 22.469 1 96.31 216 GLU B CA 1
ATOM 6397 C C . GLU B 1 216 ? -6.695 41.25 21.125 1 96.31 216 GLU B C 1
ATOM 6399 O O . GLU B 1 216 ? -7.906 41.5 21.094 1 96.31 216 GLU B O 1
ATOM 6404 N N . ARG B 1 217 ? -5.93 41.125 20.141 1 95.94 217 ARG B N 1
ATOM 6405 C CA . ARG B 1 217 ? -6.504 41.25 18.812 1 95.94 217 ARG B CA 1
ATOM 6406 C C . ARG B 1 217 ? -7.508 40.125 18.547 1 95.94 217 ARG B C 1
ATOM 6408 O O . ARG B 1 217 ? -8.539 40.344 17.906 1 95.94 217 ARG B O 1
ATOM 6415 N N . ILE B 1 218 ? -7.164 38.938 18.938 1 96.56 218 ILE B N 1
ATOM 6416 C CA . ILE B 1 218 ? -8.055 37.781 18.781 1 96.56 218 ILE B CA 1
ATOM 6417 C C . ILE B 1 218 ? -9.359 38.031 19.516 1 96.56 218 ILE B C 1
ATOM 6419 O O . ILE B 1 218 ? -10.445 37.781 18.984 1 96.56 218 ILE B O 1
ATOM 6423 N N . LEU B 1 219 ? -9.297 38.594 20.734 1 95.44 219 LEU B N 1
ATOM 6424 C CA . LEU B 1 219 ? -10.477 38.875 21.531 1 95.44 219 LEU B CA 1
ATOM 6425 C C . LEU B 1 219 ? -11.32 39.969 20.875 1 95.44 219 LEU B C 1
ATOM 6427 O O . LEU B 1 219 ? -12.555 39.906 20.906 1 95.44 219 LEU B O 1
ATOM 6431 N N . GLU B 1 220 ? -10.641 40.938 20.359 1 96.31 220 GLU B N 1
ATOM 6432 C CA . GLU B 1 220 ? -11.344 42 19.672 1 96.31 220 GLU B CA 1
ATOM 6433 C C . GLU B 1 220 ? -12.156 41.469 18.484 1 96.31 220 GLU B C 1
ATOM 6435 O O . GLU B 1 220 ? -13.305 41.844 18.281 1 96.31 220 GLU B O 1
ATOM 6440 N N . GLN B 1 221 ? -11.531 40.531 17.797 1 96.25 221 GLN B N 1
ATOM 6441 C CA . GLN B 1 221 ? -12.211 39.938 16.656 1 96.25 221 GLN B CA 1
ATOM 6442 C C . GLN B 1 221 ? -13.367 39.062 17.125 1 96.25 221 GLN B C 1
ATOM 6444 O O . GLN B 1 221 ? -14.398 38.969 16.453 1 96.25 221 GLN B O 1
ATOM 6449 N N . LEU B 1 222 ? -13.164 38.469 18.172 1 95.81 222 LEU B N 1
ATOM 6450 C CA . LEU B 1 222 ? -14.148 37.562 18.719 1 95.81 222 LEU B CA 1
ATOM 6451 C C . LEU B 1 222 ? -15.445 38.312 19.062 1 95.81 222 LEU B C 1
ATOM 6453 O O . LEU B 1 222 ? -16.531 37.719 18.953 1 95.81 222 LEU B O 1
ATOM 6457 N N . GLU B 1 223 ? -15.422 39.531 19.453 1 93.62 223 GLU B N 1
ATOM 6458 C CA . GLU B 1 223 ? -16.562 40.312 19.906 1 93.62 223 GLU B CA 1
ATOM 6459 C C . GLU B 1 223 ? -17.594 40.469 18.781 1 93.62 223 GLU B C 1
ATOM 6461 O O . GLU B 1 223 ? -18.797 40.469 19.047 1 93.62 223 GLU B O 1
ATOM 6466 N N . THR B 1 224 ? -17.156 40.469 17.609 1 94.44 224 THR B N 1
ATOM 6467 C CA . THR B 1 224 ? -18.078 40.75 16.516 1 94.44 224 THR B CA 1
ATOM 6468 C C . THR B 1 224 ? -18.188 39.562 15.578 1 94.44 224 THR B C 1
ATOM 6470 O O . THR B 1 224 ? -18.984 39.562 14.641 1 94.44 224 THR B O 1
ATOM 6473 N N . ALA B 1 225 ? -17.469 38.531 15.844 1 94.5 225 ALA B N 1
ATOM 6474 C CA . ALA B 1 225 ? -17.391 37.406 14.906 1 94.5 225 ALA B CA 1
ATOM 6475 C C . ALA B 1 225 ? -18.641 36.531 15 1 94.5 225 ALA B C 1
ATOM 6477 O O . ALA B 1 225 ? -19.234 36.406 16.078 1 94.5 225 ALA B O 1
ATOM 6478 N N . LYS B 1 226 ? -19.047 36.031 13.812 1 94.31 226 LYS B N 1
ATOM 6479 C CA . LYS B 1 226 ? -20.078 35 13.719 1 94.31 226 LYS B CA 1
ATOM 6480 C C . LYS B 1 226 ? -19.484 33.688 13.211 1 94.31 226 LYS B C 1
ATOM 6482 O O . LYS B 1 226 ? -18.766 33.688 12.203 1 94.31 226 LYS B O 1
ATOM 6487 N N . PRO B 1 227 ? -19.734 32.625 13.953 1 94.19 227 PRO B N 1
ATOM 6488 C CA . PRO B 1 227 ? -19.156 31.359 13.523 1 94.19 227 PRO B CA 1
ATOM 6489 C C . PRO B 1 227 ? -19.766 30.844 12.219 1 94.19 227 PRO B C 1
ATOM 6491 O O . PRO B 1 227 ? -20.953 31.078 11.953 1 94.19 227 PRO B O 1
ATOM 6494 N N . PRO B 1 228 ? -19.078 30.219 11.375 1 96 228 PRO B N 1
ATOM 6495 C CA . PRO B 1 228 ? -17.641 29.969 11.492 1 96 228 PRO B CA 1
ATOM 6496 C C . PRO B 1 228 ? -16.797 31.156 11.055 1 96 228 PRO B C 1
ATOM 6498 O O . PRO B 1 228 ? -17.156 31.859 10.109 1 96 228 PRO B O 1
ATOM 6501 N N . ALA B 1 229 ? -15.781 31.438 11.812 1 96.94 229 ALA B N 1
ATOM 6502 C CA . ALA B 1 229 ? -14.953 32.594 11.484 1 96.94 229 ALA B CA 1
ATOM 6503 C C . ALA B 1 229 ? -13.492 32.344 11.867 1 96.94 229 ALA B C 1
ATOM 6505 O O . ALA B 1 229 ? -13.203 31.828 12.945 1 96.94 229 ALA B O 1
ATOM 6506 N N . LEU B 1 230 ? -12.648 32.688 10.938 1 97.06 230 LEU B N 1
ATOM 6507 C CA . LEU B 1 230 ? -11.227 32.719 11.25 1 97.06 230 LEU B CA 1
ATOM 6508 C C . LEU B 1 230 ? -10.867 33.969 12.055 1 97.06 230 LEU B C 1
ATOM 6510 O O . LEU B 1 230 ? -11.039 35.094 11.586 1 97.06 230 LEU B O 1
ATOM 6514 N N . LEU B 1 231 ? -10.383 33.812 13.281 1 97.06 231 LEU B N 1
ATOM 6515 C CA . LEU B 1 231 ? -10.07 34.938 14.164 1 97.06 231 LEU B CA 1
ATOM 6516 C C . LEU B 1 231 ? -8.594 35.281 14.078 1 97.06 231 LEU B C 1
ATOM 6518 O O . LEU B 1 231 ? -8.227 36.469 14.273 1 97.06 231 LEU B O 1
ATOM 6522 N N . TYR B 1 232 ? -7.766 34.25 13.922 1 96.5 232 TYR B N 1
ATOM 6523 C CA . TYR B 1 232 ? -6.316 34.438 13.914 1 96.5 232 TYR B CA 1
ATOM 6524 C C . TYR B 1 232 ? -5.66 33.469 12.938 1 96.5 232 TYR B C 1
ATOM 6526 O O . TYR B 1 232 ? -5.844 32.25 13.039 1 96.5 232 TYR B O 1
ATOM 6534 N N . LYS B 1 233 ? -4.996 34.031 12.016 1 94.88 233 LYS B N 1
ATOM 6535 C CA . LYS B 1 233 ? -4.176 33.25 11.094 1 94.88 233 LYS B CA 1
ATOM 6536 C C . LYS B 1 233 ? -2.715 33.219 11.531 1 94.88 233 LYS B C 1
ATOM 6538 O O . LYS B 1 233 ? -2.07 34.281 11.594 1 94.88 233 LYS B O 1
ATOM 6543 N N . ASP B 1 234 ? -2.252 32.094 11.836 1 92 234 ASP B N 1
ATOM 6544 C CA . ASP B 1 234 ? -0.85 31.969 12.227 1 92 234 ASP B CA 1
ATOM 6545 C C . ASP B 1 234 ? 0.071 32.156 11.023 1 92 234 ASP B C 1
ATOM 6547 O O . ASP B 1 234 ? -0.399 32.375 9.906 1 92 234 ASP B O 1
ATOM 6551 N N . LEU B 1 235 ? 1.346 32.125 11.305 1 87.31 235 LEU B N 1
ATOM 6552 C CA . LEU B 1 235 ? 2.381 32.375 10.312 1 87.31 235 LEU B CA 1
ATOM 6553 C C . LEU B 1 235 ? 2.34 31.328 9.211 1 87.31 235 LEU B C 1
ATOM 6555 O O . LEU B 1 235 ? 1.89 30.203 9.438 1 87.31 235 LEU B O 1
ATOM 6559 N N . ASP B 1 236 ? 2.732 31.734 8 1 88.88 236 ASP B N 1
ATOM 6560 C CA . ASP B 1 236 ? 2.881 30.75 6.938 1 88.88 236 ASP B CA 1
ATOM 6561 C C . ASP B 1 236 ? 4.078 29.828 7.199 1 88.88 236 ASP B C 1
ATOM 6563 O O . ASP B 1 236 ? 4.762 29.969 8.219 1 88.88 236 ASP B O 1
ATOM 6567 N N . MET B 1 237 ? 4.273 28.938 6.348 1 89.25 237 MET B N 1
ATOM 6568 C CA . MET B 1 237 ? 5.289 27.922 6.566 1 89.25 237 MET B CA 1
ATOM 6569 C C . MET B 1 237 ? 6.68 28.531 6.66 1 89.25 237 MET B C 1
ATOM 6571 O O . MET B 1 237 ? 7.445 28.219 7.57 1 89.25 237 MET B O 1
ATOM 6575 N N . THR B 1 238 ? 6.984 29.422 5.781 1 89.94 238 THR B N 1
ATOM 6576 C CA . THR B 1 238 ? 8.297 30.047 5.738 1 89.94 238 THR B CA 1
ATOM 6577 C C . THR B 1 238 ? 8.562 30.844 7.02 1 89.94 238 THR B C 1
ATOM 6579 O O . THR B 1 238 ? 9.578 30.625 7.688 1 89.94 238 THR B O 1
ATOM 6582 N N . GLU B 1 239 ? 7.68 31.625 7.379 1 88.75 239 GLU B N 1
ATOM 6583 C CA . GLU B 1 239 ? 7.84 32.469 8.562 1 88.75 239 GLU B CA 1
ATOM 6584 C C . GLU B 1 239 ? 7.871 31.625 9.836 1 88.75 239 GLU B C 1
ATOM 6586 O O . GLU B 1 239 ? 8.609 31.938 10.773 1 88.75 239 GLU B O 1
ATOM 6591 N N . SER B 1 240 ? 7.066 30.641 9.82 1 89.88 240 SER B N 1
ATOM 6592 C CA . SER B 1 240 ? 7.043 29.781 11 1 89.88 240 SER B CA 1
ATOM 6593 C C . SER B 1 240 ? 8.383 29.078 11.195 1 89.88 240 SER B C 1
ATOM 6595 O O . SER B 1 240 ? 8.859 28.938 12.32 1 89.88 240 SER B O 1
ATOM 6597 N N . LEU B 1 241 ? 8.969 28.641 10.133 1 90.19 241 LEU B N 1
ATOM 6598 C CA . LEU B 1 241 ? 10.258 27.969 10.211 1 90.19 241 LEU B CA 1
ATOM 6599 C C . LEU B 1 241 ? 11.352 28.938 10.633 1 90.19 241 LEU B C 1
ATOM 6601 O O . LEU B 1 241 ? 12.234 28.578 11.43 1 90.19 241 LEU B O 1
ATOM 6605 N N . VAL B 1 242 ? 11.25 30.109 10.117 1 88.56 242 VAL B N 1
ATOM 6606 C CA . VAL B 1 242 ? 12.227 31.125 10.492 1 88.56 242 VAL B CA 1
ATOM 6607 C C . VAL B 1 242 ? 12.078 31.469 11.977 1 88.56 242 VAL B C 1
ATOM 6609 O O . VAL B 1 242 ? 13.078 31.547 12.695 1 88.56 242 VAL B O 1
ATOM 6612 N N . ARG B 1 243 ? 10.922 31.578 12.445 1 82.12 243 ARG B N 1
ATOM 6613 C CA . ARG B 1 243 ? 10.656 31.859 13.852 1 82.12 243 ARG B CA 1
ATOM 6614 C C . ARG B 1 243 ? 11.195 30.75 14.75 1 82.12 243 ARG B C 1
ATOM 6616 O O . ARG B 1 243 ? 11.891 31.016 15.727 1 82.12 243 ARG B O 1
ATOM 6623 N N . ASP B 1 244 ? 10.945 29.562 14.391 1 82.94 244 ASP B N 1
ATOM 6624 C CA . ASP B 1 244 ? 11.18 28.422 15.281 1 82.94 244 ASP B CA 1
ATOM 6625 C C . ASP B 1 244 ? 12.641 27.984 15.227 1 82.94 244 ASP B C 1
ATOM 6627 O O . ASP B 1 244 ? 13.172 27.469 16.219 1 82.94 244 ASP B O 1
ATOM 6631 N N . LEU B 1 245 ? 13.266 28.234 14.055 1 82.81 245 LEU B N 1
ATOM 6632 C CA . LEU B 1 245 ? 14.555 27.578 13.875 1 82.81 245 LEU B CA 1
ATOM 6633 C C . LEU B 1 245 ? 15.672 28.594 13.75 1 82.81 245 LEU B C 1
ATOM 6635 O O . LEU B 1 245 ? 16.797 28.359 14.203 1 82.81 245 LEU B O 1
ATOM 6639 N N . PHE B 1 246 ? 15.406 29.75 13.234 1 77.88 246 PHE B N 1
ATOM 6640 C CA . PHE B 1 246 ? 16.438 30.719 12.898 1 77.88 246 PHE B CA 1
ATOM 6641 C C . PHE B 1 246 ? 17.016 31.344 14.164 1 77.88 246 PHE B C 1
ATOM 6643 O O . PHE B 1 246 ? 16.281 31.641 15.102 1 77.88 246 PHE B O 1
ATOM 6650 N N . ALA B 1 247 ? 18.219 31.406 14.203 1 64.75 247 ALA B N 1
ATOM 6651 C CA . ALA B 1 247 ? 19.016 32 15.273 1 64.75 247 ALA B CA 1
ATOM 6652 C C . ALA B 1 247 ? 19.203 31.016 16.422 1 64.75 247 ALA B C 1
ATOM 6654 O O . ALA B 1 247 ? 19.891 31.328 17.406 1 64.75 247 ALA B O 1
ATOM 6655 N N . LYS B 1 248 ? 18.609 29.906 16.375 1 67 248 LYS B N 1
ATOM 6656 C CA . LYS B 1 248 ? 18.812 28.875 17.406 1 67 248 LYS B CA 1
ATOM 6657 C C . LYS B 1 248 ? 19.641 27.719 16.859 1 67 248 LYS B C 1
ATOM 6659 O O . LYS B 1 248 ? 20.766 27.5 17.312 1 67 248 LYS B O 1
ATOM 6664 N N . GLN B 1 249 ? 19.094 27.25 15.938 1 73.56 249 GLN B N 1
ATOM 6665 C CA . GLN B 1 249 ? 19.688 26.031 15.383 1 73.56 249 GLN B CA 1
ATOM 6666 C C . GLN B 1 249 ? 20.266 26.281 13.992 1 73.56 249 GLN B C 1
ATOM 6668 O O . GLN B 1 249 ? 21.156 25.562 13.539 1 73.56 249 GLN B O 1
ATOM 6673 N N . TYR B 1 250 ? 19.719 27.391 13.422 1 83.56 250 TYR B N 1
ATOM 6674 C CA . TYR B 1 250 ? 20.109 27.719 12.055 1 83.56 250 TYR B CA 1
ATOM 6675 C C . TYR B 1 250 ? 20.703 29.109 11.977 1 83.56 250 TYR B C 1
ATOM 6677 O O . TYR B 1 250 ? 20.203 30.047 12.602 1 83.56 250 TYR B O 1
ATOM 6685 N N . ASP B 1 251 ? 21.703 29.281 11.195 1 87.81 251 ASP B N 1
ATOM 6686 C CA . ASP B 1 251 ? 22.484 30.516 11.273 1 87.81 251 ASP B CA 1
ATOM 6687 C C . ASP B 1 251 ? 22.359 31.312 9.977 1 87.81 251 ASP B C 1
ATOM 6689 O O . ASP B 1 251 ? 22.891 32.406 9.875 1 87.81 251 ASP B O 1
ATOM 6693 N N . ARG B 1 252 ? 21.656 30.734 9 1 93.69 252 ARG B N 1
ATOM 6694 C CA . ARG B 1 252 ? 21.578 31.422 7.715 1 93.69 252 ARG B CA 1
ATOM 6695 C C . ARG B 1 252 ? 20.266 31.109 7 1 93.69 252 ARG B C 1
ATOM 6697 O O . ARG B 1 252 ? 19.781 29.969 7.055 1 93.69 252 ARG B O 1
ATOM 6704 N N . VAL B 1 253 ? 19.688 32.188 6.371 1 95.69 253 VAL B N 1
ATOM 6705 C CA . VAL B 1 253 ? 18.562 32.031 5.465 1 95.69 253 VAL B CA 1
ATOM 6706 C C . VAL B 1 253 ? 18.938 32.531 4.07 1 95.69 253 VAL B C 1
ATOM 6708 O O . VAL B 1 253 ? 19.359 33.688 3.902 1 95.69 253 VAL B O 1
ATOM 6711 N N . LEU B 1 254 ? 18.891 31.656 3.113 1 96.81 254 LEU B N 1
ATOM 6712 C CA . LEU B 1 254 ? 19.172 32 1.722 1 96.81 254 LEU B CA 1
ATOM 6713 C C . LEU B 1 254 ? 17.922 31.875 0.868 1 96.81 254 LEU B C 1
ATOM 6715 O O . LEU B 1 254 ? 17.266 30.828 0.858 1 96.81 254 LEU B O 1
ATOM 6719 N N . VAL B 1 255 ? 17.516 32.938 0.236 1 96.88 255 VAL B N 1
ATOM 6720 C CA . VAL B 1 255 ? 16.266 33 -0.532 1 96.88 255 VAL B CA 1
ATOM 6721 C C . VAL B 1 255 ? 16.547 33.5 -1.938 1 96.88 255 VAL B C 1
ATOM 6723 O O . VAL B 1 255 ? 17.375 34.406 -2.121 1 96.88 255 VAL B O 1
ATOM 6726 N N . ASP B 1 256 ? 15.859 32.969 -2.953 1 95 256 ASP B N 1
ATOM 6727 C CA . ASP B 1 256 ? 16.188 33.375 -4.32 1 95 256 ASP B CA 1
ATOM 6728 C C . ASP B 1 256 ? 15.102 34.281 -4.91 1 95 256 ASP B C 1
ATOM 6730 O O . ASP B 1 256 ? 15.109 34.562 -6.105 1 95 256 ASP B O 1
ATOM 6734 N N . ASP B 1 257 ? 14.094 34.625 -4.176 1 93.88 257 ASP B N 1
ATOM 6735 C CA . ASP B 1 257 ? 13.016 35.5 -4.621 1 93.88 257 ASP B CA 1
ATOM 6736 C C . ASP B 1 257 ? 13.047 36.844 -3.875 1 93.88 257 ASP B C 1
ATOM 6738 O O . ASP B 1 257 ? 12.984 36.875 -2.645 1 93.88 257 ASP B O 1
ATOM 6742 N N . PRO B 1 258 ? 13.016 37.96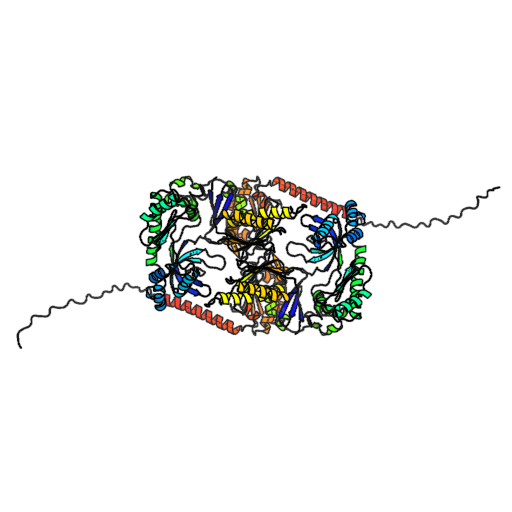9 -4.547 1 94.75 258 PRO B N 1
ATOM 6743 C CA . PRO B 1 258 ? 13.148 39.281 -3.908 1 94.75 258 PRO B CA 1
ATOM 6744 C C . PRO B 1 258 ? 11.977 39.594 -2.99 1 94.75 258 PRO B C 1
ATOM 6746 O O . PRO B 1 258 ? 12.172 40.188 -1.927 1 94.75 258 PRO B O 1
ATOM 6749 N N . ASP B 1 259 ? 10.828 39.25 -3.439 1 93.12 259 ASP B N 1
ATOM 6750 C CA . ASP B 1 259 ? 9.664 39.562 -2.615 1 93.12 259 ASP B CA 1
ATOM 6751 C C . ASP B 1 259 ? 9.695 38.781 -1.306 1 93.12 259 ASP B C 1
ATOM 6753 O O . ASP B 1 259 ? 9.43 39.344 -0.238 1 93.12 259 ASP B O 1
ATOM 6757 N N . MET B 1 260 ? 10.008 37.594 -1.444 1 92.62 260 MET B N 1
ATOM 6758 C CA . MET B 1 260 ? 10.117 36.75 -0.255 1 92.62 260 MET B CA 1
ATOM 6759 C C . MET B 1 260 ? 11.258 37.219 0.642 1 92.62 260 MET B C 1
ATOM 6761 O O . MET B 1 260 ? 11.148 37.156 1.868 1 92.62 260 MET B O 1
ATOM 6765 N N . PHE B 1 261 ? 12.344 37.656 0.064 1 94.88 261 PHE B N 1
ATOM 6766 C CA . PHE B 1 261 ? 13.484 38.188 0.801 1 94.88 261 PHE B CA 1
ATOM 6767 C C . PHE B 1 261 ? 13.062 39.375 1.659 1 94.88 261 PHE B C 1
ATOM 6769 O O . PHE B 1 261 ? 13.367 39.438 2.852 1 94.88 261 PHE B O 1
ATOM 6776 N N . LYS B 1 262 ? 12.328 40.219 1.097 1 95.06 262 LYS B N 1
ATOM 6777 C CA . LYS B 1 262 ? 11.852 41.406 1.81 1 95.06 262 LYS B CA 1
ATOM 6778 C C . LYS B 1 262 ? 10.914 41 2.949 1 95.06 262 LYS B C 1
ATOM 6780 O O . LYS B 1 262 ? 10.992 41.562 4.043 1 95.06 262 LYS B O 1
ATOM 6785 N N . GLN B 1 263 ? 10.078 40.094 2.629 1 91.81 263 GLN B N 1
ATOM 6786 C CA . GLN B 1 263 ? 9.117 39.625 3.623 1 91.81 263 GLN B CA 1
ATOM 6787 C C . GLN B 1 263 ? 9.82 39 4.82 1 91.81 263 GLN B C 1
ATOM 6789 O O . GLN B 1 263 ? 9.5 39.312 5.969 1 91.81 263 GLN B O 1
ATOM 6794 N N . ILE B 1 264 ? 10.766 38.188 4.551 1 92.88 264 ILE B N 1
ATOM 6795 C CA . ILE B 1 264 ? 11.492 37.469 5.609 1 92.88 264 ILE B CA 1
ATOM 6796 C C . ILE B 1 264 ? 12.336 38.469 6.402 1 92.88 264 ILE B C 1
ATOM 6798 O O . ILE B 1 264 ? 12.383 38.406 7.633 1 92.88 264 ILE B O 1
ATOM 6802 N N . LYS B 1 265 ? 12.953 39.312 5.727 1 93.31 265 LYS B N 1
ATOM 6803 C CA . LYS B 1 265 ? 13.766 40.344 6.383 1 93.31 265 LYS B CA 1
ATOM 6804 C C . LYS B 1 265 ? 12.922 41.188 7.309 1 93.31 265 LYS B C 1
ATOM 6806 O O . LYS B 1 265 ? 13.352 41.531 8.414 1 93.31 265 LYS B O 1
ATOM 6811 N N . SER B 1 266 ? 11.82 41.562 6.812 1 91.69 266 SER B N 1
ATOM 6812 C CA . SER B 1 266 ? 10.906 42.344 7.625 1 91.69 266 SER B CA 1
ATOM 6813 C C . SER B 1 266 ? 10.508 41.594 8.898 1 91.69 266 SER B C 1
ATOM 6815 O O . SER B 1 266 ? 10.492 42.188 9.984 1 91.69 266 SER B O 1
ATOM 6817 N N . TYR B 1 267 ? 10.219 40.406 8.758 1 86.06 267 TYR B N 1
ATOM 6818 C CA . TYR B 1 267 ? 9.844 39.594 9.914 1 86.06 267 TYR B CA 1
ATOM 6819 C C . TYR B 1 267 ? 11 39.469 10.891 1 86.06 267 TYR B C 1
ATOM 6821 O O . TYR B 1 267 ? 10.82 39.656 12.102 1 86.06 267 TYR B O 1
ATOM 6829 N N . VAL B 1 268 ? 12.164 39.188 10.359 1 86.75 268 VAL B N 1
ATOM 6830 C CA . VAL B 1 268 ? 13.352 39 11.18 1 86.75 268 VAL B CA 1
ATOM 6831 C C . VAL B 1 268 ? 13.727 40.281 11.891 1 86.75 268 VAL B C 1
ATOM 6833 O O . VAL B 1 268 ? 14.203 40.25 13.031 1 86.75 268 VAL B O 1
ATOM 6836 N N . SER B 1 269 ? 13.453 41.375 11.25 1 86.62 269 SER B N 1
ATOM 6837 C CA . SER B 1 269 ? 13.758 42.656 11.844 1 86.62 269 SER B CA 1
ATOM 6838 C C . SER B 1 269 ? 12.945 42.906 13.109 1 86.62 269 SER B C 1
ATOM 6840 O O . SER B 1 269 ? 13.398 43.594 14.023 1 86.62 269 SER B O 1
ATOM 6842 N N . GLN B 1 270 ? 11.828 42.281 13.156 1 74.62 270 GLN B N 1
ATOM 6843 C CA . GLN B 1 270 ? 10.922 42.438 14.289 1 74.62 270 GLN B CA 1
ATOM 6844 C C . GLN B 1 270 ? 11.266 41.5 15.43 1 74.62 270 GLN B C 1
ATOM 6846 O O . GLN B 1 270 ? 11.141 41.844 16.609 1 74.62 270 GLN B O 1
ATOM 6851 N N . VAL B 1 271 ? 11.719 40.406 15.055 1 72.88 271 VAL B N 1
ATOM 6852 C CA . VAL B 1 271 ? 11.812 39.344 16.078 1 72.88 271 VAL B CA 1
ATOM 6853 C C . VAL B 1 271 ? 13.273 39.156 16.484 1 72.88 271 VAL B C 1
ATOM 6855 O O . VAL B 1 271 ? 13.555 38.719 17.594 1 72.88 271 VAL B O 1
ATOM 6858 N N . ALA B 1 272 ? 14.211 39.312 15.5 1 76.94 272 ALA B N 1
ATOM 6859 C CA . ALA B 1 272 ? 15.641 39.156 15.766 1 76.94 272 ALA B CA 1
ATOM 6860 C C . ALA B 1 272 ? 16.484 40.094 14.898 1 76.94 272 ALA B C 1
ATOM 6862 O O . ALA B 1 272 ? 17.219 39.625 14.031 1 76.94 272 ALA B O 1
ATOM 6863 N N . PRO B 1 273 ? 16.422 41.25 15.25 1 79.06 273 PRO B N 1
ATOM 6864 C CA . PRO B 1 273 ? 17.094 42.25 14.414 1 79.06 273 PRO B CA 1
ATOM 6865 C C . PRO B 1 273 ? 18.578 41.969 14.203 1 79.06 273 PRO B C 1
ATOM 6867 O O . PRO B 1 273 ? 19.141 42.281 13.156 1 79.06 273 PRO B O 1
ATOM 6870 N N . GLN B 1 274 ? 19.219 41.312 15.148 1 77.94 274 GLN B N 1
ATOM 6871 C CA . GLN B 1 274 ? 20.656 41.031 15.062 1 77.94 274 GLN B CA 1
ATOM 6872 C C . GLN B 1 274 ? 20.938 40 14 1 77.94 274 GLN B C 1
ATOM 6874 O O . GLN B 1 274 ? 22.078 39.844 13.562 1 77.94 274 GLN B O 1
ATOM 6879 N N . MET B 1 275 ? 19.906 39.375 13.57 1 86.19 275 MET B N 1
ATOM 6880 C CA . MET B 1 275 ? 20.109 38.25 12.633 1 86.19 275 MET B CA 1
ATOM 6881 C C . MET B 1 275 ? 19.828 38.719 11.203 1 86.19 275 MET B C 1
ATOM 6883 O O . MET B 1 275 ? 19.922 37.938 10.258 1 86.19 275 MET B O 1
ATOM 6887 N N . ILE B 1 276 ? 19.5 39.875 10.977 1 89.5 276 ILE B N 1
ATOM 6888 C CA . ILE B 1 276 ? 19.156 40.438 9.672 1 89.5 276 ILE B CA 1
ATOM 6889 C C . ILE B 1 276 ? 20.266 40.156 8.672 1 89.5 276 ILE B C 1
ATOM 6891 O O . ILE B 1 276 ? 20 39.75 7.539 1 89.5 276 ILE B O 1
ATOM 6895 N N . PRO B 1 277 ? 21.547 40.312 9.047 1 91.19 277 PRO B N 1
ATOM 6896 C CA . PRO B 1 277 ? 22.625 40.062 8.086 1 91.19 277 PRO B CA 1
ATOM 6897 C C . PRO B 1 277 ? 22.688 38.594 7.645 1 91.19 277 PRO B C 1
ATOM 6899 O O . PRO B 1 277 ? 23.297 38.281 6.613 1 91.19 277 PRO B O 1
ATOM 6902 N N . ASN B 1 278 ? 22.109 37.781 8.438 1 93 278 ASN B N 1
ATOM 6903 C CA . ASN B 1 278 ? 22.141 36.344 8.141 1 93 278 ASN B CA 1
ATOM 6904 C C . ASN B 1 278 ? 21.062 35.969 7.145 1 93 278 ASN B C 1
ATOM 6906 O O . ASN B 1 278 ? 20.984 34.812 6.727 1 93 278 ASN B O 1
ATOM 6910 N N . VAL B 1 279 ? 20.25 36.938 6.73 1 95.38 279 VAL B N 1
ATOM 6911 C CA . VAL B 1 279 ? 19.281 36.75 5.664 1 95.38 279 VAL B CA 1
ATOM 6912 C C . VAL B 1 279 ? 19.828 37.25 4.344 1 95.38 279 VAL B C 1
ATOM 6914 O O . VAL B 1 279 ? 20.109 38.469 4.211 1 95.38 279 VAL B O 1
ATOM 6917 N N . GLU B 1 280 ? 19.984 36.375 3.412 1 96.81 280 GLU B N 1
ATOM 6918 C CA . GLU B 1 280 ? 20.672 36.719 2.178 1 96.81 280 GLU B CA 1
ATOM 6919 C C . GLU B 1 280 ? 19.812 36.406 0.956 1 96.81 280 GLU B C 1
ATOM 6921 O O . GLU B 1 280 ? 19.062 35.438 0.95 1 96.81 280 GLU B O 1
ATOM 6926 N N . LEU B 1 281 ? 19.969 37.25 -0.004 1 97.31 281 LEU B N 1
ATOM 6927 C CA . LEU B 1 281 ? 19.328 37.031 -1.293 1 97.31 281 LEU B CA 1
ATOM 6928 C C . LEU B 1 281 ? 20.281 36.344 -2.27 1 97.31 281 LEU B C 1
ATOM 6930 O O . LEU B 1 281 ? 21.391 36.844 -2.496 1 97.31 281 LEU B O 1
ATOM 6934 N N . TYR B 1 282 ? 19.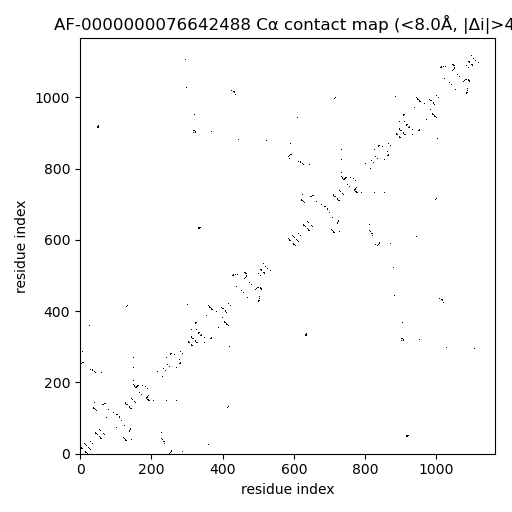906 35.25 -2.754 1 96.56 282 TYR B N 1
ATOM 6935 C CA . TYR B 1 282 ? 20.672 34.531 -3.768 1 96.56 282 TYR B CA 1
ATOM 6936 C C . TYR B 1 282 ? 20.375 35.094 -5.16 1 96.56 282 TYR B C 1
ATOM 6938 O O . TYR B 1 282 ? 19.219 35.094 -5.598 1 96.56 282 TYR B O 1
ATOM 6946 N N . LYS B 1 283 ? 21.391 35.406 -5.902 1 93.06 283 LYS B N 1
ATOM 6947 C CA . LYS B 1 283 ? 21.234 36.031 -7.223 1 93.06 283 LYS B CA 1
ATOM 6948 C C . LYS B 1 283 ? 22 35.25 -8.281 1 93.06 283 LYS B C 1
ATOM 6950 O O . LYS B 1 283 ? 22.234 35.75 -9.391 1 93.06 283 LYS B O 1
ATOM 6955 N N . GLY B 1 284 ? 22.391 34.094 -7.93 1 87.62 284 GLY B N 1
ATOM 6956 C CA . GLY B 1 284 ? 23.172 33.312 -8.867 1 87.62 284 GLY B CA 1
ATOM 6957 C C . GLY B 1 284 ? 22.344 32.781 -10.023 1 87.62 284 GLY B C 1
ATOM 6958 O O . GLY B 1 284 ? 21.109 32.781 -9.969 1 87.62 284 GLY B O 1
ATOM 6959 N N . ARG B 1 285 ? 23.016 32.281 -11.047 1 79.94 285 ARG B N 1
ATOM 6960 C CA . ARG B 1 285 ? 22.375 31.781 -12.25 1 79.94 285 ARG B CA 1
ATOM 6961 C C . ARG B 1 285 ? 21.906 30.344 -12.047 1 79.94 285 ARG B C 1
ATOM 6963 O O . ARG B 1 285 ? 20.875 29.938 -12.602 1 79.94 285 ARG B O 1
ATOM 6970 N N . GLU B 1 286 ? 22.594 29.641 -11.336 1 86.62 286 GLU B N 1
ATOM 6971 C CA . GLU B 1 286 ? 22.203 28.25 -11.086 1 86.62 286 GLU B CA 1
ATOM 6972 C C . GLU B 1 286 ? 21.047 28.172 -10.094 1 86.62 286 GLU B C 1
ATOM 6974 O O . GLU B 1 286 ? 20.828 29.094 -9.305 1 86.62 286 GLU B O 1
ATOM 6979 N N . HIS B 1 287 ? 20.328 27.094 -10.25 1 88.94 287 HIS B N 1
ATOM 6980 C CA . HIS B 1 287 ? 19.266 26.875 -9.289 1 88.94 287 HIS B CA 1
ATOM 6981 C C . HIS B 1 287 ? 19.812 26.828 -7.863 1 88.94 287 HIS B C 1
ATOM 6983 O O . HIS B 1 287 ? 20.875 26.25 -7.617 1 88.94 287 HIS B O 1
ATOM 6989 N N . ILE B 1 288 ? 19.156 27.422 -6.973 1 93.75 288 ILE B N 1
ATOM 6990 C CA . ILE B 1 288 ? 19.625 27.609 -5.605 1 93.75 288 ILE B CA 1
ATOM 6991 C C . ILE B 1 288 ? 19.938 26.266 -4.965 1 93.75 288 ILE B C 1
ATOM 6993 O O . ILE B 1 288 ? 20.922 26.141 -4.219 1 93.75 288 ILE B O 1
ATOM 6997 N N . PHE B 1 289 ? 19.156 25.234 -5.25 1 93.19 289 PHE B N 1
ATOM 6998 C CA . PHE B 1 289 ? 19.391 23.922 -4.676 1 93.19 289 PHE B CA 1
ATOM 6999 C C . PHE B 1 289 ? 20.625 23.266 -5.277 1 93.19 289 PHE B C 1
ATOM 7001 O O . PHE B 1 289 ? 21.297 22.453 -4.625 1 93.19 289 PHE B O 1
ATOM 7008 N N . ASP B 1 290 ? 20.891 23.594 -6.543 1 88.94 290 ASP B N 1
ATOM 7009 C CA . ASP B 1 290 ? 22.125 23.125 -7.145 1 88.94 290 ASP B CA 1
ATOM 7010 C C . ASP B 1 290 ? 23.328 23.828 -6.523 1 88.94 290 ASP B C 1
ATOM 7012 O O . ASP B 1 290 ? 24.359 23.188 -6.258 1 88.94 290 ASP B O 1
ATOM 7016 N N . PHE B 1 291 ? 23.234 25.094 -6.355 1 90.88 291 PHE B N 1
ATOM 7017 C CA . PHE B 1 291 ? 24.281 25.891 -5.727 1 90.88 291 PHE B CA 1
ATOM 7018 C C . PHE B 1 291 ? 24.625 25.344 -4.344 1 90.88 291 PHE B C 1
ATOM 7020 O O . PHE B 1 291 ? 25.797 25.281 -3.967 1 90.88 291 PHE B O 1
ATOM 7027 N N . MET B 1 292 ? 23.578 24.891 -3.643 1 93.38 292 MET B N 1
ATOM 7028 C CA . MET B 1 292 ? 23.766 24.391 -2.281 1 93.38 292 MET B CA 1
ATOM 7029 C C . MET B 1 292 ? 24.047 22.891 -2.277 1 93.38 292 MET B C 1
ATOM 7031 O O . MET B 1 292 ? 24.156 22.281 -1.214 1 93.38 292 MET B O 1
ATOM 7035 N N . LYS B 1 293 ? 24.062 22.266 -3.414 1 90.25 293 LYS B N 1
ATOM 7036 C CA . LYS B 1 293 ? 24.422 20.875 -3.633 1 90.25 293 LYS B CA 1
ATOM 7037 C C . LYS B 1 293 ? 23.406 19.922 -2.994 1 90.25 293 LYS B C 1
ATOM 7039 O O . LYS B 1 293 ? 23.781 18.906 -2.41 1 90.25 293 LYS B O 1
ATOM 7044 N N . VAL B 1 294 ? 22.094 20.328 -3.053 1 92.19 294 VAL B N 1
ATOM 7045 C CA . VAL B 1 294 ? 21.062 19.469 -2.467 1 92.19 294 VAL B CA 1
ATOM 7046 C C . VAL B 1 294 ? 19.984 19.172 -3.5 1 92.19 294 VAL B C 1
ATOM 7048 O O . VAL B 1 294 ? 18.953 18.578 -3.18 1 92.19 294 VAL B O 1
ATOM 7051 N N . ALA B 1 295 ? 20.188 19.531 -4.73 1 88.88 295 ALA B N 1
ATOM 7052 C CA . ALA B 1 295 ? 19.188 19.359 -5.781 1 88.88 295 ALA B CA 1
ATOM 7053 C C . ALA B 1 295 ? 18.828 17.891 -5.961 1 88.88 295 ALA B C 1
ATOM 7055 O O . ALA B 1 295 ? 17.656 17.531 -6.109 1 88.88 295 ALA B O 1
ATOM 7056 N N . LYS B 1 296 ? 19.797 17.062 -5.906 1 84.5 296 LYS B N 1
ATOM 7057 C CA . LYS B 1 296 ? 19.594 15.625 -6.066 1 84.5 296 LYS B CA 1
ATOM 7058 C C . LYS B 1 296 ? 18.719 15.07 -4.945 1 84.5 296 LYS B C 1
ATOM 7060 O O . LYS B 1 296 ? 17.812 14.281 -5.195 1 84.5 296 LYS B O 1
ATOM 7065 N N . ASP B 1 297 ? 19 15.492 -3.789 1 88.75 297 ASP B N 1
ATOM 7066 C CA . ASP B 1 297 ? 18.234 15.031 -2.629 1 88.75 297 ASP B CA 1
ATOM 7067 C C . ASP B 1 297 ? 16.781 15.492 -2.699 1 88.75 297 ASP B C 1
ATOM 7069 O O . ASP B 1 297 ? 15.875 14.727 -2.4 1 88.75 297 ASP B O 1
ATOM 7073 N N . VAL B 1 298 ? 16.641 16.703 -3.121 1 90.88 298 VAL B N 1
ATOM 7074 C CA . VAL B 1 298 ? 15.297 17.266 -3.246 1 90.88 298 VAL B CA 1
ATOM 7075 C C . VAL B 1 298 ? 14.516 16.469 -4.297 1 90.88 298 VAL B C 1
ATOM 7077 O O . VAL B 1 298 ? 13.359 16.109 -4.074 1 90.88 298 VAL B O 1
ATOM 7080 N N . ASP B 1 299 ? 15.164 16.156 -5.332 1 86.44 299 ASP B N 1
ATOM 7081 C CA . ASP B 1 299 ? 14.539 15.414 -6.422 1 86.44 299 ASP B CA 1
ATOM 7082 C C . ASP B 1 299 ? 14.172 13.992 -5.984 1 86.44 299 ASP B C 1
ATOM 7084 O O . ASP B 1 299 ? 13.117 13.477 -6.359 1 86.44 299 ASP B O 1
ATOM 7088 N N . SER B 1 300 ? 14.93 13.422 -5.211 1 86.5 300 SER B N 1
ATOM 7089 C CA . SER B 1 300 ? 14.766 12.023 -4.809 1 86.5 300 SER B CA 1
ATOM 7090 C C . SER B 1 300 ? 13.539 11.852 -3.914 1 86.5 300 SER B C 1
ATOM 7092 O O . SER B 1 300 ? 13.008 10.75 -3.785 1 86.5 300 SER B O 1
ATOM 7094 N N . ILE B 1 301 ? 13.086 12.938 -3.354 1 90.62 301 ILE B N 1
ATOM 7095 C CA . ILE B 1 301 ? 11.977 12.898 -2.41 1 90.62 301 ILE B CA 1
ATOM 7096 C C . ILE B 1 301 ? 10.711 12.414 -3.121 1 90.62 301 ILE B C 1
ATOM 7098 O O . ILE B 1 301 ? 9.875 11.742 -2.52 1 90.62 301 ILE B O 1
ATOM 7102 N N . PHE B 1 302 ? 10.641 12.641 -4.32 1 87.69 302 PHE B N 1
ATOM 7103 C CA . PHE B 1 302 ? 9.422 12.375 -5.066 1 87.69 302 PHE B CA 1
ATOM 7104 C C . PHE B 1 302 ? 9.43 10.953 -5.629 1 87.69 302 PHE B C 1
ATOM 7106 O O . PHE B 1 302 ? 8.422 10.492 -6.164 1 87.69 302 PHE B O 1
ATOM 7113 N N . SER B 1 303 ? 10.508 10.312 -5.484 1 86.94 303 SER B N 1
ATOM 7114 C CA . SER B 1 303 ? 10.602 8.922 -5.926 1 86.94 303 SER B CA 1
ATOM 7115 C C . SER B 1 303 ? 10.281 7.957 -4.789 1 86.94 303 SER B C 1
ATOM 7117 O O . SER B 1 303 ? 10.766 8.133 -3.666 1 86.94 303 SER B O 1
ATOM 7119 N N . PRO B 1 304 ? 9.438 6.961 -5.125 1 90.62 304 PRO B N 1
ATOM 7120 C CA . PRO B 1 304 ? 9.211 5.945 -4.094 1 90.62 304 PRO B CA 1
ATOM 7121 C C . PRO B 1 304 ? 10.438 5.074 -3.84 1 90.62 304 PRO B C 1
ATOM 7123 O O . PRO B 1 304 ? 10.516 4.402 -2.811 1 90.62 304 PRO B O 1
ATOM 7126 N N . ARG B 1 305 ? 11.336 5.062 -4.77 1 90.81 305 ARG B N 1
ATOM 7127 C CA . ARG B 1 305 ? 12.539 4.246 -4.664 1 90.81 305 ARG B CA 1
ATOM 7128 C C . ARG B 1 305 ? 13.734 5.082 -4.215 1 90.81 305 ARG B C 1
ATOM 7130 O O . ARG B 1 305 ? 13.977 6.164 -4.754 1 90.81 305 ARG B O 1
ATOM 7137 N N . VAL B 1 306 ? 14.422 4.605 -3.215 1 93.75 306 VAL B N 1
ATOM 7138 C CA . VAL B 1 306 ? 15.602 5.285 -2.686 1 93.75 306 VAL B CA 1
ATOM 7139 C C . VAL B 1 306 ? 16.812 4.352 -2.748 1 93.75 306 VAL B C 1
ATOM 7141 O O . VAL B 1 306 ? 16.828 3.307 -2.094 1 93.75 306 VAL B O 1
ATOM 7144 N N . ARG B 1 307 ? 17.781 4.742 -3.428 1 89.81 307 ARG B N 1
ATOM 7145 C CA . ARG B 1 307 ? 19 3.934 -3.545 1 89.81 307 ARG B CA 1
ATOM 7146 C C . ARG B 1 307 ? 19.938 4.176 -2.367 1 89.81 307 ARG B C 1
ATOM 7148 O O . ARG B 1 307 ? 20.047 5.305 -1.883 1 89.81 307 ARG B O 1
ATOM 7155 N N . MET B 1 308 ? 20.562 3.166 -1.983 1 92 308 MET B N 1
ATOM 7156 C CA . MET B 1 308 ? 21.562 3.25 -0.916 1 92 308 MET B CA 1
ATOM 7157 C C . MET B 1 308 ? 22.969 3.088 -1.47 1 92 308 MET B C 1
ATOM 7159 O O . MET B 1 308 ? 23.156 2.496 -2.533 1 92 308 MET B O 1
ATOM 7163 N N . PRO B 1 309 ? 23.922 3.57 -0.784 1 86.88 309 PRO B N 1
ATOM 7164 C CA . PRO B 1 309 ? 25.297 3.516 -1.261 1 86.88 309 PRO B CA 1
ATOM 7165 C C . PRO B 1 309 ? 25.781 2.088 -1.515 1 86.88 309 PRO B C 1
ATOM 7167 O O . PRO B 1 309 ? 26.562 1.852 -2.439 1 86.88 309 PRO B O 1
ATOM 7170 N N . SER B 1 310 ? 25.328 1.137 -0.786 1 86 310 SER B N 1
ATOM 7171 C CA . SER B 1 310 ? 25.766 -0.246 -0.907 1 86 310 SER B CA 1
ATOM 7172 C C . SER B 1 310 ? 25.203 -0.904 -2.162 1 86 310 SER B C 1
ATOM 7174 O O . SER B 1 310 ? 25.641 -1.992 -2.547 1 86 310 SER B O 1
ATOM 7176 N N . GLY B 1 311 ? 24.297 -0.245 -2.791 1 85.94 311 GLY B N 1
ATOM 7177 C CA . GLY B 1 311 ? 23.641 -0.826 -3.953 1 85.94 311 GLY B CA 1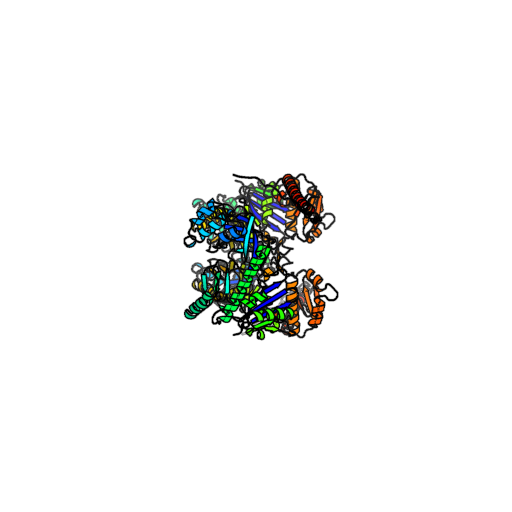
ATOM 7178 C C . GLY B 1 311 ? 22.234 -1.318 -3.666 1 85.94 311 GLY B C 1
ATOM 7179 O O . GLY B 1 311 ? 21.438 -1.526 -4.59 1 85.94 311 GLY B O 1
ATOM 7180 N N . GLY B 1 312 ? 21.953 -1.463 -2.398 1 90.38 312 GLY B N 1
ATOM 7181 C CA . GLY B 1 312 ? 20.578 -1.753 -2.021 1 90.38 312 GLY B CA 1
ATOM 7182 C C . GLY B 1 312 ? 19.641 -0.577 -2.225 1 90.38 312 GLY B C 1
ATOM 7183 O O . GLY B 1 312 ? 20.078 0.52 -2.578 1 90.38 312 GLY B O 1
ATOM 7184 N N . TYR B 1 313 ? 18.359 -0.848 -2.117 1 93.5 313 TYR B N 1
ATOM 7185 C CA . TYR B 1 313 ? 17.406 0.248 -2.264 1 93.5 313 TYR B CA 1
ATOM 7186 C C . TYR B 1 313 ? 16.172 0.012 -1.409 1 93.5 313 TYR B C 1
ATOM 7188 O O . TYR B 1 313 ? 15.898 -1.116 -0.987 1 93.5 313 TYR B O 1
ATOM 7196 N N . LEU B 1 314 ? 15.469 1.063 -1.122 1 96.5 314 LEU B N 1
ATOM 7197 C CA . LEU B 1 314 ? 14.227 1.067 -0.364 1 96.5 314 LEU B CA 1
ATOM 7198 C C . LEU B 1 314 ? 13.047 1.448 -1.255 1 96.5 314 LEU B C 1
ATOM 7200 O O . LEU B 1 314 ? 13.211 2.201 -2.217 1 96.5 314 LEU B O 1
ATOM 7204 N N . ILE B 1 315 ? 11.938 0.899 -0.995 1 95.69 315 ILE B N 1
ATOM 7205 C CA . ILE B 1 315 ? 10.711 1.312 -1.674 1 95.69 315 ILE B CA 1
ATOM 7206 C C . ILE B 1 315 ? 9.688 1.8 -0.648 1 95.69 315 ILE B C 1
ATOM 7208 O O . ILE B 1 315 ? 9.273 1.043 0.233 1 95.69 315 ILE B O 1
ATOM 7212 N N . PHE B 1 316 ? 9.281 3.059 -0.738 1 96 316 PHE B N 1
ATOM 7213 C CA . PHE B 1 316 ? 8.281 3.672 0.132 1 96 316 PHE B CA 1
ATOM 7214 C C . PHE B 1 316 ? 6.918 3.686 -0.538 1 96 316 PHE B C 1
ATOM 7216 O O . PHE B 1 316 ? 6.766 4.215 -1.64 1 96 316 PHE B O 1
ATOM 7223 N N . GLU B 1 317 ? 5.918 3.111 0.138 1 94.69 317 GLU B N 1
ATOM 7224 C CA . GLU B 1 317 ? 4.57 3.104 -0.416 1 94.69 317 GLU B CA 1
ATOM 7225 C C . GLU B 1 317 ? 3.537 3.488 0.64 1 94.69 317 GLU B C 1
ATOM 7227 O O . GLU B 1 317 ? 3.623 3.051 1.789 1 94.69 317 GLU B O 1
ATOM 7232 N N . GLN B 1 318 ? 2.611 4.281 0.231 1 92.88 318 GLN B N 1
ATOM 7233 C CA . GLN B 1 318 ? 1.577 4.754 1.146 1 92.88 318 GLN B CA 1
ATOM 7234 C C . GLN B 1 318 ? 0.271 3.992 0.938 1 92.88 318 GLN B C 1
ATOM 7236 O O . GLN B 1 318 ? -0.122 3.723 -0.199 1 92.88 318 GLN B O 1
ATOM 7241 N N . THR B 1 319 ? -0.324 3.574 1.993 1 93.44 319 THR B N 1
ATOM 7242 C CA . THR B 1 319 ? -1.686 3.051 2.016 1 93.44 319 THR B CA 1
ATOM 7243 C C . THR B 1 319 ? -2.59 3.932 2.873 1 93.44 319 THR B C 1
ATOM 7245 O O . THR B 1 319 ? -2.137 4.926 3.445 1 93.44 319 THR B O 1
ATOM 7248 N N . GLU B 1 320 ? -3.832 3.57 2.924 1 89.69 320 GLU B N 1
ATOM 7249 C CA . GLU B 1 320 ? -4.773 4.316 3.75 1 89.69 320 GLU B CA 1
ATOM 7250 C C . GLU B 1 320 ? -4.402 4.234 5.227 1 89.69 320 GLU B C 1
ATOM 7252 O O . GLU B 1 320 ? -4.453 5.238 5.941 1 89.69 320 GLU B O 1
ATOM 7257 N N . ALA B 1 321 ? -3.877 3.137 5.617 1 92.69 321 ALA B N 1
ATOM 7258 C CA . ALA B 1 321 ? -3.688 2.879 7.043 1 92.69 321 ALA B CA 1
ATOM 7259 C C . ALA B 1 321 ? -2.262 3.209 7.473 1 92.69 321 ALA B C 1
ATOM 7261 O O . ALA B 1 321 ? -2.014 3.504 8.648 1 92.69 321 ALA B O 1
ATOM 7262 N N . MET B 1 322 ? -1.311 3.074 6.523 1 96.25 322 MET B N 1
ATOM 7263 C CA . MET B 1 322 ? 0.083 3.166 6.945 1 96.25 322 MET B CA 1
ATOM 7264 C C . MET B 1 322 ? 1.008 3.334 5.746 1 96.25 322 MET B C 1
ATOM 7266 O O . MET B 1 322 ? 0.578 3.184 4.602 1 96.25 322 MET B O 1
ATOM 7270 N N . TYR B 1 323 ? 2.25 3.654 6.066 1 96.56 323 TYR B N 1
ATOM 7271 C CA . TYR B 1 323 ? 3.33 3.559 5.09 1 96.56 323 TYR B CA 1
ATOM 7272 C C . TYR B 1 323 ? 4.047 2.219 5.199 1 96.56 323 TYR B C 1
ATOM 7274 O O . TYR B 1 323 ? 4.258 1.711 6.305 1 96.56 323 TYR B O 1
ATOM 7282 N N . VAL B 1 324 ? 4.406 1.695 4.051 1 97.94 324 VAL B N 1
ATOM 7283 C CA . VAL B 1 324 ? 5.188 0.464 4 1 97.94 324 VAL B CA 1
ATOM 7284 C C . VAL B 1 324 ? 6.531 0.732 3.328 1 97.94 324 VAL B C 1
ATOM 7286 O O . VAL B 1 324 ? 6.59 1.367 2.273 1 97.94 324 VAL B O 1
ATOM 7289 N N . VAL B 1 325 ? 7.574 0.31 3.969 1 98.38 325 VAL B N 1
ATOM 7290 C CA . VAL B 1 325 ? 8.914 0.427 3.4 1 98.38 325 VAL B CA 1
ATOM 7291 C C . VAL B 1 325 ? 9.5 -0.963 3.164 1 98.38 325 VAL B C 1
ATOM 7293 O O . VAL B 1 325 ? 9.539 -1.79 4.078 1 98.38 325 VAL B O 1
ATOM 7296 N N . ASP B 1 326 ? 9.93 -1.229 2.004 1 96.75 326 ASP B N 1
ATOM 7297 C CA . ASP B 1 326 ? 10.57 -2.488 1.636 1 96.75 326 ASP B CA 1
ATOM 7298 C C . ASP B 1 326 ? 12.078 -2.314 1.488 1 96.75 326 ASP B C 1
ATOM 7300 O O . ASP B 1 326 ? 12.539 -1.4 0.801 1 96.75 326 ASP B O 1
ATOM 7304 N N . VAL B 1 327 ? 12.836 -3.195 2.072 1 96.81 327 VAL B N 1
ATOM 7305 C CA . VAL B 1 327 ? 14.289 -3.162 1.98 1 96.81 327 VAL B CA 1
ATOM 7306 C C . VAL B 1 327 ? 14.766 -4.227 0.997 1 96.81 327 VAL B C 1
ATOM 7308 O O . VAL B 1 327 ? 14.469 -5.41 1.158 1 96.81 327 VAL B O 1
ATOM 7311 N N . ASN B 1 328 ? 15.516 -3.807 0.039 1 90.19 328 ASN B N 1
ATOM 7312 C CA . ASN B 1 328 ? 16.078 -4.707 -0.958 1 90.19 328 ASN B CA 1
ATOM 7313 C C . ASN B 1 328 ? 17.609 -4.613 -0.989 1 90.19 328 ASN B C 1
ATOM 7315 O O . ASN B 1 328 ? 18.172 -3.516 -0.982 1 90.19 328 ASN B O 1
ATOM 7319 N N . SER B 1 329 ? 18.312 -5.695 -1.005 1 86.75 329 SER B N 1
ATOM 7320 C CA . SER B 1 329 ? 19.766 -5.719 -0.958 1 86.75 329 SER B CA 1
ATOM 7321 C C . SER B 1 329 ? 20.375 -5.391 -2.318 1 86.75 329 SER B C 1
ATOM 7323 O O . SER B 1 329 ? 21.531 -4.992 -2.41 1 86.75 329 SER B O 1
ATOM 7325 N N . GLY B 1 330 ? 19.594 -5.445 -3.332 1 76.38 330 GLY B N 1
ATOM 7326 C CA . GLY B 1 330 ? 20.172 -5.238 -4.656 1 76.38 330 GLY B CA 1
ATOM 7327 C C . GLY B 1 330 ? 21.125 -6.336 -5.07 1 76.38 330 GLY B C 1
ATOM 7328 O O . GLY B 1 330 ? 21.078 -7.449 -4.547 1 76.38 330 GLY B O 1
ATOM 7329 N N . PRO B 1 331 ? 22 -6.137 -6.043 1 62.53 331 PRO B N 1
ATOM 7330 C CA . PRO B 1 331 ? 22.859 -7.168 -6.613 1 62.53 331 PRO B CA 1
ATOM 7331 C C . PRO B 1 331 ? 23.969 -7.598 -5.66 1 62.53 331 PRO B C 1
ATOM 7333 O O . PRO B 1 331 ? 24.609 -8.641 -5.863 1 62.53 331 PRO B O 1
ATOM 7336 N N . TYR B 1 332 ? 24.312 -6.938 -4.68 1 57.81 332 TYR B N 1
ATOM 7337 C CA . TYR B 1 332 ? 25.469 -7.195 -3.838 1 57.81 332 TYR B CA 1
ATOM 7338 C C . TYR B 1 332 ? 25.266 -8.453 -3.002 1 57.81 332 TYR B C 1
ATOM 7340 O O . TYR B 1 332 ? 26.203 -8.953 -2.385 1 57.81 332 TYR B O 1
ATOM 7348 N N . ALA B 1 333 ? 24.125 -9.172 -2.967 1 59.12 333 ALA B N 1
ATOM 7349 C CA . ALA B 1 333 ? 23.859 -10.297 -2.076 1 59.12 333 ALA B CA 1
ATOM 7350 C C . ALA B 1 333 ? 24.656 -11.531 -2.492 1 59.12 333 ALA B C 1
ATOM 7352 O O . ALA B 1 333 ? 24.484 -12.609 -1.934 1 59.12 333 ALA B O 1
ATOM 7353 N N . ALA B 1 334 ? 25.688 -11.516 -3.293 1 53.19 334 ALA B N 1
ATOM 7354 C CA . ALA B 1 334 ? 26.312 -12.664 -3.943 1 53.19 334 ALA B CA 1
ATOM 7355 C C . ALA B 1 334 ? 27.297 -13.367 -3.004 1 53.19 334 ALA B C 1
ATOM 7357 O O . ALA B 1 334 ? 27.641 -14.523 -3.221 1 53.19 334 ALA B O 1
ATOM 7358 N N . LYS B 1 335 ? 27.641 -12.742 -1.839 1 56.16 335 LYS B N 1
ATOM 7359 C CA . LYS B 1 335 ? 28.812 -13.367 -1.233 1 56.16 335 LYS B CA 1
ATOM 7360 C C . LYS B 1 335 ? 28.406 -14.359 -0.144 1 56.16 335 LYS B C 1
ATOM 7362 O O . LYS B 1 335 ? 27.234 -14.391 0.269 1 56.16 335 LYS B O 1
ATOM 7367 N N . GLU B 1 336 ? 29.219 -15.359 0.314 1 58.12 336 GLU B N 1
ATOM 7368 C CA . GLU B 1 336 ? 29.141 -16.531 1.179 1 58.12 336 GLU B CA 1
ATOM 7369 C C . GLU B 1 336 ? 28.594 -16.156 2.553 1 58.12 336 GLU B C 1
ATOM 7371 O O . GLU B 1 336 ? 28.016 -17.016 3.24 1 58.12 336 GLU B O 1
ATOM 7376 N N . ARG B 1 337 ? 28.641 -14.961 3.123 1 68.06 337 ARG B N 1
ATOM 7377 C CA . ARG B 1 337 ? 28.219 -14.633 4.48 1 68.06 337 ARG B CA 1
ATOM 7378 C C . ARG B 1 337 ? 26.875 -13.906 4.477 1 68.06 337 ARG B C 1
ATOM 7380 O O . ARG B 1 337 ? 26.781 -12.758 4.902 1 68.06 337 ARG B O 1
ATOM 7387 N N . GLN B 1 338 ? 25.781 -14.719 4.219 1 76.69 338 GLN B N 1
ATOM 7388 C CA . GLN B 1 338 ? 24.453 -14.164 3.951 1 76.69 338 GLN B CA 1
ATOM 7389 C C . GLN B 1 338 ? 23.953 -13.359 5.141 1 76.69 338 GLN B C 1
ATOM 7391 O O . GLN B 1 338 ? 23.484 -12.227 4.98 1 76.69 338 GLN B O 1
ATOM 7396 N N . GLU B 1 339 ? 24.188 -13.852 6.383 1 83.88 339 GLU B N 1
ATOM 7397 C CA . GLU B 1 339 ? 23.656 -13.195 7.574 1 83.88 339 GLU B CA 1
ATOM 7398 C C . GLU B 1 339 ? 24.344 -11.852 7.805 1 83.88 339 GLU B C 1
ATOM 7400 O O . GLU B 1 339 ? 23.688 -10.852 8.102 1 83.88 339 GLU B O 1
ATOM 7405 N N . ASP B 1 340 ? 25.562 -11.844 7.656 1 86.5 340 ASP B N 1
ATOM 7406 C CA . ASP B 1 340 ? 26.328 -10.617 7.863 1 86.5 340 ASP B CA 1
ATOM 7407 C C . ASP B 1 340 ? 26 -9.578 6.793 1 86.5 340 ASP B C 1
ATOM 7409 O O . ASP B 1 340 ? 25.891 -8.383 7.09 1 86.5 340 ASP B O 1
ATOM 7413 N N . ASN B 1 341 ? 25.859 -10.031 5.605 1 85.94 341 ASN B N 1
ATOM 7414 C CA . ASN B 1 341 ? 25.5 -9.125 4.52 1 85.94 341 ASN B CA 1
ATOM 7415 C C . ASN B 1 341 ? 24.109 -8.531 4.723 1 85.94 341 ASN B C 1
ATOM 7417 O O . ASN B 1 341 ? 23.891 -7.34 4.496 1 85.94 341 ASN B O 1
ATOM 7421 N N . SER B 1 342 ? 23.234 -9.398 5.121 1 89.5 342 SER B N 1
ATOM 7422 C CA . SER B 1 342 ? 21.875 -8.938 5.406 1 89.5 342 SER B CA 1
ATOM 7423 C C . SER B 1 342 ? 21.875 -7.902 6.523 1 89.5 342 SER B C 1
ATOM 7425 O O . SER B 1 342 ? 21.156 -6.895 6.441 1 89.5 342 SER B O 1
ATOM 7427 N N . LEU B 1 343 ? 22.672 -8.219 7.551 1 93.62 343 LEU B N 1
ATOM 7428 C CA . LEU B 1 343 ? 22.766 -7.289 8.672 1 93.62 343 LEU B CA 1
ATOM 7429 C C . LEU B 1 343 ? 23.312 -5.938 8.211 1 93.62 343 LEU B C 1
ATOM 7431 O O . LEU B 1 343 ? 22.766 -4.891 8.562 1 93.62 343 LEU B O 1
ATOM 7435 N N . LYS B 1 344 ? 24.328 -5.953 7.453 1 93 344 LYS B N 1
ATOM 7436 C CA . LYS B 1 344 ? 24.922 -4.715 6.957 1 93 344 LYS B CA 1
ATOM 7437 C C . LYS B 1 344 ? 23.922 -3.908 6.141 1 93 344 LYS B C 1
ATOM 7439 O O . LYS B 1 344 ? 23.781 -2.699 6.34 1 93 344 LYS B O 1
ATOM 7444 N N . THR B 1 345 ? 23.25 -4.559 5.27 1 93.25 345 THR B N 1
ATOM 7445 C CA . THR B 1 345 ? 22.25 -3.896 4.445 1 93.25 345 THR B CA 1
ATOM 7446 C C . THR B 1 345 ? 21.125 -3.32 5.309 1 93.25 345 THR B C 1
ATOM 7448 O O . THR B 1 345 ? 20.719 -2.176 5.113 1 93.25 345 THR B O 1
ATOM 7451 N N . ASN B 1 346 ? 20.688 -4.113 6.27 1 96.31 346 ASN B N 1
ATOM 7452 C CA . ASN B 1 346 ? 19.609 -3.686 7.145 1 96.31 346 ASN B CA 1
ATOM 7453 C C . ASN B 1 346 ? 20.016 -2.488 8 1 96.31 346 ASN B C 1
ATOM 7455 O O . ASN B 1 346 ? 19.203 -1.599 8.258 1 96.31 346 ASN B O 1
ATOM 7459 N N . LEU B 1 347 ? 21.234 -2.486 8.484 1 97.75 347 LEU B N 1
ATOM 7460 C CA . LEU B 1 347 ? 21.703 -1.354 9.273 1 97.75 347 LEU B CA 1
ATOM 7461 C C . LEU B 1 347 ? 21.766 -0.086 8.422 1 97.75 347 LEU B C 1
ATOM 7463 O O . LEU B 1 347 ? 21.359 0.987 8.883 1 97.75 347 LEU B O 1
ATOM 7467 N N . GLU B 1 348 ? 22.25 -0.217 7.23 1 96.94 348 GLU B N 1
ATOM 7468 C CA . GLU B 1 348 ? 22.234 0.905 6.297 1 96.94 348 GLU B CA 1
ATOM 7469 C C . GLU B 1 348 ? 20.812 1.374 6.02 1 96.94 348 GLU B C 1
ATOM 7471 O O . GLU B 1 348 ? 20.531 2.576 6.004 1 96.94 348 GLU B O 1
ATOM 7476 N N . ALA B 1 349 ? 19.969 0.405 5.816 1 97.81 349 ALA B N 1
ATOM 7477 C CA . ALA B 1 349 ? 18.547 0.699 5.566 1 97.81 349 ALA B CA 1
ATOM 7478 C C . ALA B 1 349 ? 17.922 1.429 6.75 1 97.81 349 ALA B C 1
ATOM 7480 O O . ALA B 1 349 ? 17.156 2.379 6.566 1 97.81 349 ALA B O 1
ATOM 7481 N N . ALA B 1 350 ? 18.234 0.965 7.941 1 98.31 350 ALA B N 1
ATOM 7482 C CA . ALA B 1 350 ? 17.703 1.588 9.141 1 98.31 350 ALA B CA 1
ATOM 7483 C C . ALA B 1 350 ? 18.031 3.074 9.195 1 98.31 350 ALA B C 1
ATOM 7485 O O . ALA B 1 350 ? 17.172 3.908 9.477 1 98.31 350 ALA B O 1
ATOM 7486 N N . ARG B 1 351 ? 19.25 3.432 8.945 1 97.5 351 ARG B N 1
ATOM 7487 C CA . ARG B 1 351 ? 19.688 4.824 8.922 1 97.5 351 ARG B CA 1
ATOM 7488 C C . ARG B 1 351 ? 18.969 5.613 7.836 1 97.5 351 ARG B C 1
ATOM 7490 O O . ARG B 1 351 ? 18.484 6.723 8.078 1 97.5 351 ARG B O 1
ATOM 7497 N N . GLU B 1 352 ? 18.859 4.977 6.691 1 96.69 352 GLU B N 1
ATOM 7498 C CA . GLU B 1 352 ? 18.234 5.648 5.559 1 96.69 352 GLU B CA 1
ATOM 7499 C C . GLU B 1 352 ? 16.734 5.836 5.785 1 96.69 352 GLU B C 1
ATOM 7501 O O . GLU B 1 352 ? 16.156 6.863 5.41 1 96.69 352 GLU B O 1
ATOM 7506 N N . VAL B 1 353 ? 16.094 4.855 6.355 1 98 353 VAL B N 1
ATOM 7507 C CA . VAL B 1 353 ? 14.672 4.949 6.652 1 98 353 VAL B CA 1
ATOM 7508 C C . VAL B 1 353 ? 14.406 6.148 7.562 1 98 353 VAL B C 1
ATOM 7510 O O . VAL B 1 353 ? 13.547 6.977 7.273 1 98 353 VAL B O 1
ATOM 7513 N N . ALA B 1 354 ? 15.18 6.254 8.648 1 97.81 354 ALA B N 1
ATOM 7514 C CA . ALA B 1 354 ? 15.016 7.375 9.57 1 97.81 354 ALA B CA 1
ATOM 7515 C C . ALA B 1 354 ? 15.219 8.703 8.859 1 97.81 354 ALA B C 1
ATOM 7517 O O . ALA B 1 354 ? 14.43 9.641 9.039 1 97.81 354 ALA B O 1
ATOM 7518 N N . LYS B 1 355 ? 16.203 8.75 8.047 1 95.81 355 LYS B N 1
ATOM 7519 C CA . LYS B 1 355 ? 16.5 9.961 7.289 1 95.81 355 LYS B CA 1
ATOM 7520 C C . LYS B 1 355 ? 15.352 10.336 6.359 1 95.81 355 LYS B C 1
ATOM 7522 O O . LYS B 1 355 ? 14.922 11.492 6.332 1 95.81 355 LYS B O 1
ATOM 7527 N N . GLN B 1 356 ? 14.812 9.398 5.66 1 96.56 356 GLN B N 1
ATOM 7528 C CA . GLN B 1 356 ? 13.773 9.641 4.66 1 96.56 356 GLN B CA 1
ATOM 7529 C C . GLN B 1 356 ? 12.453 10.031 5.32 1 96.56 356 GLN B C 1
ATOM 7531 O O . GLN B 1 356 ? 11.711 10.859 4.793 1 96.56 356 GLN B O 1
ATOM 7536 N N . LEU B 1 357 ? 12.18 9.398 6.434 1 97.56 357 LEU B N 1
ATOM 7537 C CA . LEU B 1 357 ? 10.953 9.75 7.137 1 97.56 357 LEU B CA 1
ATOM 7538 C C . LEU B 1 357 ? 10.969 11.219 7.543 1 97.56 357 LEU B C 1
ATOM 7540 O O . LEU B 1 357 ? 9.961 11.914 7.398 1 97.56 357 LEU B O 1
ATOM 7544 N N . ARG B 1 358 ? 12.055 11.695 8.008 1 95.69 358 ARG B N 1
ATOM 7545 C CA . ARG B 1 358 ? 12.203 13.094 8.375 1 95.69 358 ARG B CA 1
ATOM 7546 C C . ARG B 1 358 ? 12.203 13.992 7.141 1 95.69 358 ARG B C 1
ATOM 7548 O O . ARG B 1 358 ? 11.461 14.977 7.082 1 95.69 358 ARG B O 1
ATOM 7555 N N . LEU B 1 359 ? 12.938 13.57 6.164 1 95.75 359 LEU B N 1
ATOM 7556 C CA . LEU B 1 359 ? 13.109 14.336 4.934 1 95.75 359 LEU B CA 1
ATOM 7557 C C . LEU B 1 359 ? 11.781 14.531 4.219 1 95.75 359 LEU B C 1
ATOM 7559 O O . LEU B 1 359 ? 11.484 15.625 3.729 1 95.75 359 LEU B O 1
ATOM 7563 N N . ARG B 1 360 ? 10.945 13.539 4.219 1 95.38 360 ARG B N 1
ATOM 7564 C CA . ARG B 1 360 ? 9.688 13.547 3.484 1 95.38 360 ARG B CA 1
ATOM 7565 C C . ARG B 1 360 ? 8.523 13.914 4.395 1 95.38 360 ARG B C 1
ATOM 7567 O O . ARG B 1 360 ? 7.375 14 3.945 1 95.38 360 ARG B O 1
ATOM 7574 N N . ASP B 1 361 ? 8.828 14.055 5.652 1 95.25 361 ASP B N 1
ATOM 7575 C CA . ASP B 1 361 ? 7.84 14.344 6.688 1 95.25 361 ASP B CA 1
ATOM 7576 C C . ASP B 1 361 ? 6.738 13.289 6.707 1 95.25 361 ASP B C 1
ATOM 7578 O O . ASP B 1 361 ? 5.551 13.625 6.723 1 95.25 361 ASP B O 1
ATOM 7582 N N . ILE B 1 362 ? 7.152 12.062 6.594 1 96.44 362 ILE B N 1
ATOM 7583 C CA . ILE B 1 362 ? 6.223 10.945 6.668 1 96.44 362 ILE B CA 1
ATOM 7584 C C . ILE B 1 362 ? 5.879 10.656 8.125 1 96.44 362 ILE B C 1
ATOM 7586 O O . ILE B 1 362 ? 6.77 10.594 8.977 1 96.44 362 ILE B O 1
ATOM 7590 N N . GLY B 1 363 ? 4.574 10.516 8.406 1 95.81 363 GLY B N 1
ATOM 7591 C CA . GLY B 1 363 ? 4.145 10.227 9.766 1 95.81 363 GLY B CA 1
ATOM 7592 C C . GLY B 1 363 ? 3.029 9.203 9.836 1 95.81 363 GLY B C 1
ATOM 7593 O O . GLY B 1 363 ? 2.592 8.68 8.805 1 95.81 363 GLY B O 1
ATOM 7594 N N . GLY B 1 364 ? 2.602 8.828 11.055 1 95.38 364 GLY B N 1
ATOM 7595 C CA . GLY B 1 364 ? 1.647 7.758 11.289 1 95.38 364 GLY B CA 1
ATOM 7596 C C . GLY B 1 364 ? 2.309 6.418 11.547 1 95.38 364 GLY B C 1
ATOM 7597 O O . GLY B 1 364 ? 3.373 6.352 12.164 1 95.38 364 GLY B O 1
ATOM 7598 N N . ILE B 1 365 ? 1.602 5.418 11.156 1 97.06 365 ILE B N 1
ATOM 7599 C CA . ILE B 1 365 ? 2.164 4.082 11.32 1 97.06 365 ILE B CA 1
ATOM 7600 C C . ILE B 1 365 ? 3.021 3.729 10.109 1 97.06 365 ILE B C 1
ATOM 7602 O O . ILE B 1 365 ? 2.609 3.943 8.969 1 97.06 365 ILE B O 1
ATOM 7606 N N . ILE B 1 366 ? 4.172 3.297 10.336 1 98.44 366 ILE B N 1
ATOM 7607 C CA . ILE B 1 366 ? 5.109 2.871 9.305 1 98.44 366 ILE B CA 1
ATOM 7608 C C . ILE B 1 366 ? 5.566 1.441 9.578 1 98.44 366 ILE B C 1
ATOM 7610 O O . ILE B 1 366 ? 5.926 1.106 10.711 1 98.44 366 ILE B O 1
ATOM 7614 N N . VAL B 1 367 ? 5.477 0.635 8.594 1 98.62 367 VAL B N 1
ATOM 7615 C CA . VAL B 1 367 ? 5.977 -0.73 8.711 1 98.62 367 VAL B CA 1
ATOM 7616 C C . VAL B 1 367 ? 7.137 -0.939 7.738 1 98.62 367 VAL B C 1
ATOM 7618 O O . VAL B 1 367 ? 7.008 -0.672 6.543 1 98.62 367 VAL B O 1
ATOM 7621 N N . VAL B 1 368 ? 8.219 -1.384 8.25 1 98.62 368 VAL B N 1
ATOM 7622 C CA . VAL B 1 368 ? 9.391 -1.635 7.43 1 98.62 368 VAL B CA 1
ATOM 7623 C C . VAL B 1 368 ? 9.633 -3.139 7.309 1 98.62 368 VAL B C 1
ATOM 7625 O O . VAL B 1 368 ? 9.695 -3.844 8.32 1 98.62 368 VAL B O 1
ATOM 7628 N N . ASP B 1 369 ? 9.711 -3.617 6.16 1 97.88 369 ASP B N 1
ATOM 7629 C CA . ASP B 1 369 ? 10.031 -5.012 5.867 1 97.88 369 ASP B CA 1
ATOM 7630 C C . ASP B 1 369 ? 11.523 -5.188 5.625 1 97.88 369 ASP B C 1
ATOM 7632 O O . ASP B 1 369 ? 12.008 -5.012 4.504 1 97.88 369 ASP B O 1
ATOM 7636 N N . PHE B 1 370 ? 12.25 -5.621 6.652 1 97.31 370 PHE B N 1
ATOM 7637 C CA . PHE B 1 370 ? 13.695 -5.809 6.578 1 97.31 370 PHE B CA 1
ATOM 7638 C C . PHE B 1 370 ? 14.031 -7.188 6.027 1 97.31 370 PHE B C 1
ATOM 7640 O O . PHE B 1 370 ? 13.188 -8.086 6.027 1 97.31 370 PHE B O 1
ATOM 7647 N N . ILE B 1 371 ? 15.219 -7.285 5.578 1 92 371 ILE B N 1
ATOM 7648 C CA . ILE B 1 371 ? 15.711 -8.602 5.188 1 92 371 ILE B CA 1
ATOM 7649 C C . ILE B 1 371 ? 15.758 -9.516 6.406 1 92 371 ILE B C 1
ATOM 7651 O O . ILE B 1 371 ? 16.172 -9.102 7.488 1 92 371 ILE B O 1
ATOM 7655 N N . ASP B 1 372 ? 15.406 -10.695 6.242 1 88 372 ASP B N 1
ATOM 7656 C CA . ASP B 1 372 ? 15.305 -11.648 7.344 1 88 372 ASP B CA 1
ATOM 7657 C C . ASP B 1 372 ? 16.656 -11.844 8.031 1 88 372 ASP B C 1
ATOM 7659 O O . ASP B 1 372 ? 17.688 -11.953 7.359 1 88 372 ASP B O 1
ATOM 7663 N N . LEU B 1 373 ? 16.578 -11.812 9.32 1 90.44 373 LEU B N 1
ATOM 7664 C CA . LEU B 1 373 ? 17.734 -12.109 10.164 1 90.44 373 LEU B CA 1
ATOM 7665 C C . LEU B 1 373 ? 17.422 -13.273 11.102 1 90.44 373 LEU B C 1
ATOM 7667 O O . LEU B 1 373 ? 16.406 -13.281 11.789 1 90.44 373 LEU B O 1
ATOM 7671 N N . ARG B 1 374 ? 18.25 -14.195 11.203 1 85.62 374 ARG B N 1
ATOM 7672 C CA . ARG B 1 374 ? 18.031 -15.406 11.984 1 85.62 374 ARG B CA 1
ATOM 7673 C C . ARG B 1 374 ? 18.406 -15.188 13.445 1 85.62 374 ARG B C 1
ATOM 76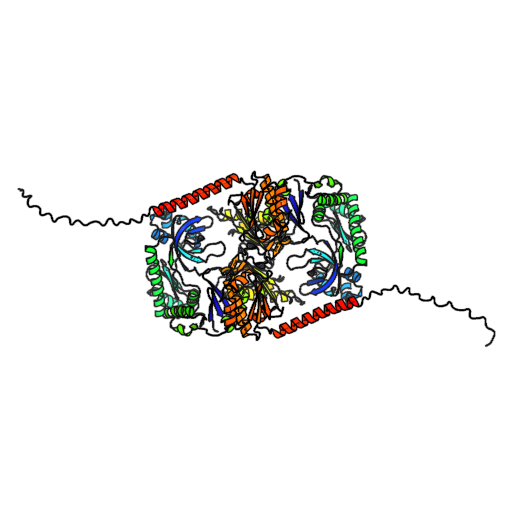75 O O . ARG B 1 374 ? 17.719 -15.672 14.352 1 85.62 374 ARG B O 1
ATOM 7682 N N . LYS B 1 375 ? 19.469 -14.469 13.68 1 91.38 375 LYS B N 1
ATOM 7683 C CA . LYS B 1 375 ? 20 -14.281 15.023 1 91.38 375 LYS B CA 1
ATOM 7684 C C . LYS B 1 375 ? 19.281 -13.141 15.742 1 91.38 375 LYS B C 1
ATOM 7686 O O . LYS B 1 375 ? 19.219 -12.023 15.219 1 91.38 375 LYS B O 1
ATOM 7691 N N . GLY B 1 376 ? 18.844 -13.383 16.938 1 93.31 376 GLY B N 1
ATOM 7692 C CA . GLY B 1 376 ? 18.172 -12.383 17.75 1 93.31 376 GLY B CA 1
ATOM 7693 C C . GLY B 1 376 ? 19.031 -11.172 18.031 1 93.31 376 GLY B C 1
ATOM 7694 O O . GLY B 1 376 ? 18.547 -10.039 18.016 1 93.31 376 GLY B O 1
ATOM 7695 N N . LYS B 1 377 ? 20.266 -11.461 18.234 1 95.5 377 LYS B N 1
ATOM 7696 C CA . LYS B 1 377 ? 21.203 -10.375 18.5 1 95.5 377 LYS B CA 1
ATOM 7697 C C . LYS B 1 377 ? 21.234 -9.375 17.344 1 95.5 377 LYS B C 1
ATOM 7699 O O . LYS B 1 377 ? 21.328 -8.164 17.562 1 95.5 377 LYS B O 1
ATOM 7704 N N . ASN B 1 378 ? 21.203 -9.883 16.156 1 95.38 378 ASN B N 1
ATOM 7705 C CA . ASN B 1 378 ? 21.219 -9.023 14.969 1 95.38 378 ASN B CA 1
ATOM 7706 C C . ASN B 1 378 ? 19.938 -8.227 14.836 1 95.38 378 ASN B C 1
ATOM 7708 O O . ASN B 1 378 ? 19.953 -7.059 14.445 1 95.38 378 ASN B O 1
ATOM 7712 N N . ARG B 1 379 ? 18.859 -8.812 15.203 1 96.5 379 ARG B N 1
ATOM 7713 C CA . ARG B 1 379 ? 17.578 -8.109 15.195 1 96.5 379 ARG B CA 1
ATOM 7714 C C . ARG B 1 379 ? 17.594 -6.941 16.172 1 96.5 379 ARG B C 1
ATOM 7716 O O . ARG B 1 379 ? 17.078 -5.863 15.875 1 96.5 379 ARG B O 1
ATOM 7723 N N . LYS B 1 380 ? 18.156 -7.152 17.312 1 97.25 380 LYS B N 1
ATOM 7724 C CA . LYS B 1 380 ? 18.266 -6.109 18.328 1 97.25 380 LYS B CA 1
ATOM 7725 C C . LYS B 1 380 ? 19.125 -4.949 17.828 1 97.25 380 LYS B C 1
ATOM 7727 O O . LYS B 1 380 ? 18.844 -3.787 18.125 1 97.25 380 LYS B O 1
ATOM 7732 N N . LYS B 1 381 ? 20.125 -5.266 17.062 1 97.75 381 LYS B N 1
ATOM 7733 C CA . LYS B 1 381 ? 21 -4.223 16.531 1 97.75 381 LYS B CA 1
ATOM 7734 C C . LYS B 1 381 ? 20.219 -3.271 15.625 1 97.75 381 LYS B C 1
ATOM 7736 O O . LYS B 1 381 ? 20.469 -2.064 15.617 1 97.75 381 LYS B O 1
ATOM 7741 N N . ILE B 1 382 ? 19.312 -3.814 14.875 1 97.94 382 ILE B N 1
ATOM 7742 C CA . ILE B 1 382 ? 18.484 -2.984 14 1 97.94 382 ILE B CA 1
ATOM 7743 C C . ILE B 1 382 ? 17.625 -2.053 14.836 1 97.94 382 ILE B C 1
ATOM 7745 O O . ILE B 1 382 ? 17.531 -0.857 14.555 1 97.94 382 ILE B O 1
ATOM 7749 N N . TYR B 1 383 ? 17.047 -2.604 15.859 1 97.94 383 TYR B N 1
ATOM 7750 C CA . TYR B 1 383 ? 16.219 -1.835 16.781 1 97.94 383 TYR B CA 1
ATOM 7751 C C . TYR B 1 383 ? 17.016 -0.686 17.406 1 97.94 383 TYR B C 1
ATOM 7753 O O . TYR B 1 383 ? 16.562 0.459 17.406 1 97.94 383 TYR B O 1
ATOM 7761 N N . ASP B 1 384 ? 18.156 -1 17.875 1 98.06 384 ASP B N 1
ATOM 7762 C CA . ASP B 1 384 ? 19 -0.005 18.516 1 98.06 384 ASP B CA 1
ATOM 7763 C C . ASP B 1 384 ? 19.438 1.077 17.531 1 98.06 384 ASP B C 1
ATOM 7765 O O . ASP B 1 384 ? 19.5 2.258 17.875 1 98.06 384 ASP B O 1
ATOM 7769 N N . GLU B 1 385 ? 19.734 0.632 16.328 1 98.19 385 GLU B N 1
ATOM 7770 C CA . GLU B 1 385 ? 20.141 1.587 15.312 1 98.19 385 GLU B CA 1
ATOM 7771 C C . GLU B 1 385 ? 19.016 2.568 14.984 1 98.19 385 GLU B C 1
ATOM 7773 O O . GLU B 1 385 ? 19.25 3.771 14.859 1 98.19 385 GLU B O 1
ATOM 7778 N N . LEU B 1 386 ? 17.859 2.102 14.852 1 98.25 386 LEU B N 1
ATOM 7779 C CA . LEU B 1 386 ? 16.703 2.957 14.586 1 98.25 386 LEU B CA 1
ATOM 7780 C C . LEU B 1 386 ? 16.484 3.939 15.727 1 98.25 386 LEU B C 1
ATOM 7782 O O . LEU B 1 386 ? 16.297 5.137 15.492 1 98.25 386 LEU B O 1
ATOM 7786 N N . LYS B 1 387 ? 16.531 3.475 16.922 1 97.38 387 LYS B N 1
ATOM 7787 C CA . LYS B 1 387 ? 16.344 4.332 18.094 1 97.38 387 LYS B CA 1
ATOM 7788 C C . LYS B 1 387 ? 17.375 5.449 18.125 1 97.38 387 LYS B C 1
ATOM 7790 O O . LYS B 1 387 ? 17.047 6.602 18.406 1 97.38 387 LYS B O 1
ATOM 7795 N N . LYS B 1 388 ? 18.562 5.059 17.859 1 97.19 388 LYS B N 1
ATOM 7796 C CA . LYS B 1 388 ? 19.656 6.031 17.812 1 97.19 388 LYS B CA 1
ATOM 7797 C C . LYS B 1 388 ? 19.391 7.109 16.781 1 97.19 388 LYS B C 1
ATOM 7799 O O . LYS B 1 388 ? 19.5 8.305 17.062 1 97.19 388 LYS B O 1
ATOM 7804 N N . GLU B 1 389 ? 19 6.707 15.578 1 96.5 389 GLU B N 1
ATOM 7805 C CA . GLU B 1 389 ? 18.766 7.652 14.484 1 96.5 389 GLU B CA 1
ATOM 7806 C C . GLU B 1 389 ? 17.547 8.539 14.773 1 96.5 389 GLU B C 1
ATOM 7808 O O . GLU B 1 389 ? 17.547 9.727 14.438 1 96.5 389 GLU B O 1
ATOM 7813 N N . PHE B 1 390 ? 16.547 8.055 15.469 1 96.06 390 PHE B N 1
ATOM 7814 C CA . PHE B 1 390 ? 15.305 8.781 15.703 1 96.06 390 PHE B CA 1
ATOM 7815 C C . PHE B 1 390 ? 15.484 9.82 16.812 1 96.06 390 PHE B C 1
ATOM 7817 O O . PHE B 1 390 ? 14.641 10.695 16.984 1 96.06 390 PHE B O 1
ATOM 7824 N N . LYS B 1 391 ? 16.531 9.766 17.516 1 91.88 391 LYS B N 1
ATOM 7825 C CA . LYS B 1 391 ? 16.844 10.797 18.5 1 91.88 391 LYS B CA 1
ATOM 7826 C C . LYS B 1 391 ? 17.031 12.156 17.828 1 91.88 391 LYS B C 1
ATOM 7828 O O . LYS B 1 391 ? 16.781 13.195 18.438 1 91.88 391 LYS B O 1
ATOM 7833 N N . LYS B 1 392 ? 17.406 12.094 16.578 1 86.88 392 LYS B N 1
ATOM 7834 C CA . LYS B 1 392 ? 17.641 13.32 15.828 1 86.88 392 LYS B CA 1
ATOM 7835 C C . LYS B 1 392 ? 16.344 13.883 15.25 1 86.88 392 LYS B C 1
ATOM 7837 O O . LYS B 1 392 ? 16.328 15.008 14.758 1 86.88 392 LYS B O 1
ATOM 7842 N N . ASP B 1 393 ? 15.328 13.086 15.305 1 90.62 393 ASP B N 1
ATOM 7843 C CA . ASP B 1 393 ? 14.055 13.469 14.695 1 90.62 393 ASP B CA 1
ATOM 7844 C C . ASP B 1 393 ? 13.273 14.414 15.602 1 90.62 393 ASP B C 1
ATOM 7846 O O . ASP B 1 393 ? 13.031 14.102 16.766 1 90.62 393 ASP B O 1
ATOM 7850 N N . PRO B 1 394 ? 12.898 15.578 15.078 1 86.31 394 PRO B N 1
ATOM 7851 C CA . PRO B 1 394 ? 12.109 16.484 15.906 1 86.31 394 PRO B CA 1
ATOM 7852 C C . PRO B 1 394 ? 10.727 15.945 16.234 1 86.31 394 PRO B C 1
ATOM 7854 O O . PRO B 1 394 ? 10.109 16.359 17.219 1 86.31 394 PRO B O 1
ATOM 7857 N N . ALA B 1 395 ? 10.18 15.039 15.453 1 91.31 395 ALA B N 1
ATOM 7858 C CA . ALA B 1 395 ? 8.883 14.422 15.719 1 91.31 395 ALA B CA 1
ATOM 7859 C C . ALA B 1 395 ? 9.016 13.25 16.688 1 91.31 395 ALA B C 1
ATOM 7861 O O . ALA B 1 395 ? 10.008 12.523 16.656 1 91.31 395 ALA B O 1
ATOM 7862 N N . LYS B 1 396 ? 8.07 13.141 17.516 1 92.19 396 LYS B N 1
ATOM 7863 C CA . LYS B 1 396 ? 8.055 11.992 18.422 1 92.19 396 LYS B CA 1
ATOM 7864 C C . LYS B 1 396 ? 7.918 10.68 17.656 1 92.19 396 LYS B C 1
ATOM 7866 O O . LYS B 1 396 ? 7.082 10.57 16.75 1 92.19 396 LYS B O 1
ATOM 7871 N N . THR B 1 397 ? 8.789 9.719 17.984 1 95.94 397 THR B N 1
ATOM 7872 C CA . THR B 1 397 ? 8.773 8.43 17.312 1 95.94 397 THR B CA 1
ATOM 7873 C C . THR B 1 397 ? 8.773 7.289 18.312 1 95.94 397 THR B C 1
ATOM 7875 O O . THR B 1 397 ? 9.297 7.434 19.422 1 95.94 397 THR B O 1
ATOM 7878 N N . ASN B 1 398 ? 8.102 6.215 18.031 1 96.94 398 ASN B N 1
ATOM 7879 C CA . ASN B 1 398 ? 8.141 4.953 18.766 1 96.94 398 ASN B CA 1
ATOM 7880 C C . ASN B 1 398 ? 8.43 3.773 17.844 1 96.94 398 ASN B C 1
ATOM 7882 O O . ASN B 1 398 ? 7.949 3.734 16.719 1 96.94 398 ASN B O 1
ATOM 7886 N N . VAL B 1 399 ? 9.258 2.83 18.391 1 97.88 399 VAL B N 1
ATOM 7887 C CA . VAL B 1 399 ? 9.672 1.7 17.562 1 97.88 399 VAL B CA 1
ATOM 7888 C C . VAL B 1 399 ? 9.352 0.391 18.281 1 97.88 399 VAL B C 1
ATOM 7890 O O . VAL B 1 399 ? 9.602 0.252 19.469 1 97.88 399 VAL B O 1
ATOM 7893 N N . ILE B 1 400 ? 8.688 -0.492 17.594 1 96.69 400 ILE B N 1
ATOM 7894 C CA . ILE B 1 400 ? 8.539 -1.87 18.047 1 96.69 400 ILE B CA 1
ATOM 7895 C C . ILE B 1 400 ? 9.523 -2.77 17.312 1 96.69 400 ILE B C 1
ATOM 7897 O O . ILE B 1 400 ? 9.617 -2.715 16.078 1 96.69 400 ILE B O 1
ATOM 7901 N N . GLY B 1 401 ? 10.172 -3.605 18.016 1 94.69 401 GLY B N 1
ATOM 7902 C CA . GLY B 1 401 ? 11.219 -4.441 17.453 1 94.69 401 GLY B CA 1
ATOM 7903 C C . GLY B 1 401 ? 10.727 -5.367 16.359 1 94.69 401 GLY B C 1
ATOM 7904 O O . GLY B 1 401 ? 9.523 -5.488 16.141 1 94.69 401 GLY B O 1
ATOM 7905 N N . MET B 1 402 ? 11.672 -6.047 15.766 1 95.31 402 MET B N 1
ATOM 7906 C CA . MET B 1 402 ? 11.414 -6.891 14.602 1 95.31 402 MET B CA 1
ATOM 7907 C C . MET B 1 402 ? 10.578 -8.109 14.984 1 95.31 402 MET B C 1
ATOM 7909 O O . MET B 1 402 ? 10.898 -8.805 15.945 1 95.31 402 MET B O 1
ATOM 7913 N N . SER B 1 403 ? 9.484 -8.328 14.258 1 95.19 403 SER B N 1
ATOM 7914 C CA . SER B 1 403 ? 8.648 -9.5 14.484 1 95.19 403 SER B CA 1
ATOM 7915 C C . SER B 1 403 ? 9.266 -10.75 13.867 1 95.19 403 SER B C 1
ATOM 7917 O O . SER B 1 403 ? 10.297 -10.672 13.203 1 95.19 403 SER B O 1
ATOM 7919 N N . ASP B 1 404 ? 8.578 -11.859 14 1 92.5 404 ASP B N 1
ATOM 7920 C CA . ASP B 1 404 ? 9.023 -13.133 13.445 1 92.5 404 ASP B CA 1
ATOM 7921 C C . ASP B 1 404 ? 8.938 -13.125 11.922 1 92.5 404 ASP B C 1
ATOM 7923 O O . ASP B 1 404 ? 9.594 -13.93 11.258 1 92.5 404 ASP B O 1
ATOM 7927 N N . PHE B 1 405 ? 8.172 -12.148 11.445 1 93.31 405 PHE B N 1
ATOM 7928 C CA . PHE B 1 405 ? 8.031 -12.062 10 1 93.31 405 PHE B CA 1
ATOM 7929 C C . PHE B 1 405 ? 9.008 -11.055 9.414 1 93.31 405 PHE B C 1
ATOM 7931 O O . PHE B 1 405 ? 8.992 -10.789 8.211 1 93.31 405 PHE B O 1
ATOM 7938 N N . GLY B 1 406 ? 9.867 -10.422 10.25 1 93.94 406 GLY B N 1
ATOM 7939 C CA . GLY B 1 406 ? 10.898 -9.508 9.781 1 93.94 406 GLY B CA 1
ATOM 7940 C C . GLY B 1 406 ? 10.422 -8.062 9.695 1 93.94 406 GLY B C 1
ATOM 7941 O O . GLY B 1 406 ? 11.078 -7.227 9.078 1 93.94 406 GLY B O 1
ATOM 7942 N N . LEU B 1 407 ? 9.266 -7.762 10.289 1 97.38 407 LEU B N 1
ATOM 7943 C CA . LEU B 1 407 ? 8.68 -6.43 10.18 1 97.38 407 LEU B CA 1
ATOM 7944 C C . LEU B 1 407 ? 9 -5.598 11.422 1 97.38 407 LEU B C 1
ATOM 7946 O O . LEU B 1 407 ? 8.969 -6.105 12.539 1 97.38 407 LEU B O 1
ATOM 7950 N N . VAL B 1 408 ? 9.359 -4.426 11.195 1 98.25 408 VAL B N 1
ATOM 7951 C CA . VAL B 1 408 ? 9.492 -3.439 12.266 1 98.25 408 VAL B CA 1
ATOM 7952 C C . VAL B 1 408 ? 8.375 -2.404 12.156 1 98.25 408 VAL B C 1
ATOM 7954 O O . VAL B 1 408 ? 8.039 -1.958 11.055 1 98.25 408 VAL B O 1
ATOM 7957 N N . GLN B 1 409 ? 7.84 -2.045 13.312 1 98.25 409 GLN B N 1
ATOM 7958 C CA . GLN B 1 409 ? 6.77 -1.056 13.336 1 98.25 409 GLN B CA 1
ATOM 7959 C C . GLN B 1 409 ? 7.242 0.254 13.961 1 98.25 409 GLN B C 1
ATOM 7961 O O . GLN B 1 409 ? 7.926 0.247 14.984 1 98.25 409 GLN B O 1
ATOM 7966 N N . ILE B 1 410 ? 6.867 1.343 13.281 1 98.5 410 ILE B N 1
ATOM 7967 C CA . ILE B 1 410 ? 7.246 2.678 13.727 1 98.5 410 ILE B CA 1
ATOM 7968 C C . ILE B 1 410 ? 6.02 3.584 13.75 1 98.5 410 ILE B C 1
ATOM 7970 O O . ILE B 1 410 ? 5.18 3.525 12.852 1 98.5 410 ILE B O 1
ATOM 7974 N N . THR B 1 411 ? 5.855 4.355 14.789 1 97.5 411 THR B N 1
ATOM 7975 C CA . THR B 1 411 ? 4.934 5.484 14.742 1 97.5 411 THR B CA 1
ATOM 7976 C C . THR B 1 411 ? 5.699 6.805 14.773 1 97.5 411 THR B C 1
ATOM 7978 O O . THR B 1 411 ? 6.691 6.938 15.492 1 97.5 411 THR B O 1
ATOM 7981 N N . ARG B 1 412 ? 5.348 7.668 13.984 1 96.88 412 ARG B N 1
ATOM 7982 C CA . ARG B 1 412 ? 5.918 9.008 13.93 1 96.88 412 ARG B CA 1
ATOM 7983 C C . ARG B 1 412 ? 4.82 10.07 13.938 1 96.88 412 ARG B C 1
ATOM 7985 O O . ARG B 1 412 ? 3.85 9.969 13.188 1 96.88 412 ARG B O 1
ATOM 7992 N N . GLN B 1 413 ? 4.969 11.008 14.789 1 93.94 413 GLN B N 1
ATOM 7993 C CA . GLN B 1 413 ? 3.967 12.062 14.945 1 93.94 413 GLN B CA 1
ATOM 7994 C C . GLN B 1 413 ? 3.705 12.766 13.617 1 93.94 413 GLN B C 1
ATOM 7996 O O . GLN B 1 413 ? 4.645 13.117 12.898 1 93.94 413 GLN B O 1
ATOM 8001 N N . ARG B 1 414 ? 2.449 12.805 13.344 1 88.5 414 ARG B N 1
ATOM 8002 C CA . ARG B 1 414 ? 2.006 13.422 12.102 1 88.5 414 ARG B CA 1
ATOM 8003 C C . ARG B 1 414 ? 1.242 14.711 12.375 1 88.5 414 ARG B C 1
ATOM 8005 O O . ARG B 1 414 ? 0.189 14.695 13.016 1 88.5 414 ARG B O 1
ATOM 8012 N N . ILE B 1 415 ? 1.748 15.883 11.891 1 88.56 415 ILE B N 1
ATOM 8013 C CA . ILE B 1 415 ? 1.096 17.172 12.109 1 88.56 415 ILE B CA 1
ATOM 8014 C C . ILE B 1 415 ? 0.51 17.688 10.805 1 88.56 415 ILE B C 1
ATOM 8016 O O . ILE B 1 415 ? -0.472 18.438 10.805 1 88.56 415 ILE B O 1
ATOM 8020 N N . ARG B 1 416 ? 1.026 17.312 9.711 1 91.12 416 ARG B N 1
ATOM 8021 C CA . ARG B 1 416 ? 0.621 17.719 8.367 1 91.12 416 ARG B CA 1
ATOM 8022 C C . ARG B 1 416 ? 0.868 16.594 7.363 1 91.12 416 ARG B C 1
ATOM 8024 O O . ARG B 1 416 ? 1.526 15.594 7.684 1 91.12 416 ARG B O 1
ATOM 8031 N N . PRO B 1 417 ? 0.287 16.766 6.16 1 90.69 417 PRO B N 1
ATOM 8032 C CA . PRO B 1 417 ? 0.582 15.75 5.152 1 90.69 417 PRO B CA 1
ATOM 8033 C C . PRO B 1 417 ? 2.066 15.68 4.801 1 90.69 417 PRO B C 1
ATOM 8035 O O . PRO B 1 417 ? 2.793 16.656 4.977 1 90.69 417 PRO B O 1
ATOM 8038 N N . SER B 1 418 ? 2.494 14.562 4.367 1 93.62 418 SER B N 1
ATOM 8039 C CA . SER B 1 418 ? 3.863 14.43 3.881 1 93.62 418 SER B CA 1
ATOM 8040 C C . SER B 1 418 ? 4.129 15.359 2.703 1 93.62 418 SER B C 1
ATOM 8042 O O . SER B 1 418 ? 3.189 15.883 2.098 1 93.62 418 SER B O 1
ATOM 8044 N N . VAL B 1 419 ? 5.336 15.523 2.408 1 93.62 419 VAL B N 1
ATOM 8045 C CA . VAL B 1 419 ? 5.754 16.438 1.352 1 93.62 419 VAL B CA 1
ATOM 8046 C C . VAL B 1 419 ? 5.102 16.031 0.031 1 93.62 419 VAL B C 1
ATOM 8048 O O . VAL B 1 419 ? 4.465 16.859 -0.632 1 93.62 419 VAL B O 1
ATOM 8051 N N . VAL B 1 420 ? 5.152 14.805 -0.281 1 91.25 420 VAL B N 1
ATOM 8052 C CA . VAL B 1 420 ? 4.637 14.328 -1.561 1 91.25 420 VAL B CA 1
ATOM 8053 C C . VAL B 1 420 ? 3.111 14.414 -1.567 1 91.25 420 VAL B C 1
ATOM 8055 O O . VAL B 1 420 ? 2.512 14.844 -2.555 1 91.25 420 VAL B O 1
ATOM 8058 N N . ASN B 1 421 ? 2.48 14.055 -0.495 1 90.06 421 ASN B N 1
ATOM 8059 C CA . ASN B 1 421 ? 1.023 14.086 -0.412 1 90.06 421 ASN B CA 1
ATOM 8060 C C . ASN B 1 421 ? 0.484 15.508 -0.532 1 90.06 421 ASN B C 1
ATOM 8062 O O . ASN B 1 421 ? -0.616 15.719 -1.047 1 90.06 421 ASN B O 1
ATOM 8066 N N . SER B 1 422 ? 1.268 16.438 -0.086 1 90 422 SER B N 1
ATOM 8067 C CA . SER B 1 422 ? 0.82 17.828 -0.111 1 90 422 SER B CA 1
ATOM 8068 C C . SER B 1 422 ? 0.758 18.359 -1.537 1 90 422 SER B C 1
ATOM 8070 O O . SER B 1 422 ? 0.06 19.344 -1.809 1 90 422 SER B O 1
ATOM 8072 N N . VAL B 1 423 ? 1.42 17.719 -2.41 1 91 423 VAL B N 1
ATOM 8073 C CA . VAL B 1 423 ? 1.445 18.234 -3.777 1 91 423 VAL B CA 1
ATOM 8074 C C . VAL B 1 423 ? 0.926 17.156 -4.738 1 91 423 VAL B C 1
ATOM 8076 O O . VAL B 1 423 ? 1.326 17.125 -5.906 1 91 423 VAL B O 1
ATOM 8079 N N . SER B 1 424 ? 0.226 16.219 -4.23 1 90.88 424 SER B N 1
ATOM 8080 C CA . SER B 1 424 ? -0.296 15.141 -5.066 1 90.88 424 SER B CA 1
ATOM 8081 C C . SER B 1 424 ? -1.814 15.047 -4.961 1 90.88 424 SER B C 1
ATOM 8083 O O . SER B 1 424 ? -2.406 15.539 -3.998 1 90.88 424 SER B O 1
ATOM 8085 N N . LYS B 1 425 ? -2.365 14.484 -6.008 1 88 425 LYS B N 1
ATOM 8086 C CA . LYS B 1 425 ? -3.785 14.141 -6.039 1 88 425 LYS B CA 1
ATOM 8087 C C . LYS B 1 425 ? -3.994 12.68 -6.426 1 88 425 LYS B C 1
ATOM 8089 O O . LYS B 1 425 ? -3.096 12.047 -6.984 1 88 425 LYS B O 1
ATOM 8094 N N . VAL B 1 426 ? -5.16 12.195 -6.102 1 87.88 426 VAL B N 1
ATOM 8095 C CA . VAL B 1 426 ? -5.492 10.82 -6.457 1 87.88 426 VAL B CA 1
ATOM 8096 C C . VAL B 1 426 ? -5.477 10.664 -7.977 1 87.88 426 VAL B C 1
ATOM 8098 O O . VAL B 1 426 ? -5.988 11.516 -8.703 1 87.88 426 VAL B O 1
ATOM 8101 N N . CYS B 1 427 ? -4.883 9.602 -8.438 1 88.5 427 CYS B N 1
ATOM 8102 C CA . CYS B 1 427 ? -4.816 9.344 -9.867 1 88.5 427 CYS B CA 1
ATOM 8103 C C . CYS B 1 427 ? -6.207 9.133 -10.453 1 88.5 427 CYS B C 1
ATOM 8105 O O . CYS B 1 427 ? -6.934 8.227 -10.023 1 88.5 427 CYS B O 1
ATOM 8107 N N . PRO B 1 428 ? -6.562 9.938 -11.391 1 82.38 428 PRO B N 1
ATOM 8108 C CA . PRO B 1 428 ? -7.914 9.82 -11.945 1 82.38 428 PRO B CA 1
ATOM 8109 C C . PRO B 1 428 ? -8.102 8.555 -12.781 1 82.38 428 PRO B C 1
ATOM 8111 O O . PRO B 1 428 ? -9.234 8.102 -12.977 1 82.38 428 PRO B O 1
ATOM 8114 N N . THR B 1 429 ? -7.016 8.016 -13.242 1 84.44 429 THR B N 1
ATOM 8115 C CA . THR B 1 429 ? -7.094 6.859 -14.133 1 84.44 429 THR B CA 1
ATOM 8116 C C . THR B 1 429 ? -7.344 5.582 -13.336 1 84.44 429 THR B C 1
ATOM 8118 O O . THR B 1 429 ? -8.156 4.746 -13.734 1 84.44 429 THR B O 1
ATOM 8121 N N . CYS B 1 430 ? -6.691 5.445 -12.227 1 87.5 430 CYS B N 1
ATOM 8122 C CA . CYS B 1 430 ? -6.832 4.199 -11.484 1 87.5 430 CYS B CA 1
ATOM 8123 C C . CYS B 1 430 ? -7.598 4.422 -10.18 1 87.5 430 CYS B C 1
ATOM 8125 O O . CYS B 1 430 ? -7.836 3.479 -9.43 1 87.5 430 CYS B O 1
ATOM 8127 N N . GLY B 1 431 ? -7.941 5.633 -9.922 1 83.69 431 GLY B N 1
ATOM 8128 C CA . GLY B 1 431 ? -8.688 5.945 -8.711 1 83.69 431 GLY B CA 1
ATOM 8129 C C . GLY B 1 431 ? -7.895 5.707 -7.445 1 83.69 431 GLY B C 1
ATOM 8130 O O . GLY B 1 431 ? -8.461 5.348 -6.41 1 83.69 431 GLY B O 1
ATOM 8131 N N . GLY B 1 432 ? -6.586 5.73 -7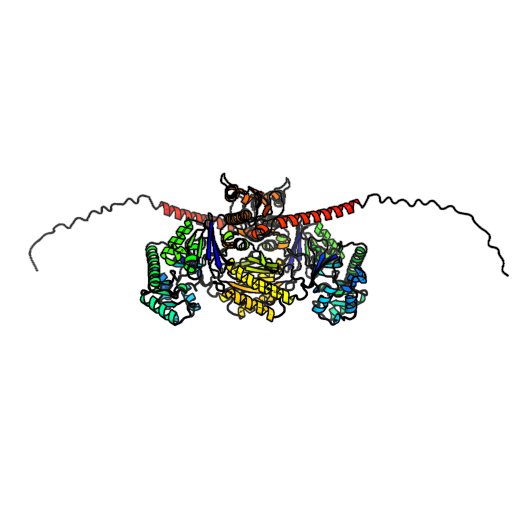.559 1 87.06 432 GLY B N 1
ATOM 8132 C CA . GLY B 1 432 ? -5.754 5.617 -6.375 1 87.06 432 GLY B CA 1
ATOM 8133 C C . GLY B 1 432 ? -5.176 4.23 -6.176 1 87.06 432 GLY B C 1
ATOM 8134 O O . GLY B 1 432 ? -4.312 4.023 -5.32 1 87.06 432 GLY B O 1
ATOM 8135 N N . SER B 1 433 ? -5.535 3.307 -6.957 1 86.88 433 SER B N 1
ATOM 8136 C CA . SER B 1 433 ? -5.145 1.923 -6.715 1 86.88 433 SER B CA 1
ATOM 8137 C C . SER B 1 433 ? -3.748 1.638 -7.258 1 86.88 433 SER B C 1
ATOM 8139 O O . SER B 1 433 ? -3.084 0.696 -6.816 1 86.88 433 SER B O 1
ATOM 8141 N N . GLY B 1 434 ? -3.33 2.402 -8.219 1 87.81 434 GLY B N 1
ATOM 8142 C CA . GLY B 1 434 ? -2.043 2.17 -8.852 1 87.81 434 GLY B CA 1
ATOM 8143 C C . GLY B 1 434 ? -2.096 1.104 -9.93 1 87.81 434 GLY B C 1
ATOM 8144 O O . GLY B 1 434 ? -1.101 0.851 -10.609 1 87.81 434 GLY B O 1
ATOM 8145 N N . SER B 1 435 ? -3.291 0.49 -10.094 1 89.69 435 SER B N 1
ATOM 8146 C CA . SER B 1 435 ? -3.453 -0.552 -11.102 1 89.69 435 SER B CA 1
ATOM 8147 C C . SER B 1 435 ? -4.781 -0.404 -11.836 1 89.69 435 SER B C 1
ATOM 8149 O O . SER B 1 435 ? -5.723 0.191 -11.312 1 89.69 435 SER B O 1
ATOM 8151 N N . VAL B 1 436 ? -4.758 -0.902 -13.094 1 89.75 436 VAL B N 1
ATOM 8152 C CA . VAL B 1 436 ? -5.961 -0.891 -13.914 1 89.75 436 VAL B CA 1
ATOM 8153 C C . VAL B 1 436 ? -6.27 -2.305 -14.406 1 89.75 436 VAL B C 1
ATOM 8155 O O . VAL B 1 436 ? -5.363 -3.041 -14.805 1 89.75 436 VAL B O 1
ATOM 8158 N N . VAL B 1 437 ? -7.52 -2.686 -14.266 1 88.56 437 VAL B N 1
ATOM 8159 C CA . VAL B 1 437 ? -7.914 -4.016 -14.719 1 88.56 437 VAL B CA 1
ATOM 8160 C C . VAL B 1 437 ? -7.918 -4.055 -16.25 1 88.56 437 VAL B C 1
ATOM 8162 O O . VAL B 1 437 ? -8 -3.014 -16.906 1 88.56 437 VAL B O 1
ATOM 8165 N N . THR B 1 438 ? -7.871 -5.258 -16.766 1 87 438 THR B N 1
ATOM 8166 C CA . THR B 1 438 ? -7.906 -5.426 -18.219 1 87 438 THR B CA 1
ATOM 8167 C C . THR B 1 438 ? -9.273 -5.035 -18.781 1 87 438 THR B C 1
ATOM 8169 O O . THR B 1 438 ? -10.273 -5.059 -18.062 1 87 438 THR B O 1
ATOM 8172 N N . GLN B 1 439 ? -9.273 -4.727 -20.016 1 85.94 439 GLN B N 1
ATOM 8173 C CA . GLN B 1 439 ? -10.523 -4.395 -20.703 1 85.94 439 GLN B CA 1
ATOM 8174 C C . GLN B 1 439 ? -11.516 -5.551 -20.625 1 85.94 439 GLN B C 1
ATOM 8176 O O . GLN B 1 439 ? -12.703 -5.336 -20.391 1 85.94 439 GLN B O 1
ATOM 8181 N N . ASN B 1 440 ? -11.008 -6.734 -20.734 1 86.94 440 ASN B N 1
ATOM 8182 C CA . ASN B 1 440 ? -11.875 -7.906 -20.703 1 86.94 440 ASN B CA 1
ATOM 8183 C C . ASN B 1 440 ? -12.555 -8.055 -19.344 1 86.94 440 ASN B C 1
ATOM 8185 O O . ASN B 1 440 ? -13.703 -8.5 -19.266 1 86.94 440 ASN B O 1
ATOM 8189 N N . THR B 1 441 ? -11.852 -7.656 -18.391 1 87.88 441 THR B N 1
ATOM 8190 C CA . THR B 1 441 ? -12.391 -7.785 -17.031 1 87.88 441 THR B CA 1
ATOM 8191 C C . THR B 1 441 ? -13.531 -6.793 -16.812 1 87.88 441 THR B C 1
ATOM 8193 O O . THR B 1 441 ? -14.602 -7.164 -16.328 1 87.88 441 THR B O 1
ATOM 8196 N N . ILE B 1 442 ? -13.328 -5.578 -17.141 1 87.94 442 ILE B N 1
ATOM 8197 C CA . ILE B 1 442 ? -14.367 -4.57 -16.953 1 87.94 442 ILE B CA 1
ATOM 8198 C C . ILE B 1 442 ? -15.562 -4.883 -17.844 1 87.94 442 ILE B C 1
ATOM 8200 O O . ILE B 1 442 ? -16.703 -4.641 -17.469 1 87.94 442 ILE B O 1
ATOM 8204 N N . ILE B 1 443 ? -15.336 -5.406 -19 1 88.69 443 ILE B N 1
ATOM 8205 C CA . ILE B 1 443 ? -16.406 -5.801 -19.922 1 88.69 443 ILE B CA 1
ATOM 8206 C C . ILE B 1 443 ? -17.219 -6.938 -19.297 1 88.69 443 ILE B C 1
ATOM 8208 O O . ILE B 1 443 ? -18.453 -6.922 -19.359 1 88.69 443 ILE B O 1
ATOM 8212 N N . ALA B 1 444 ? -16.5 -7.871 -18.734 1 87.19 444 ALA B N 1
ATOM 8213 C CA . ALA B 1 444 ? -17.188 -8.969 -18.062 1 87.19 444 ALA B CA 1
ATOM 8214 C C . ALA B 1 444 ? -18.047 -8.453 -16.922 1 87.19 444 ALA B C 1
ATOM 8216 O O . ALA B 1 444 ? -19.156 -8.945 -16.703 1 87.19 444 ALA B O 1
ATOM 8217 N N . ASP B 1 445 ? -17.562 -7.527 -16.172 1 88.81 445 ASP B N 1
ATOM 8218 C CA . ASP B 1 445 ? -18.312 -6.934 -15.07 1 88.81 445 ASP B CA 1
ATOM 8219 C C . ASP B 1 445 ? -19.562 -6.23 -15.57 1 88.81 445 ASP B C 1
ATOM 8221 O O . ASP B 1 445 ? -20.641 -6.359 -14.969 1 88.81 445 ASP B O 1
ATOM 8225 N N . LEU B 1 446 ? -19.406 -5.477 -16.609 1 90.06 446 LEU B N 1
ATOM 8226 C CA . LEU B 1 446 ? -20.531 -4.758 -17.203 1 90.06 446 LEU B CA 1
ATOM 8227 C C . LEU B 1 446 ? -21.578 -5.73 -17.719 1 90.06 446 LEU B C 1
ATOM 8229 O O . LEU B 1 446 ? -22.781 -5.488 -17.578 1 90.06 446 LEU B O 1
ATOM 8233 N N . ASP B 1 447 ? -21.109 -6.754 -18.312 1 88.69 447 ASP B N 1
ATOM 8234 C CA . ASP B 1 447 ? -22.016 -7.789 -18.812 1 88.69 447 ASP B CA 1
ATOM 8235 C C . ASP B 1 447 ? -22.859 -8.367 -17.672 1 88.69 447 ASP B C 1
ATOM 8237 O O . ASP B 1 447 ? -24.078 -8.484 -17.797 1 88.69 447 ASP B O 1
ATOM 8241 N N . ALA B 1 448 ? -22.156 -8.703 -16.625 1 87.38 448 ALA B N 1
ATOM 8242 C CA . ALA B 1 448 ? -22.844 -9.242 -15.461 1 87.38 448 ALA B CA 1
ATOM 8243 C C . ALA B 1 448 ? -23.844 -8.227 -14.898 1 87.38 448 ALA B C 1
ATOM 8245 O O . ALA B 1 448 ? -24.953 -8.586 -14.492 1 87.38 448 ALA B O 1
ATOM 8246 N N . TRP B 1 449 ? -23.406 -7 -14.812 1 90.44 449 TRP B N 1
ATOM 8247 C CA . TRP B 1 449 ? -24.266 -5.945 -14.281 1 90.44 449 TRP B CA 1
ATOM 8248 C C . TRP B 1 449 ? -25.516 -5.766 -15.141 1 90.44 449 TRP B C 1
ATOM 8250 O O . TRP B 1 449 ? -26.625 -5.648 -14.617 1 90.44 449 TRP B O 1
ATOM 8260 N N . LEU B 1 450 ? -25.391 -5.727 -16.469 1 91.38 450 LEU B N 1
ATOM 8261 C CA . LEU B 1 450 ? -26.5 -5.555 -17.406 1 91.38 450 LEU B CA 1
ATOM 8262 C C . LEU B 1 450 ? -27.484 -6.707 -17.281 1 91.38 450 LEU B C 1
ATOM 8264 O O . LEU B 1 450 ? -28.703 -6.496 -17.344 1 91.38 450 LEU B O 1
ATOM 8268 N N . SER B 1 451 ? -26.906 -7.871 -17.141 1 89.25 451 SER B N 1
ATOM 8269 C CA . SER B 1 451 ? -27.766 -9.031 -16.922 1 89.25 451 SER B CA 1
ATOM 8270 C C . SER B 1 451 ? -28.625 -8.867 -15.68 1 89.25 451 SER B C 1
ATOM 8272 O O . SER B 1 451 ? -29.844 -9.102 -15.719 1 89.25 451 SER B O 1
ATOM 8274 N N . LYS B 1 452 ? -27.969 -8.477 -14.648 1 89.25 452 LYS B N 1
ATOM 8275 C CA . LYS B 1 452 ? -28.688 -8.281 -13.391 1 89.25 452 LYS B CA 1
ATOM 8276 C C . LYS B 1 452 ? -29.719 -7.16 -13.516 1 89.25 452 LYS B C 1
ATOM 8278 O O . LYS B 1 452 ? -30.828 -7.277 -13.016 1 89.25 452 LYS B O 1
ATOM 8283 N N . PHE B 1 453 ? -29.406 -6.059 -14.18 1 92.12 453 PHE B N 1
ATOM 8284 C CA . PHE B 1 453 ? -30.297 -4.926 -14.414 1 92.12 453 PHE B CA 1
ATOM 8285 C C . PHE B 1 453 ? -31.562 -5.371 -15.141 1 92.12 453 PHE B C 1
ATOM 8287 O O . PHE B 1 453 ? -32.656 -5.016 -14.742 1 92.12 453 PHE B O 1
ATOM 8294 N N . ARG B 1 454 ? -31.359 -6.195 -16.062 1 89.25 454 ARG B N 1
ATOM 8295 C CA . ARG B 1 454 ? -32.469 -6.652 -16.875 1 89.25 454 ARG B CA 1
ATOM 8296 C C . ARG B 1 454 ? -33.375 -7.605 -16.094 1 89.25 454 ARG B C 1
ATOM 8298 O O . ARG B 1 454 ? -34.594 -7.586 -16.25 1 89.25 454 ARG B O 1
ATOM 8305 N N . THR B 1 455 ? -32.781 -8.414 -15.273 1 87.25 455 THR B N 1
ATOM 8306 C CA . THR B 1 455 ? -33.531 -9.469 -14.602 1 87.25 455 THR B CA 1
ATOM 8307 C C . THR B 1 455 ? -34.188 -8.938 -13.328 1 87.25 455 THR B C 1
ATOM 8309 O O . THR B 1 455 ? -35.188 -9.484 -12.875 1 87.25 455 THR B O 1
ATOM 8312 N N . THR B 1 456 ? -33.625 -7.887 -12.773 1 87.19 456 THR B N 1
ATOM 8313 C CA . THR B 1 456 ? -34.094 -7.469 -11.461 1 87.19 456 THR B CA 1
ATOM 8314 C C . THR B 1 456 ? -34.938 -6.195 -11.57 1 87.19 456 THR B C 1
ATOM 8316 O O . THR B 1 456 ? -35.562 -5.789 -10.602 1 87.19 456 THR B O 1
ATOM 8319 N N . THR B 1 457 ? -34.875 -5.586 -12.727 1 87.88 457 THR B N 1
ATOM 8320 C CA . THR B 1 457 ? -35.625 -4.34 -12.875 1 87.88 457 THR B CA 1
ATOM 8321 C C . THR B 1 457 ? -36.5 -4.379 -14.117 1 87.88 457 THR B C 1
ATOM 8323 O O . THR B 1 457 ? -36.344 -5.25 -14.969 1 87.88 457 THR B O 1
ATOM 8326 N N . ASP B 1 458 ? -37.406 -3.393 -14.227 1 87.88 458 ASP B N 1
ATOM 8327 C CA . ASP B 1 458 ? -38.281 -3.295 -15.383 1 87.88 458 ASP B CA 1
ATOM 8328 C C . ASP B 1 458 ? -37.812 -2.205 -16.344 1 87.88 458 ASP B C 1
ATOM 8330 O O . ASP B 1 458 ? -38.438 -2.002 -17.406 1 87.88 458 ASP B O 1
ATOM 8334 N N . TYR B 1 459 ? -36.844 -1.625 -16 1 89.81 459 TYR B N 1
ATOM 8335 C CA . TYR B 1 459 ? -36.312 -0.569 -16.859 1 89.81 459 TYR B CA 1
ATOM 8336 C C . TYR B 1 459 ? -35.625 -1.156 -18.094 1 89.81 459 TYR B C 1
ATOM 8338 O O . TYR B 1 459 ? -35.062 -2.242 -18.031 1 89.81 459 TYR B O 1
ATOM 8346 N N . ARG B 1 460 ? -35.75 -0.38 -19.203 1 92.62 460 ARG B N 1
ATOM 8347 C CA . ARG B 1 460 ? -35.219 -0.921 -20.453 1 92.62 460 ARG B CA 1
ATOM 8348 C C . ARG B 1 460 ? -34.219 0.03 -21.078 1 92.62 460 ARG B C 1
ATOM 8350 O O . ARG B 1 460 ? -33.812 -0.136 -22.234 1 92.62 460 ARG B O 1
ATOM 8357 N N . ALA B 1 461 ? -33.844 1.074 -20.406 1 94.38 461 ALA B N 1
ATOM 8358 C CA . ALA B 1 461 ? -32.812 2.008 -20.875 1 94.38 461 ALA B CA 1
ATOM 8359 C C . ALA B 1 461 ? -31.906 2.438 -19.75 1 94.38 461 ALA B C 1
ATOM 8361 O O . ALA B 1 461 ? -32.375 2.701 -18.625 1 94.38 461 ALA B O 1
ATOM 8362 N N . VAL B 1 462 ? -30.578 2.42 -20.016 1 95.12 462 VAL B N 1
ATOM 8363 C CA . VAL B 1 462 ? -29.609 2.76 -18.984 1 95.12 462 VAL B CA 1
ATOM 8364 C C . VAL B 1 462 ? -28.484 3.58 -19.578 1 95.12 462 VAL B C 1
ATOM 8366 O O . VAL B 1 462 ? -28.078 3.357 -20.734 1 95.12 462 VAL B O 1
ATOM 8369 N N . ASP B 1 463 ? -28.062 4.582 -18.844 1 95.56 463 ASP B N 1
ATOM 8370 C CA . ASP B 1 463 ? -26.844 5.324 -19.172 1 95.56 463 ASP B CA 1
ATOM 8371 C C . ASP B 1 463 ? -25.656 4.82 -18.344 1 95.56 463 ASP B C 1
ATOM 8373 O O . ASP B 1 463 ? -25.703 4.82 -17.125 1 95.56 463 ASP B O 1
ATOM 8377 N N . ILE B 1 464 ? -24.625 4.387 -19.078 1 95.88 464 ILE B N 1
ATOM 8378 C CA . ILE B 1 464 ? -23.438 3.885 -18.406 1 95.88 464 ILE B CA 1
ATOM 8379 C C . ILE B 1 464 ? -22.281 4.859 -18.609 1 95.88 464 ILE B C 1
ATOM 8381 O O . ILE B 1 464 ? -21.859 5.105 -19.734 1 95.88 464 ILE B O 1
ATOM 8385 N N . TYR B 1 465 ? -21.828 5.43 -17.516 1 94.5 465 TYR B N 1
ATOM 8386 C CA . TYR B 1 465 ? -20.672 6.32 -17.531 1 94.5 465 TYR B CA 1
ATOM 8387 C C . TYR B 1 465 ? -19.375 5.535 -17.406 1 94.5 465 TYR B C 1
ATOM 8389 O O . TYR B 1 465 ? -19.203 4.758 -16.453 1 94.5 465 TYR B O 1
ATOM 8397 N N . ILE B 1 466 ? -18.516 5.727 -18.359 1 92.69 466 ILE B N 1
ATOM 8398 C CA . ILE B 1 466 ? -17.266 4.98 -18.375 1 92.69 466 ILE B CA 1
ATOM 8399 C C . ILE B 1 466 ? -16.125 5.891 -18.828 1 92.69 466 ILE B C 1
ATOM 8401 O O . ILE B 1 466 ? -16.359 6.992 -19.328 1 92.69 466 ILE B O 1
ATOM 8405 N N . ASN B 1 467 ? -14.93 5.43 -18.562 1 87.81 467 ASN B N 1
ATOM 8406 C CA . ASN B 1 467 ? -13.766 6.145 -19.062 1 87.81 467 ASN B CA 1
ATOM 8407 C C . ASN B 1 467 ? -13.797 6.254 -20.594 1 87.81 467 ASN B C 1
ATOM 8409 O O . ASN B 1 467 ? -14.156 5.297 -21.281 1 87.81 467 ASN B O 1
ATOM 8413 N N . PRO B 1 468 ? -13.438 7.344 -21.141 1 85.06 468 PRO B N 1
ATOM 8414 C CA . PRO B 1 468 ? -13.516 7.562 -22.578 1 85.06 468 PRO B CA 1
ATOM 8415 C C . PRO B 1 468 ? -12.758 6.496 -23.375 1 85.06 468 PRO B C 1
ATOM 8417 O O . PRO B 1 468 ? -13.188 6.113 -24.469 1 85.06 468 PRO B O 1
ATOM 8420 N N . TYR B 1 469 ? -11.695 6.062 -22.875 1 81.88 469 TYR B N 1
ATOM 8421 C CA . TYR B 1 469 ? -10.922 5.031 -23.562 1 81.88 469 TYR B CA 1
ATOM 8422 C C . TYR B 1 469 ? -11.742 3.76 -23.734 1 81.88 469 TYR B C 1
ATOM 8424 O O . TYR B 1 469 ? -11.695 3.121 -24.797 1 81.88 469 TYR B O 1
ATOM 8432 N N . LEU B 1 470 ? -12.445 3.352 -22.812 1 88 470 LEU B N 1
ATOM 8433 C CA . LEU B 1 470 ? -13.25 2.135 -22.844 1 88 470 LEU B CA 1
ATOM 8434 C C . LEU B 1 470 ? -14.43 2.291 -23.797 1 88 470 LEU B C 1
ATOM 8436 O O . LEU B 1 470 ? -14.844 1.323 -24.438 1 88 470 LEU B O 1
ATOM 8440 N N . LYS B 1 471 ? -14.961 3.523 -23.812 1 91.06 471 LYS B N 1
ATOM 8441 C CA . LYS B 1 471 ? -16.094 3.764 -24.703 1 91.06 471 LYS B CA 1
ATOM 8442 C C . LYS B 1 471 ? -15.719 3.422 -26.156 1 91.06 471 LYS B C 1
ATOM 8444 O O . LYS B 1 471 ? -16.484 2.756 -26.859 1 91.06 471 LYS B O 1
ATOM 8449 N N . SER B 1 472 ? -14.594 3.91 -26.516 1 88.44 472 SER B N 1
ATOM 8450 C CA . SER B 1 472 ? -14.141 3.664 -27.891 1 88.44 472 SER B CA 1
ATOM 8451 C C . SER B 1 472 ? -14.031 2.17 -28.172 1 88.44 472 SER B C 1
ATOM 8453 O O . SER B 1 472 ? -14.367 1.715 -29.266 1 88.44 472 SER B O 1
ATOM 8455 N N . TYR B 1 473 ? -13.617 1.445 -27.281 1 87.94 473 TYR B N 1
ATOM 8456 C CA . TYR B 1 473 ? -13.461 0.002 -27.422 1 87.94 473 TYR B CA 1
ATOM 8457 C C . TYR B 1 473 ? -14.812 -0.694 -27.516 1 87.94 473 TYR B C 1
ATOM 8459 O O . TYR B 1 473 ? -14.992 -1.621 -28.297 1 87.94 473 TYR B O 1
ATOM 8467 N N . LEU B 1 474 ? -15.789 -0.27 -26.75 1 92.75 474 LEU B N 1
ATOM 8468 C CA . LEU B 1 474 ? -17.094 -0.904 -26.641 1 92.75 474 LEU B CA 1
ATOM 8469 C C . LEU B 1 474 ? -17.953 -0.607 -27.859 1 92.75 474 LEU B C 1
ATOM 8471 O O . LEU B 1 474 ? -18.891 -1.351 -28.172 1 92.75 474 LEU B O 1
ATOM 8475 N N . GLU B 1 475 ? -17.609 0.479 -28.547 1 93.06 475 GLU B N 1
ATOM 8476 C CA . GLU B 1 475 ? -18.422 0.899 -29.688 1 93.06 475 GLU B CA 1
ATOM 8477 C C . GLU B 1 475 ? -17.719 0.599 -31.016 1 93.06 475 GLU B C 1
ATOM 8479 O O . GLU B 1 475 ? -18.203 0.977 -32.094 1 93.06 475 GLU B O 1
ATOM 8484 N N . LYS B 1 476 ? -16.688 -0.009 -30.891 1 89.5 476 LYS B N 1
ATOM 8485 C CA . LYS B 1 476 ? -15.883 -0.269 -32.094 1 89.5 476 LYS B CA 1
ATOM 8486 C C . LYS B 1 476 ? -16.578 -1.277 -33 1 89.5 476 LYS B C 1
ATOM 8488 O O . LYS B 1 476 ? -16.984 -2.352 -32.562 1 89.5 476 LYS B O 1
ATOM 8493 N N . GLY B 1 477 ? -16.75 -0.918 -34.25 1 86.19 477 GLY B N 1
ATOM 8494 C CA . GLY B 1 477 ? -17.234 -1.835 -35.281 1 86.19 477 GLY B CA 1
ATOM 8495 C C . GLY B 1 477 ? -18.75 -1.867 -35.375 1 86.19 477 GLY B C 1
ATOM 8496 O O . GLY B 1 477 ? -19.438 -1.293 -34.5 1 86.19 477 GLY B O 1
ATOM 8497 N N . PHE B 1 478 ? -19.312 -2.477 -36.406 1 85.19 478 PHE B N 1
ATOM 8498 C CA . PHE B 1 478 ? -20.75 -2.586 -36.656 1 85.19 478 PHE B CA 1
ATOM 8499 C C . PHE B 1 478 ? -21.406 -3.486 -35.625 1 85.19 478 PHE B C 1
ATOM 8501 O O . PHE B 1 478 ? -22.438 -3.137 -35.062 1 85.19 478 PHE B O 1
ATOM 8508 N N . MET B 1 479 ? -20.812 -4.676 -35.344 1 89.69 479 MET B N 1
ATOM 8509 C CA . MET B 1 479 ? -21.297 -5.562 -34.281 1 89.69 479 MET B CA 1
ATOM 8510 C C . MET B 1 479 ? -20.469 -5.402 -33 1 89.69 479 MET B C 1
ATOM 8512 O O . MET B 1 479 ? -19.875 -6.371 -32.531 1 89.69 479 MET B O 1
ATOM 8516 N N . SER B 1 480 ? -20.578 -4.172 -32.531 1 92.69 480 SER B N 1
ATOM 8517 C CA . SER B 1 480 ? -19.781 -3.816 -31.344 1 92.69 480 SER B CA 1
ATOM 8518 C C . SER B 1 480 ? -20.25 -4.566 -30.109 1 92.69 480 SER B C 1
ATOM 8520 O O . SER B 1 480 ? -21.328 -5.18 -30.125 1 92.69 480 SER B O 1
ATOM 8522 N N . ILE B 1 481 ? -19.438 -4.633 -29.078 1 91.62 481 ILE B N 1
ATOM 8523 C CA . ILE B 1 481 ? -19.797 -5.258 -27.812 1 91.62 481 ILE B CA 1
ATOM 8524 C C . ILE B 1 481 ? -21.094 -4.629 -27.281 1 91.62 481 ILE B C 1
ATOM 8526 O O . ILE B 1 481 ? -21.969 -5.336 -26.797 1 91.62 481 ILE B O 1
ATOM 8530 N N . LYS B 1 482 ? -21.172 -3.279 -27.375 1 94.12 482 LYS B N 1
ATOM 8531 C CA . LYS B 1 482 ? -22.375 -2.568 -26.953 1 94.12 482 LYS B CA 1
ATOM 8532 C C . LYS B 1 482 ? -23.609 -3.092 -27.688 1 94.12 482 LYS B C 1
ATOM 8534 O O . LYS B 1 482 ? -24.641 -3.369 -27.062 1 94.12 482 LYS B O 1
ATOM 8539 N N . TRP B 1 483 ? -23.516 -3.209 -28.922 1 93.5 483 TRP B N 1
ATOM 8540 C CA . TRP B 1 483 ? -24.625 -3.676 -29.734 1 93.5 483 TRP B CA 1
ATOM 8541 C C . TRP B 1 483 ? -25.031 -5.094 -29.328 1 93.5 483 TRP B C 1
ATOM 8543 O O . TRP B 1 483 ? -26.219 -5.402 -29.234 1 93.5 483 TRP B O 1
ATOM 8553 N N . LYS B 1 484 ? -24.094 -5.922 -29.156 1 90.44 484 LYS B N 1
ATOM 8554 C CA . LYS B 1 484 ? -24.359 -7.293 -28.734 1 90.44 484 LYS B CA 1
ATOM 8555 C C . LYS B 1 484 ? -25.125 -7.32 -27.406 1 90.44 484 LYS B C 1
ATOM 8557 O O . LYS B 1 484 ? -26.047 -8.117 -27.234 1 90.44 484 LYS B O 1
ATOM 8562 N N . TRP B 1 485 ? -24.641 -6.48 -26.516 1 91.88 485 TRP B N 1
ATOM 8563 C CA . TRP B 1 485 ? -25.312 -6.371 -25.219 1 91.88 485 TRP B CA 1
ATOM 8564 C C . TRP B 1 485 ? -26.766 -5.938 -25.406 1 91.88 485 TRP B C 1
ATOM 8566 O O . TRP B 1 485 ? -27.656 -6.492 -24.766 1 91.88 485 TRP B O 1
ATOM 8576 N N . MET B 1 486 ? -27.016 -4.977 -26.234 1 93.94 486 MET B N 1
ATOM 8577 C CA . MET B 1 486 ? -28.359 -4.445 -26.453 1 93.94 486 MET B CA 1
ATOM 8578 C C . MET B 1 486 ? -29.281 -5.523 -27.016 1 93.94 486 MET B C 1
ATOM 8580 O O . MET B 1 486 ? -30.438 -5.617 -26.625 1 93.94 486 MET B O 1
ATOM 8584 N N . LEU B 1 487 ? -28.766 -6.277 -27.844 1 91.06 487 LEU B N 1
ATOM 8585 C CA . LEU B 1 487 ? -29.547 -7.352 -28.438 1 91.06 487 LEU B CA 1
ATOM 8586 C C . LEU B 1 487 ? -29.797 -8.477 -27.438 1 91.06 487 LEU B C 1
ATOM 8588 O O . LEU B 1 487 ? -30.906 -9 -27.359 1 91.06 487 LEU B O 1
ATOM 8592 N N . ARG B 1 488 ? -28.781 -8.805 -26.766 1 87.5 488 ARG B N 1
ATOM 8593 C CA . ARG B 1 488 ? -28.859 -9.93 -25.844 1 87.5 488 ARG B CA 1
ATOM 8594 C C . ARG B 1 488 ? -29.812 -9.641 -24.688 1 87.5 488 ARG B C 1
ATOM 8596 O O . ARG B 1 488 ? -30.578 -10.516 -24.281 1 87.5 488 ARG B O 1
ATOM 8603 N N . TYR B 1 489 ? -29.719 -8.453 -24.172 1 90.62 489 TYR B N 1
ATOM 8604 C CA . TYR B 1 489 ? -30.484 -8.141 -22.969 1 90.62 489 TYR B CA 1
ATOM 8605 C C . TYR B 1 489 ? -31.719 -7.301 -23.297 1 90.62 489 TYR B C 1
ATOM 8607 O O . TYR B 1 489 ? -32.531 -7.031 -22.422 1 90.62 489 TYR B O 1
ATOM 8615 N N . TRP B 1 490 ? -31.859 -6.867 -24.531 1 91.88 490 TRP B N 1
ATOM 8616 C CA . TRP B 1 490 ? -32.969 -6.059 -24.969 1 91.88 490 TRP B CA 1
ATOM 8617 C C . TRP B 1 490 ? -33.125 -4.793 -24.125 1 91.88 490 TRP B C 1
ATOM 8619 O O . TRP B 1 490 ? -34.188 -4.508 -23.578 1 91.88 490 TRP B O 1
ATOM 8629 N N . VAL B 1 491 ? -32.031 -4.156 -23.922 1 94 491 VAL B N 1
ATOM 8630 C CA . VAL B 1 491 ? -31.953 -2.908 -23.172 1 94 491 VAL B CA 1
ATOM 8631 C C . VAL B 1 491 ? -31.234 -1.854 -24.016 1 94 491 VAL B C 1
ATOM 8633 O O . VAL B 1 491 ? -30.266 -2.16 -24.703 1 94 491 VAL B O 1
ATOM 8636 N N . LYS B 1 492 ? -31.766 -0.644 -24.078 1 95.12 492 LYS B N 1
ATOM 8637 C CA . LYS B 1 492 ? -31.062 0.466 -24.719 1 95.12 492 LYS B CA 1
ATOM 8638 C C . LYS B 1 492 ? -29.922 0.966 -23.844 1 95.12 492 LYS B C 1
ATOM 8640 O O . LYS B 1 492 ? -30.141 1.336 -22.688 1 95.12 492 LYS B O 1
ATOM 8645 N N . ILE B 1 493 ? -28.734 0.927 -24.375 1 96 493 ILE B N 1
ATOM 8646 C CA . ILE B 1 493 ? -27.547 1.295 -23.609 1 96 493 ILE B CA 1
ATOM 8647 C C . ILE B 1 493 ? -26.906 2.551 -24.203 1 96 493 ILE B C 1
ATOM 8649 O O . ILE B 1 493 ? -26.625 2.6 -25.406 1 96 493 ILE B O 1
ATOM 8653 N N . SER B 1 494 ? -26.766 3.588 -23.438 1 95.12 494 SER B N 1
ATOM 8654 C CA . SER B 1 494 ? -25.984 4.77 -23.797 1 95.12 494 SER B CA 1
ATOM 8655 C C . SER B 1 494 ? -24.672 4.812 -23.031 1 95.12 494 SER B C 1
ATOM 8657 O O . SER B 1 494 ? -24.656 4.73 -21.797 1 95.12 494 SER B O 1
ATOM 8659 N N . LEU B 1 495 ? -23.609 4.855 -23.766 1 95.12 495 LEU B N 1
ATOM 8660 C CA . LEU B 1 495 ? -22.297 4.992 -23.141 1 95.12 495 LEU B CA 1
ATOM 8661 C C . LEU B 1 495 ? -21.875 6.457 -23.078 1 95.12 495 LEU B C 1
ATOM 8663 O O . LEU B 1 495 ? -21.734 7.113 -24.109 1 95.12 495 LEU B O 1
ATOM 8667 N N . VAL B 1 496 ? -21.656 7.008 -21.891 1 94.12 496 VAL B N 1
ATOM 8668 C CA . VAL B 1 496 ? -21.297 8.406 -21.672 1 94.12 496 VAL B CA 1
ATOM 8669 C C . VAL B 1 496 ? -19.844 8.492 -21.203 1 94.12 496 VAL B C 1
ATOM 8671 O O . VAL B 1 496 ? -19.5 8 -20.125 1 94.12 496 VAL B O 1
ATOM 8674 N N . PRO B 1 497 ? -19.016 9.125 -22.047 1 91.81 497 PRO B N 1
ATOM 8675 C CA . PRO B 1 497 ? -17.625 9.273 -21.609 1 91.81 497 PRO B CA 1
ATOM 8676 C C . PRO B 1 497 ? -17.469 10.242 -20.422 1 91.81 497 PRO B C 1
ATOM 8678 O O . PRO B 1 497 ? -18.047 11.328 -20.438 1 91.81 497 PRO B O 1
ATOM 8681 N N . ASP B 1 498 ? -16.859 9.805 -19.328 1 88.62 498 ASP B N 1
ATOM 8682 C CA . ASP B 1 498 ? -16.594 10.586 -18.125 1 88.62 498 ASP B CA 1
ATOM 8683 C C . ASP B 1 498 ? -15.156 10.406 -17.641 1 88.62 498 ASP B C 1
ATOM 8685 O O . ASP B 1 498 ? -14.773 9.32 -17.219 1 88.62 498 ASP B O 1
ATOM 8689 N N . GLU B 1 499 ? -14.383 11.477 -17.625 1 79.5 499 GLU B N 1
ATOM 8690 C CA . GLU B 1 499 ? -12.961 11.43 -17.297 1 79.5 499 GLU B CA 1
ATOM 8691 C C . GLU B 1 499 ? -12.75 11.211 -15.797 1 79.5 499 GLU B C 1
ATOM 8693 O O . GLU B 1 499 ? -11.648 10.844 -15.367 1 79.5 499 GLU B O 1
ATOM 8698 N N . THR B 1 500 ? -13.828 11.43 -15.062 1 81.19 500 THR B N 1
ATOM 8699 C CA . THR B 1 500 ? -13.703 11.281 -13.609 1 81.19 500 THR B CA 1
ATOM 8700 C C . THR B 1 500 ? -13.867 9.82 -13.203 1 81.19 500 THR B C 1
ATOM 8702 O O . THR B 1 500 ? -13.57 9.461 -12.062 1 81.19 500 THR B O 1
ATOM 8705 N N . ILE B 1 501 ? -14.297 9.055 -14.141 1 86.62 501 ILE B N 1
ATOM 8706 C CA . ILE B 1 501 ? -14.469 7.637 -13.852 1 86.62 501 ILE B CA 1
ATOM 8707 C C . ILE B 1 501 ? -13.203 6.879 -14.242 1 86.62 501 ILE B C 1
ATOM 8709 O O . ILE B 1 501 ? -12.703 7.016 -15.359 1 86.62 501 ILE B O 1
ATOM 8713 N N . SER B 1 502 ? -12.68 6.16 -13.289 1 85.06 502 SER B N 1
ATOM 8714 C CA . SER B 1 502 ? -11.445 5.418 -13.539 1 85.06 502 SER B CA 1
ATOM 8715 C C . SER B 1 502 ? -11.68 4.262 -14.5 1 85.06 502 SER B C 1
ATOM 8717 O O . SER B 1 502 ? -12.828 3.902 -14.781 1 85.06 502 SER B O 1
ATOM 8719 N N . LEU B 1 503 ? -10.633 3.709 -14.961 1 85.88 503 LEU B N 1
ATOM 8720 C CA . LEU B 1 503 ? -10.695 2.584 -15.891 1 85.88 503 LEU B CA 1
ATOM 8721 C C . LEU B 1 503 ? -11.188 1.324 -15.188 1 85.88 503 LEU B C 1
ATOM 8723 O O . LEU B 1 503 ? -11.562 0.349 -15.836 1 85.88 503 LEU B O 1
ATOM 8727 N N . ASN B 1 504 ? -11.195 1.396 -13.859 1 85.81 504 ASN B N 1
ATOM 8728 C CA . ASN B 1 504 ? -11.578 0.229 -13.07 1 85.81 504 ASN B CA 1
ATOM 8729 C C . ASN B 1 504 ? -13.055 0.257 -12.703 1 85.81 504 ASN B C 1
ATOM 8731 O O . ASN B 1 504 ? -13.562 -0.675 -12.078 1 85.81 504 ASN B O 1
ATOM 8735 N N . GLU B 1 505 ? -13.688 1.315 -13.047 1 87.56 505 GLU B N 1
ATOM 8736 C CA . GLU B 1 505 ? -15.039 1.529 -12.539 1 87.56 505 GLU B CA 1
ATOM 8737 C C . GLU B 1 505 ? -15.992 1.938 -13.656 1 87.56 505 GLU B C 1
ATOM 8739 O O . GLU B 1 505 ? -15.555 2.23 -14.773 1 87.56 505 GLU B O 1
ATOM 8744 N N . TYR B 1 506 ? -17.25 1.801 -13.438 1 90.94 506 TYR B N 1
ATOM 8745 C CA . TYR B 1 506 ? -18.344 2.361 -14.242 1 90.94 506 TYR B CA 1
ATOM 8746 C C . TYR B 1 506 ? -19.484 2.832 -13.359 1 90.94 506 TYR B C 1
ATOM 8748 O O . TYR B 1 506 ? -19.578 2.445 -12.188 1 90.94 506 TYR B O 1
ATOM 8756 N N . LYS B 1 507 ? -20.156 3.758 -13.844 1 93.12 507 LYS B N 1
ATOM 8757 C CA . LYS B 1 507 ? -21.359 4.262 -13.172 1 93.12 507 LYS B CA 1
ATOM 8758 C C . LYS B 1 507 ? -22.578 4.164 -14.078 1 93.12 507 LYS B C 1
ATOM 8760 O O . LYS B 1 507 ? -22.516 4.531 -15.258 1 93.12 507 LYS B O 1
ATOM 8765 N N . ALA B 1 508 ? -23.656 3.621 -13.523 1 94.69 508 ALA B N 1
ATOM 8766 C CA . ALA B 1 508 ? -24.875 3.453 -14.305 1 94.69 508 ALA B CA 1
ATOM 8767 C C . ALA B 1 508 ? -26.016 4.266 -13.703 1 94.69 508 ALA B C 1
ATOM 8769 O O . ALA B 1 508 ? -26.188 4.316 -12.484 1 94.69 508 ALA B O 1
ATOM 8770 N N . THR B 1 509 ? -26.719 4.914 -14.531 1 92.94 509 THR B N 1
ATOM 8771 C CA . THR B 1 509 ? -27.938 5.641 -14.148 1 92.94 509 THR B CA 1
ATOM 8772 C C . THR B 1 509 ? -29.094 5.273 -15.055 1 92.94 509 THR B C 1
ATOM 8774 O O . THR B 1 509 ? -28.906 4.789 -16.172 1 92.94 509 THR B O 1
ATOM 8777 N N . ILE B 1 510 ? -30.312 5.438 -14.484 1 89.5 510 ILE B N 1
ATOM 8778 C CA . ILE B 1 510 ? -31.469 5.277 -15.352 1 89.5 510 ILE B CA 1
ATOM 8779 C C . ILE B 1 510 ? -31.484 6.379 -16.406 1 89.5 510 ILE B C 1
ATOM 8781 O O . ILE B 1 510 ? -31.172 7.535 -16.109 1 89.5 510 ILE B O 1
ATOM 8785 N N . ALA B 1 511 ? -31.891 5.965 -17.594 1 86.25 511 ALA B N 1
ATOM 8786 C CA . ALA B 1 511 ? -31.922 6.941 -18.672 1 86.25 511 ALA B CA 1
ATOM 8787 C C . ALA B 1 511 ? -32.75 8.156 -18.297 1 86.25 511 ALA B C 1
ATOM 8789 O O . ALA B 1 511 ? -33.938 8.016 -17.891 1 86.25 511 ALA B O 1
ATOM 8790 N N . GLY B 1 512 ? -32.156 9.32 -18.391 1 78.56 512 GLY B N 1
ATOM 8791 C CA . GLY B 1 512 ? -32.875 10.555 -18.094 1 78.56 512 GLY B CA 1
ATOM 8792 C C . GLY B 1 512 ? -32.75 10.961 -16.641 1 78.56 512 GLY B C 1
ATOM 8793 O O . GLY B 1 512 ? -33.281 12.008 -16.25 1 78.56 512 GLY B O 1
ATOM 8794 N N . SER B 1 513 ? -32.125 10.047 -15.758 1 81.31 513 SER B N 1
ATOM 8795 C CA . SER B 1 513 ? -31.938 10.344 -14.344 1 81.31 513 SER B CA 1
ATOM 8796 C C . SER B 1 513 ? -30.469 10.398 -13.961 1 81.31 513 SER B C 1
ATOM 8798 O O . SER B 1 513 ? -29.625 9.812 -14.641 1 81.31 513 SER B O 1
ATOM 8800 N N . ASP B 1 514 ? -30.156 11.164 -12.977 1 82.88 514 ASP B N 1
ATOM 8801 C CA . ASP B 1 514 ? -28.781 11.281 -12.523 1 82.88 514 ASP B CA 1
ATOM 8802 C C . ASP B 1 514 ? -28.516 10.406 -11.297 1 82.88 514 ASP B C 1
ATOM 8804 O O . ASP B 1 514 ? -27.484 10.523 -10.648 1 82.88 514 ASP B O 1
ATOM 8808 N N . ILE B 1 515 ? -29.469 9.555 -11.102 1 84.25 515 ILE B N 1
ATOM 8809 C CA . ILE B 1 515 ? -29.328 8.719 -9.906 1 84.25 515 ILE B CA 1
ATOM 8810 C C . ILE B 1 515 ? -28.422 7.527 -10.211 1 84.25 515 ILE B C 1
ATOM 8812 O O . ILE B 1 515 ? -28.688 6.773 -11.156 1 84.25 515 ILE B O 1
ATOM 8816 N N . ASP B 1 516 ? -27.406 7.348 -9.398 1 89.12 516 ASP B N 1
ATOM 8817 C CA . ASP B 1 516 ? -26.469 6.234 -9.539 1 89.12 516 ASP B CA 1
ATOM 8818 C C . ASP B 1 516 ? -27.094 4.93 -9.047 1 89.12 516 ASP B C 1
ATOM 8820 O O . ASP B 1 516 ? -27.359 4.781 -7.855 1 89.12 516 ASP B O 1
ATOM 8824 N N . ILE B 1 517 ? -27.281 3.98 -9.922 1 89.94 517 ILE B N 1
ATOM 8825 C CA . ILE B 1 517 ? -27.938 2.736 -9.547 1 89.94 517 ILE B CA 1
ATOM 8826 C C . ILE B 1 517 ? -26.953 1.576 -9.641 1 89.94 517 ILE B C 1
ATOM 8828 O O . ILE B 1 517 ? -27.344 0.41 -9.625 1 89.94 517 ILE B O 1
ATOM 8832 N N . THR B 1 518 ? -25.672 1.813 -9.805 1 90.06 518 THR B N 1
ATOM 8833 C CA . THR B 1 518 ? -24.656 0.788 -10.008 1 90.06 518 THR B CA 1
ATOM 8834 C C . THR B 1 518 ? -24.719 -0.256 -8.891 1 90.06 518 THR B C 1
ATOM 8836 O O . THR B 1 518 ? -24.906 -1.444 -9.156 1 90.06 518 THR B O 1
ATOM 8839 N N . ASP B 1 519 ? -24.656 0.225 -7.668 1 84.44 519 ASP B N 1
ATOM 8840 C CA . ASP B 1 519 ? -24.641 -0.678 -6.52 1 84.44 519 ASP B CA 1
ATOM 8841 C C . ASP B 1 519 ? -26.047 -1.159 -6.184 1 84.44 519 ASP B C 1
ATOM 8843 O O . ASP B 1 519 ? -26.234 -2.258 -5.652 1 84.44 519 ASP B O 1
ATOM 8847 N N . VAL B 1 520 ? -27.016 -0.345 -6.543 1 84.44 520 VAL B N 1
ATOM 8848 C CA . VAL B 1 520 ? -28.406 -0.657 -6.234 1 84.44 520 VAL B CA 1
ATOM 8849 C C . VAL B 1 520 ? -28.812 -1.936 -6.961 1 84.44 520 VAL B C 1
ATOM 8851 O O . VAL B 1 520 ? -29.438 -2.816 -6.367 1 84.44 520 VAL B O 1
ATOM 8854 N N . VAL B 1 521 ? -28.453 -2.021 -8.141 1 87.38 521 VAL B N 1
ATOM 8855 C CA . VAL B 1 521 ? -28.797 -3.178 -8.961 1 87.38 521 VAL B CA 1
ATOM 8856 C C . VAL B 1 521 ? -28.078 -4.418 -8.438 1 87.38 521 VAL B C 1
ATOM 8858 O O . VAL B 1 521 ? -28.688 -5.477 -8.281 1 87.38 521 VAL B O 1
ATOM 8861 N N . MET B 1 522 ? -26.812 -4.234 -8.086 1 82.62 522 MET B N 1
ATOM 8862 C CA . MET B 1 522 ? -26.016 -5.371 -7.645 1 82.62 522 MET B CA 1
ATOM 8863 C C . MET B 1 522 ? -26.484 -5.875 -6.285 1 82.62 522 MET B C 1
ATOM 8865 O O . MET B 1 522 ? -26.406 -7.07 -6 1 82.62 522 MET B O 1
ATOM 8869 N N . GLN B 1 523 ? -27.016 -4.93 -5.508 1 79.62 523 GLN B N 1
ATOM 8870 C CA . GLN B 1 523 ? -27.484 -5.297 -4.176 1 79.62 523 GLN B CA 1
ATOM 8871 C C . GLN B 1 523 ? -28.969 -5.676 -4.191 1 79.62 523 GLN B C 1
ATOM 8873 O O . GLN B 1 523 ? -29.531 -6 -3.152 1 79.62 523 GLN B O 1
ATOM 8878 N N . GLU B 1 524 ? -29.594 -5.68 -5.332 1 78.62 524 GLU B N 1
ATOM 8879 C CA . GLU B 1 524 ? -31 -6.027 -5.539 1 78.62 524 GLU B CA 1
ATOM 8880 C C . GLU B 1 524 ? -31.906 -5.195 -4.641 1 78.62 524 GLU B C 1
ATOM 8882 O O . GLU B 1 524 ? -32.812 -5.727 -4.016 1 78.62 524 GLU B O 1
ATOM 8887 N N . LYS B 1 525 ? -31.484 -4.008 -4.527 1 78.25 525 LYS B N 1
ATOM 8888 C CA . LYS B 1 525 ? -32.312 -3.064 -3.805 1 78.25 525 LYS B CA 1
ATOM 8889 C C . LYS B 1 525 ? -33.406 -2.475 -4.719 1 78.25 525 LYS B C 1
ATOM 8891 O O . LYS B 1 525 ? -33.281 -2.549 -5.941 1 78.25 525 LYS B O 1
ATOM 8896 N N . ASP B 1 526 ? -34.406 -2.057 -4.113 1 80.5 526 ASP B N 1
ATOM 8897 C CA . ASP B 1 526 ? -35.531 -1.488 -4.883 1 80.5 526 ASP B CA 1
ATOM 8898 C C . ASP B 1 526 ? -35.125 -0.145 -5.492 1 80.5 526 ASP B C 1
ATOM 8900 O O . ASP B 1 526 ? -35 0.852 -4.781 1 80.5 526 ASP B O 1
ATOM 8904 N N . ILE B 1 527 ? -35.062 -0.161 -6.75 1 81.25 527 ILE B N 1
ATOM 8905 C CA . ILE B 1 527 ? -34.594 1.021 -7.477 1 81.25 527 ILE B CA 1
ATOM 8906 C C . ILE B 1 527 ? -35.625 2.141 -7.328 1 81.25 527 ILE B C 1
ATOM 8908 O O . ILE B 1 527 ? -35.25 3.307 -7.16 1 81.25 527 ILE B O 1
ATOM 8912 N N . ASP B 1 528 ? -36.875 1.758 -7.348 1 80.81 528 ASP B N 1
ATOM 8913 C CA . ASP B 1 528 ? -37.938 2.752 -7.27 1 80.81 528 ASP B CA 1
ATOM 8914 C C . ASP B 1 528 ? -37.906 3.463 -5.918 1 80.81 528 ASP B C 1
ATOM 8916 O O . ASP B 1 528 ? -38.125 4.676 -5.844 1 80.81 528 ASP B O 1
ATOM 8920 N N . GLU B 1 529 ? -37.625 2.734 -4.934 1 81.25 529 GLU B N 1
ATOM 8921 C CA . GLU B 1 529 ? -37.531 3.326 -3.604 1 81.25 529 GLU B CA 1
ATOM 8922 C C . GLU B 1 529 ? -36.375 4.305 -3.508 1 81.25 529 GLU B C 1
ATOM 8924 O O . GLU B 1 529 ? -36.5 5.375 -2.91 1 81.25 529 GLU B O 1
ATOM 8929 N N . ILE B 1 530 ? -35.375 3.904 -4.152 1 79.75 530 ILE B N 1
ATOM 8930 C CA . ILE B 1 530 ? -34.188 4.73 -4.082 1 79.75 530 ILE B CA 1
ATOM 8931 C C . ILE B 1 530 ? -34.375 6 -4.91 1 79.75 530 ILE B C 1
ATOM 8933 O O . ILE B 1 530 ? -33.969 7.086 -4.492 1 79.75 530 ILE B O 1
ATOM 8937 N N . ILE B 1 531 ? -35.031 5.875 -5.992 1 76.56 531 ILE B N 1
ATOM 8938 C CA . ILE B 1 531 ? -35.312 7.023 -6.848 1 76.56 531 ILE B CA 1
ATOM 8939 C C . ILE B 1 531 ? -36.281 7.969 -6.141 1 76.56 531 ILE B C 1
ATOM 8941 O O . ILE B 1 531 ? -36.094 9.188 -6.164 1 76.56 531 ILE B O 1
ATOM 8945 N N . ALA B 1 532 ? -37.188 7.344 -5.488 1 77 532 ALA B N 1
ATOM 8946 C CA . ALA B 1 532 ? -38.188 8.141 -4.75 1 77 532 ALA B CA 1
ATOM 8947 C C . ALA B 1 532 ? -37.5 8.891 -3.602 1 77 532 ALA B C 1
ATOM 8949 O O . ALA B 1 532 ? -37.781 10.078 -3.396 1 77 532 ALA B O 1
ATOM 8950 N N . LYS B 1 533 ? -36.656 8.227 -2.943 1 76.94 533 LYS B N 1
ATOM 8951 C CA . LYS B 1 533 ? -35.938 8.844 -1.822 1 76.94 533 LYS B CA 1
ATOM 8952 C C . LYS B 1 533 ? -35 9.953 -2.301 1 76.94 533 LYS B C 1
ATOM 8954 O O . LYS B 1 533 ? -34.906 11.008 -1.672 1 76.94 533 LYS B O 1
ATOM 8959 N N . ALA B 1 534 ? -34.344 9.633 -3.363 1 73.38 534 ALA B N 1
ATOM 8960 C CA . ALA B 1 534 ? -33.406 10.625 -3.914 1 73.38 534 ALA B CA 1
ATOM 8961 C C . ALA B 1 534 ? -34.156 11.867 -4.391 1 73.38 534 ALA B C 1
ATOM 8963 O O . ALA B 1 534 ? -33.719 12.992 -4.207 1 73.38 534 ALA B O 1
ATOM 8964 N N . ARG B 1 535 ? -35.312 11.672 -5.004 1 67.12 535 ARG B N 1
ATOM 8965 C CA . ARG B 1 535 ? -36.156 12.773 -5.457 1 67.12 535 ARG B CA 1
ATOM 8966 C C . ARG B 1 535 ? -36.688 13.586 -4.277 1 67.12 535 ARG B C 1
ATOM 8968 O O . ARG B 1 535 ? -36.75 14.812 -4.336 1 67.12 535 ARG B O 1
ATOM 8975 N N . GLU B 1 536 ? -36.906 12.82 -3.248 1 69.88 536 GLU B N 1
ATOM 8976 C CA . GLU B 1 536 ? -37.344 13.492 -2.023 1 69.88 536 GLU B CA 1
ATOM 8977 C C . GLU B 1 536 ? -36.219 14.336 -1.425 1 69.88 536 GLU B C 1
ATOM 8979 O O . GLU B 1 536 ? -36.469 15.469 -0.99 1 69.88 536 GLU B O 1
ATOM 8984 N N . ASP B 1 537 ? -35.094 13.75 -1.419 1 69.38 537 ASP B N 1
ATOM 8985 C CA . ASP B 1 537 ? -33.938 14.469 -0.869 1 69.38 537 ASP B CA 1
ATOM 8986 C C . ASP B 1 537 ? -33.594 15.703 -1.704 1 69.38 537 ASP B C 1
ATOM 8988 O O . ASP B 1 537 ? -33.25 16.75 -1.158 1 69.38 537 ASP B O 1
ATOM 8992 N N . GLU B 1 538 ? -33.688 15.547 -2.963 1 64.62 538 GLU B N 1
ATOM 8993 C CA . GLU B 1 538 ? -33.469 16.688 -3.855 1 64.62 538 GLU B CA 1
ATOM 8994 C C . GLU B 1 538 ? -34.531 17.766 -3.646 1 64.62 538 GLU B C 1
ATOM 8996 O O . GLU B 1 538 ? -34.219 18.953 -3.66 1 64.62 538 GLU B O 1
ATOM 9001 N N . GLU B 1 539 ? -35.719 17.312 -3.516 1 63.25 539 GLU B N 1
ATOM 9002 C CA . GLU B 1 539 ? -36.812 18.25 -3.252 1 63.25 539 GLU B CA 1
ATOM 9003 C C . GLU B 1 539 ? -36.625 18.969 -1.914 1 63.25 539 GLU B C 1
ATOM 9005 O O . GLU B 1 539 ? -36.844 20.172 -1.801 1 63.25 539 GLU B O 1
ATOM 9010 N N . LEU B 1 540 ? -36.125 18.188 -1.033 1 65.19 540 LEU B N 1
ATOM 9011 C CA . LEU B 1 540 ? -35.844 18.75 0.278 1 65.19 540 LEU B CA 1
ATOM 9012 C C . LEU B 1 540 ? -34.656 19.734 0.212 1 65.19 540 LEU B C 1
ATOM 9014 O O . LEU B 1 540 ? -34.688 20.797 0.833 1 65.19 540 LEU B O 1
ATOM 9018 N N . ALA B 1 541 ? -33.688 19.328 -0.466 1 65.69 541 ALA B N 1
ATOM 9019 C CA . ALA B 1 541 ? -32.531 20.219 -0.641 1 65.69 541 ALA B CA 1
ATOM 9020 C C . ALA B 1 541 ? -32.906 21.469 -1.405 1 65.69 541 ALA B C 1
ATOM 9022 O O . ALA B 1 541 ? -32.5 22.578 -1.054 1 65.69 541 ALA B O 1
ATOM 9023 N N . ALA B 1 542 ? -33.688 21.328 -2.469 1 62.44 542 ALA B N 1
ATOM 9024 C CA . ALA B 1 542 ? -34.188 22.469 -3.232 1 62.44 542 ALA B CA 1
ATOM 9025 C C . ALA B 1 542 ? -35.094 23.344 -2.371 1 62.44 542 ALA B C 1
ATOM 9027 O O . ALA B 1 542 ? -35.031 24.578 -2.461 1 62.44 542 ALA B O 1
ATOM 9028 N N . ALA B 1 543 ? -35.781 22.734 -1.585 1 61.56 543 ALA B N 1
ATOM 9029 C CA . ALA B 1 543 ? -36.625 23.469 -0.663 1 61.56 543 ALA B CA 1
ATOM 9030 C C . ALA B 1 543 ? -35.812 24.25 0.354 1 61.56 543 ALA B C 1
ATOM 9032 O O . ALA B 1 543 ? -36.125 25.391 0.668 1 61.56 543 ALA B O 1
ATOM 9033 N N . LYS B 1 544 ? -34.781 23.594 0.744 1 61.66 544 LYS B N 1
ATOM 9034 C CA . LYS B 1 544 ? -33.875 24.266 1.676 1 61.66 544 LYS B CA 1
ATOM 9035 C C . LYS B 1 544 ? -33.188 25.438 1.006 1 61.66 544 LYS B C 1
ATOM 9037 O O . LYS B 1 544 ? -33 26.484 1.612 1 61.66 544 LYS B O 1
ATOM 9042 N N . GLU B 1 545 ? -32.844 25.172 -0.168 1 60.75 545 GLU B N 1
ATOM 9043 C CA . GLU B 1 545 ? -32.219 26.25 -0.929 1 60.75 545 GLU B CA 1
ATOM 9044 C C . GLU B 1 545 ? -33.219 27.375 -1.207 1 60.75 545 GLU B C 1
ATOM 9046 O O . GLU B 1 545 ? -32.844 28.547 -1.128 1 60.75 545 GLU B O 1
ATOM 9051 N N . ARG B 1 546 ? -34.469 27.141 -1.627 1 59.31 546 ARG B N 1
ATOM 9052 C CA . ARG B 1 546 ? -35.531 28.125 -1.828 1 59.31 546 ARG B CA 1
ATOM 9053 C C . ARG B 1 546 ? -35.812 28.891 -0.537 1 59.31 546 ARG B C 1
ATOM 9055 O O . ARG B 1 546 ? -36.031 30.094 -0.558 1 59.31 546 ARG B O 1
ATOM 9062 N N . ARG B 1 547 ? -35.781 28.141 0.509 1 57.31 547 ARG B N 1
ATOM 9063 C CA . ARG B 1 547 ? -36 28.797 1.797 1 57.31 547 ARG B CA 1
ATOM 9064 C C . ARG B 1 547 ? -34.844 29.734 2.121 1 57.31 547 ARG B C 1
ATOM 9066 O O . ARG B 1 547 ? -35.062 30.844 2.635 1 57.31 547 ARG B O 1
ATOM 9073 N N . LYS B 1 548 ? -33.688 29.281 1.772 1 57.38 548 LYS B N 1
ATOM 9074 C CA . LYS B 1 548 ? -32.531 30.141 1.947 1 57.38 548 LYS B CA 1
ATOM 9075 C C . LYS B 1 548 ? -32.625 31.375 1.057 1 57.38 548 LYS B C 1
ATOM 9077 O O . LYS B 1 548 ? -32.312 32.5 1.485 1 57.38 548 LYS B O 1
ATOM 9082 N N . ASN B 1 549 ? -33.156 31.203 -0.164 1 56.81 549 ASN B N 1
ATOM 9083 C CA . ASN B 1 549 ? -33.344 32.312 -1.096 1 56.81 549 ASN B CA 1
ATOM 9084 C C . ASN B 1 549 ? -34.531 33.188 -0.699 1 56.81 549 ASN B C 1
ATOM 9086 O O . ASN B 1 549 ? -34.469 34.406 -0.851 1 56.81 549 ASN B O 1
ATOM 9090 N N . LEU B 1 550 ? -35.625 32.656 -0.34 1 54.88 550 LEU B N 1
ATOM 9091 C CA . LEU B 1 550 ? -36.781 33.406 0.116 1 54.88 550 LEU B CA 1
ATOM 9092 C C . LEU B 1 550 ? -36.438 34.219 1.354 1 54.88 550 LEU B C 1
ATOM 9094 O O . LEU B 1 550 ? -36.906 35.375 1.503 1 54.88 550 LEU B O 1
ATOM 9098 N N . ASP B 1 551 ? -35.625 33.656 2.127 1 52.47 551 ASP B N 1
ATOM 9099 C CA . ASP B 1 551 ? -35.156 34.406 3.285 1 52.47 551 ASP B CA 1
ATOM 9100 C C . ASP B 1 551 ? -34.25 35.531 2.863 1 52.47 551 ASP B C 1
ATOM 9102 O O . ASP B 1 551 ? -34.219 36.594 3.498 1 52.47 551 ASP B O 1
ATOM 9106 N N . TYR B 1 552 ? -33.594 35.375 1.762 1 53.38 552 TYR B N 1
ATOM 9107 C CA . TYR B 1 552 ? -32.781 36.438 1.182 1 53.38 552 TYR B CA 1
ATOM 9108 C C . TYR B 1 552 ? -33.656 37.531 0.567 1 53.38 552 TYR B C 1
ATOM 9110 O O . TYR B 1 552 ? -33.344 38.719 0.677 1 53.38 552 TYR B O 1
ATOM 9118 N N . TYR B 1 553 ? -34.656 37.219 -0.145 1 46.78 553 TYR B N 1
ATOM 9119 C CA . TYR B 1 553 ? -35.531 38.188 -0.777 1 46.78 553 TYR B CA 1
ATOM 9120 C C . TYR B 1 553 ? -36.375 38.938 0.261 1 46.78 553 TYR B C 1
ATOM 9122 O O . TYR B 1 553 ? -36.969 39.969 -0.038 1 46.78 553 TYR B O 1
ATOM 9130 N N . LYS B 1 554 ? -36.719 38.281 1.277 1 43.91 554 LYS B N 1
ATOM 9131 C CA . LYS B 1 554 ? -37.438 39.062 2.268 1 43.91 554 LYS B CA 1
ATOM 9132 C C . LYS B 1 554 ? -36.594 40.188 2.834 1 43.91 554 LYS B C 1
ATOM 9134 O O . LYS B 1 554 ? -37.031 40.969 3.666 1 43.91 554 LYS B O 1
ATOM 9139 N N . LYS B 1 555 ? -35.219 40.094 2.66 1 43.06 555 LYS B N 1
ATOM 9140 C CA . LYS B 1 555 ? -34.469 41.281 3.043 1 43.06 555 LYS B CA 1
ATOM 9141 C C . LYS B 1 555 ? -34.594 42.375 1.993 1 43.06 555 LYS B C 1
ATOM 9143 O O . LYS B 1 555 ? -34.062 42.25 0.882 1 43.06 555 LYS B O 1
ATOM 9148 N N . GLY B 1 556 ? -35.812 42.969 1.795 1 33.69 556 GLY B N 1
ATOM 9149 C CA . GLY B 1 556 ? -36.188 44.125 1.005 1 33.69 556 GLY B CA 1
ATOM 9150 C C . GLY B 1 556 ? -35.219 45.281 1.137 1 33.69 556 GLY B C 1
ATOM 9151 O O . GLY B 1 556 ? -34.438 45.344 2.096 1 33.69 556 GLY B O 1
ATOM 9152 N N . PRO B 1 557 ? -34.875 45.938 -0.019 1 34.78 557 PRO B N 1
ATOM 9153 C CA . PRO B 1 557 ? -34.031 47.156 -0.103 1 34.78 557 PRO B CA 1
ATOM 9154 C C . PRO B 1 557 ? -34.406 48.219 0.914 1 34.78 557 PRO B C 1
ATOM 9156 O O . PRO B 1 557 ? -33.719 49.219 1.079 1 34.78 557 PRO B O 1
ATOM 9159 N N . ASN B 1 558 ? -35.688 48.25 1.166 1 30.64 558 ASN B N 1
ATOM 9160 C CA . ASN B 1 558 ? -36.219 49.5 1.716 1 30.64 558 ASN B CA 1
ATOM 9161 C C . ASN B 1 558 ? -35.719 49.75 3.133 1 30.64 558 ASN B C 1
ATOM 9163 O O . ASN B 1 558 ? -36.469 49.594 4.102 1 30.64 558 ASN B O 1
ATOM 9167 N N . GLY B 1 559 ? -34.469 49.312 3.51 1 27.59 559 GLY B N 1
ATOM 9168 C CA . GLY B 1 559 ? -34.062 49.938 4.762 1 27.59 559 GLY B CA 1
ATOM 9169 C C . GLY B 1 559 ? -34.094 51.469 4.719 1 27.59 559 GLY B C 1
ATOM 9170 O O . GLY B 1 559 ? -33.094 52.094 4.426 1 27.59 559 GLY B O 1
ATOM 9171 N N . GLU B 1 560 ? -35.156 52 4.094 1 25.23 560 GLU B N 1
ATOM 9172 C CA . GLU B 1 560 ? -35.312 53.406 4.391 1 25.23 560 GLU B CA 1
ATOM 9173 C C . GLU B 1 560 ? -35.188 53.688 5.883 1 25.23 560 GLU B C 1
ATOM 9175 O O . GLU B 1 560 ? -35.625 52.906 6.711 1 25.23 560 GLU B O 1
ATOM 9180 N N . LYS B 1 561 ? -34.125 54.375 6.07 1 27.73 561 LYS B N 1
ATOM 9181 C CA . LYS B 1 561 ? -33.906 55.031 7.367 1 27.73 561 LYS B CA 1
ATOM 9182 C C . LYS B 1 561 ? -35.188 55.719 7.836 1 27.73 561 LYS B C 1
ATOM 9184 O O . LYS B 1 561 ? -35.656 56.656 7.207 1 27.73 561 LYS B O 1
ATOM 9189 N N . LYS B 1 562 ? -36.219 54.969 8.07 1 22.41 562 LYS B N 1
ATOM 9190 C CA . LYS B 1 562 ? -37.25 55.719 8.758 1 22.41 562 LYS B CA 1
ATOM 9191 C C . LYS B 1 562 ? -36.688 56.562 9.898 1 22.41 562 LYS B C 1
ATOM 9193 O O . LYS B 1 562 ? -36 56 10.789 1 22.41 562 LYS B O 1
ATOM 9198 N N . LYS B 1 563 ? -36.281 57.812 9.445 1 25.42 563 LYS B N 1
ATOM 9199 C CA . LYS B 1 563 ? -36.156 58.906 10.422 1 25.42 563 LYS B CA 1
ATOM 9200 C C . LYS B 1 563 ? -37.344 58.875 11.406 1 25.42 563 LYS B C 1
ATOM 9202 O O . LYS B 1 563 ? -38.5 58.938 10.992 1 25.42 563 LYS B O 1
ATOM 9207 N N . ASP B 1 564 ? -37.281 57.938 12.43 1 20.81 564 ASP B N 1
ATOM 9208 C CA . ASP B 1 564 ? -38.25 57.906 13.539 1 20.81 564 ASP B CA 1
ATOM 9209 C C . ASP B 1 564 ? -38.562 59.312 14.023 1 20.81 564 ASP B C 1
ATOM 9211 O O . ASP B 1 564 ? -37.719 60.031 14.531 1 20.81 564 ASP B O 1
ATOM 9215 N N . THR B 1 565 ? -39.156 60.094 13.031 1 24.3 565 THR B N 1
ATOM 9216 C CA . THR B 1 565 ? -39.688 61.375 13.422 1 24.3 565 THR B CA 1
ATOM 9217 C C . THR B 1 565 ? -40.594 61.25 14.641 1 24.3 565 THR B C 1
ATOM 9219 O O . THR B 1 565 ? -41.562 62.031 14.789 1 24.3 565 THR B O 1
ATOM 9222 N N . ARG B 1 566 ? -40.281 60.281 15.43 1 21.53 566 ARG B N 1
ATOM 9223 C CA . ARG B 1 566 ? -41.219 60.344 16.562 1 21.53 566 ARG B CA 1
ATOM 9224 C C . ARG B 1 566 ? -41.25 61.719 17.188 1 21.53 566 ARG B C 1
ATOM 9226 O O . ARG B 1 566 ? -40.188 62.344 17.391 1 21.53 566 ARG B O 1
ATOM 9233 N N . LYS B 1 567 ? -42.406 62.406 16.891 1 23.36 567 LYS B N 1
ATOM 9234 C CA . LYS B 1 567 ? -42.906 63.625 17.531 1 23.36 567 LYS B CA 1
ATOM 9235 C C . LYS B 1 567 ? -42.625 63.594 19.031 1 23.36 567 LYS B C 1
ATOM 9237 O O . LYS B 1 567 ? -42.875 62.562 19.688 1 23.36 567 LYS B O 1
ATOM 9242 N N . PRO B 1 568 ? -41.594 64.375 19.484 1 20.44 568 PRO B N 1
ATOM 9243 C CA . PRO B 1 568 ? -41.531 64.562 20.938 1 20.44 568 PRO B CA 1
ATOM 9244 C C . PRO B 1 568 ? -42.875 64.875 21.562 1 20.44 568 PRO B C 1
ATOM 9246 O O . PRO B 1 568 ? -43.719 65.5 20.938 1 20.44 568 PRO B O 1
ATOM 9249 N N . ARG B 1 569 ? -43.531 63.906 22.188 1 20.3 569 ARG B N 1
ATOM 9250 C CA . ARG B 1 569 ? -44.781 64.062 22.938 1 20.3 569 ARG B CA 1
ATOM 9251 C C . ARG B 1 569 ? -44.844 65.375 23.641 1 20.3 569 ARG B C 1
ATOM 9253 O O . ARG B 1 569 ? -43.812 65.875 24.141 1 20.3 569 ARG B O 1
ATOM 9260 N N . PRO B 1 570 ? -45.875 66.125 23.156 1 20.3 570 PRO B N 1
ATOM 9261 C CA . PRO B 1 570 ? -46.219 67.438 23.781 1 20.3 570 PRO B CA 1
ATOM 9262 C C . PRO B 1 570 ? -46.094 67.375 25.297 1 20.3 570 PRO B C 1
ATOM 9264 O O . PRO B 1 570 ? -46.188 66.312 25.906 1 20.3 570 PRO B O 1
ATOM 9267 N N . THR B 1 571 ? -45.188 68.188 25.766 1 18.38 571 THR B N 1
ATOM 9268 C CA . THR B 1 571 ? -44.938 68.75 27.094 1 18.38 571 THR B CA 1
ATOM 9269 C C . THR B 1 571 ? -46.25 69.188 27.766 1 18.38 571 THR B C 1
ATOM 9271 O O . THR B 1 571 ? -47.188 69.625 27.094 1 18.38 571 THR B O 1
ATOM 9274 N N . ARG B 1 572 ? -46.5 68.688 28.875 1 18.55 572 ARG B N 1
ATOM 9275 C CA . ARG B 1 572 ? -47.562 68.75 29.859 1 18.55 572 ARG B CA 1
ATOM 9276 C C . ARG B 1 572 ? -48.031 70.188 30.078 1 18.55 572 ARG B C 1
ATOM 9278 O O . ARG B 1 572 ? -47.219 71.062 30.266 1 18.55 572 ARG B O 1
ATOM 9285 N N . SER B 1 573 ? -49.125 70.562 29.391 1 17.33 573 SER B N 1
ATOM 9286 C CA . SER B 1 573 ? -49.625 71.812 29.922 1 17.33 573 SER B CA 1
ATOM 9287 C C . SER B 1 573 ? -49.438 71.938 31.438 1 17.33 573 SER B C 1
ATOM 9289 O O . SER B 1 573 ? -49.219 70.875 32.094 1 17.33 573 SER B O 1
ATOM 9291 N N . GLU B 1 574 ? -49.812 73 32.125 1 15.89 574 GLU B N 1
ATOM 9292 C CA . GLU B 1 574 ? -50.062 74.062 33.156 1 15.89 574 GLU B CA 1
ATOM 9293 C C . GLU B 1 574 ? -51.156 73.625 34.094 1 15.89 574 GLU B C 1
ATOM 9295 O O . GLU B 1 574 ? -51.594 74.375 34.938 1 15.89 574 GLU B O 1
ATOM 9300 N N . ARG B 1 575 ? -51.75 72.438 34.25 1 15.58 575 ARG B N 1
ATOM 9301 C CA . ARG B 1 575 ? -52.844 72.75 35.156 1 15.58 575 ARG B CA 1
ATOM 9302 C C . ARG B 1 575 ? -52.375 73.688 36.281 1 15.58 575 ARG B C 1
ATOM 9304 O O . ARG B 1 575 ? -51.188 73.625 36.656 1 15.58 575 ARG B O 1
ATOM 9311 N N . SER B 1 576 ? -53.344 74.438 37.094 1 16 576 SER B N 1
ATOM 9312 C CA . SER B 1 576 ? -54.031 75.312 38.031 1 16 576 SER B CA 1
ATOM 9313 C C . SER B 1 576 ? -53.781 74.938 39.469 1 16 576 SER B C 1
ATOM 9315 O O . SER B 1 576 ? -53.406 73.75 39.781 1 16 576 SER B O 1
ATOM 9317 N N . ASN B 1 577 ? -53.812 75.938 40.688 1 15.4 577 ASN B N 1
ATOM 9318 C CA . ASN B 1 577 ? -54.344 76.562 41.875 1 15.4 577 ASN B CA 1
ATOM 9319 C C . ASN B 1 577 ? -55.75 76.125 42.188 1 15.4 577 ASN B C 1
ATOM 9321 O O . ASN B 1 577 ? -56.469 76.75 43 1 15.4 577 ASN B O 1
ATOM 9325 N N . SER B 1 578 ? -56.594 75.5 41.719 1 15.82 578 SER B N 1
ATOM 9326 C CA . SER B 1 578 ? -57.781 75.938 42.469 1 15.82 578 SER B CA 1
ATOM 9327 C C . SER B 1 578 ? -57.688 75.5 43.938 1 15.82 578 SER B C 1
ATOM 9329 O O . SER B 1 578 ? -56.938 74.625 44.281 1 15.82 578 SER B O 1
ATOM 9331 N N . LYS B 1 579 ? -58.625 76.125 45.062 1 17.02 579 LYS B N 1
ATOM 9332 C CA . LYS B 1 579 ? -59.531 76.688 46.062 1 17.02 579 LYS B CA 1
ATOM 9333 C C . LYS B 1 579 ? -60.031 75.625 47.031 1 17.02 579 LYS B C 1
ATOM 9335 O O . LYS B 1 579 ? -60.156 74.438 46.656 1 17.02 579 LYS B O 1
ATOM 9340 N N . TYR B 1 580 ? -60.75 75.812 48.188 1 19.11 580 TYR B N 1
ATOM 9341 C CA . TYR B 1 580 ? -60.656 76.25 49.562 1 19.11 580 TYR B CA 1
ATOM 9342 C C . TYR B 1 580 ? -60.25 75.125 50.5 1 19.11 580 TYR B C 1
ATOM 9344 O O . TYR B 1 580 ? -59.281 75.312 51.281 1 19.11 580 TYR B O 1
ATOM 9352 N N . TYR B 1 581 ? -61.062 74.312 51.094 1 17.39 581 TYR B N 1
ATOM 9353 C CA . TYR B 1 581 ? -62.031 74.125 52.156 1 17.39 581 TYR B CA 1
ATOM 9354 C C . TYR B 1 581 ? -61.656 72.938 53.062 1 17.39 581 TYR B C 1
ATOM 9356 O O . TYR B 1 581 ? -60.875 72.062 52.656 1 17.39 581 TYR B O 1
ATOM 9364 N N . LYS B 1 582 ? -62.594 72.062 53.188 1 17.5 582 LYS B N 1
ATOM 9365 C CA . LYS B 1 582 ? -63.469 71.5 54.188 1 17.5 582 LYS B CA 1
ATOM 9366 C C . LYS B 1 582 ? -62.75 70.312 54.906 1 17.5 582 LYS B C 1
ATOM 9368 O O . LYS B 1 582 ? -61.875 69.688 54.344 1 17.5 582 LYS B O 1
ATOM 9373 N N . ASN B 1 583 ? -63.531 69.25 55.188 1 19.95 583 ASN B N 1
ATOM 9374 C CA . ASN B 1 583 ? -63.562 68.5 56.469 1 19.95 583 ASN B CA 1
ATOM 9375 C C . ASN B 1 583 ? -62.281 67.688 56.688 1 19.95 583 ASN B C 1
ATOM 9377 O O . ASN B 1 583 ? -61.812 67 55.781 1 19.95 583 ASN B O 1
#